Protein AF-0000000083196237 (afdb_homodimer)

Organism: Muntiacus reevesi (NCBI:txid9886)

Secondary structure (DSSP, 8-state):
------------------THHHHHHHHHHHHHHHHHHHHHHHTS---------HHHHHHHHHHT--HHHHHHHHHHHTSS---TTSHHHHHHHHHHHHHHHHHT-SEEEEEEEEEEEE---SSS--EEEEE-TTS-EEEE--SSPPPPTT-TT---PPPS-EETPPPB--EEEEEE-TT--HHHHHIIIIIS----TTPEEEEES-SS-HHHHHHHHHHTT-SEEEEE--HHHHPPTT-PBTTTSSBPPTT----EE----TT--STTSTTS---TT-----GGG-SS--SS-EEEE-HHHHHHHHH-SEEEEEB---EEEEEEEEEEEEE-SSSEEEEE-SS---HHHHHHS----SSEEEEEE---HHHHSHHHHHHHHHTHHHHHHHEEEEEE---SBS-SSEEEEEE-GGGHHHHHHHHHHSBP-STT-TTSBHHHHHHHHSB-SSSTTSB-EEPP-SSSTHHIIIIIT--EEEEEEEE--TTT---SS-TTTTSTT--HHHIIIII-TT-HHHHHHHHHHHHHHHHHHH-SS----HHHHHHHHHHHHHHHHHHHTTSHHHHHHTT---HHHHHHHHHHHHHHHHHHHHHHT--TT-HHHHHHHHHHHHHHTGGGB-TT-BTTBTT--BSSEEEETTEEEEEEESHHHHHHHHGGGT-S-HHHHHHHHHHHHHHHHHHHHHHHHTTS---/-------------------THHHHHHHHHHHHHHHHHHHHHHTS---------HHHHHHHHHHT--HHHHHHHHHHHTSS---TTSHHHHHHHHHHHHHHHHHT-SEEEEEEEEEEEE---SSS--EEEEE-TTS-EEEE--SSPPPPTT-TT---PPPS-EETPPPB--EEEEEE-TT--HHHHHIIIIIS----TTPEEEEES-SS-HHHHHHHHHHTT-SEEEEE--HHHHPPTT-PBTTTSSBPPTT----EE----TT--STTSTTS---TT-----GGG-SS--SS-EEEE-HHHHHHHHH-SEEEEEB---EEEEEEEEEEEEE--SSEEEEE-SS----HHHHHS----SS-EEEEE---HHHHSHHHHHHHHHTHHHHHHHEEEEEE---SBS-SSEEEEEE-GGGHHHHHHHHHHSBP-STT-TTSBHHHHHHHHSB-SSSTTSB-EEPP-SSSTHHIIIIIT--EEEEEEEE--TTT---SS-TTTTSTT--HHHIIIII-TT-HHHHHHHHHHHHHHHHHHH-SS----HHHHHHHHHHHHHHHHHHHTT-HHHHHHTT---HHHHHHHHHHHHHHHHHHHHHHT--TT-HHHHHHHHHHHHHHGGGGB-TT-BTTBTT--BSSEEEETTEEEEEEESHHHHHHHHGGGT-S-HHHHHHHHHHHHHHHHHHHHHHHHTTS---

Nearest PDB structures (foldseek):
  6s1x-assembly1_A  TM=9.749E-01  e=0.000E+00  Homo sapiens
  6ety-assembly1_A  TM=9.714E-01  e=0.000E+00  Homo sapiens
  5f09-assembly1_A  TM=9.725E-01  e=0.000E+00  Homo sapiens
  3fec-assembly1_A  TM=9.711E-01  e=6.026E-100  Homo sapiens
  3fed-assembly1_A-2  TM=9.696E-01  e=6.766E-100  Homo sapiens

Solvent-accessible surface area (backbone atoms only — not comparable to full-atom values): 73184 Å² total; per-residue (Å²): 140,92,90,83,85,87,76,86,91,95,88,80,90,83,84,84,85,77,64,71,64,54,56,57,49,47,51,51,50,47,49,51,47,50,50,48,48,54,52,50,58,67,56,52,63,72,74,64,72,73,77,64,60,68,63,59,54,50,52,53,54,49,66,67,61,49,37,68,58,52,52,51,45,51,48,69,66,53,71,55,76,51,56,68,68,38,71,55,28,51,51,50,50,51,48,50,49,52,50,44,50,71,39,62,48,76,40,71,44,78,42,68,32,54,33,75,44,47,49,70,38,87,87,54,60,41,41,42,30,31,39,52,98,86,64,48,75,79,42,70,44,72,54,63,57,82,66,45,92,95,43,75,81,60,72,84,72,76,56,60,42,32,37,59,21,31,58,42,67,44,63,29,46,60,42,80,41,57,52,32,42,71,68,46,52,46,43,34,43,70,74,65,64,48,79,48,56,57,19,27,35,38,28,36,62,50,100,49,38,61,20,48,26,51,51,42,39,51,74,48,39,30,46,26,40,34,35,27,61,44,62,91,48,35,44,58,86,95,53,41,42,50,88,84,27,66,22,54,40,51,59,44,38,62,49,45,38,38,62,54,46,63,70,31,38,38,40,39,23,61,74,45,33,34,44,93,67,43,49,66,53,55,78,92,66,33,50,32,68,54,89,42,30,46,42,41,38,16,43,55,52,48,53,57,49,74,76,53,63,47,38,36,40,43,32,50,33,57,78,42,80,33,67,38,63,24,40,36,32,36,42,68,22,72,34,41,32,42,31,38,45,77,76,70,80,73,32,70,51,59,74,67,46,84,64,77,47,59,24,11,40,28,39,28,40,68,29,40,53,66,70,58,29,33,36,44,32,31,50,44,48,56,41,38,62,49,39,67,74,40,40,49,35,38,41,44,50,72,67,49,62,61,31,71,61,37,71,40,38,27,36,44,46,38,43,45,64,46,53,52,56,52,29,56,74,32,70,29,76,50,88,93,31,78,92,34,28,30,38,56,54,27,27,70,76,41,52,26,93,87,41,86,98,34,48,47,68,40,67,52,39,33,89,49,67,54,32,51,43,32,25,48,55,17,27,42,39,33,37,50,21,26,24,56,51,71,88,80,46,79,37,81,53,53,40,35,57,62,27,90,63,65,42,58,62,50,38,50,71,68,57,36,63,76,26,50,61,55,39,49,36,49,39,51,53,49,47,52,51,49,46,56,26,54,41,91,61,59,61,58,37,60,53,48,36,34,55,49,49,47,53,46,53,50,51,56,50,54,60,54,55,76,40,54,68,57,34,60,74,68,67,56,73,64,60,60,35,54,49,18,41,51,50,24,35,53,40,34,48,53,37,52,53,49,59,74,68,51,62,81,83,37,64,65,63,46,47,53,53,39,47,38,61,42,46,42,48,32,33,39,41,40,72,73,27,37,90,97,22,61,37,39,11,25,48,53,44,25,36,33,92,79,26,49,58,44,40,28,65,34,21,54,36,50,45,29,60,65,37,41,83,71,44,93,50,55,68,62,28,53,49,46,28,45,39,30,42,26,51,48,17,49,35,44,38,39,31,31,57,50,52,51,82,78,67,138,88,84,74,90,80,80,87,77,87,87,74,87,76,81,84,85,82,60,70,65,54,58,59,48,46,51,51,47,49,48,50,47,51,50,47,48,53,51,50,58,67,56,50,65,71,72,67,68,71,77,63,60,68,64,58,54,50,51,55,56,50,65,66,62,49,38,68,57,52,53,51,44,50,48,68,66,52,72,56,76,51,55,70,68,39,70,56,27,52,50,50,48,51,50,50,48,52,50,43,51,72,39,62,46,74,42,71,46,81,42,68,32,52,35,74,45,47,48,71,38,87,89,54,59,41,40,44,30,31,41,50,97,87,65,46,76,78,43,72,44,72,56,62,57,80,66,45,92,94,42,75,80,59,72,84,72,75,56,61,43,33,37,60,23,30,58,42,68,44,63,28,46,57,43,81,41,58,51,32,42,71,68,46,50,45,43,34,43,71,75,64,65,48,79,47,55,56,20,27,35,38,27,36,60,48,99,49,37,59,19,50,26,52,51,44,39,50,75,48,40,31,47,26,40,34,36,28,60,44,61,93,47,34,42,58,85,95,51,42,40,50,88,85,28,67,22,53,39,51,58,44,38,61,49,46,38,39,60,56,47,61,69,29,40,38,39,39,23,62,76,45,32,33,45,93,69,45,48,67,51,53,78,92,68,31,50,31,67,54,90,41,30,45,43,42,38,15,41,54,50,48,53,57,49,73,74,52,63,47,38,36,38,43,33,50,35,57,76,41,79,35,66,38,63,25,40,39,32,34,41,70,12,72,31,41,32,41,30,36,44,76,77,69,79,76,30,68,50,62,73,67,46,83,64,76,51,61,24,9,42,27,39,27,39,68,30,41,52,64,70,58,30,33,35,45,33,31,52,46,46,57,42,37,62,48,40,67,76,40,39,47,34,38,41,45,49,73,66,49,62,60,31,72,62,37,72,38,39,28,38,45,45,39,43,46,65,46,53,54,56,52,30,54,73,33,69,30,76,49,87,92,31,78,93,34,29,30,38,57,53,27,28,70,76,40,53,26,92,87,42,87,96,33,47,46,67,40,68,52,39,33,89,48,68,56,31,51,44,31,23,48,56,16,27,42,37,33,37,49,21,26,24,56,50,70,87,79,44,79,37,82,55,52,41,33,55,61,26,89,64,64,43,58,61,51,38,48,71,68,59,36,62,77,26,50,61,55,39,50,35,49,42,52,54,49,49,53,51,49,45,57,26,55,42,91,60,60,62,59,37,59,54,48,36,32,54,49,49,48,52,48,54,50,51,55,49,54,60,53,56,76,39,56,68,57,35,60,74,67,67,56,76,63,60,60,36,54,49,19,42,51,51,25,37,54,41,32,49,52,37,53,52,49,58,72,68,53,62,82,82,38,63,65,62,45,48,53,54,39,47,37,62,43,47,41,49,35,33,39,39,38,72,72,27,37,91,96,23,61,38,40,11,25,48,54,43,25,36,34,92,78,25,48,57,44,39,28,66,35,22,54,36,50,44,28,60,64,38,42,82,71,43,91,50,54,68,60,29,52,50,45,30,44,38,31,41,25,52,49,18,49,35,44,39,40,30,32,57,50,52,50,84,80,67

Sequence (1390 aa):
MWNPLHETDSASVAWPRPRRLCAVALVLCAGLFVLGFVFGWFIKSSSEAANIPQDNVKKAFLDELKAENIKTFLYNFTRIPHLAGTEQNLQLAKQIQAQWKEFGLDSVELAHYDVLLSYPNETLPNYISIIDEGGNEIFNTSLFEPPPPGYENVSDVVPPFSAFSPQGMPEGDLVYVNYARTEDFFKLERAMKINCSGKILIARYGKIFRGNKVKNAQLAGARGIILYSDPADYFAPGVEAYPDGWNLPGGGVQRGNILNLNGAGDPLTPGYPANEYAYRREIAEAVGLPNIPVHPIGYYDAQKLLELSFLRCIFLLPLSKIRCPLVHGFISGFSILLHASRGHRFDSWLERSHILPRRTILFASWDAEEFGLFGSTEWAEENSRLLQERGVAYINADSSIEGNYTLRVDCTPLMYSLVYNLTKELRSPDEGFEGKSLFESWNEKSPSPEFSDLPRISKLGSGNDFEVFFQRLGIASGRARYTKDWETSKFSSYPLYHSIYETYELVEKFYDPAFKYHLAVAQVRGGIIFEIANSIVLPFDCRDYAVVLRKYADKIYNISMKHPQEMKTYSVSFDSLFSAVKNFTEIASNFSERLQDLDKNNPILLRIMNDQLMFLERAFTDPLGLPDRPFYRHVIYAPSSHNKYVGESFPGIYDALFDIENRVDPSKAWEEVKRQISIAAFTVQAAAGTLREVAMWNPLHETDSASVAWPRPRRLCAVALVLCAGLFVLGFVFGWFIKSSSEAANIPQDNVKKAFLDELKAENIKTFLYNFTRIPHLAGTEQNLQLAKQIQAQWKEFGLDSVELAHYDVLLSYPNETLPNYISIIDEGGNEIFNTSLFEPPPPGYENVSDVVPPFSAFSPQGMPEGDLVYVNYARTEDFFKLERAMKINCSGKILIARYGKIFRGNKVKNAQLAGARGIILYSDPADYFAPGVEAYPDGWNLPGGGVQRGNILNLNGAGDPLTPGYPANEYAYRREIAEAVGLPNIPVHPIGYYDAQKLLELSFLRCIFLLPLSKIRCPLVHGFISGFSILLHASRGHRFDSWLERSHILPRRTILFASWDAEEFGLFGSTEWAEENSRLLQERGVAYINADSSIEGNYTLRVDCTPLMYSLVYNLTKELRSPDEGFEGKSLFESWNEKSPSPEFSDLPRISKLGSGNDFEVFFQRLGIASGRARYTKDWETSKFSSYPLYHSIYETYELVEKFYDPAFKYHLAVAQVRGGIIFEIANSIVLPFDCRDYAVVLRKYADKIYNISMKHPQEMKTYSVSFDSLFSAVKNFTEIASNFSERLQDLDKNNPILLRIMNDQLMFLERAFTDPLGLPDRPFYRHVIYAPSSHNKYVGESFPGIYDALFDIENRVDPSKAWEEVKRQISIAAFTVQAAAGTLREVA

InterPro domains:
  IPR003137 PA domain [PF02225] (171-259)
  IPR007365 Transferrin receptor-like, dimerisation domain [PF04253] (572-691)
  IPR007484 Peptidase M28 [PF04389] (352-421)
  IPR036757 Transferrin receptor-like, dimerisation domain superfamily [G3DSA:1.20.930.40] (540-695)
  IPR036757 Transferrin receptor-like, dimerisation domain superfamily [SSF47672] (539-693)
  IPR039373 Transferrin receptor protein 1/Glutamate carboxypeptidase 2-like [PTHR10404] (332-693)
  IPR046450 PA domain superfamily [SSF52025] (115-307)

Foldseek 3Di:
DQPDPDDDDDDDDDDDDPPPVVVVVVVVVVVVVVVVVVVVVVPPVPPPPVCPPLVVLLVVLLVPFDLVQVLVLQAVVFVADQAFQDPNVVVVLVVVQVVVVVLPFPDKDKDKFWFKWKAADPVDAWWKFDADPVGHGPDIADRADDFAPPCNPHPDDGTFFAILFDFDKAWAWEDEQEAQFLVSVCCCCPVVVHQQASHEYEYEDDDFAQLLSLVSSVVSNHQEYEYEHDCVFAPDPPADDPPRGQFPDQFWWFYFYNFDLLLQAGQQQGLAARDDPGHGHDPVNGHRRGDHGYTYGGNVVVVVSVVDIIMITGGDMDMDTGMGMKMKTKRAADAEEEEADDRGSSRDSVVPVVDRWNHMYMYIHAHDLRHPLRRLSNVCNVCVVVCLQGPQEYEYEPAQEQAAQAKAKEWALQCQVVLLVLQQVAQPPDPPRHPGTSFVSQCVQANDPQDPSGGDYAYAFFSGSCCLVCQFSLFTYMYMHYHDRVVVRRHRTNRCHNISSPGSCNCCPPGPVSSVSVSVRVSSSSSQVSQCRHPLARSTQQLSVLSVLQVQLVVLVVLVVVCVVVCVVLVADLVLSNVLSVLLNVLSVVLVVCVVVDDSPDSVSSVLSNSLSRCLSVLQFACCAAVVNNRRGRQQWYDASSHRRHIGGRNQLVNLSVCCVVDPDNNVSVVSNNVSSVVSSVSSNRSSVSSDDDD/DDDDPDDDDDDCPDDDDPVVVVVVVVVVVVVVVVVVVVVVVVPPVPPPPVCPPLVVLLVVLLVVFDLVQVLVLQAVVFVADQAFQDPNVVVVLVVVQVVVVVLPFPDKDKDKFWFKWKAADPVDAWWKFDADPVGHGPDIADRADDFAPPCNPHPDDGTFFAILFDFDKAWAWEDEQEAQFLVSLCCCCPVVVHQQASHEYEYEDDDFAQLLSLVSSVVSNHQEYEYEHDCVFFPDPPADDPPRGFFPDQFWWFYFYNFDLLLQAGQQQGLAARDDPGHGHDPVNGHRRGDHGYTYGGNVVVVVSVVDIIMITGGDMDMDTGMGMKMKTKRDADAEAEEADDSGSSRDPVVPVVDRWNGMYMYIHAHDLRHPLRRLSNVCNVCVVVCLQGPQEYEYEPAQEQAAQAKAKEWALQCQVVLLVLQQPAQPPDPPRHPGTSFVSQCVQANDPQDPSGGDHAYAFFSGSCCLVCQFSLFTYMYMHHHHRVVVRRHRTNRCHNISSPGSCNCCPPGPVSSSSVSVRVSSSSSQCSCCRHPLARSTQLLSVLSVLQVQLVVLVVLVVVCVVVCVVLVADLVLSNVLSVLLNVLSVVLVVCVVVDDSPDVVSSVLSNSLSRCLSVLQFACCAAVVNNRRGRQQWYDASSHRRHIGGRNQLVNLSVCCVVDPDNNVSVVSNNVSSVVSSVSSNRSSVSSDDDD

pLDDT: mean 83.36, std 20.32, range [16.16, 98.62]

Structure (mmCIF, N/CA/C/O backbone):
data_AF-0000000083196237-model_v1
#
loop_
_entity.id
_entity.type
_entity.pdbx_description
1 polymer 'Aminopeptidase NAALADL1'
#
loop_
_atom_site.group_PDB
_atom_site.id
_atom_site.type_symbol
_atom_site.label_atom_id
_atom_site.label_alt_id
_atom_site.label_comp_id
_atom_site.label_asym_id
_atom_site.label_entity_id
_atom_site.label_seq_id
_atom_site.pdbx_PDB_ins_code
_atom_site.Cartn_x
_atom_site.Cartn_y
_atom_site.Cartn_z
_atom_site.occupancy
_atom_site.B_iso_or_equiv
_atom_site.auth_seq_id
_atom_site.auth_comp_id
_atom_site.auth_asym_id
_atom_site.auth_atom_id
_atom_site.pdbx_PDB_model_num
ATOM 1 N N . MET A 1 1 ? -30.344 8.68 -91.25 1 17.58 1 MET A N 1
ATOM 2 C CA . MET A 1 1 ? -31.516 7.91 -90.812 1 17.58 1 MET A CA 1
ATOM 3 C C . MET A 1 1 ? -31.75 8.047 -89.312 1 17.58 1 MET A C 1
ATOM 5 O O . MET A 1 1 ? -30.812 8.109 -88.562 1 17.58 1 MET A O 1
ATOM 9 N N . TRP A 1 2 ? -33.219 8.203 -88.438 1 17.55 2 TRP A N 1
ATOM 10 C CA . TRP A 1 2 ? -33.938 9.414 -88.062 1 17.55 2 TRP A CA 1
ATOM 11 C C . TRP A 1 2 ? -34.25 9.383 -86.562 1 17.55 2 TRP A C 1
ATOM 13 O O . TRP A 1 2 ? -35.188 8.727 -86.125 1 17.55 2 TRP A O 1
ATOM 23 N N . ASN A 1 3 ? -33.5 8.719 -85.5 1 20.48 3 ASN A N 1
ATOM 24 C CA . ASN A 1 3 ? -33.75 7.879 -84.312 1 20.48 3 ASN A CA 1
ATOM 25 C C . ASN A 1 3 ? -34.281 8.695 -83.125 1 20.48 3 ASN A C 1
ATOM 27 O O . ASN A 1 3 ? -33.562 9.516 -82.562 1 20.48 3 ASN A O 1
ATOM 31 N N . PRO A 1 4 ? -35.75 8.938 -82.75 1 19.44 4 PRO A N 1
ATOM 32 C CA . PRO A 1 4 ? -36.594 10.07 -82.312 1 19.44 4 PRO A CA 1
ATOM 33 C C . PRO A 1 4 ? -36.781 10.133 -80.812 1 19.44 4 PRO A C 1
ATOM 35 O O . PRO A 1 4 ? -37 9.102 -80.188 1 19.44 4 PRO A O 1
ATOM 38 N N . LEU A 1 5 ? -36.344 11.195 -80.062 1 20.83 5 LEU A N 1
ATOM 39 C CA . LEU A 1 5 ? -36 11.852 -78.75 1 20.83 5 LEU A CA 1
ATOM 40 C C . LEU A 1 5 ? -37.281 12.289 -78.062 1 20.83 5 LEU A C 1
ATOM 42 O O . LEU A 1 5 ? -37.281 13.359 -77.438 1 20.83 5 LEU A O 1
ATOM 46 N N . HIS A 1 6 ? -38.438 11.195 -78.062 1 19.3 6 HIS A N 1
ATOM 47 C CA . HIS A 1 6 ? -39.75 11.82 -77.938 1 19.3 6 HIS A CA 1
ATOM 48 C C . HIS A 1 6 ? -39.938 12.297 -76.5 1 19.3 6 HIS A C 1
ATOM 50 O O . HIS A 1 6 ? -39.531 11.609 -75.5 1 19.3 6 HIS A O 1
ATOM 56 N N . GLU A 1 7 ? -40.594 13.398 -76.188 1 18.81 7 GLU A N 1
ATOM 57 C CA . GLU A 1 7 ? -40.594 14.609 -75.375 1 18.81 7 GLU A CA 1
ATOM 58 C C . GLU A 1 7 ? -41.438 14.422 -74.062 1 18.81 7 GLU A C 1
ATOM 60 O O . GLU A 1 7 ? -40.969 14.727 -73 1 18.81 7 GLU A O 1
ATOM 65 N N . THR A 1 8 ? -42.812 14.148 -74 1 17.94 8 THR A N 1
ATOM 66 C CA . THR A 1 8 ? -43.5 15.328 -73.5 1 17.94 8 THR A CA 1
ATOM 67 C C . THR A 1 8 ? -43.781 15.211 -72.062 1 17.94 8 THR A C 1
ATOM 69 O O . THR A 1 8 ? -43.406 16.094 -71.25 1 17.94 8 THR A O 1
ATOM 72 N N . ASP A 1 9 ? -45.156 15.016 -71.5 1 18.25 9 ASP A N 1
ATOM 73 C CA . ASP A 1 9 ? -46 16.016 -70.875 1 18.25 9 ASP A CA 1
ATOM 74 C C . ASP A 1 9 ? -46.125 15.789 -69.375 1 18.25 9 ASP A C 1
ATOM 76 O O . ASP A 1 9 ? -45.844 14.695 -68.875 1 18.25 9 ASP A O 1
ATOM 80 N N . SER A 1 10 ? -47.344 16.25 -68.5 1 20 10 SER A N 1
ATOM 81 C CA . SER A 1 10 ? -47.781 17.203 -67.5 1 20 10 SER A CA 1
ATOM 82 C C . SER A 1 10 ? -48.094 16.516 -66.188 1 20 10 SER A C 1
ATOM 84 O O . SER A 1 10 ? -48.594 15.383 -66.188 1 20 10 SER A O 1
ATOM 86 N N . ALA A 1 11 ? -47.75 17.078 -64.75 1 19.25 11 ALA A N 1
ATOM 87 C CA . ALA A 1 11 ? -47.219 17.016 -63.375 1 19.25 11 ALA A CA 1
ATOM 88 C C . ALA A 1 11 ? -48.344 16.906 -62.344 1 19.25 11 ALA A C 1
ATOM 90 O O . ALA A 1 11 ? -48.156 16.406 -61.25 1 19.25 11 ALA A O 1
ATOM 91 N N . SER A 1 12 ? -49.688 17.375 -62.281 1 18.52 12 SER A N 1
ATOM 92 C CA . SER A 1 12 ? -50.094 18.219 -61.156 1 18.52 12 SER A CA 1
ATOM 93 C C . SER A 1 12 ? -50.812 17.406 -60.094 1 18.52 12 SER A C 1
ATOM 95 O O . SER A 1 12 ? -50.719 17.719 -58.906 1 18.52 12 SER A O 1
ATOM 97 N N . VAL A 1 13 ? -51.719 16.391 -60.125 1 20.12 13 VAL A N 1
ATOM 98 C CA . VAL A 1 13 ? -52.969 16.531 -59.406 1 20.12 13 VAL A CA 1
ATOM 99 C C . VAL A 1 13 ? -52.781 16.094 -57.969 1 20.12 13 VAL A C 1
ATOM 101 O O . VAL A 1 13 ? -52.125 15.07 -57.688 1 20.12 13 VAL A O 1
ATOM 104 N N . ALA A 1 14 ? -53.375 16.859 -56.875 1 24.36 14 ALA A N 1
ATOM 105 C CA . ALA A 1 14 ? -53.375 17.328 -55.5 1 24.36 14 ALA A CA 1
ATOM 106 C C . ALA A 1 14 ? -54.094 16.328 -54.594 1 24.36 14 ALA A C 1
ATOM 108 O O . ALA A 1 14 ? -55.312 16.109 -54.719 1 24.36 14 ALA A O 1
ATOM 109 N N . TRP A 1 15 ? -53.531 15.078 -54.156 1 21.34 15 TRP A N 1
ATOM 110 C CA . TRP A 1 15 ? -54.219 13.977 -53.5 1 21.34 15 TRP A CA 1
ATOM 111 C C . TRP A 1 15 ? -54.719 14.383 -52.125 1 21.34 15 TRP A C 1
ATOM 113 O O . TRP A 1 15 ? -54.062 15.164 -51.406 1 21.34 15 TRP A O 1
ATOM 123 N N . PRO A 1 16 ? -56 14.125 -51.781 1 24.44 16 PRO A N 1
ATOM 124 C CA . PRO A 1 16 ? -56.969 14.484 -50.75 1 24.44 16 PRO A CA 1
ATOM 125 C C . PRO A 1 16 ? -56.531 14.102 -49.344 1 24.44 16 PRO A C 1
ATOM 127 O O . PRO A 1 16 ? -55.594 13.297 -49.188 1 24.44 16 PRO A O 1
ATOM 130 N N . ARG A 1 17 ? -57.375 14.352 -48.219 1 26.72 17 ARG A N 1
ATOM 131 C CA . ARG A 1 17 ? -57.469 14.797 -46.812 1 26.72 17 ARG A CA 1
ATOM 132 C C . ARG A 1 17 ? -57.281 13.625 -45.875 1 26.72 17 ARG A C 1
ATOM 134 O O . ARG A 1 17 ? -58 12.625 -45.969 1 26.72 17 ARG A O 1
ATOM 141 N N . PRO A 1 18 ? -56.062 13.367 -45.156 1 28.16 18 PRO A N 1
ATOM 142 C CA . PRO A 1 18 ? -55.469 12.281 -44.375 1 28.16 18 PRO A CA 1
ATOM 143 C C . PRO A 1 18 ? -56.156 12.086 -43.031 1 28.16 18 PRO A C 1
ATOM 145 O O . PRO A 1 18 ? -55.594 11.492 -42.125 1 28.16 18 PRO A O 1
ATOM 148 N N . ARG A 1 19 ? -57.5 12.57 -42.906 1 30.42 19 ARG A N 1
ATOM 149 C CA . ARG A 1 19 ? -58 12.711 -41.531 1 30.42 19 ARG A CA 1
ATOM 150 C C . ARG A 1 19 ? -58.156 11.352 -40.875 1 30.42 19 ARG A C 1
ATOM 152 O O . ARG A 1 19 ? -58.062 11.242 -39.625 1 30.42 19 ARG A O 1
ATOM 159 N N . ARG A 1 20 ? -58.75 10.461 -41.688 1 31.75 20 ARG A N 1
ATOM 160 C CA . ARG A 1 20 ? -59.344 9.289 -41.062 1 31.75 20 ARG A CA 1
ATOM 161 C C . ARG A 1 20 ? -58.312 8.414 -40.406 1 31.75 20 ARG A C 1
ATOM 163 O O . ARG A 1 20 ? -58.625 7.496 -39.656 1 31.75 20 ARG A O 1
ATOM 170 N N . LEU A 1 21 ? -57.031 8.5 -40.969 1 34.28 21 LEU A N 1
ATOM 171 C CA . LEU A 1 21 ? -56.094 7.473 -40.531 1 34.28 21 LEU A CA 1
ATOM 172 C C . LEU A 1 21 ? -55.656 7.738 -39.094 1 34.28 21 LEU A C 1
ATOM 174 O O . LEU A 1 21 ? -55 6.906 -38.469 1 34.28 21 LEU A O 1
ATOM 178 N N . CYS A 1 22 ? -56 9.023 -38.625 1 39.16 22 CYS A N 1
ATOM 179 C CA . CYS A 1 22 ? -55.5 9.344 -37.281 1 39.16 22 CYS A CA 1
ATOM 180 C C . CYS A 1 22 ? -56.312 8.602 -36.25 1 39.16 22 CYS A C 1
ATOM 182 O O . CYS A 1 22 ? -55.812 8.297 -35.156 1 39.16 22 CYS A O 1
ATOM 184 N N . ALA A 1 23 ? -57.719 8.422 -36.562 1 47.16 23 ALA A N 1
ATOM 185 C CA . ALA A 1 23 ? -58.594 7.883 -35.5 1 47.16 23 ALA A CA 1
ATOM 186 C C . ALA A 1 23 ? -58.25 6.422 -35.219 1 47.16 23 ALA A C 1
ATOM 188 O O . ALA A 1 23 ? -58.25 5.988 -34.062 1 47.16 23 ALA A O 1
ATOM 189 N N . VAL A 1 24 ? -58.094 5.656 -36.344 1 46.41 24 VAL A N 1
ATOM 190 C CA . VAL A 1 24 ? -57.812 4.234 -36.156 1 46.41 24 VAL A CA 1
ATOM 191 C C . VAL A 1 24 ? -56.5 4.043 -35.438 1 46.41 24 VAL A C 1
ATOM 193 O O . VAL A 1 24 ? -56.344 3.121 -34.625 1 46.41 24 VAL A O 1
ATOM 196 N N . ALA A 1 25 ? -55.469 5.023 -35.688 1 48.47 25 ALA A N 1
ATOM 197 C CA . ALA A 1 25 ? -54.188 4.891 -35 1 48.47 25 ALA A CA 1
ATOM 198 C C . ALA A 1 25 ? -54.375 5.109 -33.5 1 48.47 25 ALA A C 1
ATOM 200 O O . ALA A 1 25 ? -53.688 4.445 -32.719 1 48.47 25 ALA A O 1
ATOM 201 N N . LEU A 1 26 ? -55.344 5.996 -33.219 1 51.22 26 LEU A N 1
ATOM 202 C CA . LEU A 1 26 ? -55.531 6.27 -31.797 1 51.22 26 LEU A CA 1
ATOM 203 C C . LEU A 1 26 ? -56.156 5.066 -31.094 1 51.22 26 LEU A C 1
ATOM 205 O O . LEU A 1 26 ? -55.75 4.723 -29.984 1 51.22 26 LEU A O 1
ATOM 209 N N . VAL A 1 27 ? -57.188 4.426 -31.812 1 52.84 27 VAL A N 1
ATOM 210 C CA . VAL A 1 27 ? -57.844 3.285 -31.172 1 52.84 27 VAL A CA 1
ATOM 211 C C . VAL A 1 27 ? -56.844 2.125 -31.062 1 52.84 27 VAL A C 1
ATOM 213 O O . VAL A 1 27 ? -56.812 1.425 -30.047 1 52.84 27 VAL A O 1
ATOM 216 N N . LEU A 1 28 ? -55.969 1.933 -32.156 1 51.09 28 LEU A N 1
ATOM 217 C CA . LEU A 1 28 ? -54.969 0.866 -32.062 1 51.09 28 LEU A CA 1
ATOM 218 C C . LEU A 1 28 ? -53.938 1.192 -31 1 51.09 28 LEU A C 1
ATOM 220 O O . LEU A 1 28 ? -53.5 0.308 -30.25 1 51.09 28 LEU A O 1
ATOM 224 N N . CYS A 1 29 ? -53.531 2.561 -30.906 1 50.53 29 CYS A N 1
ATOM 225 C CA . CYS A 1 29 ? -52.625 2.922 -29.828 1 50.53 29 CYS A CA 1
ATOM 226 C C . CYS A 1 29 ? -53.25 2.699 -28.469 1 50.53 29 CYS A C 1
ATOM 228 O O . CYS A 1 29 ? -52.594 2.227 -27.531 1 50.53 29 CYS A O 1
ATOM 230 N N . ALA A 1 30 ? -54.625 3.049 -28.406 1 53.81 30 ALA A N 1
ATOM 231 C CA . ALA A 1 30 ? -55.281 2.838 -27.125 1 53.81 30 ALA A CA 1
ATOM 232 C C . ALA A 1 30 ? -55.406 1.351 -26.812 1 53.81 30 ALA A C 1
ATOM 234 O O . ALA A 1 30 ? -55.25 0.942 -25.656 1 53.81 30 ALA A O 1
ATOM 235 N N . GLY A 1 31 ? -55.781 0.526 -27.844 1 48.97 31 GLY A N 1
ATOM 236 C CA . GLY A 1 31 ? -55.812 -0.909 -27.609 1 48.97 31 GLY A CA 1
ATOM 237 C C . GLY A 1 31 ? -54.438 -1.477 -27.234 1 48.97 31 GLY A C 1
ATOM 238 O O . GLY A 1 31 ? -54.344 -2.338 -26.359 1 48.97 31 GLY A O 1
ATOM 239 N N . LEU A 1 32 ? -53.344 -0.989 -27.969 1 49.81 32 LEU A N 1
ATOM 240 C CA . LEU A 1 32 ? -52.031 -1.452 -27.578 1 49.81 32 LEU A CA 1
ATOM 241 C C . LEU A 1 32 ? -51.656 -0.954 -26.188 1 49.81 32 LEU A C 1
ATOM 243 O O . LEU A 1 32 ? -50.969 -1.646 -25.438 1 49.81 32 LEU A O 1
ATOM 247 N N . PHE A 1 33 ? -52.156 0.233 -25.797 1 49.47 33 PHE A N 1
ATOM 248 C CA . PHE A 1 33 ? -51.938 0.708 -24.438 1 49.47 33 PHE A CA 1
ATOM 249 C C . PHE A 1 33 ? -52.656 -0.18 -23.422 1 49.47 33 PHE A C 1
ATOM 251 O O . PHE A 1 33 ? -52.094 -0.513 -22.375 1 49.47 33 PHE A O 1
ATOM 258 N N . VAL A 1 34 ? -53.969 -0.499 -23.719 1 51.22 34 VAL A N 1
ATOM 259 C CA . VAL A 1 34 ? -54.719 -1.353 -22.781 1 51.22 34 VAL A CA 1
ATOM 260 C C . VAL A 1 34 ? -54.094 -2.75 -22.766 1 51.22 34 VAL A C 1
ATOM 262 O O . VAL A 1 34 ? -53.938 -3.361 -21.703 1 51.22 34 VAL A O 1
ATOM 265 N N . LEU A 1 35 ? -53.719 -3.334 -23.969 1 48.38 35 LEU A N 1
ATOM 266 C CA . LEU A 1 35 ? -53.062 -4.625 -23.938 1 48.38 35 LEU A CA 1
ATOM 267 C C . LEU A 1 35 ? -51.719 -4.523 -23.203 1 48.38 35 LEU A C 1
ATOM 269 O O . LEU A 1 35 ? -51.344 -5.43 -22.453 1 48.38 35 LEU A O 1
ATOM 273 N N . GLY A 1 36 ? -50.938 -3.41 -23.344 1 43.5 36 GLY A N 1
ATOM 274 C CA . GLY A 1 36 ? -49.75 -3.182 -22.531 1 43.5 36 GLY A CA 1
ATOM 275 C C . GLY A 1 36 ? -50.031 -3.123 -21.047 1 43.5 36 GLY A C 1
ATOM 276 O O . GLY A 1 36 ? -49.281 -3.629 -20.234 1 43.5 36 GLY A O 1
ATOM 277 N N . PHE A 1 37 ? -51.156 -2.471 -20.641 1 47.66 37 PHE A N 1
ATOM 278 C CA . PHE A 1 37 ? -51.531 -2.424 -19.234 1 47.66 37 PHE A CA 1
ATOM 279 C C . PHE A 1 37 ? -51.906 -3.811 -18.734 1 47.66 37 PHE A C 1
ATOM 281 O O . PHE A 1 37 ? -51.531 -4.191 -17.609 1 47.66 37 PHE A O 1
ATOM 288 N N . VAL A 1 38 ? -52.812 -4.566 -19.438 1 44.97 38 VAL A N 1
ATOM 289 C CA . VAL A 1 38 ? -53.188 -5.91 -19 1 44.97 38 VAL A CA 1
ATOM 290 C C . VAL A 1 38 ? -51.938 -6.809 -19 1 44.97 38 VAL A C 1
ATOM 292 O O . VAL A 1 38 ? -51.719 -7.574 -18.062 1 44.97 38 VAL A O 1
ATOM 295 N N . PHE A 1 39 ? -51.125 -6.793 -20.125 1 41.59 39 PHE A N 1
ATOM 296 C CA . PHE A 1 39 ? -49.906 -7.594 -20.062 1 41.59 39 PHE A CA 1
ATOM 297 C C . PHE A 1 39 ? -48.969 -7.094 -18.938 1 41.59 39 PHE A C 1
ATOM 299 O O . PHE A 1 39 ? -48.312 -7.891 -18.297 1 41.59 39 PHE A O 1
ATOM 306 N N . GLY A 1 40 ? -48.844 -5.781 -18.688 1 38.84 40 GLY A N 1
ATOM 307 C CA . GLY A 1 40 ? -48.125 -5.27 -17.531 1 38.84 40 GLY A CA 1
ATOM 308 C C . GLY A 1 40 ? -48.688 -5.785 -16.219 1 38.84 40 GLY A C 1
ATOM 309 O O . GLY A 1 40 ? -47.938 -6.016 -15.266 1 38.84 40 GLY A O 1
ATOM 310 N N . TRP A 1 41 ? -50.031 -5.812 -16.031 1 40.5 41 TRP A N 1
ATOM 311 C CA . TRP A 1 41 ? -50.625 -6.371 -14.82 1 40.5 41 TRP A CA 1
ATOM 312 C C . TRP A 1 41 ? -50.281 -7.848 -14.672 1 40.5 41 TRP A C 1
ATOM 314 O O . TRP A 1 41 ? -50 -8.328 -13.562 1 40.5 41 TRP A O 1
ATOM 324 N N . PHE A 1 42 ? -50.469 -8.688 -15.703 1 35.66 42 PHE A N 1
ATOM 325 C CA . PHE A 1 42 ? -50.094 -10.086 -15.523 1 35.66 42 PHE A CA 1
ATOM 326 C C . PHE A 1 42 ? -48.594 -10.219 -15.344 1 35.66 42 PHE A C 1
ATOM 328 O O . PHE A 1 42 ? -48.094 -11.281 -14.953 1 35.66 42 PHE A O 1
ATOM 335 N N . ILE A 1 43 ? -47.812 -9.344 -15.984 1 30.31 43 ILE A N 1
ATOM 336 C CA . ILE A 1 43 ? -46.375 -9.469 -15.742 1 30.31 43 ILE A CA 1
ATOM 337 C C . ILE A 1 43 ? -46.062 -9.031 -14.312 1 30.31 43 ILE A C 1
ATOM 339 O O . ILE A 1 43 ? -44.906 -8.68 -14 1 30.31 43 ILE A O 1
ATOM 343 N N . LYS A 1 44 ? -47 -8.531 -13.508 1 32.84 44 LYS A N 1
ATOM 344 C CA . LYS A 1 44 ? -46.594 -8.523 -12.102 1 32.84 44 LYS A CA 1
ATOM 345 C C . LYS A 1 44 ? -45.938 -9.852 -11.719 1 32.84 44 LYS A C 1
ATOM 347 O O . LYS A 1 44 ? -46.594 -10.898 -11.719 1 32.84 44 LYS A O 1
ATOM 352 N N . SER A 1 45 ? -44.75 -9.961 -12.188 1 29.81 45 SER A N 1
ATOM 353 C CA . SER A 1 45 ? -43.938 -11.125 -11.836 1 29.81 45 SER A CA 1
ATOM 354 C C . SER A 1 45 ? -44.156 -11.516 -10.375 1 29.81 45 SER A C 1
ATOM 356 O O . SER A 1 45 ? -44.062 -10.672 -9.477 1 29.81 45 SER A O 1
ATOM 358 N N . SER A 1 46 ? -45.25 -12.242 -10.125 1 31.81 46 SER A N 1
ATOM 359 C CA . SER A 1 46 ? -45.219 -12.969 -8.859 1 31.81 46 SER A CA 1
ATOM 360 C C . SER A 1 46 ? -43.781 -13.258 -8.422 1 31.81 46 SER A C 1
ATOM 362 O O . SER A 1 46 ? -43 -13.891 -9.148 1 31.81 46 SER A O 1
ATOM 364 N N . SER A 1 47 ? -43.188 -12.273 -7.855 1 32.12 47 SER A N 1
ATOM 365 C CA . SER A 1 47 ? -41.906 -12.391 -7.125 1 32.12 47 SER A CA 1
ATOM 366 C C . SER A 1 47 ? -41.875 -13.68 -6.301 1 32.12 47 SER A C 1
ATOM 368 O O . SER A 1 47 ? -41.906 -13.633 -5.07 1 32.12 47 SER A O 1
ATOM 370 N N . GLU A 1 48 ? -42.906 -14.523 -6.457 1 30.78 48 GLU A N 1
ATOM 371 C CA . GLU A 1 48 ? -42.5 -15.75 -5.77 1 30.78 48 GLU A CA 1
ATOM 372 C C . GLU A 1 48 ? -41.125 -16.219 -6.211 1 30.78 48 GLU A C 1
ATOM 374 O O . GLU A 1 48 ? -40.969 -16.703 -7.336 1 30.78 48 GLU A O 1
ATOM 379 N N . ALA A 1 49 ? -40.156 -15.492 -5.898 1 35.66 49 ALA A N 1
ATOM 380 C CA . ALA A 1 49 ? -38.875 -16.203 -5.938 1 35.66 49 ALA A CA 1
ATOM 381 C C . ALA A 1 49 ? -39.062 -17.672 -5.535 1 35.66 49 ALA A C 1
ATOM 383 O O . ALA A 1 49 ? -39.406 -17.969 -4.387 1 35.66 49 ALA A O 1
ATOM 384 N N . ALA A 1 50 ? -39.625 -18.453 -6.266 1 34.69 50 ALA A N 1
ATOM 385 C CA . ALA A 1 50 ? -39.656 -19.891 -6.051 1 34.69 50 ALA A CA 1
ATOM 386 C C . ALA A 1 50 ? -38.344 -20.375 -5.426 1 34.69 50 ALA A C 1
ATOM 388 O O . ALA A 1 50 ? -37.281 -20.172 -5.992 1 34.69 50 ALA A O 1
ATOM 389 N N . ASN A 1 51 ? -38.188 -20.547 -4.176 1 37.78 51 ASN A N 1
ATOM 390 C CA . ASN A 1 51 ? -37.125 -21.172 -3.395 1 37.78 51 ASN A CA 1
ATOM 391 C C . ASN A 1 51 ? -36.688 -22.5 -4.012 1 37.78 51 ASN A C 1
ATOM 393 O O . ASN A 1 51 ? -37.219 -23.562 -3.688 1 37.78 51 ASN A O 1
ATOM 397 N N . ILE A 1 52 ? -36.562 -22.625 -5.168 1 42.91 52 ILE A N 1
ATOM 398 C CA . ILE A 1 52 ? -35.875 -23.859 -5.535 1 42.91 52 ILE A CA 1
ATOM 399 C C . ILE A 1 52 ? -34.688 -24.094 -4.613 1 42.91 52 ILE A C 1
ATOM 401 O O . ILE A 1 52 ? -33.844 -23.203 -4.445 1 42.91 52 ILE A O 1
ATOM 405 N N . PRO A 1 53 ? -34.75 -25.188 -3.885 1 50.19 53 PRO A N 1
ATOM 406 C CA . PRO A 1 53 ? -33.656 -25.438 -2.963 1 50.19 53 PRO A CA 1
ATOM 407 C C . PRO A 1 53 ? -32.281 -25.344 -3.641 1 50.19 53 PRO A C 1
ATOM 409 O O . PRO A 1 53 ? -32.062 -25.938 -4.699 1 50.19 53 PRO A O 1
ATOM 412 N N . GLN A 1 54 ? -31.531 -24.297 -3.285 1 62.41 54 GLN A N 1
ATOM 413 C CA . GLN A 1 54 ? -30.188 -23.984 -3.762 1 62.41 54 GLN A CA 1
ATOM 414 C C . GLN A 1 54 ? -29.375 -25.266 -3.986 1 62.41 54 GLN A C 1
ATOM 416 O O . GLN A 1 54 ? -28.594 -25.359 -4.934 1 62.41 54 GLN A O 1
ATOM 421 N N . ASP A 1 55 ? -29.781 -26.328 -3.311 1 70.44 55 ASP A N 1
ATOM 422 C CA . ASP A 1 55 ? -29 -27.547 -3.393 1 70.44 55 ASP A CA 1
ATOM 423 C C . ASP A 1 55 ? -29.297 -28.312 -4.688 1 70.44 55 ASP A C 1
ATOM 425 O O . ASP A 1 55 ? -28.391 -28.906 -5.285 1 70.44 55 ASP A O 1
ATOM 429 N N . ASN A 1 56 ? -30.469 -28.172 -5.094 1 76.31 56 ASN A N 1
ATOM 430 C CA . ASN A 1 56 ? -30.828 -28.875 -6.324 1 76.31 56 ASN A CA 1
ATOM 431 C C . ASN A 1 56 ? -30.219 -28.203 -7.551 1 76.31 56 ASN A C 1
ATOM 433 O O . ASN A 1 56 ? -29.781 -28.875 -8.484 1 76.31 56 ASN A O 1
ATOM 437 N N . VAL A 1 57 ? -30.078 -27 -7.418 1 82.69 57 VAL A N 1
ATOM 438 C CA . VAL A 1 57 ? -29.5 -26.266 -8.531 1 82.69 57 VAL A CA 1
ATOM 439 C C . VAL A 1 57 ? -28 -26.531 -8.625 1 82.69 57 VAL A C 1
ATOM 441 O O . VAL A 1 57 ? -27.469 -26.688 -9.719 1 82.69 57 VAL A O 1
ATOM 444 N N . LYS A 1 58 ? -27.469 -26.641 -7.531 1 88.94 58 LYS A N 1
ATOM 445 C CA . LYS A 1 58 ? -26.031 -26.938 -7.5 1 88.94 58 LYS A CA 1
ATOM 446 C C . LYS A 1 58 ? -25.75 -28.312 -8.102 1 88.94 58 LYS A C 1
ATOM 448 O O . LYS A 1 58 ? -24.828 -28.469 -8.914 1 88.94 58 LYS A O 1
ATOM 453 N N . LYS A 1 59 ? -26.516 -29.25 -7.707 1 89.31 59 LYS A N 1
ATOM 454 C CA . LYS A 1 59 ? -26.328 -30.594 -8.219 1 89.31 59 LYS A CA 1
ATOM 455 C C . LYS A 1 59 ? -26.531 -30.641 -9.734 1 89.31 59 LYS A C 1
ATOM 457 O O . LYS A 1 59 ? -25.766 -31.312 -10.445 1 89.31 59 LYS A O 1
ATOM 462 N N . ALA A 1 60 ? -27.531 -29.969 -10.141 1 87 60 ALA A N 1
ATOM 463 C CA . ALA A 1 60 ? -27.797 -29.922 -11.578 1 87 60 ALA A CA 1
ATOM 464 C C . ALA A 1 60 ? -26.625 -29.281 -12.32 1 87 60 ALA A C 1
ATOM 466 O O . ALA A 1 60 ? -26.25 -29.734 -13.398 1 87 60 ALA A O 1
ATOM 467 N N . PHE A 1 61 ? -26.109 -28.312 -11.766 1 87.62 61 PHE A N 1
ATOM 468 C CA . PHE A 1 61 ? -24.969 -27.609 -12.336 1 87.62 61 PHE A CA 1
ATOM 469 C C . PHE A 1 61 ? -23.766 -28.531 -12.43 1 87.62 61 PHE A C 1
ATOM 471 O O . PHE A 1 61 ? -23.109 -28.609 -13.477 1 87.62 61 PHE A O 1
ATOM 478 N N . LEU A 1 62 ? -23.516 -29.219 -11.43 1 90.38 62 LEU A N 1
ATOM 479 C CA . LEU A 1 62 ? -22.328 -30.062 -11.375 1 90.38 62 LEU A CA 1
ATOM 480 C C . LEU A 1 62 ? -22.484 -31.281 -12.297 1 90.38 62 LEU A C 1
ATOM 482 O O . LEU A 1 62 ? -21.516 -31.766 -12.867 1 90.38 62 LEU A O 1
ATOM 486 N N . ASP A 1 63 ? -23.688 -31.688 -12.477 1 88.62 63 ASP A N 1
ATOM 487 C CA . ASP A 1 63 ? -23.969 -32.844 -13.328 1 88.62 63 ASP A CA 1
ATOM 488 C C . ASP A 1 63 ? -23.812 -32.5 -14.805 1 88.62 63 ASP A C 1
ATOM 490 O O . ASP A 1 63 ? -23.656 -33.375 -15.648 1 88.62 63 ASP A O 1
ATOM 494 N N . GLU A 1 64 ? -23.828 -31.266 -15.062 1 86.31 64 GLU A N 1
ATOM 495 C CA . GLU A 1 64 ? -23.672 -30.812 -16.438 1 86.31 64 GLU A CA 1
ATOM 496 C C . GLU A 1 64 ? -22.219 -30.906 -16.891 1 86.31 64 GLU A C 1
ATOM 498 O O . GLU A 1 64 ? -21.938 -30.875 -18.094 1 86.31 64 GLU A O 1
ATOM 503 N N . LEU A 1 65 ? -21.328 -30.984 -15.977 1 89.81 65 LEU A N 1
ATOM 504 C CA . LEU A 1 65 ? -19.922 -31.156 -16.312 1 89.81 65 LEU A CA 1
ATOM 505 C C . LEU A 1 65 ? -19.656 -32.594 -16.797 1 89.81 65 LEU A C 1
ATOM 507 O O . LEU A 1 65 ? -20.016 -33.562 -16.125 1 89.81 65 LEU A O 1
ATOM 511 N N . LYS A 1 66 ? -19.031 -32.625 -17.953 1 92.06 66 LYS A N 1
ATOM 512 C CA . LYS A 1 66 ? -18.828 -33.969 -18.562 1 92.06 66 LYS A CA 1
ATOM 513 C C . LYS A 1 66 ? -17.359 -34.188 -18.906 1 92.06 66 LYS A C 1
ATOM 515 O O . LYS A 1 66 ? -16.688 -33.281 -19.422 1 92.06 66 LYS A O 1
ATOM 520 N N . ALA A 1 67 ? -16.922 -35.406 -18.688 1 93.81 67 ALA A N 1
ATOM 521 C CA . ALA A 1 67 ? -15.555 -35.781 -19.016 1 93.81 67 ALA A CA 1
ATOM 522 C C . ALA A 1 67 ? -15.297 -35.688 -20.516 1 93.81 67 ALA A C 1
ATOM 524 O O . ALA A 1 67 ? -14.203 -35.312 -20.938 1 93.81 67 ALA A O 1
ATOM 525 N N . GLU A 1 68 ? -16.281 -36 -21.344 1 93.81 68 GLU A N 1
ATOM 526 C CA . GLU A 1 68 ? -16.141 -35.969 -22.797 1 93.81 68 GLU A CA 1
ATOM 527 C C . GLU A 1 68 ? -15.836 -34.562 -23.297 1 93.81 68 GLU A C 1
ATOM 529 O O . GLU A 1 68 ? -15.039 -34.406 -24.234 1 93.81 68 GLU A O 1
ATOM 534 N N . ASN A 1 69 ? -16.5 -33.625 -22.734 1 90.31 69 ASN A N 1
ATOM 535 C CA . ASN A 1 69 ? -16.25 -32.25 -23.125 1 90.31 69 ASN A CA 1
ATOM 536 C C . ASN A 1 69 ? -14.836 -31.828 -22.734 1 90.31 69 ASN A C 1
ATOM 538 O O . ASN A 1 69 ? -14.164 -31.141 -23.516 1 90.31 69 ASN A O 1
ATOM 542 N N . ILE A 1 70 ? -14.43 -32.188 -21.531 1 91.5 70 ILE A N 1
ATOM 543 C CA . ILE A 1 70 ? -13.094 -31.844 -21.062 1 91.5 70 ILE A CA 1
ATOM 544 C C . ILE A 1 70 ? -12.047 -32.438 -22 1 91.5 70 ILE A C 1
ATOM 546 O O . ILE A 1 70 ? -11.07 -31.781 -22.344 1 91.5 70 ILE A O 1
ATOM 550 N N . LYS A 1 71 ? -12.281 -33.688 -22.344 1 92.75 71 LYS A N 1
ATOM 551 C CA . LYS A 1 71 ? -11.391 -34.375 -23.25 1 92.75 71 LYS A CA 1
ATOM 552 C C . LYS A 1 71 ? -11.266 -33.625 -24.578 1 92.75 71 LYS A C 1
ATOM 554 O O . LYS A 1 71 ? -10.156 -33.438 -25.094 1 92.75 71 LYS A O 1
ATOM 559 N N . THR A 1 72 ? -12.367 -33.188 -25.109 1 91.38 72 THR A N 1
ATOM 560 C CA . THR A 1 72 ? -12.391 -32.469 -26.391 1 91.38 72 THR A CA 1
ATOM 561 C C . THR A 1 72 ? -11.672 -31.141 -26.297 1 91.38 72 THR A C 1
ATOM 563 O O . THR A 1 72 ? -10.906 -30.766 -27.188 1 91.38 72 THR A O 1
ATOM 566 N N . PHE A 1 73 ? -11.922 -30.406 -25.25 1 86.88 73 PHE A N 1
ATOM 567 C CA . PHE A 1 73 ? -11.281 -29.109 -25.062 1 86.88 73 PHE A CA 1
ATOM 568 C C . PHE A 1 73 ? -9.766 -29.281 -24.938 1 86.88 73 PHE A C 1
ATOM 570 O O . PHE A 1 73 ? -9.008 -28.531 -25.547 1 86.88 73 PHE A O 1
ATOM 577 N N . LEU A 1 74 ? -9.383 -30.25 -24.094 1 90.19 74 LEU A N 1
ATOM 578 C CA . LEU A 1 74 ? -7.953 -30.469 -23.906 1 90.19 74 LEU A CA 1
ATOM 579 C C . LEU A 1 74 ? -7.281 -30.812 -25.234 1 90.19 74 LEU A C 1
ATOM 581 O O . LEU A 1 74 ? -6.203 -30.297 -25.531 1 90.19 74 LEU A O 1
ATOM 585 N N . TYR A 1 75 ? -7.895 -31.672 -26 1 91.12 75 TYR A N 1
ATOM 586 C CA . TYR A 1 75 ? -7.355 -32.062 -27.297 1 91.12 75 TYR A CA 1
ATOM 587 C C . TYR A 1 75 ? -7.199 -30.844 -28.219 1 91.12 75 TYR A C 1
ATOM 589 O O . TYR A 1 75 ? -6.148 -30.656 -28.828 1 91.12 75 TYR A O 1
ATOM 597 N N . ASN A 1 76 ? -8.18 -30.031 -28.266 1 86.06 76 ASN A N 1
ATOM 598 C CA . ASN A 1 76 ? -8.18 -28.875 -29.156 1 86.06 76 ASN A CA 1
ATOM 599 C C . ASN A 1 76 ? -7.113 -27.859 -28.75 1 86.06 76 ASN A C 1
ATOM 601 O O . ASN A 1 76 ? -6.508 -27.219 -29.625 1 86.06 76 ASN A O 1
ATOM 605 N N . PHE A 1 77 ? -6.848 -27.719 -27.5 1 85.5 77 PHE A N 1
ATOM 606 C CA . PHE A 1 77 ? -5.941 -26.672 -27.016 1 85.5 77 PHE A CA 1
ATOM 607 C C . PHE A 1 77 ? -4.496 -27.141 -27.078 1 85.5 77 PHE A C 1
ATOM 609 O O . PHE A 1 77 ? -3.568 -26.344 -26.984 1 85.5 77 PHE A O 1
ATOM 616 N N . THR A 1 78 ? -4.25 -28.438 -27.234 1 87.81 78 THR A N 1
ATOM 617 C CA . THR A 1 78 ? -2.895 -28.969 -27.141 1 87.81 78 THR A CA 1
ATOM 618 C C . THR A 1 78 ? -2.365 -29.375 -28.5 1 87.81 78 THR A C 1
ATOM 620 O O . THR A 1 78 ? -1.312 -30.016 -28.609 1 87.81 78 THR A O 1
ATOM 623 N N . ARG A 1 79 ? -2.975 -29 -29.516 1 85.81 79 ARG A N 1
ATOM 624 C CA . ARG A 1 79 ? -2.625 -29.484 -30.844 1 85.81 79 ARG A CA 1
ATOM 625 C C . ARG A 1 79 ? -1.363 -28.797 -31.359 1 85.81 79 ARG A C 1
ATOM 627 O O . ARG A 1 79 ? -0.571 -29.406 -32.094 1 85.81 79 ARG A O 1
ATOM 634 N N . ILE A 1 80 ? -1.236 -27.562 -31 1 85.38 80 ILE A N 1
ATOM 635 C CA . ILE A 1 80 ? -0.101 -26.797 -31.5 1 85.38 80 ILE A CA 1
ATOM 636 C C . ILE A 1 80 ? 0.529 -26 -30.375 1 85.38 80 ILE A C 1
ATOM 638 O O . ILE A 1 80 ? -0.163 -25.578 -29.438 1 85.38 80 ILE A O 1
ATOM 642 N N . PRO A 1 81 ? 1.852 -25.875 -30.516 1 85.88 81 PRO A N 1
ATOM 643 C CA . PRO A 1 81 ? 2.471 -25 -29.516 1 85.88 81 PRO A CA 1
ATOM 644 C C . PRO A 1 81 ? 1.934 -23.562 -29.578 1 85.88 81 PRO A C 1
ATOM 646 O O . PRO A 1 81 ? 1.667 -23.047 -30.672 1 85.88 81 PRO A O 1
ATOM 649 N N . HIS A 1 82 ? 1.731 -22.922 -28.5 1 85.69 82 HIS A N 1
ATOM 650 C CA . HIS A 1 82 ? 1.169 -21.578 -28.438 1 85.69 82 HIS A CA 1
ATOM 651 C C . HIS A 1 82 ? 1.868 -20.719 -27.375 1 85.69 82 HIS A C 1
ATOM 653 O O . HIS A 1 82 ? 1.222 -20.203 -26.469 1 85.69 82 HIS A O 1
ATOM 659 N N . LEU A 1 83 ? 3.123 -20.516 -27.609 1 83.5 83 LEU A N 1
ATOM 660 C CA . LEU A 1 83 ? 3.908 -19.672 -26.703 1 83.5 83 LEU A CA 1
ATOM 661 C C . LEU A 1 83 ? 3.385 -18.234 -26.703 1 83.5 83 LEU A C 1
ATOM 663 O O . LEU A 1 83 ? 2.941 -17.734 -27.734 1 83.5 83 LEU A O 1
ATOM 667 N N . ALA A 1 84 ? 3.436 -17.641 -25.547 1 85.81 84 ALA A N 1
ATOM 668 C CA . ALA A 1 84 ? 2.967 -16.266 -25.438 1 85.81 84 ALA A CA 1
ATOM 669 C C . ALA A 1 84 ? 3.654 -15.352 -26.453 1 85.81 84 ALA A C 1
ATOM 671 O O . ALA A 1 84 ? 4.863 -15.461 -26.672 1 85.81 84 ALA A O 1
ATOM 672 N N . GLY A 1 85 ? 2.875 -14.477 -27.062 1 80.88 85 GLY A N 1
ATOM 673 C CA . GLY A 1 85 ? 3.42 -13.516 -28.016 1 80.88 85 GLY A CA 1
ATOM 674 C C . GLY A 1 85 ? 3.438 -14.016 -29.438 1 80.88 85 GLY A C 1
ATOM 675 O O . GLY A 1 85 ? 3.754 -13.266 -30.359 1 80.88 85 GLY A O 1
ATOM 676 N N . THR A 1 86 ? 3.148 -15.258 -29.641 1 84.69 86 THR A N 1
ATOM 677 C CA . THR A 1 86 ? 3.148 -15.82 -30.984 1 84.69 86 THR A CA 1
ATOM 678 C C . THR A 1 86 ? 1.779 -15.656 -31.641 1 84.69 86 THR A C 1
ATOM 680 O O . THR A 1 86 ? 0.789 -15.383 -30.969 1 84.69 86 THR A O 1
ATOM 683 N N . GLU A 1 87 ? 1.77 -15.82 -32.938 1 84.88 87 GLU A N 1
ATOM 684 C CA . GLU A 1 87 ? 0.518 -15.727 -33.688 1 84.88 87 GLU A CA 1
ATOM 685 C C . GLU A 1 87 ? -0.44 -16.844 -33.281 1 84.88 87 GLU A C 1
ATOM 687 O O . GLU A 1 87 ? -1.654 -16.641 -33.219 1 84.88 87 GLU A O 1
ATOM 692 N N . GLN A 1 88 ? 0.114 -18.031 -33.031 1 84.38 88 GLN A N 1
ATOM 693 C CA . GLN A 1 88 ? -0.701 -19.172 -32.625 1 84.38 88 GLN A CA 1
ATOM 694 C C . GLN A 1 88 ? -1.403 -18.891 -31.297 1 84.38 88 GLN A C 1
ATOM 696 O O . GLN A 1 88 ? -2.561 -19.281 -31.109 1 84.38 88 GLN A O 1
ATOM 701 N N . ASN A 1 89 ? -0.703 -18.281 -30.469 1 86 89 ASN A N 1
ATOM 702 C CA . ASN A 1 89 ? -1.281 -17.922 -29.188 1 86 89 ASN A CA 1
ATOM 703 C C . ASN A 1 89 ? -2.428 -16.922 -29.344 1 86 89 ASN A C 1
ATOM 705 O O . ASN A 1 89 ? -3.443 -17.031 -28.656 1 86 89 ASN A O 1
ATOM 709 N N . LEU A 1 90 ? -2.273 -15.977 -30.203 1 86.31 90 LEU A N 1
ATOM 710 C CA . LEU A 1 90 ? -3.318 -14.992 -30.469 1 86.31 90 LEU A CA 1
ATOM 711 C C . LEU A 1 90 ? -4.551 -15.656 -31.062 1 86.31 90 LEU A C 1
ATOM 713 O O . LEU A 1 90 ? -5.684 -15.312 -30.719 1 86.31 90 LEU A O 1
ATOM 717 N N . GLN A 1 91 ? -4.301 -16.578 -31.922 1 85.88 91 GLN A N 1
ATOM 718 C CA . GLN A 1 91 ? -5.41 -17.297 -32.531 1 85.88 91 GLN A CA 1
ATOM 719 C C . GLN A 1 91 ? -6.195 -18.094 -31.5 1 85.88 91 GLN A C 1
ATOM 721 O O . GLN A 1 91 ? -7.426 -18.172 -31.562 1 85.88 91 GLN A O 1
ATOM 726 N N . LEU A 1 92 ? -5.488 -18.688 -30.641 1 84.69 92 LEU A N 1
ATOM 727 C CA . LEU A 1 92 ? -6.152 -19.422 -29.578 1 84.69 92 LEU A CA 1
ATOM 728 C C . LEU A 1 92 ? -6.977 -18.484 -28.703 1 84.69 92 LEU A C 1
ATOM 730 O O . LEU A 1 92 ? -8.086 -18.844 -28.281 1 84.69 92 LEU A O 1
ATOM 734 N N . ALA A 1 93 ? -6.449 -17.328 -28.359 1 85.38 93 ALA A N 1
ATOM 735 C CA . ALA A 1 93 ? -7.176 -16.328 -27.562 1 85.38 93 ALA A CA 1
ATOM 736 C C . ALA A 1 93 ? -8.469 -15.922 -28.266 1 85.38 93 ALA A C 1
ATOM 738 O O . ALA A 1 93 ? -9.516 -15.789 -27.609 1 85.38 93 ALA A O 1
ATOM 739 N N . LYS A 1 94 ? -8.398 -15.727 -29.531 1 86.75 94 LYS A N 1
ATOM 740 C CA . LYS A 1 94 ? -9.57 -15.352 -30.312 1 86.75 94 LYS A CA 1
ATOM 741 C C . LYS A 1 94 ? -10.602 -16.484 -30.359 1 86.75 94 LYS A C 1
ATOM 743 O O . LYS A 1 94 ? -11.805 -16.234 -30.328 1 86.75 94 LYS A O 1
ATOM 748 N N . GLN A 1 95 ? -10.078 -17.625 -30.422 1 85 95 GLN A N 1
ATOM 749 C CA . GLN A 1 95 ? -10.969 -18.797 -30.375 1 85 95 GLN A CA 1
ATOM 750 C C . GLN A 1 95 ? -11.711 -18.875 -29.047 1 85 95 GLN A C 1
ATOM 752 O O . GLN A 1 95 ? -12.906 -19.156 -29.016 1 85 95 GLN A O 1
ATOM 757 N N . ILE A 1 96 ? -11.008 -18.656 -28 1 83.56 96 ILE A N 1
ATOM 758 C CA . ILE A 1 96 ? -11.609 -18.688 -26.672 1 83.56 96 ILE A CA 1
ATOM 759 C C . ILE A 1 96 ? -12.641 -17.562 -26.547 1 83.56 96 ILE A C 1
ATOM 761 O O . ILE A 1 96 ? -13.734 -17.781 -26.031 1 83.56 96 ILE A O 1
ATOM 765 N N . GLN A 1 97 ? -12.273 -16.375 -26.984 1 84.94 97 GLN A N 1
ATOM 766 C CA . GLN A 1 97 ? -13.195 -15.25 -26.984 1 84.94 97 GLN A CA 1
ATOM 767 C C . GLN A 1 97 ? -14.5 -15.602 -27.703 1 84.94 97 GLN A C 1
ATOM 769 O O . GLN A 1 97 ? -15.586 -15.336 -27.188 1 84.94 97 GLN A O 1
ATOM 774 N N . ALA A 1 98 ? -14.375 -16.203 -28.891 1 86.19 98 ALA A N 1
ATOM 775 C CA . ALA A 1 98 ? -15.539 -16.578 -29.688 1 86.19 98 ALA A CA 1
ATOM 776 C C . ALA A 1 98 ? -16.375 -17.641 -28.984 1 86.19 98 ALA A C 1
ATOM 778 O O . ALA A 1 98 ? -17.594 -17.578 -28.984 1 86.19 98 ALA A O 1
ATOM 779 N N . GLN A 1 99 ? -15.672 -18.578 -28.422 1 82.94 99 GLN A N 1
ATOM 780 C CA . GLN A 1 99 ? -16.359 -19.656 -27.719 1 82.94 99 GLN A CA 1
ATOM 781 C C . GLN A 1 99 ? -17.141 -19.109 -26.516 1 82.94 99 GLN A C 1
ATOM 783 O O . GLN A 1 99 ? -18.266 -19.531 -26.266 1 82.94 99 GLN A O 1
ATOM 788 N N . TRP A 1 100 ? -16.547 -18.219 -25.766 1 82.5 100 TRP A N 1
ATOM 789 C CA . TRP A 1 100 ? -17.188 -17.656 -24.594 1 82.5 100 TRP A CA 1
ATOM 790 C C . TRP A 1 100 ? -18.406 -16.828 -24.984 1 82.5 100 TRP A C 1
ATOM 792 O O . TRP A 1 100 ? -19.422 -16.812 -24.266 1 82.5 100 TRP A O 1
ATOM 802 N N . LYS A 1 101 ? -18.312 -16.141 -26.094 1 83.19 101 LYS A N 1
ATOM 803 C CA . LYS A 1 101 ? -19.469 -15.43 -26.609 1 83.19 101 LYS A CA 1
ATOM 804 C C . LYS A 1 101 ? -20.594 -16.391 -26.984 1 83.19 101 LYS A C 1
ATOM 806 O O . LYS A 1 101 ? -21.75 -16.141 -26.688 1 83.19 101 LYS A O 1
ATOM 811 N N . GLU A 1 102 ? -20.203 -17.453 -27.562 1 83.38 102 GLU A N 1
ATOM 812 C CA . GLU A 1 102 ? -21.172 -18.484 -27.953 1 83.38 102 GLU A CA 1
ATOM 813 C C . GLU A 1 102 ? -21.828 -19.125 -26.734 1 83.38 102 GLU A C 1
ATOM 815 O O . GLU A 1 102 ? -23 -19.5 -26.781 1 83.38 102 GLU A O 1
ATOM 820 N N . PHE A 1 103 ? -21 -19.234 -25.688 1 78.62 103 PHE A N 1
ATOM 821 C CA . PHE A 1 103 ? -21.5 -19.828 -24.453 1 78.62 103 PHE A CA 1
ATOM 822 C C . PHE A 1 103 ? -22.5 -18.906 -23.781 1 78.62 103 PHE A C 1
ATOM 824 O O . PHE A 1 103 ? -23.219 -19.328 -22.875 1 78.62 103 PHE A O 1
ATOM 831 N N . GLY A 1 104 ? -22.609 -17.609 -24.141 1 74.88 104 GLY A N 1
ATOM 832 C CA . GLY A 1 104 ? -23.641 -16.719 -23.641 1 74.88 104 GLY A CA 1
ATOM 833 C C . GLY A 1 104 ? -23.172 -15.82 -22.516 1 74.88 104 GLY A C 1
ATOM 834 O O . GLY A 1 104 ? -23.969 -15.367 -21.688 1 74.88 104 GLY A O 1
ATOM 835 N N . LEU A 1 105 ? -21.859 -15.633 -22.359 1 77.19 105 LEU A N 1
ATOM 836 C CA . LEU A 1 105 ? -21.359 -14.672 -21.391 1 77.19 105 LEU A CA 1
ATOM 837 C C . LEU A 1 105 ? -21.844 -13.258 -21.734 1 77.19 105 LEU A C 1
ATOM 839 O O . LEU A 1 105 ? -22 -12.922 -22.906 1 77.19 105 LEU A O 1
ATOM 843 N N . ASP A 1 106 ? -22.141 -12.484 -20.734 1 75.5 106 ASP A N 1
ATOM 844 C CA . ASP A 1 106 ? -22.703 -11.156 -20.922 1 75.5 106 ASP A CA 1
ATOM 845 C C . ASP A 1 106 ? -21.75 -10.25 -21.688 1 75.5 106 ASP A C 1
ATOM 847 O O . ASP A 1 106 ? -22.172 -9.469 -22.547 1 75.5 106 ASP A O 1
ATOM 851 N N . SER A 1 107 ? -20.516 -10.297 -21.281 1 79.06 107 SER A N 1
ATOM 852 C CA . SER A 1 107 ? -19.484 -9.508 -21.938 1 79.06 107 SER A CA 1
ATOM 853 C C . SER A 1 107 ? -18.156 -10.266 -22 1 79.06 107 SER A C 1
ATOM 855 O O . SER A 1 107 ? -17.781 -10.961 -21.047 1 79.06 107 SER A O 1
ATOM 857 N N . VAL A 1 108 ? -17.578 -10.258 -23.219 1 83.44 108 VAL A N 1
ATOM 858 C CA . VAL A 1 108 ? -16.281 -10.883 -23.422 1 83.44 108 VAL A CA 1
ATOM 859 C C . VAL A 1 108 ? -15.32 -9.875 -24.062 1 83.44 108 VAL A C 1
ATOM 861 O O . VAL A 1 108 ? -15.648 -9.258 -25.078 1 83.44 108 VAL A O 1
ATOM 864 N N . GLU A 1 109 ? -14.219 -9.641 -23.406 1 82.88 109 GLU A N 1
ATOM 865 C CA . GLU A 1 109 ? -13.258 -8.656 -23.906 1 82.88 109 GLU A CA 1
ATOM 866 C C . GLU A 1 109 ? -11.859 -9.242 -23.984 1 82.88 109 GLU A C 1
ATOM 868 O O . GLU A 1 109 ? -11.484 -10.109 -23.188 1 82.88 109 GLU A O 1
ATOM 873 N N . LEU A 1 110 ? -11.227 -8.797 -25.031 1 85.94 110 LEU A N 1
ATOM 874 C CA . LEU A 1 110 ? -9.805 -9.102 -25.203 1 85.94 110 LEU A CA 1
ATOM 875 C C . LEU A 1 110 ? -8.945 -7.914 -24.781 1 85.94 110 LEU A C 1
ATOM 877 O O . LEU A 1 110 ? -9.047 -6.836 -25.359 1 85.94 110 LEU A O 1
ATOM 881 N N . ALA A 1 111 ? -8.156 -8.086 -23.688 1 83.94 111 ALA A N 1
ATOM 882 C CA . ALA A 1 111 ? -7.254 -7.043 -23.219 1 83.94 111 ALA A CA 1
ATOM 883 C C . ALA A 1 111 ? -5.816 -7.324 -23.641 1 83.94 111 ALA A C 1
ATOM 885 O O . ALA A 1 111 ? -5.406 -8.484 -23.75 1 83.94 111 ALA A O 1
ATOM 886 N N . HIS A 1 112 ? -5.074 -6.273 -23.906 1 87 112 HIS A N 1
ATOM 887 C CA . HIS A 1 112 ? -3.686 -6.395 -24.328 1 87 112 HIS A CA 1
ATOM 888 C C . HIS A 1 112 ? -2.752 -5.617 -23.406 1 87 112 HIS A C 1
ATOM 890 O O . HIS A 1 112 ? -3.096 -4.531 -22.938 1 87 112 HIS A O 1
ATOM 896 N N . TYR A 1 113 ? -1.628 -6.191 -23.094 1 89.62 113 TYR A N 1
ATOM 897 C CA . TYR A 1 113 ? -0.551 -5.539 -22.359 1 89.62 113 TYR A CA 1
ATOM 898 C C . TYR A 1 113 ? 0.785 -5.727 -23.062 1 89.62 113 TYR A C 1
ATOM 900 O O . TYR A 1 113 ? 1.063 -6.801 -23.609 1 89.62 113 TYR A O 1
ATOM 908 N N . ASP A 1 114 ? 1.572 -4.727 -23.125 1 90.12 114 ASP A N 1
ATOM 909 C CA . ASP A 1 114 ? 2.904 -4.789 -23.719 1 90.12 114 ASP A CA 1
ATOM 910 C C . ASP A 1 114 ? 3.953 -5.18 -22.688 1 90.12 114 ASP A C 1
ATOM 912 O O . ASP A 1 114 ? 4.43 -4.328 -21.922 1 90.12 114 ASP A O 1
ATOM 916 N N . VAL A 1 115 ? 4.34 -6.445 -22.703 1 91.81 115 VAL A N 1
ATOM 917 C CA . VAL A 1 115 ? 5.242 -6.957 -21.688 1 91.81 115 VAL A CA 1
ATOM 918 C C . VAL A 1 115 ? 6.547 -7.422 -22.328 1 91.81 115 VAL A C 1
ATOM 920 O O . VAL A 1 115 ? 6.598 -7.664 -23.531 1 91.81 115 VAL A O 1
ATOM 923 N N . LEU A 1 116 ? 7.57 -7.488 -21.531 1 91.19 116 LEU A N 1
ATOM 924 C CA . LEU A 1 116 ? 8.867 -7.996 -21.953 1 91.19 116 LEU A CA 1
ATOM 925 C C . LEU A 1 116 ? 8.859 -9.516 -22.031 1 91.19 116 LEU A C 1
ATOM 927 O O . LEU A 1 116 ? 8.5 -10.188 -21.062 1 91.19 116 LEU A O 1
ATOM 931 N N . LEU A 1 117 ? 9.148 -10.125 -23.188 1 90 117 LEU A N 1
ATOM 932 C CA . LEU A 1 117 ? 9.305 -11.562 -23.375 1 90 117 LEU A CA 1
ATOM 933 C C . LEU A 1 117 ? 10.672 -11.898 -23.953 1 90 117 LEU A C 1
ATOM 935 O O . LEU A 1 117 ? 11.391 -11.008 -24.422 1 90 117 LEU A O 1
ATOM 939 N N . SER A 1 118 ? 11.078 -13.078 -23.797 1 87.69 118 SER A N 1
ATOM 940 C CA . SER A 1 118 ? 12.359 -13.531 -24.328 1 87.69 118 SER A CA 1
ATOM 941 C C . SER A 1 118 ? 12.211 -14.875 -25.031 1 87.69 118 SER A C 1
ATOM 943 O O . SER A 1 118 ? 11.477 -15.75 -24.578 1 87.69 118 SER A O 1
ATOM 945 N N . TYR A 1 119 ? 12.867 -14.984 -26.234 1 85.06 119 TYR A N 1
ATOM 946 C CA . TYR A 1 119 ? 12.844 -16.203 -27.031 1 85.06 119 TYR A CA 1
ATOM 947 C C . TYR A 1 119 ? 14.258 -16.609 -27.438 1 85.06 119 TYR A C 1
ATOM 949 O O . TYR A 1 119 ? 15.164 -15.773 -27.5 1 85.06 119 TYR A O 1
ATOM 957 N N . PRO A 1 120 ? 14.391 -17.906 -27.594 1 83.69 120 PRO A N 1
ATOM 958 C CA . PRO A 1 120 ? 15.688 -18.297 -28.141 1 83.69 120 PRO A CA 1
ATOM 959 C C . PRO A 1 120 ? 15.844 -17.875 -29.609 1 83.69 120 PRO A C 1
ATOM 961 O O . PRO A 1 120 ? 14.852 -17.703 -30.312 1 83.69 120 PRO A O 1
ATOM 964 N N . ASN A 1 121 ? 17.125 -17.688 -29.969 1 80.31 121 ASN A N 1
ATOM 965 C CA . ASN A 1 121 ? 17.406 -17.422 -31.375 1 80.31 121 ASN A CA 1
ATOM 966 C C . ASN A 1 121 ? 17.031 -18.594 -32.281 1 80.31 121 ASN A C 1
ATOM 968 O O . ASN A 1 121 ? 17.469 -19.719 -32.031 1 80.31 121 ASN A O 1
ATOM 972 N N . GLU A 1 122 ? 16.312 -18.406 -33.312 1 74.38 122 GLU A N 1
ATOM 973 C CA . GLU A 1 122 ? 15.812 -19.469 -34.156 1 74.38 122 GLU A CA 1
ATOM 974 C C . GLU A 1 122 ? 16.938 -20.078 -35 1 74.38 122 GLU A C 1
ATOM 976 O O . GLU A 1 122 ? 16.953 -21.281 -35.281 1 74.38 122 GLU A O 1
ATOM 981 N N . THR A 1 123 ? 17.859 -19.266 -35.438 1 79.5 123 THR A N 1
ATOM 982 C CA . THR A 1 123 ? 18.891 -19.703 -36.344 1 79.5 123 THR A CA 1
ATOM 983 C C . THR A 1 123 ? 20.141 -20.188 -35.625 1 79.5 123 THR A C 1
ATOM 985 O O . THR A 1 123 ? 20.828 -21.094 -36.062 1 79.5 123 THR A O 1
ATOM 988 N N . LEU A 1 124 ? 20.344 -19.656 -34.438 1 82 124 LEU A N 1
ATOM 989 C CA . LEU A 1 124 ? 21.5 -20.031 -33.656 1 82 124 LEU A CA 1
ATOM 990 C C . LEU A 1 124 ? 21.078 -20.422 -32.219 1 82 124 LEU A C 1
ATOM 992 O O . LEU A 1 124 ? 21.234 -19.641 -31.297 1 82 124 LEU A O 1
ATOM 996 N N . PRO A 1 125 ? 20.656 -21.688 -32.094 1 85.75 125 PRO A N 1
ATOM 997 C CA . PRO A 1 125 ? 20.219 -22.141 -30.766 1 85.75 125 PRO A CA 1
ATOM 998 C C . PRO A 1 125 ? 21.359 -22.125 -29.75 1 85.75 125 PRO A C 1
ATOM 1000 O O . PRO A 1 125 ? 22.531 -22.172 -30.125 1 85.75 125 PRO A O 1
ATOM 1003 N N . ASN A 1 126 ? 21 -22.031 -28.5 1 87.38 126 ASN A N 1
ATOM 1004 C CA . ASN A 1 126 ? 21.953 -22.062 -27.391 1 87.38 126 ASN A CA 1
ATOM 1005 C C . ASN A 1 126 ? 22.562 -23.453 -27.219 1 87.38 126 ASN A C 1
ATOM 1007 O O . ASN A 1 126 ? 21.906 -24.469 -27.484 1 87.38 126 ASN A O 1
ATOM 1011 N N . TYR A 1 127 ? 23.844 -23.5 -26.922 1 89.12 127 TYR A N 1
ATOM 1012 C CA . TYR A 1 127 ? 24.469 -24.781 -26.594 1 89.12 127 TYR A CA 1
ATOM 1013 C C . TYR A 1 127 ? 25.688 -24.562 -25.703 1 89.12 127 TYR A C 1
ATOM 1015 O O . TYR A 1 127 ? 26.125 -23.438 -25.484 1 89.12 127 TYR A O 1
ATOM 1023 N N . ILE A 1 128 ? 26.094 -25.641 -25.094 1 90.38 128 ILE A N 1
ATOM 1024 C CA . ILE A 1 128 ? 27.297 -25.688 -24.266 1 90.38 128 ILE A CA 1
ATOM 1025 C C . ILE A 1 128 ? 28.344 -26.562 -24.922 1 90.38 128 ILE A C 1
ATOM 1027 O O . ILE A 1 128 ? 28.031 -27.641 -25.422 1 90.38 128 ILE A O 1
ATOM 1031 N N . SER A 1 129 ? 29.594 -26.062 -24.906 1 88.81 129 SER A N 1
ATOM 1032 C CA . SER A 1 129 ? 30.688 -26.797 -25.531 1 88.81 129 SER A CA 1
ATOM 1033 C C . SER A 1 129 ? 31.812 -27.062 -24.531 1 88.81 129 SER A C 1
ATOM 1035 O O . SER A 1 129 ? 32.125 -26.219 -23.703 1 88.81 129 SER A O 1
ATOM 1037 N N . ILE A 1 130 ? 32.281 -28.328 -24.641 1 85.94 130 ILE A N 1
ATOM 1038 C CA . ILE A 1 130 ? 33.562 -28.625 -23.984 1 85.94 130 ILE A CA 1
ATOM 1039 C C . ILE A 1 130 ? 34.719 -28.297 -24.922 1 85.94 130 ILE A C 1
ATOM 1041 O O . ILE A 1 130 ? 34.75 -28.75 -26.078 1 85.94 130 ILE A O 1
ATOM 1045 N N . ILE A 1 131 ? 35.594 -27.531 -24.391 1 85.12 131 ILE A N 1
ATOM 1046 C CA . ILE A 1 131 ? 36.719 -27.141 -25.234 1 85.12 131 ILE A CA 1
ATOM 1047 C C . ILE A 1 131 ? 38.031 -27.656 -24.641 1 85.12 131 ILE A C 1
ATOM 1049 O O . ILE A 1 131 ? 38.156 -27.797 -23.422 1 85.12 131 ILE A O 1
ATOM 1053 N N . ASP A 1 132 ? 38.969 -27.922 -25.453 1 79.94 132 ASP A N 1
ATOM 1054 C CA . ASP A 1 132 ? 40.281 -28.359 -25 1 79.94 132 ASP A CA 1
ATOM 1055 C C . ASP A 1 132 ? 41.188 -27.172 -24.781 1 79.94 132 ASP A C 1
ATOM 1057 O O . ASP A 1 132 ? 40.75 -26.016 -24.844 1 79.94 132 ASP A O 1
ATOM 1061 N N . GLU A 1 133 ? 42.469 -27.453 -24.422 1 77.62 133 GLU A N 1
ATOM 1062 C CA . GLU A 1 133 ? 43.469 -26.406 -24.125 1 77.62 133 GLU A CA 1
ATOM 1063 C C . GLU A 1 133 ? 43.688 -25.5 -25.328 1 77.62 133 GLU A C 1
ATOM 1065 O O . GLU A 1 133 ? 44 -24.312 -25.156 1 77.62 133 GLU A O 1
ATOM 1070 N N . GLY A 1 134 ? 43.469 -26.016 -26.5 1 79.62 134 GLY A N 1
ATOM 1071 C CA . GLY A 1 134 ? 43.688 -25.234 -27.703 1 79.62 134 GLY A CA 1
ATOM 1072 C C . GLY A 1 134 ? 42.469 -24.453 -28.141 1 79.62 134 GLY A C 1
ATOM 1073 O O . GLY A 1 134 ? 42.5 -23.734 -29.141 1 79.62 134 GLY A O 1
ATOM 1074 N N . GLY A 1 135 ? 41.344 -24.672 -27.438 1 79.75 135 GLY A N 1
ATOM 1075 C CA . GLY A 1 135 ? 40.125 -23.953 -27.75 1 79.75 135 GLY A CA 1
ATOM 1076 C C . GLY A 1 135 ? 39.219 -24.688 -28.719 1 79.75 135 GLY A C 1
ATOM 1077 O O . GLY A 1 135 ? 38.219 -24.156 -29.156 1 79.75 135 GLY A O 1
ATOM 1078 N N . ASN A 1 136 ? 39.625 -25.859 -29 1 83.19 136 ASN A N 1
ATOM 1079 C CA . ASN A 1 136 ? 38.781 -26.641 -29.906 1 83.19 136 ASN A CA 1
ATOM 1080 C C . ASN A 1 136 ? 37.625 -27.297 -29.172 1 83.19 136 ASN A C 1
ATOM 1082 O O . ASN A 1 136 ? 37.75 -27.75 -28.031 1 83.19 136 ASN A O 1
ATOM 1086 N N . GLU A 1 137 ? 36.438 -27.359 -29.906 1 86.44 137 GLU A N 1
ATOM 1087 C CA . GLU A 1 137 ? 35.25 -27.969 -29.312 1 86.44 137 GLU A CA 1
ATOM 1088 C C . GLU A 1 137 ? 35.312 -29.5 -29.422 1 86.44 137 GLU A C 1
ATOM 1090 O O . GLU A 1 137 ? 35.438 -30.047 -30.516 1 86.44 137 GLU A O 1
ATOM 1095 N N . ILE A 1 138 ? 35.281 -30.141 -28.344 1 84.38 138 ILE A N 1
ATOM 1096 C CA . ILE A 1 138 ? 35.375 -31.594 -28.281 1 84.38 138 ILE A CA 1
ATOM 1097 C C . ILE A 1 138 ? 33.969 -32.188 -28.172 1 84.38 138 ILE A C 1
ATOM 1099 O O . ILE A 1 138 ? 33.75 -33.344 -28.531 1 84.38 138 ILE A O 1
ATOM 1103 N N . PHE A 1 139 ? 33.062 -31.406 -27.562 1 88.31 139 PHE A N 1
ATOM 1104 C CA . PHE A 1 139 ? 31.688 -31.859 -27.344 1 88.31 139 PHE A CA 1
ATOM 1105 C C . PHE A 1 139 ? 30.719 -30.688 -27.328 1 88.31 139 PHE A C 1
ATOM 1107 O O . PHE A 1 139 ? 31.047 -29.609 -26.812 1 88.31 139 PHE A O 1
ATOM 1114 N N . ASN A 1 140 ? 29.625 -30.922 -28.031 1 90 140 ASN A N 1
ATOM 1115 C CA . ASN A 1 140 ? 28.531 -29.953 -27.984 1 90 140 ASN A CA 1
ATOM 1116 C C . ASN A 1 140 ? 27.234 -30.594 -27.531 1 90 140 ASN A C 1
ATOM 1118 O O . ASN A 1 140 ? 26.922 -31.719 -27.922 1 90 140 ASN A O 1
ATOM 1122 N N . THR A 1 141 ? 26.531 -29.859 -26.656 1 91.94 141 THR A N 1
ATOM 1123 C CA . THR A 1 141 ? 25.234 -30.359 -26.219 1 91.94 141 THR A CA 1
ATOM 1124 C C . THR A 1 141 ? 24.219 -30.297 -27.344 1 91.94 141 THR A C 1
ATOM 1126 O O . THR A 1 141 ? 24.422 -29.594 -28.344 1 91.94 141 THR A O 1
ATOM 1129 N N . SER A 1 142 ? 23.156 -31.031 -27.188 1 91.19 142 SER A N 1
ATOM 1130 C CA . SER A 1 142 ? 22.094 -31.109 -28.188 1 91.19 142 SER A CA 1
ATOM 1131 C C . SER A 1 142 ? 21.422 -29.75 -28.391 1 91.19 142 SER A C 1
ATOM 1133 O O . SER A 1 142 ? 21.188 -29.016 -27.422 1 91.19 142 SER A O 1
ATOM 1135 N N . LEU A 1 143 ? 21.188 -29.469 -29.609 1 90.25 143 LEU A N 1
ATOM 1136 C CA . LEU A 1 143 ? 20.562 -28.188 -29.938 1 90.25 143 LEU A CA 1
ATOM 1137 C C . LEU A 1 143 ? 19.047 -28.297 -29.828 1 90.25 143 LEU A C 1
ATOM 1139 O O . LEU A 1 143 ? 18.375 -27.312 -29.531 1 90.25 143 LEU A O 1
ATOM 1143 N N . PHE A 1 144 ? 18.516 -29.547 -30.141 1 91.56 144 PHE A N 1
ATOM 1144 C CA . PHE A 1 144 ? 17.078 -29.797 -30.109 1 91.56 144 PHE A CA 1
ATOM 1145 C C . PHE A 1 144 ? 16.781 -31.125 -29.422 1 91.56 144 PHE A C 1
ATOM 1147 O O . PHE A 1 144 ? 17.625 -32 -29.359 1 91.56 144 PHE A O 1
ATOM 1154 N N . GLU A 1 145 ? 15.523 -31.188 -28.906 1 93.5 145 GLU A N 1
ATOM 1155 C CA . GLU A 1 145 ? 15.016 -32.469 -28.406 1 93.5 145 GLU A CA 1
ATOM 1156 C C . GLU A 1 145 ? 14.367 -33.281 -29.531 1 93.5 145 GLU A C 1
ATOM 1158 O O . GLU A 1 145 ? 13.758 -32.719 -30.438 1 93.5 145 GLU A O 1
ATOM 1163 N N . PRO A 1 146 ? 14.523 -34.594 -29.438 1 92.25 146 PRO A N 1
ATOM 1164 C CA . PRO A 1 146 ? 13.734 -35.375 -30.391 1 92.25 146 PRO A CA 1
ATOM 1165 C C . PRO A 1 146 ? 12.227 -35.156 -30.219 1 92.25 146 PRO A C 1
ATOM 1167 O O . PRO A 1 146 ? 11.719 -35.125 -29.094 1 92.25 146 PRO A O 1
ATOM 1170 N N . PRO A 1 147 ? 11.539 -34.969 -31.344 1 92.88 147 PRO A N 1
ATOM 1171 C CA . PRO A 1 147 ? 10.102 -34.75 -31.219 1 92.88 147 PRO A CA 1
ATOM 1172 C C . PRO A 1 147 ? 9.352 -35.969 -30.688 1 92.88 147 PRO A C 1
ATOM 1174 O O . PRO A 1 147 ? 9.727 -37.094 -31 1 92.88 147 PRO A O 1
ATOM 1177 N N . PRO A 1 148 ? 8.383 -35.781 -29.922 1 93.12 148 PRO A N 1
ATOM 1178 C CA . PRO A 1 148 ? 7.555 -36.938 -29.516 1 93.12 148 PRO A CA 1
ATOM 1179 C C . PRO A 1 148 ? 6.773 -37.531 -30.688 1 93.12 148 PRO A C 1
ATOM 1181 O O . PRO A 1 148 ? 6.527 -36.844 -31.688 1 93.12 148 PRO A O 1
ATOM 1184 N N . PRO A 1 149 ? 6.402 -38.781 -30.531 1 91.75 149 PRO A N 1
ATOM 1185 C CA . PRO A 1 149 ? 5.641 -39.438 -31.594 1 91.75 149 PRO A CA 1
ATOM 1186 C C . PRO A 1 149 ? 4.352 -38.688 -31.938 1 91.75 149 PRO A C 1
ATOM 1188 O O . PRO A 1 149 ? 3.604 -38.281 -31.031 1 91.75 149 PRO A O 1
ATOM 1191 N N . GLY A 1 150 ? 4.102 -38.469 -33.25 1 91 150 GLY A N 1
ATOM 1192 C CA . GLY A 1 150 ? 2.887 -37.812 -33.688 1 91 150 GLY A CA 1
ATOM 1193 C C . GLY A 1 150 ? 3.057 -36.312 -33.906 1 91 150 GLY A C 1
ATOM 1194 O O . GLY A 1 150 ? 2.182 -35.656 -34.469 1 91 150 GLY A O 1
ATOM 1195 N N . TYR A 1 151 ? 4.195 -35.812 -33.406 1 92.25 151 TYR A N 1
ATOM 1196 C CA . TYR A 1 151 ? 4.406 -34.375 -33.469 1 92.25 151 TYR A CA 1
ATOM 1197 C C . TYR A 1 151 ? 5.625 -34.031 -34.312 1 92.25 151 TYR A C 1
ATOM 1199 O O . TYR A 1 151 ? 6.203 -32.969 -34.188 1 92.25 151 TYR A O 1
ATOM 1207 N N . GLU A 1 152 ? 6.016 -34.875 -35.156 1 91.19 152 GLU A N 1
ATOM 1208 C CA . GLU A 1 152 ? 7.215 -34.719 -35.969 1 91.19 152 GLU A CA 1
ATOM 1209 C C . GLU A 1 152 ? 7.062 -33.562 -36.938 1 91.19 152 GLU A C 1
ATOM 1211 O O . GLU A 1 152 ? 8.055 -32.938 -37.344 1 91.19 152 GLU A O 1
ATOM 1216 N N . ASN A 1 153 ? 5.859 -33.25 -37.281 1 89.19 153 ASN A N 1
ATOM 1217 C CA . ASN A 1 153 ? 5.637 -32.219 -38.281 1 89.19 153 ASN A CA 1
ATOM 1218 C C . ASN A 1 153 ? 5.168 -30.906 -37.688 1 89.19 153 ASN A C 1
ATOM 1220 O O . ASN A 1 153 ? 4.727 -30 -38.406 1 89.19 153 ASN A O 1
ATOM 1224 N N . VAL A 1 154 ? 5.141 -30.906 -36.406 1 88 154 VAL A N 1
ATOM 1225 C CA . VAL A 1 154 ? 4.75 -29.672 -35.75 1 88 154 VAL A CA 1
ATOM 1226 C C . VAL A 1 154 ? 5.902 -28.672 -35.781 1 88 154 VAL A C 1
ATOM 1228 O O . VAL A 1 154 ? 7.023 -28.984 -35.375 1 88 154 VAL A O 1
ATOM 1231 N N . SER A 1 155 ? 5.527 -27.516 -36.375 1 80.38 155 SER A N 1
ATOM 1232 C CA . SER A 1 155 ? 6.527 -26.453 -36.5 1 80.38 155 SER A CA 1
ATOM 1233 C C . SER A 1 155 ? 6.523 -25.531 -35.281 1 80.38 155 SER A C 1
ATOM 1235 O O . SER A 1 155 ? 5.637 -25.625 -34.438 1 80.38 155 SER A O 1
ATOM 1237 N N . ASP A 1 156 ? 7.551 -24.781 -35.031 1 80.31 156 ASP A N 1
ATOM 1238 C CA . ASP A 1 156 ? 7.633 -23.688 -34.062 1 80.31 156 ASP A CA 1
ATOM 1239 C C . ASP A 1 156 ? 7.867 -24.203 -32.656 1 80.31 156 ASP A C 1
ATOM 1241 O O . ASP A 1 156 ? 7.418 -23.609 -31.672 1 80.31 156 ASP A O 1
ATOM 1245 N N . VAL A 1 157 ? 8.273 -25.484 -32.562 1 86.38 157 VAL A N 1
ATOM 1246 C CA . VAL A 1 157 ? 8.75 -25.953 -31.266 1 86.38 157 VAL A CA 1
ATOM 1247 C C . VAL A 1 157 ? 10.078 -25.281 -30.922 1 86.38 157 VAL A C 1
ATOM 1249 O O . VAL A 1 157 ? 11.047 -25.375 -31.688 1 86.38 157 VAL A O 1
ATOM 1252 N N . VAL A 1 158 ? 10.109 -24.609 -29.844 1 86.44 158 VAL A N 1
ATOM 1253 C CA . VAL A 1 158 ? 11.297 -23.828 -29.5 1 86.44 158 VAL A CA 1
ATOM 1254 C C . VAL A 1 158 ? 12.375 -24.75 -28.938 1 86.44 158 VAL A C 1
ATOM 1256 O O . VAL A 1 158 ? 12.078 -25.703 -28.219 1 86.44 158 VAL A O 1
ATOM 1259 N N . PRO A 1 159 ? 13.609 -24.469 -29.297 1 90.69 159 PRO A N 1
ATOM 1260 C CA . PRO A 1 159 ? 14.711 -25.219 -28.688 1 90.69 159 PRO A CA 1
ATOM 1261 C C . PRO A 1 159 ? 14.852 -24.922 -27.188 1 90.69 159 PRO A C 1
ATOM 1263 O O . PRO A 1 159 ? 14.227 -24 -26.672 1 90.69 159 PRO A O 1
ATOM 1266 N N . PRO A 1 160 ? 15.672 -25.75 -26.516 1 90.69 160 PRO A N 1
ATOM 1267 C CA . PRO A 1 160 ? 15.867 -25.547 -25.078 1 90.69 160 PRO A CA 1
ATOM 1268 C C . PRO A 1 160 ? 16.344 -24.125 -24.75 1 90.69 160 PRO A C 1
ATOM 1270 O O . PRO A 1 160 ? 17.219 -23.594 -25.438 1 90.69 160 PRO A O 1
ATOM 1273 N N . PHE A 1 161 ? 15.703 -23.5 -23.766 1 90.62 161 PHE A N 1
ATOM 1274 C CA . PHE A 1 161 ? 16.141 -22.203 -23.281 1 90.62 161 PHE A CA 1
ATOM 1275 C C . PHE A 1 161 ? 15.539 -21.891 -21.922 1 90.62 161 PHE A C 1
ATOM 1277 O O . PHE A 1 161 ? 14.602 -22.562 -21.484 1 90.62 161 PHE A O 1
ATOM 1284 N N . SER A 1 162 ? 16.109 -21.094 -21.203 1 92.44 162 SER A N 1
ATOM 1285 C CA . SER A 1 162 ? 15.547 -20.438 -20.031 1 92.44 162 SER A CA 1
ATOM 1286 C C . SER A 1 162 ? 15.156 -19 -20.328 1 92.44 162 SER A C 1
ATOM 1288 O O . SER A 1 162 ? 16.016 -18.188 -20.672 1 92.44 162 SER A O 1
ATOM 1290 N N . ALA A 1 163 ? 13.891 -18.781 -20.141 1 92.44 163 ALA A N 1
ATOM 1291 C CA . ALA A 1 163 ? 13.422 -17.438 -20.484 1 92.44 163 ALA A CA 1
ATOM 1292 C C . ALA A 1 163 ? 14.148 -16.391 -19.656 1 92.44 163 ALA A C 1
ATOM 1294 O O . ALA A 1 163 ? 14.344 -16.547 -18.453 1 92.44 163 ALA A O 1
ATOM 1295 N N . PHE A 1 164 ? 14.664 -15.273 -20.344 1 92.69 164 PHE A N 1
ATOM 1296 C CA . PHE A 1 164 ? 15.273 -14.07 -19.797 1 92.69 164 PHE A CA 1
ATOM 1297 C C . PHE A 1 164 ? 16.734 -14.312 -19.438 1 92.69 164 PHE A C 1
ATOM 1299 O O . PHE A 1 164 ? 17.344 -13.516 -18.719 1 92.69 164 PHE A O 1
ATOM 1306 N N . SER A 1 165 ? 17.203 -15.484 -19.812 1 92.62 165 SER A N 1
ATOM 1307 C CA . SER A 1 165 ? 18.656 -15.641 -19.75 1 92.62 165 SER A CA 1
ATOM 1308 C C . SER A 1 165 ? 19.375 -14.586 -20.578 1 92.62 165 SER A C 1
ATOM 1310 O O . SER A 1 165 ? 19.016 -14.344 -21.734 1 92.62 165 SER A O 1
ATOM 1312 N N . PRO A 1 166 ? 20.359 -13.93 -20 1 89.5 166 PRO A N 1
ATOM 1313 C CA . PRO A 1 166 ? 21.109 -12.977 -20.812 1 89.5 166 PRO A CA 1
ATOM 1314 C C . PRO A 1 166 ? 21.969 -13.664 -21.875 1 89.5 166 PRO A C 1
ATOM 1316 O O . PRO A 1 166 ? 22.344 -14.828 -21.703 1 89.5 166 PRO A O 1
ATOM 1319 N N . GLN A 1 167 ? 22.266 -12.906 -22.875 1 84.19 167 GLN A N 1
ATOM 1320 C CA . GLN A 1 167 ? 23.172 -13.398 -23.906 1 84.19 167 GLN A CA 1
ATOM 1321 C C . GLN A 1 167 ? 24.625 -13.359 -23.422 1 84.19 167 GLN A C 1
ATOM 1323 O O . GLN A 1 167 ? 24.984 -12.516 -22.609 1 84.19 167 GLN A O 1
ATOM 1328 N N . GLY A 1 168 ? 25.406 -14.406 -23.859 1 85.81 168 GLY A N 1
ATOM 1329 C CA . GLY A 1 168 ? 26.828 -14.414 -23.5 1 85.81 168 GLY A CA 1
ATOM 1330 C C . GLY A 1 168 ? 27.516 -15.719 -23.844 1 85.81 168 GLY A C 1
ATOM 1331 O O . GLY A 1 168 ? 26.859 -16.688 -24.219 1 85.81 168 GLY A O 1
ATOM 1332 N N . MET A 1 169 ? 28.844 -15.602 -23.812 1 86.81 169 MET A N 1
ATOM 1333 C CA . MET A 1 169 ? 29.688 -16.766 -24.062 1 86.81 169 MET A CA 1
ATOM 1334 C C . MET A 1 169 ? 30.719 -16.922 -22.953 1 86.81 169 MET A C 1
ATOM 1336 O O . MET A 1 169 ? 31.922 -16.875 -23.219 1 86.81 169 MET A O 1
ATOM 1340 N N . PRO A 1 170 ? 30.172 -17.297 -21.828 1 88.75 170 PRO A N 1
ATOM 1341 C CA . PRO A 1 170 ? 31.141 -17.453 -20.734 1 88.75 170 PRO A CA 1
ATOM 1342 C C . PRO A 1 170 ? 31.969 -18.734 -20.859 1 88.75 170 PRO A C 1
ATOM 1344 O O . PRO A 1 170 ? 31.484 -19.734 -21.391 1 88.75 170 PRO A O 1
ATOM 1347 N N . GLU A 1 171 ? 33.188 -18.641 -20.453 1 88.06 171 GLU A N 1
ATOM 1348 C CA . GLU A 1 171 ? 34.125 -19.781 -20.375 1 88.06 171 GLU A CA 1
ATOM 1349 C C . GLU A 1 171 ? 34.625 -19.984 -18.953 1 88.06 171 GLU A C 1
ATOM 1351 O O . GLU A 1 171 ? 34.812 -19.016 -18.203 1 88.06 171 GLU A O 1
ATOM 1356 N N . GLY A 1 172 ? 34.688 -21.281 -18.594 1 87.62 172 GLY A N 1
ATOM 1357 C CA . GLY A 1 172 ? 35.188 -21.562 -17.25 1 87.62 172 GLY A CA 1
ATOM 1358 C C . GLY A 1 172 ? 35.125 -23.031 -16.875 1 87.62 172 GLY A C 1
ATOM 1359 O O . GLY A 1 172 ? 34.625 -23.844 -17.641 1 87.62 172 GLY A O 1
ATOM 1360 N N . ASP A 1 173 ? 35.719 -23.312 -15.68 1 87.44 173 ASP A N 1
ATOM 1361 C CA . ASP A 1 173 ? 35.656 -24.672 -15.148 1 87.44 173 ASP A CA 1
ATOM 1362 C C . ASP A 1 173 ? 34.25 -25 -14.672 1 87.44 173 ASP A C 1
ATOM 1364 O O . ASP A 1 173 ? 33.5 -24.109 -14.258 1 87.44 173 ASP A O 1
ATOM 1368 N N . LEU A 1 174 ? 33.969 -26.266 -14.797 1 91.5 174 LEU A N 1
ATOM 1369 C CA . LEU A 1 174 ? 32.656 -26.719 -14.383 1 91.5 174 LEU A CA 1
ATOM 1370 C C . LEU A 1 174 ? 32.656 -27.141 -12.914 1 91.5 174 LEU A C 1
ATOM 1372 O O . LEU A 1 174 ? 33.562 -27.844 -12.461 1 91.5 174 LEU A O 1
ATOM 1376 N N . VAL A 1 175 ? 31.688 -26.641 -12.172 1 91.56 175 VAL A N 1
ATOM 1377 C CA . VAL A 1 175 ? 31.547 -27.031 -10.773 1 91.56 175 VAL A CA 1
ATOM 1378 C C . VAL A 1 175 ? 30.109 -27.5 -10.516 1 91.56 175 VAL A C 1
ATOM 1380 O O . VAL A 1 175 ? 29.156 -26.828 -10.875 1 91.56 175 VAL A O 1
ATOM 1383 N N . TYR A 1 176 ? 29.938 -28.703 -9.977 1 93.56 176 TYR A N 1
ATOM 1384 C CA . TYR A 1 176 ? 28.641 -29.219 -9.57 1 93.56 176 TYR A CA 1
ATOM 1385 C C . TYR A 1 176 ? 28.188 -28.594 -8.25 1 93.56 176 TYR A C 1
ATOM 1387 O O . TYR A 1 176 ? 28.922 -28.625 -7.262 1 93.56 176 TYR A O 1
ATOM 1395 N N . VAL A 1 177 ? 26.969 -28.125 -8.242 1 95.69 177 VAL A N 1
ATOM 1396 C CA . VAL A 1 177 ? 26.562 -27.375 -7.055 1 95.69 177 VAL A CA 1
ATOM 1397 C C . VAL A 1 177 ? 25.234 -27.938 -6.527 1 95.69 177 VAL A C 1
ATOM 1399 O O . VAL A 1 177 ? 24.422 -27.203 -5.961 1 95.69 177 VAL A O 1
ATOM 1402 N N . ASN A 1 178 ? 24.875 -29.141 -6.777 1 93.94 178 ASN A N 1
ATOM 1403 C CA . ASN A 1 178 ? 23.672 -29.812 -6.305 1 93.94 178 ASN A CA 1
ATOM 1404 C C . ASN A 1 178 ? 22.406 -29.109 -6.773 1 93.94 178 ASN A C 1
ATOM 1406 O O . ASN A 1 178 ? 22.156 -29.016 -7.977 1 93.94 178 ASN A O 1
ATOM 1410 N N . TYR A 1 179 ? 21.688 -28.422 -5.879 1 93.38 179 TYR A N 1
ATOM 1411 C CA . TYR A 1 179 ? 20.453 -27.75 -6.277 1 93.38 179 TYR A CA 1
ATOM 1412 C C . TYR A 1 179 ? 20.625 -26.234 -6.293 1 93.38 179 TYR A C 1
ATOM 1414 O O . TYR A 1 179 ? 19.656 -25.5 -6.449 1 93.38 179 TYR A O 1
ATOM 1422 N N . ALA A 1 180 ? 21.844 -25.75 -6.094 1 96.38 180 ALA A N 1
ATOM 1423 C CA . ALA A 1 180 ? 22.188 -24.344 -6.098 1 96.38 180 ALA A CA 1
ATOM 1424 C C . ALA A 1 180 ? 21.375 -23.578 -5.055 1 96.38 180 ALA A C 1
ATOM 1426 O O . ALA A 1 180 ? 20.938 -22.453 -5.309 1 96.38 180 ALA A O 1
ATOM 1427 N N . ARG A 1 181 ? 21.078 -24.141 -3.941 1 93.12 181 ARG A N 1
ATOM 1428 C CA . ARG A 1 181 ? 20.453 -23.469 -2.807 1 93.12 181 ARG A CA 1
ATOM 1429 C C . ARG A 1 181 ? 21.484 -22.656 -2.021 1 93.12 181 ARG A C 1
ATOM 1431 O O . ARG A 1 181 ? 22.688 -22.859 -2.17 1 93.12 181 ARG A O 1
ATOM 1438 N N . THR A 1 182 ? 20.969 -21.781 -1.21 1 88.69 182 THR A N 1
ATOM 1439 C CA . THR A 1 182 ? 21.875 -21.016 -0.363 1 88.69 182 THR A CA 1
ATOM 1440 C C . THR A 1 182 ? 22.734 -21.938 0.482 1 88.69 182 THR A C 1
ATOM 1442 O O . THR A 1 182 ? 23.953 -21.75 0.58 1 88.69 182 THR A O 1
ATOM 1445 N N . GLU A 1 183 ? 22.078 -22.984 1.059 1 88.38 183 GLU A N 1
ATOM 1446 C CA . GLU A 1 183 ? 22.797 -23.938 1.908 1 88.38 183 GLU A CA 1
ATOM 1447 C C . GLU A 1 183 ? 23.844 -24.719 1.114 1 88.38 183 GLU A C 1
ATOM 1449 O O . GLU A 1 183 ? 24.891 -25.078 1.649 1 88.38 183 GLU A O 1
ATOM 1454 N N . ASP A 1 184 ? 23.547 -25 -0.163 1 93 184 ASP A N 1
ATOM 1455 C CA . ASP A 1 184 ? 24.5 -25.703 -1.013 1 93 184 ASP A CA 1
ATOM 1456 C C . ASP A 1 184 ? 25.781 -24.875 -1.199 1 93 184 ASP A C 1
ATOM 1458 O O . ASP A 1 184 ? 26.891 -25.406 -1.137 1 93 184 ASP A O 1
ATOM 1462 N N . PHE A 1 185 ? 25.688 -23.641 -1.385 1 92.75 185 PHE A N 1
ATOM 1463 C CA . PHE A 1 185 ? 26.844 -22.781 -1.596 1 92.75 185 PHE A CA 1
ATOM 1464 C C . PHE A 1 185 ? 27.625 -22.594 -0.3 1 92.75 185 PHE A C 1
ATOM 1466 O O . PHE A 1 185 ? 28.844 -22.5 -0.319 1 92.75 185 PHE A O 1
ATOM 1473 N N . PHE A 1 186 ? 26.859 -22.562 0.81 1 87 186 PHE A N 1
ATOM 1474 C CA . PHE A 1 186 ? 27.547 -22.484 2.098 1 87 186 PHE A CA 1
ATOM 1475 C C . PHE A 1 186 ? 28.375 -23.734 2.346 1 87 186 PHE A C 1
ATOM 1477 O O . PHE A 1 186 ? 2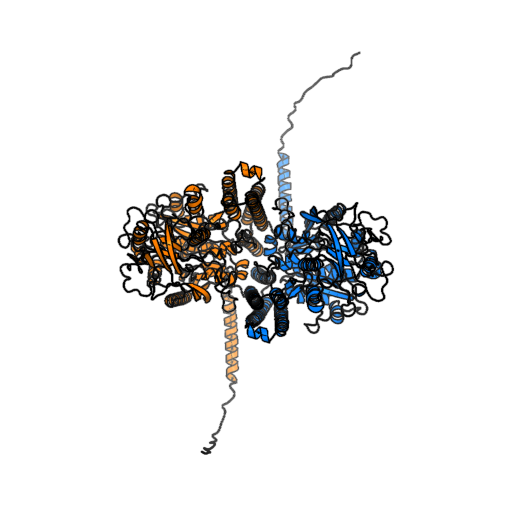9.516 -23.641 2.83 1 87 186 PHE A O 1
ATOM 1484 N N . LYS A 1 187 ? 27.781 -24.812 2.068 1 89.88 187 LYS A N 1
ATOM 1485 C CA . LYS A 1 187 ? 28.516 -26.062 2.23 1 89.88 187 LYS A CA 1
ATOM 1486 C C . LYS A 1 187 ? 29.766 -26.094 1.358 1 89.88 187 LYS A C 1
ATOM 1488 O O . LYS A 1 187 ? 30.828 -26.516 1.807 1 89.88 187 LYS A O 1
ATOM 1493 N N . LEU A 1 188 ? 29.641 -25.703 0.12 1 91.81 188 LEU A N 1
ATOM 1494 C CA . LEU A 1 188 ? 30.766 -25.656 -0.807 1 91.81 188 LEU A CA 1
ATOM 1495 C C . LEU A 1 188 ? 31.859 -24.719 -0.304 1 91.81 188 LEU A C 1
ATOM 1497 O O . LEU A 1 188 ? 33.031 -25.078 -0.301 1 91.81 188 LEU A O 1
ATOM 1501 N N . GLU A 1 189 ? 31.469 -23.531 0.132 1 88.88 189 GLU A N 1
ATOM 1502 C CA . GLU A 1 189 ? 32.406 -22.516 0.532 1 88.88 189 GLU A CA 1
ATOM 1503 C C . GLU A 1 189 ? 33.031 -22.812 1.901 1 88.88 189 GLU A C 1
ATOM 1505 O O . GLU A 1 189 ? 34.25 -22.766 2.076 1 88.88 189 GLU A O 1
ATOM 1510 N N . ARG A 1 190 ? 32.188 -23.172 2.848 1 86.5 190 ARG A N 1
ATOM 1511 C CA . ARG A 1 190 ? 32.656 -23.266 4.234 1 86.5 190 ARG A CA 1
ATOM 1512 C C . ARG A 1 190 ? 33.188 -24.672 4.547 1 86.5 190 ARG A C 1
ATOM 1514 O O . ARG A 1 190 ? 34.188 -24.812 5.223 1 86.5 190 ARG A O 1
ATOM 1521 N N . ALA A 1 191 ? 32.531 -25.656 4.121 1 86.56 191 ALA A N 1
ATOM 1522 C CA . ALA A 1 191 ? 32.906 -27.016 4.48 1 86.56 191 ALA A CA 1
ATOM 1523 C C . ALA A 1 191 ? 33.875 -27.594 3.475 1 86.56 191 ALA A C 1
ATOM 1525 O O . ALA A 1 191 ? 34.844 -28.281 3.857 1 86.56 191 ALA A O 1
ATOM 1526 N N . MET A 1 192 ? 33.688 -27.344 2.184 1 91.69 192 MET A N 1
ATOM 1527 C CA . MET A 1 192 ? 34.469 -27.984 1.144 1 91.69 192 MET A CA 1
ATOM 1528 C C . MET A 1 192 ? 35.562 -27.047 0.608 1 91.69 192 MET A C 1
ATOM 1530 O O . MET A 1 192 ? 36.469 -27.469 -0.106 1 91.69 192 MET A O 1
ATOM 1534 N N . LYS A 1 193 ? 35.469 -25.75 0.91 1 91.94 193 LYS A N 1
ATOM 1535 C CA . LYS A 1 193 ? 36.438 -24.719 0.521 1 91.94 193 LYS A CA 1
ATOM 1536 C C . LYS A 1 193 ? 36.531 -24.625 -0.998 1 91.94 193 LYS A C 1
ATOM 1538 O O . LYS A 1 193 ? 37.625 -24.547 -1.545 1 91.94 193 LYS A O 1
ATOM 1543 N N . ILE A 1 194 ? 35.406 -24.781 -1.642 1 92.12 194 ILE A N 1
ATOM 1544 C CA . ILE A 1 194 ? 35.312 -24.625 -3.09 1 92.12 194 ILE A CA 1
ATOM 1545 C C . ILE A 1 194 ? 34.812 -23.234 -3.432 1 92.12 194 ILE A C 1
ATOM 1547 O O . ILE A 1 194 ? 33.75 -22.812 -2.928 1 92.12 194 ILE A O 1
ATOM 1551 N N . ASN A 1 195 ? 35.531 -22.531 -4.242 1 92.06 195 ASN A N 1
ATOM 1552 C CA . ASN A 1 195 ? 35.156 -21.188 -4.695 1 92.06 195 ASN A CA 1
ATOM 1553 C C . ASN A 1 195 ? 34.469 -21.234 -6.066 1 92.06 195 ASN A C 1
ATOM 1555 O O . ASN A 1 195 ? 35.062 -21.719 -7.035 1 92.06 195 ASN A O 1
ATOM 1559 N N . CYS A 1 196 ? 33.312 -20.688 -6.199 1 94.31 196 CYS A N 1
ATOM 1560 C CA . CYS A 1 196 ? 32.531 -20.766 -7.422 1 94.31 196 CYS A CA 1
ATOM 1561 C C . CYS A 1 196 ? 32.75 -19.516 -8.281 1 94.31 196 CYS A C 1
ATOM 1563 O O . CYS A 1 196 ? 32.219 -19.438 -9.398 1 94.31 196 CYS A O 1
ATOM 1565 N N . SER A 1 197 ? 33.5 -18.594 -7.77 1 94.62 197 SER A N 1
ATOM 1566 C CA . SER A 1 197 ? 33.719 -17.344 -8.508 1 94.62 197 SER A CA 1
ATOM 1567 C C . SER A 1 197 ? 34.406 -17.609 -9.844 1 94.62 197 SER A C 1
ATOM 1569 O O . SER A 1 197 ? 35.406 -18.297 -9.898 1 94.62 197 SER A O 1
ATOM 1571 N N . GLY A 1 198 ? 33.812 -17.062 -10.875 1 93.56 198 GLY A N 1
ATOM 1572 C CA . GLY A 1 198 ? 34.375 -17.172 -12.203 1 93.56 198 GLY A CA 1
ATOM 1573 C C . GLY A 1 198 ? 34.156 -18.516 -12.844 1 93.56 198 GLY A C 1
ATOM 1574 O O . GLY A 1 198 ? 34.688 -18.797 -13.922 1 93.56 198 GLY A O 1
ATOM 1575 N N . LYS A 1 199 ? 33.406 -19.375 -12.266 1 93.38 199 LYS A N 1
ATOM 1576 C CA . LYS A 1 199 ? 33.188 -20.734 -12.758 1 93.38 199 LYS A CA 1
ATOM 1577 C C . LYS A 1 199 ? 31.844 -20.859 -13.445 1 93.38 199 LYS A C 1
ATOM 1579 O O . LYS A 1 199 ? 31 -19.953 -13.359 1 93.38 199 LYS A O 1
ATOM 1584 N N . ILE A 1 200 ? 31.703 -21.922 -14.195 1 93.88 200 ILE A N 1
ATOM 1585 C CA . ILE A 1 200 ? 30.406 -22.344 -14.719 1 93.88 200 ILE A CA 1
ATOM 1586 C C . ILE A 1 200 ? 29.812 -23.438 -13.836 1 93.88 200 ILE A C 1
ATOM 1588 O O . ILE A 1 200 ? 30.469 -24.453 -13.578 1 93.88 200 ILE A O 1
ATOM 1592 N N . LEU A 1 201 ? 28.641 -23.219 -13.43 1 96 201 LEU A N 1
ATOM 1593 C CA . LEU A 1 201 ? 28.031 -24.141 -12.477 1 96 201 LEU A CA 1
ATOM 1594 C C . LEU A 1 201 ? 27.031 -25.062 -13.172 1 96 201 LEU A C 1
ATOM 1596 O O . LEU A 1 201 ? 26.469 -24.703 -14.219 1 96 201 LEU A O 1
ATOM 1600 N N . ILE A 1 202 ? 26.844 -26.234 -12.695 1 95 202 ILE A N 1
ATOM 1601 C CA . ILE A 1 202 ? 25.781 -27.141 -13.117 1 95 202 ILE A CA 1
ATOM 1602 C C . ILE A 1 202 ? 24.969 -27.594 -11.906 1 95 202 ILE A C 1
ATOM 1604 O O . ILE A 1 202 ? 25.531 -27.984 -10.883 1 95 202 ILE A O 1
ATOM 1608 N N . ALA A 1 203 ? 23.703 -27.438 -12.016 1 95.88 203 ALA A N 1
ATOM 1609 C CA . ALA A 1 203 ? 22.797 -27.703 -10.891 1 95.88 203 ALA A CA 1
ATOM 1610 C C . ALA A 1 203 ? 21.609 -28.547 -11.336 1 95.88 203 ALA A C 1
ATOM 1612 O O . ALA A 1 203 ? 21.188 -28.469 -12.492 1 95.88 203 ALA A O 1
ATOM 1613 N N . ARG A 1 204 ? 21.047 -29.234 -10.406 1 92.94 204 ARG A N 1
ATOM 1614 C CA . ARG A 1 204 ? 19.828 -30.016 -10.617 1 92.94 204 ARG A CA 1
ATOM 1615 C C . ARG A 1 204 ? 18.594 -29.125 -10.523 1 92.94 204 ARG A C 1
ATOM 1617 O O . ARG A 1 204 ? 18.562 -28.188 -9.719 1 92.94 204 ARG A O 1
ATOM 1624 N N . TYR A 1 205 ? 17.641 -29.438 -11.375 1 92.38 205 TYR A N 1
ATOM 1625 C CA . TYR A 1 205 ? 16.312 -28.906 -11.094 1 92.38 205 TYR A CA 1
ATOM 1626 C C . TYR A 1 205 ? 15.75 -29.469 -9.797 1 92.38 205 TYR A C 1
ATOM 1628 O O . TYR A 1 205 ? 16.234 -30.484 -9.297 1 92.38 205 TYR A O 1
ATOM 1636 N N . GLY A 1 206 ? 14.766 -28.656 -9.18 1 88.06 206 GLY A N 1
ATOM 1637 C CA . GLY A 1 206 ? 14.094 -29.172 -8 1 88.06 206 GLY A CA 1
ATOM 1638 C C . GLY A 1 206 ? 14.398 -28.391 -6.746 1 88.06 206 GLY A C 1
ATOM 1639 O O . GLY A 1 206 ? 15.312 -27.562 -6.734 1 88.06 206 GLY A O 1
ATOM 1640 N N . LYS A 1 207 ? 13.617 -28.547 -5.758 1 87.5 207 LYS A N 1
ATOM 1641 C CA . LYS A 1 207 ? 13.719 -28.016 -4.402 1 87.5 207 LYS A CA 1
ATOM 1642 C C . LYS A 1 207 ? 13.344 -26.547 -4.355 1 87.5 207 LYS A C 1
ATOM 1644 O O . LYS A 1 207 ? 12.523 -26.125 -3.533 1 87.5 207 LYS A O 1
ATOM 1649 N N . ILE A 1 208 ? 14.07 -25.719 -5.176 1 89.81 208 ILE A N 1
ATOM 1650 C CA . ILE A 1 208 ? 13.742 -24.297 -5.152 1 89.81 208 ILE A CA 1
ATOM 1651 C C . ILE A 1 208 ? 13.453 -23.812 -6.574 1 89.81 208 ILE A C 1
ATOM 1653 O O . ILE A 1 208 ? 13.68 -24.547 -7.543 1 89.81 208 ILE A O 1
ATOM 1657 N N . PHE A 1 209 ? 12.984 -22.609 -6.695 1 91 209 PHE A N 1
ATOM 1658 C CA . PHE A 1 209 ? 12.672 -21.969 -7.969 1 91 209 PHE A CA 1
ATOM 1659 C C . PHE A 1 209 ? 13.945 -21.719 -8.773 1 91 209 PHE A C 1
ATOM 1661 O O . PHE A 1 209 ? 14.984 -21.375 -8.211 1 91 209 PHE A O 1
ATOM 1668 N N . ARG A 1 210 ? 13.906 -21.859 -10.047 1 93.19 210 ARG A N 1
ATOM 1669 C CA . ARG A 1 210 ? 15.047 -21.688 -10.938 1 93.19 210 ARG A CA 1
ATOM 1670 C C . ARG A 1 210 ? 15.656 -20.312 -10.781 1 93.19 210 ARG A C 1
ATOM 1672 O O . ARG A 1 210 ? 16.875 -20.141 -10.891 1 93.19 210 ARG A O 1
ATOM 1679 N N . GLY A 1 211 ? 14.75 -19.297 -10.703 1 93.38 211 GLY A N 1
ATOM 1680 C CA . GLY A 1 211 ? 15.266 -17.953 -10.523 1 93.38 211 GLY A CA 1
ATOM 1681 C C . GLY A 1 211 ? 16.094 -17.781 -9.266 1 93.38 211 GLY A C 1
ATOM 1682 O O . GLY A 1 211 ? 17.062 -17.031 -9.242 1 93.38 211 GLY A O 1
ATOM 1683 N N . ASN A 1 212 ? 15.727 -18.422 -8.211 1 93.88 212 ASN A N 1
ATOM 1684 C CA . ASN A 1 212 ? 16.484 -18.391 -6.965 1 93.88 212 ASN A CA 1
ATOM 1685 C C . ASN A 1 212 ? 17.844 -19.062 -7.125 1 93.88 212 ASN A C 1
ATOM 1687 O O . ASN A 1 212 ? 18.844 -18.625 -6.539 1 93.88 212 ASN A O 1
ATOM 1691 N N . LYS A 1 213 ? 17.859 -20.156 -7.895 1 95.94 213 LYS A N 1
ATOM 1692 C CA . LYS A 1 213 ? 19.125 -20.812 -8.18 1 95.94 213 LYS A CA 1
ATOM 1693 C C . LYS A 1 213 ? 20.094 -19.859 -8.867 1 95.94 213 LYS A C 1
ATOM 1695 O O . LYS A 1 213 ? 21.266 -19.797 -8.5 1 95.94 213 LYS A O 1
ATOM 1700 N N . VAL A 1 214 ? 19.562 -19.219 -9.867 1 96.75 214 VAL A N 1
ATOM 1701 C CA . VAL A 1 214 ? 20.375 -18.297 -10.648 1 96.75 214 VAL A CA 1
ATOM 1702 C C . VAL A 1 214 ? 20.875 -17.156 -9.766 1 96.75 214 VAL A C 1
ATOM 1704 O O . VAL A 1 214 ? 22.031 -16.75 -9.844 1 96.75 214 VAL A O 1
ATOM 1707 N N . LYS A 1 215 ? 19.984 -16.609 -8.938 1 95.56 215 LYS A N 1
ATOM 1708 C CA . LYS A 1 215 ? 20.344 -15.547 -8.016 1 95.56 215 LYS A CA 1
ATOM 1709 C C . LYS A 1 215 ? 21.484 -16 -7.086 1 95.56 215 LYS A C 1
ATOM 1711 O O . LYS A 1 215 ? 22.438 -15.258 -6.867 1 95.56 215 LYS A O 1
ATOM 1716 N N . ASN A 1 216 ? 21.344 -17.172 -6.523 1 95.62 216 ASN A N 1
ATOM 1717 C CA . ASN A 1 216 ? 22.375 -17.719 -5.645 1 95.62 216 ASN A CA 1
ATOM 1718 C C . ASN A 1 216 ? 23.703 -17.891 -6.379 1 95.62 216 ASN A C 1
ATOM 1720 O O . ASN A 1 216 ? 24.766 -17.625 -5.816 1 95.62 216 ASN A O 1
ATOM 1724 N N . ALA A 1 217 ? 23.656 -18.375 -7.59 1 97.25 217 ALA A N 1
ATOM 1725 C CA . ALA A 1 217 ? 24.859 -18.531 -8.406 1 97.25 217 ALA A CA 1
ATOM 1726 C C . ALA A 1 217 ? 25.547 -17.203 -8.648 1 97.25 217 ALA A C 1
ATOM 1728 O O . ALA A 1 217 ? 26.781 -17.094 -8.586 1 97.25 217 ALA A O 1
ATOM 1729 N N . GLN A 1 218 ? 24.734 -16.188 -8.945 1 96.31 218 GLN A N 1
ATOM 1730 C CA . GLN A 1 218 ? 25.266 -14.844 -9.133 1 96.31 218 GLN A CA 1
ATOM 1731 C C . GLN A 1 218 ? 25.969 -14.344 -7.879 1 96.31 218 GLN A C 1
ATOM 1733 O O . GLN A 1 218 ? 27.047 -13.75 -7.957 1 96.31 218 GLN A O 1
ATOM 1738 N N . LEU A 1 219 ? 25.312 -14.531 -6.781 1 93.5 219 LEU A N 1
ATOM 1739 C CA . LEU A 1 219 ? 25.875 -14.094 -5.504 1 93.5 219 LEU A CA 1
ATOM 1740 C C . LEU A 1 219 ? 27.188 -14.797 -5.207 1 93.5 219 LEU A C 1
ATOM 1742 O O . LEU A 1 219 ? 28.078 -14.219 -4.566 1 93.5 219 LEU A O 1
ATOM 1746 N N . ALA A 1 220 ? 27.312 -15.992 -5.73 1 94.69 220 ALA A N 1
ATOM 1747 C CA . ALA A 1 220 ? 28.531 -16.781 -5.523 1 94.69 220 ALA A CA 1
ATOM 1748 C C . ALA A 1 220 ? 29.609 -16.375 -6.523 1 94.69 220 ALA A C 1
ATOM 1750 O O . ALA A 1 220 ? 30.75 -16.875 -6.453 1 94.69 220 ALA A O 1
ATOM 1751 N N . GLY A 1 221 ? 29.281 -15.508 -7.469 1 95.81 221 GLY A N 1
ATOM 1752 C CA . GLY A 1 221 ? 30.25 -14.984 -8.406 1 95.81 221 GLY A CA 1
ATOM 1753 C C . GLY A 1 221 ? 30.391 -15.828 -9.656 1 95.81 221 GLY A C 1
ATOM 1754 O O . GLY A 1 221 ? 31.359 -15.68 -10.406 1 95.81 221 GLY A O 1
ATOM 1755 N N . ALA A 1 222 ? 29.484 -16.719 -9.961 1 96.25 222 ALA A N 1
ATOM 1756 C CA . ALA A 1 222 ? 29.547 -17.609 -11.117 1 96.25 222 ALA A CA 1
ATOM 1757 C C . ALA A 1 222 ? 29.422 -16.828 -12.422 1 96.25 222 ALA A C 1
ATOM 1759 O O . ALA A 1 222 ? 28.844 -15.734 -12.438 1 96.25 222 ALA A O 1
ATOM 1760 N N . ARG A 1 223 ? 29.922 -17.391 -13.477 1 94.12 223 ARG A N 1
ATOM 1761 C CA . ARG A 1 223 ? 29.828 -16.766 -14.789 1 94.12 223 ARG A CA 1
ATOM 1762 C C . ARG A 1 223 ? 28.656 -17.312 -15.594 1 94.12 223 ARG A C 1
ATOM 1764 O O . ARG A 1 223 ? 28.25 -16.719 -16.594 1 94.12 223 ARG A O 1
ATOM 1771 N N . GLY A 1 224 ? 28.094 -18.406 -15.18 1 94.94 224 GLY A N 1
ATOM 1772 C CA . GLY A 1 224 ? 26.938 -19.047 -15.781 1 94.94 224 GLY A CA 1
ATOM 1773 C C . GLY A 1 224 ? 26.469 -20.281 -15.023 1 94.94 224 GLY A C 1
ATOM 1774 O O . GLY A 1 224 ? 27.188 -20.766 -14.141 1 94.94 224 GLY A O 1
ATOM 1775 N N . ILE A 1 225 ? 25.312 -20.719 -15.398 1 96.38 225 ILE A N 1
ATOM 1776 C CA . ILE A 1 225 ? 24.812 -21.906 -14.703 1 96.38 225 ILE A CA 1
ATOM 1777 C C . ILE A 1 225 ? 24.016 -22.766 -15.672 1 96.38 225 ILE A C 1
ATOM 1779 O O . ILE A 1 225 ? 23.281 -22.25 -16.516 1 96.38 225 ILE A O 1
ATOM 1783 N N . ILE A 1 226 ? 24.234 -24.047 -15.602 1 95.56 226 ILE A N 1
ATOM 1784 C CA . ILE A 1 226 ? 23.547 -25.062 -16.391 1 95.56 226 ILE A CA 1
ATOM 1785 C C . ILE A 1 226 ? 22.578 -25.828 -15.508 1 95.56 226 ILE A C 1
ATOM 1787 O O . ILE A 1 226 ? 22.906 -26.219 -14.383 1 95.56 226 ILE A O 1
ATOM 1791 N N . LEU A 1 227 ? 21.375 -26.078 -16.016 1 96.25 227 LEU A N 1
ATOM 1792 C CA . LEU A 1 227 ? 20.375 -26.812 -15.258 1 96.25 227 LEU A CA 1
ATOM 1793 C C . LEU A 1 227 ? 19.969 -28.094 -15.977 1 96.25 227 LEU A C 1
ATOM 1795 O O . LEU A 1 227 ? 19.938 -28.125 -17.219 1 96.25 227 LEU A O 1
ATOM 1799 N N . TYR A 1 228 ? 19.703 -29.078 -15.195 1 93.94 228 TYR A N 1
ATOM 1800 C CA . TYR A 1 228 ? 19.219 -30.328 -15.789 1 93.94 228 TYR A CA 1
ATOM 1801 C C . TYR A 1 228 ? 18.312 -31.078 -14.828 1 93.94 228 TYR A C 1
ATOM 1803 O O . TYR A 1 228 ? 18.391 -30.891 -13.617 1 93.94 228 TYR A O 1
ATOM 1811 N N . SER A 1 229 ? 17.422 -31.906 -15.406 1 93.69 229 SER A N 1
ATOM 1812 C CA . SER A 1 229 ? 16.547 -32.75 -14.617 1 93.69 229 SER A CA 1
ATOM 1813 C C . SER A 1 229 ? 17.219 -34.094 -14.312 1 93.69 229 SER A C 1
ATOM 1815 O O . SER A 1 229 ? 17.328 -34.938 -15.195 1 93.69 229 SER A O 1
ATOM 1817 N N . ASP A 1 230 ? 17.578 -34.281 -13.07 1 90.75 230 ASP A N 1
ATOM 1818 C CA . ASP A 1 230 ? 18.25 -35.5 -12.648 1 90.75 230 ASP A CA 1
ATOM 1819 C C . ASP A 1 230 ? 17.266 -36.656 -12.508 1 90.75 230 ASP A C 1
ATOM 1821 O O . ASP A 1 230 ? 16.312 -36.562 -11.742 1 90.75 230 ASP A O 1
ATOM 1825 N N . PRO A 1 231 ? 17.531 -37.75 -13.164 1 88.06 231 PRO A N 1
ATOM 1826 C CA . PRO A 1 231 ? 16.641 -38.875 -13.031 1 88.06 231 PRO A CA 1
ATOM 1827 C C . PRO A 1 231 ? 16.5 -39.375 -11.594 1 88.06 231 PRO A C 1
ATOM 1829 O O . PRO A 1 231 ? 15.445 -39.875 -11.203 1 88.06 231 PRO A O 1
ATOM 1832 N N . ALA A 1 232 ? 17.469 -39.25 -10.828 1 84 232 ALA A N 1
ATOM 1833 C CA . ALA A 1 232 ? 17.422 -39.688 -9.43 1 84 232 ALA A CA 1
ATOM 1834 C C . ALA A 1 232 ? 16.359 -38.906 -8.648 1 84 232 ALA A C 1
ATOM 1836 O O . ALA A 1 232 ? 15.82 -39.406 -7.66 1 84 232 ALA A O 1
ATOM 1837 N N . ASP A 1 233 ? 16.062 -37.75 -9.156 1 84.25 233 ASP A N 1
ATOM 1838 C CA . ASP A 1 233 ? 15.141 -36.875 -8.445 1 84.25 233 ASP A CA 1
ATOM 1839 C C . ASP A 1 233 ? 13.812 -36.781 -9.188 1 84.25 233 ASP A C 1
ATOM 1841 O O . ASP A 1 233 ? 12.781 -36.438 -8.586 1 84.25 233 ASP A O 1
ATOM 1845 N N . TYR A 1 234 ? 13.75 -36.969 -10.469 1 84.12 234 TYR A N 1
ATOM 1846 C CA . TYR A 1 234 ? 12.586 -36.594 -11.266 1 84.12 234 TYR A CA 1
ATOM 1847 C C . TYR A 1 234 ? 11.891 -37.812 -11.844 1 84.12 234 TYR A C 1
ATOM 1849 O O . TYR A 1 234 ? 10.82 -37.688 -12.445 1 84.12 234 TYR A O 1
ATOM 1857 N N . PHE A 1 235 ? 12.469 -38.906 -11.578 1 85.25 235 PHE A N 1
ATOM 1858 C CA . PHE A 1 235 ? 11.906 -40.094 -12.242 1 85.25 235 PHE A CA 1
ATOM 1859 C C . PHE A 1 235 ? 11.031 -40.875 -11.273 1 85.25 235 PHE A C 1
ATOM 1861 O O . PHE A 1 235 ? 11.375 -41.031 -10.102 1 85.25 235 PHE A O 1
ATOM 1868 N N . ALA A 1 236 ? 9.914 -41.312 -11.859 1 87.12 236 ALA A N 1
ATOM 1869 C CA . ALA A 1 236 ? 9.125 -42.344 -11.172 1 87.12 236 ALA A CA 1
ATOM 1870 C C . ALA A 1 236 ? 9.773 -43.719 -11.328 1 87.12 236 ALA A C 1
ATOM 1872 O O . ALA A 1 236 ? 10.023 -44.188 -12.453 1 87.12 236 ALA A O 1
ATOM 1873 N N . PRO A 1 237 ? 9.969 -44.344 -10.18 1 84.25 237 PRO A N 1
ATOM 1874 C CA . PRO A 1 237 ? 10.617 -45.656 -10.266 1 84.25 237 PRO A CA 1
ATOM 1875 C C . PRO A 1 237 ? 9.781 -46.656 -11.031 1 84.25 237 PRO A C 1
ATOM 1877 O O . PRO A 1 237 ? 8.562 -46.719 -10.867 1 84.25 237 PRO A O 1
ATOM 1880 N N . GLY A 1 238 ? 10.438 -47.406 -11.891 1 85.81 238 GLY A N 1
ATOM 1881 C CA . GLY A 1 238 ? 9.789 -48.5 -12.609 1 85.81 238 GLY A CA 1
ATOM 1882 C C . GLY A 1 238 ? 9.047 -48.031 -13.844 1 85.81 238 GLY A C 1
ATOM 1883 O O . GLY A 1 238 ? 8.438 -48.844 -14.547 1 85.81 238 GLY A O 1
ATOM 1884 N N . VAL A 1 239 ? 9.086 -46.812 -14.125 1 91.94 239 VAL A N 1
ATOM 1885 C CA . VAL A 1 239 ? 8.391 -46.25 -15.281 1 91.94 239 VAL A CA 1
ATOM 1886 C C . VAL A 1 239 ? 9.391 -45.938 -16.391 1 91.94 239 VAL A C 1
ATOM 1888 O O . VAL A 1 239 ? 10.477 -45.438 -16.125 1 91.94 239 VAL A O 1
ATOM 1891 N N . GLU A 1 240 ? 9.023 -46.25 -17.578 1 94.06 240 GLU A N 1
ATOM 1892 C CA . GLU A 1 240 ? 9.891 -46.031 -18.719 1 94.06 240 GLU A CA 1
ATOM 1893 C C . GLU A 1 240 ? 9.836 -44.562 -19.172 1 94.06 240 GLU A C 1
ATOM 1895 O O . GLU A 1 240 ? 8.953 -43.812 -18.75 1 94.06 240 GLU A O 1
ATOM 1900 N N . ALA A 1 241 ? 10.781 -44.219 -20.016 1 94.88 241 ALA A N 1
ATOM 1901 C CA . ALA A 1 241 ? 10.766 -42.875 -20.609 1 94.88 241 ALA A CA 1
ATOM 1902 C C . ALA A 1 241 ? 9.633 -42.719 -21.625 1 94.88 241 ALA A C 1
ATOM 1904 O O . ALA A 1 241 ? 9.164 -43.719 -22.188 1 94.88 241 ALA A O 1
ATOM 1905 N N . TYR A 1 242 ? 9.133 -41.625 -21.781 1 95.25 242 TYR A N 1
ATOM 1906 C CA . TYR A 1 242 ? 8.125 -41.312 -22.781 1 95.25 242 TYR A CA 1
ATOM 1907 C C . TYR A 1 242 ? 8.633 -41.625 -24.188 1 95.25 242 TYR A C 1
ATOM 1909 O O . TYR A 1 242 ? 9.789 -41.344 -24.516 1 95.25 242 TYR A O 1
ATOM 1917 N N . PRO A 1 243 ? 7.879 -42.344 -25.047 1 95.19 243 PRO A N 1
ATOM 1918 C CA . PRO A 1 243 ? 6.422 -42.469 -24.984 1 95.19 243 PRO A CA 1
ATOM 1919 C C . PRO A 1 243 ? 5.984 -43.812 -24.375 1 95.19 243 PRO A C 1
ATOM 1921 O O . PRO A 1 243 ? 4.785 -44.062 -24.234 1 95.19 243 PRO A O 1
ATOM 1924 N N . ASP A 1 244 ? 6.941 -44.625 -24.016 1 95.12 244 ASP A N 1
ATOM 1925 C CA . ASP A 1 244 ? 6.57 -45.938 -23.453 1 95.12 244 ASP A CA 1
ATOM 1926 C C . ASP A 1 244 ? 6.129 -45.781 -22 1 95.12 244 ASP A C 1
ATOM 1928 O O . ASP A 1 244 ? 5.445 -46.656 -21.469 1 95.12 244 ASP A O 1
ATOM 1932 N N . GLY A 1 245 ? 6.555 -44.875 -21.406 1 94.56 245 GLY A N 1
ATOM 1933 C CA . GLY A 1 245 ? 6.176 -44.438 -20.078 1 94.56 245 GLY A CA 1
ATOM 1934 C C . GLY A 1 245 ? 6.074 -42.906 -19.953 1 94.56 245 GLY A C 1
ATOM 1935 O O . GLY A 1 245 ? 5.922 -42.219 -20.969 1 94.56 245 GLY A O 1
ATOM 1936 N N . TRP A 1 246 ? 6.074 -42.469 -18.766 1 93.31 246 TRP A N 1
ATOM 1937 C CA . TRP A 1 246 ? 5.824 -41.031 -18.625 1 93.31 246 TRP A CA 1
ATOM 1938 C C . TRP A 1 246 ? 7.004 -40.344 -17.953 1 93.31 246 TRP A C 1
ATOM 1940 O O . TRP A 1 246 ? 6.863 -39.219 -17.422 1 93.31 246 TRP A O 1
ATOM 1950 N N . ASN A 1 247 ? 8.164 -40.938 -17.875 1 93.94 247 ASN A N 1
ATOM 1951 C CA . ASN A 1 247 ? 9.383 -40.281 -17.438 1 93.94 247 ASN A CA 1
ATOM 1952 C C . ASN A 1 247 ? 10 -39.469 -18.562 1 93.94 247 ASN A C 1
ATOM 1954 O O . ASN A 1 247 ? 9.773 -39.719 -19.75 1 93.94 247 ASN A O 1
ATOM 1958 N N . LEU A 1 248 ? 10.781 -38.469 -18.203 1 95.38 248 LEU A N 1
ATOM 1959 C CA . LEU A 1 248 ? 11.414 -37.562 -19.172 1 95.38 248 LEU A CA 1
ATOM 1960 C C . LEU A 1 248 ? 12.492 -38.312 -19.953 1 95.38 248 LEU A C 1
ATOM 1962 O O . LEU A 1 248 ? 13.344 -39 -19.375 1 95.38 248 LEU A O 1
ATOM 1966 N N . PRO A 1 249 ? 12.469 -38.281 -21.297 1 95.69 249 PRO A N 1
ATOM 1967 C CA . PRO A 1 249 ? 13.562 -38.875 -22.078 1 95.69 249 PRO A CA 1
ATOM 1968 C C . PRO A 1 249 ? 14.906 -38.188 -21.812 1 95.69 249 PRO A C 1
ATOM 1970 O O . PRO A 1 249 ? 14.938 -37.031 -21.375 1 95.69 249 PRO A O 1
ATOM 1973 N N . GLY A 1 250 ? 15.93 -38.812 -22.141 1 94.81 250 GLY A N 1
ATOM 1974 C CA . GLY A 1 250 ? 17.266 -38.344 -21.828 1 94.81 250 GLY A CA 1
ATOM 1975 C C . GLY A 1 250 ? 17.578 -37 -22.484 1 94.81 250 GLY A C 1
ATOM 1976 O O . GLY A 1 250 ? 18.344 -36.219 -21.938 1 94.81 250 GLY A O 1
ATOM 1977 N N . GLY A 1 251 ? 17.031 -36.781 -23.609 1 95.06 251 GLY A N 1
ATOM 1978 C CA . GLY A 1 251 ? 17.25 -35.531 -24.297 1 95.06 251 GLY A CA 1
ATOM 1979 C C . GLY A 1 251 ? 16.25 -34.438 -23.922 1 95.06 251 GLY A C 1
ATOM 1980 O O . GLY A 1 251 ? 16.359 -33.312 -24.359 1 95.06 251 GLY A O 1
ATOM 1981 N N . GLY A 1 252 ? 15.305 -34.812 -23.047 1 95.19 252 GLY A N 1
ATOM 1982 C CA . GLY A 1 252 ? 14.242 -33.906 -22.688 1 95.19 252 GLY A CA 1
ATOM 1983 C C . GLY A 1 252 ? 14.719 -32.781 -21.766 1 95.19 252 GLY A C 1
ATOM 1984 O O . GLY A 1 252 ? 15.578 -33 -20.906 1 95.19 252 GLY A O 1
ATOM 1985 N N . VAL A 1 253 ? 14.141 -31.531 -21.969 1 94.5 253 VAL A N 1
ATOM 1986 C CA . VAL A 1 253 ? 14.555 -30.359 -21.219 1 94.5 253 VAL A CA 1
ATOM 1987 C C . VAL A 1 253 ? 13.328 -29.656 -20.625 1 94.5 253 VAL A C 1
ATOM 1989 O O . VAL A 1 253 ? 12.297 -29.547 -21.297 1 94.5 253 VAL A O 1
ATOM 1992 N N . GLN A 1 254 ? 13.461 -29.266 -19.375 1 92.81 254 GLN A N 1
ATOM 1993 C CA . GLN A 1 254 ? 12.453 -28.438 -18.719 1 92.81 254 GLN A CA 1
ATOM 1994 C C . GLN A 1 254 ? 12.695 -26.953 -18.984 1 92.81 254 GLN A C 1
ATOM 1996 O O . GLN A 1 254 ? 13.828 -26.469 -18.922 1 92.81 254 GLN A O 1
ATOM 2001 N N . ARG A 1 255 ? 11.578 -26.281 -19.359 1 90.44 255 ARG A N 1
ATOM 2002 C CA . ARG A 1 255 ? 11.68 -24.844 -19.656 1 90.44 255 ARG A CA 1
ATOM 2003 C C . ARG A 1 255 ? 10.945 -24.016 -18.609 1 90.44 255 ARG A C 1
ATOM 2005 O O . ARG A 1 255 ? 10.102 -24.531 -17.875 1 90.44 255 ARG A O 1
ATOM 2012 N N . GLY A 1 256 ? 11.297 -22.719 -18.531 1 90.81 256 GLY A N 1
ATOM 2013 C CA . GLY A 1 256 ? 10.656 -21.766 -17.641 1 90.81 256 GLY A CA 1
ATOM 2014 C C . GLY A 1 256 ? 11.43 -20.469 -17.484 1 90.81 256 GLY A C 1
ATOM 2015 O O . GLY A 1 256 ? 12.492 -20.297 -18.094 1 90.81 256 GLY A O 1
ATOM 2016 N N . ASN A 1 257 ? 10.844 -19.594 -16.781 1 91.69 257 ASN A N 1
ATOM 2017 C CA . ASN A 1 257 ? 11.508 -18.312 -16.594 1 91.69 257 ASN A CA 1
ATOM 2018 C C . ASN A 1 257 ? 12.469 -18.344 -15.414 1 91.69 257 ASN A C 1
ATOM 2020 O O . ASN A 1 257 ? 12.383 -19.234 -14.562 1 91.69 257 ASN A O 1
ATOM 2024 N N . ILE A 1 258 ? 13.383 -17.422 -15.375 1 94.25 258 ILE A N 1
ATOM 2025 C CA . ILE A 1 258 ? 14.367 -17.375 -14.305 1 94.25 258 ILE A CA 1
ATOM 2026 C C . ILE A 1 258 ? 14.344 -15.992 -13.648 1 94.25 258 ILE A C 1
ATOM 2028 O O . ILE A 1 258 ? 15.352 -15.555 -13.086 1 94.25 258 ILE A O 1
ATOM 2032 N N . LEU A 1 259 ? 13.219 -15.312 -13.664 1 92.56 259 LEU A N 1
ATOM 2033 C CA . LEU A 1 259 ? 13.07 -13.953 -13.156 1 92.56 259 LEU A CA 1
ATOM 2034 C C . LEU A 1 259 ? 12.977 -13.953 -11.633 1 92.56 259 LEU A C 1
ATOM 2036 O O . LEU A 1 259 ? 12.352 -14.844 -11.047 1 92.56 259 LEU A O 1
ATOM 2040 N N . ASN A 1 260 ? 13.57 -12.992 -11.008 1 91.56 260 ASN A N 1
ATOM 2041 C CA . ASN A 1 260 ? 13.359 -12.695 -9.594 1 91.56 260 ASN A CA 1
ATOM 2042 C C . ASN A 1 260 ? 12.539 -11.422 -9.406 1 91.56 260 ASN A C 1
ATOM 2044 O O . ASN A 1 260 ? 13.062 -10.398 -8.969 1 91.56 260 ASN A O 1
ATOM 2048 N N . LEU A 1 261 ? 11.297 -11.477 -9.57 1 89.88 261 LEU A N 1
ATOM 2049 C CA . LEU A 1 261 ? 10.422 -10.312 -9.656 1 89.88 261 LEU A CA 1
ATOM 2050 C C . LEU A 1 261 ? 9.844 -9.969 -8.289 1 89.88 261 LEU A C 1
ATOM 2052 O O . LEU A 1 261 ? 9.422 -8.836 -8.047 1 89.88 261 LEU A O 1
ATOM 2056 N N . ASN A 1 262 ? 9.688 -10.875 -7.355 1 88.38 262 ASN A N 1
ATOM 2057 C CA . ASN A 1 262 ? 9.031 -10.672 -6.066 1 88.38 262 ASN A CA 1
ATOM 2058 C C . ASN A 1 262 ? 7.672 -9.992 -6.23 1 88.38 262 ASN A C 1
ATOM 2060 O O . ASN A 1 262 ? 7.367 -9.023 -5.535 1 88.38 262 ASN A O 1
ATOM 2064 N N . GLY A 1 263 ? 6.973 -10.383 -7.27 1 90.94 263 GLY A N 1
ATOM 2065 C CA . GLY A 1 263 ? 5.609 -9.914 -7.457 1 90.94 263 GLY A CA 1
ATOM 2066 C C . GLY A 1 263 ? 5.523 -8.617 -8.234 1 90.94 263 GLY A C 1
ATOM 2067 O O . GLY A 1 263 ? 4.449 -8.016 -8.336 1 90.94 263 GLY A O 1
ATOM 2068 N N . ALA A 1 264 ? 6.488 -8.117 -8.891 1 93.06 264 ALA A N 1
ATOM 2069 C CA . ALA A 1 264 ? 6.547 -6.777 -9.477 1 93.06 264 ALA A CA 1
ATOM 2070 C C . ALA A 1 264 ? 5.773 -6.727 -10.797 1 93.06 264 ALA A C 1
ATOM 2072 O O . ALA A 1 264 ? 5.418 -5.645 -11.266 1 93.06 264 ALA A O 1
ATOM 2073 N N . GLY A 1 265 ? 5.492 -7.902 -11.445 1 93.12 265 GLY A N 1
ATOM 2074 C CA . GLY A 1 265 ? 4.938 -7.895 -12.789 1 93.12 265 GLY A CA 1
ATOM 2075 C C . GLY A 1 265 ? 5.98 -7.672 -13.859 1 93.12 265 GLY A C 1
ATOM 2076 O O . GLY A 1 265 ? 7.105 -8.164 -13.758 1 93.12 265 GLY A O 1
ATOM 2077 N N . ASP A 1 266 ? 5.578 -7.027 -14.977 1 94.06 266 ASP A N 1
ATOM 2078 C CA . ASP A 1 266 ? 6.512 -6.746 -16.062 1 94.06 266 ASP A CA 1
ATOM 2079 C C . ASP A 1 266 ? 7.754 -6.027 -15.547 1 94.06 266 ASP A C 1
ATOM 2081 O O . ASP A 1 266 ? 7.648 -5.02 -14.844 1 94.06 266 ASP A O 1
ATOM 2085 N N . PRO A 1 267 ? 8.969 -6.52 -15.945 1 94.69 267 PRO A N 1
ATOM 2086 C CA . PRO A 1 267 ? 10.219 -5.93 -15.477 1 94.69 267 PRO A CA 1
ATOM 2087 C C . PRO A 1 267 ? 10.344 -4.445 -15.828 1 94.69 267 PRO A C 1
ATOM 2089 O O . PRO A 1 267 ? 11.07 -3.711 -15.156 1 94.69 267 PRO A O 1
ATOM 2092 N N . LEU A 1 268 ? 9.625 -4.016 -16.844 1 95.25 268 LEU A N 1
ATOM 2093 C CA . LEU A 1 268 ? 9.797 -2.654 -17.344 1 95.25 268 LEU A CA 1
ATOM 2094 C C . LEU A 1 268 ? 8.773 -1.715 -16.719 1 95.25 268 LEU A C 1
ATOM 2096 O O . LEU A 1 268 ? 8.922 -0.493 -16.781 1 95.25 268 LEU A O 1
ATOM 2100 N N . THR A 1 269 ? 7.77 -2.186 -16.188 1 96.12 269 THR A N 1
ATOM 2101 C CA . THR A 1 269 ? 6.742 -1.368 -15.562 1 96.12 269 THR A CA 1
ATOM 2102 C C . THR A 1 269 ? 6.398 -1.908 -14.172 1 96.12 269 THR A C 1
ATOM 2104 O O . THR A 1 269 ? 5.23 -2.141 -13.867 1 96.12 269 THR A O 1
ATOM 2107 N N . PRO A 1 270 ? 7.363 -2.111 -13.328 1 95.31 270 PRO A N 1
ATOM 2108 C CA . PRO A 1 270 ? 7.125 -2.74 -12.031 1 95.31 270 PRO A CA 1
ATOM 2109 C C . PRO A 1 270 ? 6.086 -1.994 -11.195 1 95.31 270 PRO A C 1
ATOM 2111 O O . PRO A 1 270 ? 6.258 -0.808 -10.906 1 95.31 270 PRO A O 1
ATOM 2114 N N . GLY A 1 271 ? 5.039 -2.67 -10.883 1 94.5 271 GLY A N 1
ATOM 2115 C CA . GLY A 1 271 ? 4.031 -2.113 -10 1 94.5 271 GLY A CA 1
ATOM 2116 C C . GLY A 1 271 ? 2.9 -1.42 -10.734 1 94.5 271 GLY A C 1
ATOM 2117 O O . GLY A 1 271 ? 1.931 -0.974 -10.117 1 94.5 271 GLY A O 1
ATOM 2118 N N . TYR A 1 272 ? 3.004 -1.246 -12.016 1 96.5 272 TYR A N 1
ATOM 2119 C CA . TYR A 1 272 ? 1.989 -0.604 -12.844 1 96.5 272 TYR A CA 1
ATOM 2120 C C . TYR A 1 272 ? 1.688 -1.438 -14.086 1 96.5 272 TYR A C 1
ATOM 2122 O O . TYR A 1 272 ? 2.545 -2.189 -14.555 1 96.5 272 TYR A O 1
ATOM 2130 N N . PRO A 1 273 ? 0.428 -1.361 -14.57 1 95.75 273 PRO A N 1
ATOM 2131 C CA . PRO A 1 273 ? 0.092 -2.16 -15.75 1 95.75 273 PRO A CA 1
ATOM 2132 C C . PRO A 1 273 ? 0.884 -1.746 -16.984 1 95.75 273 PRO A C 1
ATOM 2134 O O . PRO A 1 273 ? 1.089 -0.553 -17.219 1 95.75 273 PRO A O 1
ATOM 2137 N N . ALA A 1 274 ? 1.284 -2.711 -17.734 1 95.06 274 ALA A N 1
ATOM 2138 C CA . ALA A 1 274 ? 2.051 -2.469 -18.953 1 95.06 274 ALA A CA 1
ATOM 2139 C C . ALA A 1 274 ? 1.137 -2.074 -20.109 1 95.06 274 ALA A C 1
ATOM 2141 O O . ALA A 1 274 ? 1.196 -2.668 -21.188 1 95.06 274 ALA A O 1
ATOM 2142 N N . ASN A 1 275 ? 0.338 -1.078 -19.922 1 91.56 275 ASN A N 1
ATOM 2143 C CA . ASN A 1 275 ? -0.543 -0.584 -20.969 1 91.56 275 ASN A CA 1
ATOM 2144 C C . ASN A 1 275 ? 0.182 0.386 -21.906 1 91.56 275 ASN A C 1
ATOM 2146 O O . ASN A 1 275 ? 1.397 0.562 -21.797 1 91.56 275 ASN A O 1
ATOM 2150 N N . GLU A 1 276 ? -0.537 0.966 -22.828 1 87.31 276 GLU A N 1
ATOM 2151 C CA . GLU A 1 276 ? 0.054 1.759 -23.906 1 87.31 276 GLU A CA 1
ATOM 2152 C C . GLU A 1 276 ? 0.712 3.023 -23.359 1 87.31 276 GLU A C 1
ATOM 2154 O O . GLU A 1 276 ? 1.74 3.467 -23.875 1 87.31 276 GLU A O 1
ATOM 2159 N N . TYR A 1 277 ? 0.216 3.562 -22.344 1 90 277 TYR A N 1
ATOM 2160 C CA . TYR A 1 277 ? 0.707 4.852 -21.875 1 90 277 TYR A CA 1
ATOM 2161 C C . TYR A 1 277 ? 1.557 4.688 -20.625 1 90 277 TYR A C 1
ATOM 2163 O O . TYR A 1 277 ? 1.89 5.672 -19.953 1 90 277 TYR A O 1
ATOM 2171 N N . ALA A 1 278 ? 1.878 3.502 -20.281 1 94.25 278 ALA A N 1
ATOM 2172 C CA . ALA A 1 278 ? 2.709 3.25 -19.109 1 94.25 278 ALA A CA 1
ATOM 2173 C C . ALA A 1 278 ? 4.129 3.764 -19.328 1 94.25 278 ALA A C 1
ATOM 2175 O O . ALA A 1 278 ? 4.652 3.715 -20.438 1 94.25 278 ALA A O 1
ATOM 2176 N N . TYR A 1 279 ? 4.719 4.312 -18.297 1 95.88 279 TYR A N 1
ATOM 2177 C CA . TYR A 1 279 ? 6.152 4.578 -18.312 1 95.88 279 TYR A CA 1
ATOM 2178 C C . TYR A 1 279 ? 6.949 3.281 -18.281 1 95.88 279 TYR A C 1
ATOM 2180 O O . TYR A 1 279 ? 6.668 2.395 -17.469 1 95.88 279 TYR A O 1
ATOM 2188 N N . ARG A 1 280 ? 7.898 3.145 -19.125 1 94.69 280 ARG A N 1
ATOM 2189 C CA . ARG A 1 280 ? 8.727 1.943 -19.219 1 94.69 280 ARG A CA 1
ATOM 2190 C C . ARG A 1 280 ? 10.188 2.262 -18.938 1 94.69 280 ARG A C 1
ATOM 2192 O O . ARG A 1 280 ? 10.75 3.189 -19.516 1 94.69 280 ARG A O 1
ATOM 2199 N N . ARG A 1 281 ? 10.719 1.537 -18.047 1 93.69 281 ARG A N 1
ATOM 2200 C CA . ARG A 1 281 ? 12.148 1.643 -17.75 1 93.69 281 ARG A CA 1
ATOM 2201 C C . ARG A 1 281 ? 12.984 1.109 -18.906 1 93.69 281 ARG A C 1
ATOM 2203 O O . ARG A 1 281 ? 12.508 0.307 -19.719 1 93.69 281 ARG A O 1
ATOM 2210 N N . GLU A 1 282 ? 14.219 1.612 -18.891 1 90.94 282 GLU A N 1
ATOM 2211 C CA . GLU A 1 282 ? 15.18 0.993 -19.797 1 90.94 282 GLU A CA 1
ATOM 2212 C C . GLU A 1 282 ? 15.539 -0.418 -19.344 1 90.94 282 GLU A C 1
ATOM 2214 O O . GLU A 1 282 ? 15.445 -0.736 -18.156 1 90.94 282 GLU A O 1
ATOM 2219 N N . ILE A 1 283 ? 15.938 -1.257 -20.25 1 88.81 283 ILE A N 1
ATOM 2220 C CA . ILE A 1 283 ? 16.25 -2.656 -19.984 1 88.81 283 ILE A CA 1
ATOM 2221 C C . ILE A 1 283 ? 17.328 -2.742 -18.906 1 88.81 283 ILE A C 1
ATOM 2223 O O . ILE A 1 283 ? 17.281 -3.629 -18.047 1 88.81 283 ILE A O 1
ATOM 2227 N N . ALA A 1 284 ? 18.266 -1.757 -18.938 1 89.06 284 ALA A N 1
ATOM 2228 C CA . ALA A 1 284 ? 19.359 -1.751 -17.969 1 89.06 284 ALA A CA 1
ATOM 2229 C C . ALA A 1 284 ? 18.828 -1.548 -16.547 1 89.06 284 ALA A C 1
ATOM 2231 O O . ALA A 1 284 ? 19.453 -1.972 -15.578 1 89.06 284 ALA A O 1
ATOM 2232 N N . GLU A 1 285 ? 17.625 -0.959 -16.469 1 91.38 285 GLU A N 1
ATOM 2233 C CA . GLU A 1 285 ? 17.031 -0.671 -15.172 1 91.38 285 GLU A CA 1
ATOM 2234 C C . GLU A 1 285 ? 15.852 -1.593 -14.883 1 91.38 285 GLU A C 1
ATOM 2236 O O . GLU A 1 285 ? 15.117 -1.385 -13.922 1 91.38 285 GLU A O 1
ATOM 2241 N N . ALA A 1 286 ? 15.656 -2.615 -15.711 1 92.94 286 ALA A N 1
ATOM 2242 C CA . ALA A 1 286 ? 14.555 -3.562 -15.523 1 92.94 286 ALA A CA 1
ATOM 2243 C C . ALA A 1 286 ? 14.695 -4.32 -14.211 1 92.94 286 ALA A C 1
ATOM 2245 O O . ALA A 1 286 ? 15.812 -4.598 -13.766 1 92.94 286 ALA A O 1
ATOM 2246 N N . VAL A 1 287 ? 13.633 -4.625 -13.664 1 93.56 287 VAL A N 1
ATOM 2247 C CA . VAL A 1 287 ? 13.648 -5.305 -12.375 1 93.56 287 VAL A CA 1
ATOM 2248 C C . VAL A 1 287 ? 13.648 -6.816 -12.586 1 93.56 287 VAL A C 1
ATOM 2250 O O . VAL A 1 287 ? 12.969 -7.32 -13.484 1 93.56 287 VAL A O 1
ATOM 2253 N N . GLY A 1 288 ? 14.469 -7.559 -11.812 1 93 288 GLY A N 1
ATOM 2254 C CA . GLY A 1 288 ? 14.359 -9 -11.68 1 93 288 GLY A CA 1
ATOM 2255 C C . GLY A 1 288 ? 15.172 -9.758 -12.719 1 93 288 GLY A C 1
ATOM 2256 O O . GLY A 1 288 ? 15.234 -10.992 -12.68 1 93 288 GLY A O 1
ATOM 2257 N N . LEU A 1 289 ? 15.82 -9.094 -13.68 1 93.25 289 LEU A N 1
ATOM 2258 C CA . LEU A 1 289 ? 16.594 -9.773 -14.719 1 93.25 289 LEU A CA 1
ATOM 2259 C C . LEU A 1 289 ? 17.922 -10.273 -14.172 1 93.25 289 LEU A C 1
ATOM 2261 O O . LEU A 1 289 ? 18.594 -9.57 -13.422 1 93.25 289 LEU A O 1
ATOM 2265 N N . PRO A 1 290 ? 18.25 -11.5 -14.469 1 93.19 290 PRO A N 1
ATOM 2266 C CA . PRO A 1 290 ? 19.562 -12.008 -14.078 1 93.19 290 PRO A CA 1
ATOM 2267 C C . PRO A 1 290 ? 20.688 -11.422 -14.93 1 93.19 290 PRO A C 1
ATOM 2269 O O . PRO A 1 290 ? 20.438 -10.867 -16 1 93.19 290 PRO A O 1
ATOM 2272 N N . ASN A 1 291 ? 21.969 -11.664 -14.422 1 92.31 291 ASN A N 1
ATOM 2273 C CA . ASN A 1 291 ? 23.109 -11.094 -15.148 1 92.31 291 ASN A CA 1
ATOM 2274 C C . ASN A 1 291 ? 24.062 -12.18 -15.633 1 92.31 291 ASN A C 1
ATOM 2276 O O . ASN A 1 291 ? 25.125 -11.875 -16.188 1 92.31 291 ASN A O 1
ATOM 2280 N N . ILE A 1 292 ? 23.75 -13.469 -15.438 1 94 292 ILE A N 1
ATOM 2281 C CA . ILE A 1 292 ? 24.594 -14.555 -15.945 1 94 292 ILE A CA 1
ATOM 2282 C C . ILE A 1 292 ? 23.766 -15.461 -16.844 1 94 292 ILE A C 1
ATOM 2284 O O . ILE A 1 292 ? 22.578 -15.68 -16.609 1 94 292 ILE A O 1
ATOM 2288 N N . PRO A 1 293 ? 24.375 -15.992 -17.859 1 92.81 293 PRO A N 1
ATOM 2289 C CA . PRO A 1 293 ? 23.641 -16.875 -18.766 1 92.81 293 PRO A CA 1
ATOM 2290 C C . PRO A 1 293 ? 23.203 -18.188 -18.094 1 92.81 293 PRO A C 1
ATOM 2292 O O . PRO A 1 293 ? 23.922 -18.703 -17.234 1 92.81 293 PRO A O 1
ATOM 2295 N N . VAL A 1 294 ? 22.078 -18.656 -18.5 1 95.12 294 VAL A N 1
ATOM 2296 C CA . VAL A 1 294 ? 21.5 -19.875 -17.969 1 95.12 294 VAL A CA 1
ATOM 2297 C C . VAL A 1 294 ? 21.016 -20.75 -19.125 1 95.12 294 VAL A C 1
ATOM 2299 O O . VAL A 1 294 ? 20.406 -20.266 -20.078 1 95.12 294 VAL A O 1
ATOM 2302 N N . HIS A 1 295 ? 21.328 -22 -19.078 1 94.38 295 HIS A N 1
ATOM 2303 C CA . HIS A 1 295 ? 20.859 -22.891 -20.125 1 94.38 295 HIS A CA 1
ATOM 2304 C C . HIS A 1 295 ? 20.484 -24.25 -19.562 1 94.38 295 HIS A C 1
ATOM 2306 O O . HIS A 1 295 ? 21.25 -24.844 -18.812 1 94.38 295 HIS A O 1
ATOM 2312 N N . PRO A 1 296 ? 19.344 -24.75 -19.891 1 95.88 296 PRO A N 1
ATOM 2313 C CA . PRO A 1 296 ? 18.938 -26.094 -19.484 1 95.88 296 PRO A CA 1
ATOM 2314 C C . PRO A 1 296 ? 19.328 -27.156 -20.516 1 95.88 296 PRO A C 1
ATOM 2316 O O . PRO A 1 296 ? 19.281 -26.906 -21.719 1 95.88 296 PRO A O 1
ATOM 2319 N N . ILE A 1 297 ? 19.719 -28.312 -20.047 1 95.5 297 ILE A N 1
ATOM 2320 C CA . ILE A 1 297 ? 20.109 -29.406 -20.938 1 95.5 297 ILE A CA 1
ATOM 2321 C C . ILE A 1 297 ? 19.469 -30.703 -20.484 1 95.5 297 ILE A C 1
ATOM 2323 O O . ILE A 1 297 ? 18.906 -30.766 -19.391 1 95.5 297 ILE A O 1
ATOM 2327 N N . GLY A 1 298 ? 19.453 -31.672 -21.344 1 95.06 298 GLY A N 1
ATOM 2328 C CA . GLY A 1 298 ? 19.016 -33 -20.969 1 95.06 298 GLY A CA 1
ATOM 2329 C C . GLY A 1 298 ? 20 -33.75 -20.078 1 95.06 298 GLY A C 1
ATOM 2330 O O . GLY A 1 298 ? 21.172 -33.375 -20.016 1 95.06 298 GLY A O 1
ATOM 2331 N N . TYR A 1 299 ? 19.453 -34.781 -19.438 1 94 299 TYR A N 1
ATOM 2332 C CA . TYR A 1 299 ? 20.328 -35.469 -18.484 1 94 299 TYR A CA 1
ATOM 2333 C C . TYR A 1 299 ? 21.375 -36.312 -19.203 1 94 299 TYR A C 1
ATOM 2335 O O . TYR A 1 299 ? 22.406 -36.656 -18.625 1 94 299 TYR A O 1
ATOM 2343 N N . TYR A 1 300 ? 21.281 -36.656 -20.5 1 94.12 300 TYR A N 1
ATOM 2344 C CA . TYR A 1 300 ? 22.344 -37.312 -21.281 1 94.12 300 TYR A CA 1
ATOM 2345 C C . TYR A 1 300 ? 23.531 -36.375 -21.469 1 94.12 300 TYR A C 1
ATOM 2347 O O . TYR A 1 300 ? 24.688 -36.781 -21.297 1 94.12 300 TYR A O 1
ATOM 2355 N N . ASP A 1 301 ? 23.203 -35.188 -21.828 1 94.25 301 ASP A N 1
ATOM 2356 C CA . ASP A 1 301 ? 24.266 -34.188 -21.984 1 94.25 301 ASP A CA 1
ATOM 2357 C C . ASP A 1 301 ? 24.938 -33.875 -20.656 1 94.25 301 ASP A C 1
ATOM 2359 O O . ASP A 1 301 ? 26.156 -33.719 -20.594 1 94.25 301 ASP A O 1
ATOM 2363 N N . ALA A 1 302 ? 24.109 -33.781 -19.656 1 94.06 302 ALA A N 1
ATOM 2364 C CA . ALA A 1 302 ? 24.641 -33.5 -18.328 1 94.06 302 ALA A CA 1
ATOM 2365 C C . ALA A 1 302 ? 25.641 -34.594 -17.906 1 94.06 302 ALA A C 1
ATOM 2367 O O . ALA A 1 302 ? 26.672 -34.281 -17.297 1 94.06 302 ALA A O 1
ATOM 2368 N N . GLN A 1 303 ? 25.328 -35.844 -18.172 1 91.31 303 GLN A N 1
ATOM 2369 C CA . GLN A 1 303 ? 26.219 -36.938 -17.844 1 91.31 303 GLN A CA 1
ATOM 2370 C C . GLN A 1 303 ? 27.562 -36.781 -18.531 1 91.31 303 GLN A C 1
ATOM 2372 O O . GLN A 1 303 ? 28.609 -37 -17.906 1 91.31 303 GLN A O 1
ATOM 2377 N N . LYS A 1 304 ? 27.562 -36.406 -19.719 1 89.56 304 LYS A N 1
ATOM 2378 C CA . LYS A 1 304 ? 28.797 -36.219 -20.469 1 89.56 304 LYS A CA 1
ATOM 2379 C C . LYS A 1 304 ? 29.609 -35.062 -19.906 1 89.56 304 LYS A C 1
ATOM 2381 O O . LYS A 1 304 ? 30.828 -35.125 -19.828 1 89.56 304 LYS A O 1
ATOM 2386 N N . LEU A 1 305 ? 28.906 -33.969 -19.516 1 89.94 305 LEU A N 1
ATOM 2387 C CA . LEU A 1 305 ? 29.594 -32.812 -18.969 1 89.94 305 LEU A CA 1
ATOM 2388 C C . LEU A 1 305 ? 30.25 -33.125 -17.641 1 89.94 305 LEU A C 1
ATOM 2390 O O . LEU A 1 305 ? 31.344 -32.656 -17.344 1 89.94 305 LEU A O 1
ATOM 2394 N N . LEU A 1 306 ? 29.562 -33.906 -16.844 1 88.19 306 LEU A N 1
ATOM 2395 C CA . LEU A 1 306 ? 30.031 -34.188 -15.492 1 88.19 306 LEU A CA 1
ATOM 2396 C C . LEU A 1 306 ? 31.203 -35.156 -15.516 1 88.19 306 LEU A C 1
ATOM 2398 O O . LEU A 1 306 ? 31.953 -35.281 -14.539 1 88.19 306 LEU A O 1
ATOM 2402 N N . GLU A 1 307 ? 31.438 -35.75 -16.609 1 79.5 307 GLU A N 1
ATOM 2403 C CA . GLU A 1 307 ? 32.594 -36.656 -16.766 1 79.5 307 GLU A CA 1
ATOM 2404 C C . GLU A 1 307 ? 33.844 -35.844 -17.125 1 79.5 307 GLU A C 1
ATOM 2406 O O . GLU A 1 307 ? 34.969 -36.344 -16.922 1 79.5 307 GLU A O 1
ATOM 2411 N N . LEU A 1 308 ? 33.625 -34.5 -17.625 1 66.81 308 LEU A N 1
ATOM 2412 C CA . LEU A 1 308 ? 34.75 -33.75 -18.156 1 66.81 308 LEU A CA 1
ATOM 2413 C C . LEU A 1 308 ? 34.906 -32.406 -17.438 1 66.81 308 LEU A C 1
ATOM 2415 O O . LEU A 1 308 ? 33.938 -31.875 -16.875 1 66.81 308 LEU A O 1
ATOM 2419 N N . SER A 1 309 ? 36.062 -31.641 -17.406 1 57.25 309 SER A N 1
ATOM 2420 C CA . SER A 1 309 ? 36.406 -30.594 -16.453 1 57.25 309 SER A CA 1
ATOM 2421 C C . SER A 1 309 ? 36.188 -29.203 -17.062 1 57.25 309 SER A C 1
ATOM 2423 O O . SER A 1 309 ? 35.969 -28.219 -16.344 1 57.25 309 SER A O 1
ATOM 2425 N N . PHE A 1 310 ? 36.375 -28.797 -18.438 1 46.62 310 PHE A N 1
ATOM 2426 C CA . PHE A 1 310 ? 36.438 -27.391 -18.859 1 46.62 310 PHE A CA 1
ATOM 2427 C C . PHE A 1 310 ? 35.375 -27.094 -19.891 1 46.62 310 PHE A C 1
ATOM 2429 O O . PHE A 1 310 ? 35.25 -27.797 -20.891 1 46.62 310 PHE A O 1
ATOM 2436 N N . LEU A 1 311 ? 34.438 -26 -19.578 1 51.38 311 LEU A N 1
ATOM 2437 C CA . LEU A 1 311 ? 33.25 -25.797 -20.375 1 51.38 311 LEU A CA 1
ATOM 2438 C C . LEU A 1 311 ? 33.156 -24.375 -20.922 1 51.38 311 LEU A C 1
ATOM 2440 O O . LEU A 1 311 ? 33.781 -23.453 -20.359 1 51.38 311 LEU A O 1
ATOM 2444 N N . ARG A 1 312 ? 32.812 -24.031 -22.219 1 39.28 312 ARG A N 1
ATOM 2445 C CA . ARG A 1 312 ? 32.312 -22.766 -22.75 1 39.28 312 ARG A CA 1
ATOM 2446 C C . ARG A 1 312 ? 30.812 -22.797 -23 1 39.28 312 ARG A C 1
ATOM 2448 O O . ARG A 1 312 ? 30.297 -23.766 -23.547 1 39.28 312 ARG A O 1
ATOM 2455 N N . CYS A 1 313 ? 30.047 -21.734 -22.484 1 43.75 313 CYS A N 1
ATOM 2456 C CA . CYS A 1 313 ? 28.609 -21.625 -22.656 1 43.75 313 CYS A CA 1
ATOM 2457 C C . CYS A 1 313 ? 28.25 -20.484 -23.625 1 43.75 313 CYS A C 1
ATOM 2459 O O . CYS A 1 313 ? 28.844 -19.406 -23.547 1 43.75 313 CYS A O 1
ATOM 2461 N N . ILE A 1 314 ? 27.531 -20.625 -24.797 1 36.53 314 ILE A N 1
ATOM 2462 C CA . ILE A 1 314 ? 27.062 -19.609 -25.719 1 36.53 314 ILE A CA 1
ATOM 2463 C C . ILE A 1 314 ? 25.562 -19.406 -25.531 1 36.53 314 ILE A C 1
ATOM 2465 O O . ILE A 1 314 ? 24.766 -20.344 -25.734 1 36.53 314 ILE A O 1
ATOM 2469 N N . PHE A 1 315 ? 25.156 -18.203 -25.109 1 44.22 315 PHE A N 1
ATOM 2470 C CA . PHE A 1 315 ? 23.766 -17.891 -24.828 1 44.22 315 PHE A CA 1
ATOM 2471 C C . PHE A 1 315 ? 23.297 -16.688 -25.656 1 44.22 315 PHE A C 1
ATOM 2473 O O . PHE A 1 315 ? 23.922 -15.625 -25.609 1 44.22 315 PHE A O 1
ATOM 2480 N N . LEU A 1 316 ? 22.391 -16.828 -26.641 1 35.81 316 LEU A N 1
ATOM 2481 C CA . LEU A 1 316 ? 21.828 -15.734 -27.422 1 35.81 316 LEU A CA 1
ATOM 2482 C C . LEU A 1 316 ? 20.312 -15.641 -27.188 1 35.81 316 LEU A C 1
ATOM 2484 O O . LEU A 1 316 ? 19.547 -16.453 -27.719 1 35.81 316 LEU A O 1
ATOM 2488 N N . LEU A 1 317 ? 19.859 -14.883 -26.203 1 36.78 317 LEU A N 1
ATOM 2489 C CA . LEU A 1 317 ? 18.438 -14.727 -25.906 1 36.78 317 LEU A CA 1
ATOM 2490 C C . LEU A 1 317 ? 18 -13.273 -26.031 1 36.78 317 LEU A C 1
ATOM 2492 O O . LEU A 1 317 ? 18.188 -12.484 -25.109 1 36.78 317 LEU A O 1
ATOM 2496 N N . PRO A 1 318 ? 17.453 -12.859 -27.281 1 35.66 318 PRO A N 1
ATOM 2497 C CA . PRO A 1 318 ? 17.016 -11.461 -27.406 1 35.66 318 PRO A CA 1
ATOM 2498 C C . PRO A 1 318 ? 15.797 -11.148 -26.547 1 35.66 318 PRO A C 1
ATOM 2500 O O . PRO A 1 318 ? 14.945 -12.016 -26.328 1 35.66 318 PRO A O 1
ATOM 2503 N N . LEU A 1 319 ? 15.812 -10.086 -25.859 1 41.78 319 LEU A N 1
ATOM 2504 C CA . LEU A 1 319 ? 14.672 -9.539 -25.141 1 41.78 319 LEU A CA 1
ATOM 2505 C C . LEU A 1 319 ? 13.766 -8.742 -26.078 1 41.78 319 LEU A C 1
ATOM 2507 O O . LEU A 1 319 ? 14.25 -8.031 -26.953 1 41.78 319 LEU A O 1
ATOM 2511 N N . SER A 1 320 ? 12.438 -9.062 -26.188 1 44.28 320 SER A N 1
ATOM 2512 C CA . SER A 1 320 ? 11.523 -8.297 -27.031 1 44.28 320 SER A CA 1
ATOM 2513 C C . SER A 1 320 ? 10.289 -7.863 -26.234 1 44.28 320 SER A C 1
ATOM 2515 O O . SER A 1 320 ? 9.773 -8.617 -25.422 1 44.28 320 SER A O 1
ATOM 2517 N N . LYS A 1 321 ? 9.984 -6.66 -26.469 1 47.5 321 LYS A N 1
ATOM 2518 C CA . LYS A 1 321 ? 8.703 -6.168 -25.953 1 47.5 321 LYS A CA 1
ATOM 2519 C C . LYS A 1 321 ? 7.547 -6.633 -26.844 1 47.5 321 LYS A C 1
ATOM 2521 O O . LYS A 1 321 ? 7.551 -6.406 -28.047 1 47.5 321 LYS A O 1
ATOM 2526 N N . ILE A 1 322 ? 6.652 -7.477 -26.25 1 44.62 322 ILE A N 1
ATOM 2527 C CA . ILE A 1 322 ? 5.566 -8.047 -27.031 1 44.62 322 ILE A CA 1
ATOM 2528 C C . ILE A 1 322 ? 4.227 -7.738 -26.375 1 44.62 322 ILE A C 1
ATOM 2530 O O . ILE A 1 322 ? 4.129 -7.707 -25.141 1 44.62 322 ILE A O 1
ATOM 2534 N N . ARG A 1 323 ? 3.258 -7.391 -27.203 1 48.34 323 ARG A N 1
ATOM 2535 C CA . ARG A 1 323 ? 1.88 -7.195 -26.766 1 48.34 323 ARG A CA 1
ATOM 2536 C C . ARG A 1 323 ? 1.188 -8.539 -26.516 1 48.34 323 ARG A C 1
ATOM 2538 O O . ARG A 1 323 ? 1.145 -9.383 -27.406 1 48.34 323 ARG A O 1
ATOM 2545 N N . CYS A 1 324 ? 0.821 -8.852 -25.219 1 42.09 324 CYS A N 1
ATOM 2546 C CA . CYS A 1 324 ? 0.188 -10.117 -24.859 1 42.09 324 CYS A CA 1
ATOM 2547 C C . CYS A 1 324 ? -1.311 -9.938 -24.656 1 42.09 324 CYS A C 1
ATOM 2549 O O . CYS A 1 324 ? -1.734 -9.047 -23.922 1 42.09 324 CYS A O 1
ATOM 2551 N N . PRO A 1 325 ? -2.168 -10.719 -25.328 1 41.94 325 PRO A N 1
ATOM 2552 C CA . PRO A 1 325 ? -3.621 -10.625 -25.172 1 41.94 325 PRO A CA 1
ATOM 2553 C C . PRO A 1 325 ? -4.133 -11.383 -23.953 1 41.94 325 PRO A C 1
ATOM 2555 O O . PRO A 1 325 ? -3.51 -12.352 -23.516 1 41.94 325 PRO A O 1
ATOM 2558 N N . LEU A 1 326 ? -4.988 -10.852 -23.266 1 44.62 326 LEU A N 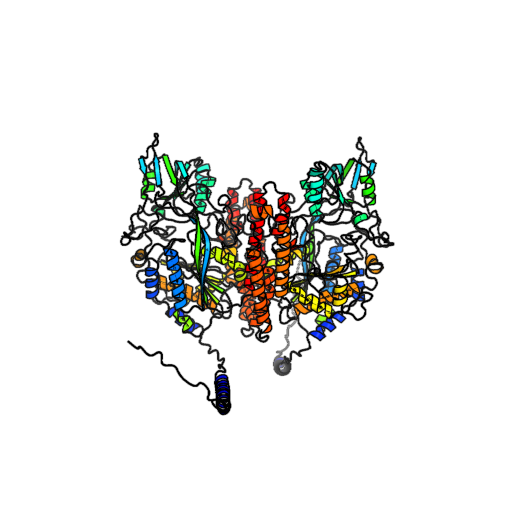1
ATOM 2559 C CA . LEU A 1 326 ? -5.727 -11.484 -22.172 1 44.62 326 LEU A CA 1
ATOM 2560 C C . LEU A 1 326 ? -7.227 -11.445 -22.438 1 44.62 326 LEU A C 1
ATOM 2562 O O . LEU A 1 326 ? -7.758 -10.422 -22.875 1 44.62 326 LEU A O 1
ATOM 2566 N N . VAL A 1 327 ? -7.93 -12.602 -22.438 1 42.28 327 VAL A N 1
ATOM 2567 C CA . VAL A 1 327 ? -9.375 -12.648 -22.625 1 42.28 327 VAL A CA 1
ATOM 2568 C C . VAL A 1 327 ? -10.07 -12.734 -21.266 1 42.28 327 VAL A C 1
ATOM 2570 O O . VAL A 1 327 ? -9.656 -13.5 -20.406 1 42.28 327 VAL A O 1
ATOM 2573 N N . HIS A 1 328 ? -10.789 -11.766 -20.984 1 42.75 328 HIS A N 1
ATOM 2574 C CA . HIS A 1 328 ? -11.609 -11.906 -19.781 1 42.75 328 HIS A CA 1
ATOM 2575 C C . HIS A 1 328 ? -13.086 -11.664 -20.094 1 42.75 328 HIS A C 1
ATOM 2577 O O . HIS A 1 328 ? -13.414 -10.961 -21.047 1 42.75 328 HIS A O 1
ATOM 2583 N N . GLY A 1 329 ? -14.047 -12.5 -19.609 1 40.75 329 GLY A N 1
ATOM 2584 C CA . GLY A 1 329 ? -15.484 -12.375 -19.75 1 40.75 329 GLY A CA 1
ATOM 2585 C C . GLY A 1 329 ? -16.219 -12.398 -18.422 1 40.75 329 GLY A C 1
ATOM 2586 O O . GLY A 1 329 ? -15.68 -12.844 -17.406 1 40.75 329 GLY A O 1
ATOM 2587 N N . PHE A 1 330 ? -17.219 -11.531 -18.297 1 43.28 330 PHE A N 1
ATOM 2588 C CA . PHE A 1 330 ? -17.906 -11.5 -17.016 1 43.28 330 PHE A CA 1
ATOM 2589 C C . PHE A 1 330 ? -19.359 -11.914 -17.188 1 43.28 330 PHE A C 1
ATOM 2591 O O . PHE A 1 330 ? -19.922 -11.828 -18.281 1 43.28 330 PHE A O 1
ATOM 2598 N N . ILE A 1 331 ? -19.969 -12.688 -16.266 1 34.03 331 ILE A N 1
ATOM 2599 C CA . ILE A 1 331 ? -21.391 -12.836 -16.016 1 34.03 331 ILE A CA 1
ATOM 2600 C C . ILE A 1 331 ? -21.812 -11.914 -14.867 1 34.03 331 ILE A C 1
ATOM 2602 O O . ILE A 1 331 ? -21.25 -11.984 -13.781 1 34.03 331 ILE A O 1
ATOM 2606 N N . SER A 1 332 ? -22.719 -10.883 -15.172 1 37.28 332 SER A N 1
ATOM 2607 C CA . SER A 1 332 ? -23.047 -9.719 -14.344 1 37.28 332 SER A CA 1
ATOM 2608 C C . SER A 1 332 ? -23.719 -10.141 -13.039 1 37.28 332 SER A C 1
ATOM 2610 O O . SER A 1 332 ? -24.594 -11 -13.047 1 37.28 332 SER A O 1
ATOM 2612 N N . GLY A 1 333 ? -23.672 -9.75 -11.539 1 33.75 333 GLY A N 1
ATOM 2613 C CA . GLY A 1 333 ? -24.203 -9.773 -10.188 1 33.75 333 GLY A CA 1
ATOM 2614 C C . GLY A 1 333 ? -23.719 -8.617 -9.336 1 33.75 333 GLY A C 1
ATOM 2615 O O . GLY A 1 333 ? -23.219 -7.617 -9.859 1 33.75 333 GLY A O 1
ATOM 2616 N N . PHE A 1 334 ? -23.281 -8.781 -8.375 1 32.19 334 PHE A N 1
ATOM 2617 C CA . PHE A 1 334 ? -23 -7.633 -7.52 1 32.19 334 PHE A CA 1
ATOM 2618 C C . PHE A 1 334 ? -21.531 -7.617 -7.105 1 32.19 334 PHE A C 1
ATOM 2620 O O . PHE A 1 334 ? -20.984 -6.562 -6.797 1 32.19 334 PHE A O 1
ATOM 2627 N N . SER A 1 335 ? -20.844 -8.82 -7.008 1 32.59 335 SER A N 1
ATOM 2628 C CA . SER A 1 335 ? -19.453 -8.953 -6.566 1 32.59 335 SER A CA 1
ATOM 2629 C C . SER A 1 335 ? -18.641 -9.805 -7.543 1 32.59 335 SER A C 1
ATOM 2631 O O . SER A 1 335 ? -19.219 -10.539 -8.359 1 32.59 335 SER A O 1
ATOM 2633 N N . ILE A 1 336 ? -17.266 -9.477 -7.68 1 32.88 336 ILE A N 1
ATOM 2634 C CA . ILE A 1 336 ? -16.438 -10.07 -8.719 1 32.88 336 ILE A CA 1
ATOM 2635 C C . ILE A 1 336 ? -15.773 -11.344 -8.188 1 32.88 336 ILE A C 1
ATOM 2637 O O . ILE A 1 336 ? -15.07 -11.305 -7.168 1 32.88 336 ILE A O 1
ATOM 2641 N N . LEU A 1 337 ? -16.25 -12.461 -8.461 1 31.58 337 LEU A N 1
ATOM 2642 C CA . LEU A 1 337 ? -15.562 -13.742 -8.367 1 31.58 337 LEU A CA 1
ATOM 2643 C C . LEU A 1 337 ? -14.727 -14.016 -9.609 1 31.58 337 LEU A C 1
ATOM 2645 O O . LEU A 1 337 ? -15.25 -13.992 -10.727 1 31.58 337 LEU A O 1
ATOM 2649 N N . LEU A 1 338 ? -13.406 -13.852 -9.414 1 33.25 338 LEU A N 1
ATOM 2650 C CA . LEU A 1 338 ? -12.523 -14.062 -10.562 1 33.25 338 LEU A CA 1
ATOM 2651 C C . LEU A 1 338 ? -12.188 -15.539 -10.727 1 33.25 338 LEU A C 1
ATOM 2653 O O . LEU A 1 338 ? -11.875 -16.219 -9.75 1 33.25 338 LEU A O 1
ATOM 2657 N N . HIS A 1 339 ? -12.703 -16.125 -11.672 1 35.78 339 HIS A N 1
ATOM 2658 C CA . HIS A 1 339 ? -12.328 -17.484 -12.047 1 35.78 339 HIS A CA 1
ATOM 2659 C C . HIS A 1 339 ? -11.43 -17.5 -13.273 1 35.78 339 HIS A C 1
ATOM 2661 O O . HIS A 1 339 ? -11.766 -16.906 -14.305 1 35.78 339 HIS A O 1
ATOM 2667 N N . ALA A 1 340 ? -10.195 -17.781 -13.055 1 33.5 340 ALA A N 1
ATOM 2668 C CA . ALA A 1 340 ? -9.32 -17.969 -14.211 1 33.5 340 ALA A CA 1
ATOM 2669 C C . ALA A 1 340 ? -9.57 -19.312 -14.883 1 33.5 340 ALA A C 1
ATOM 2671 O O . ALA A 1 340 ? -9.5 -20.359 -14.227 1 33.5 340 ALA A O 1
ATOM 2672 N N . SER A 1 341 ? -10.469 -19.453 -15.875 1 35.38 341 SER A N 1
ATOM 2673 C CA . SER A 1 341 ? -10.797 -20.75 -16.484 1 35.38 341 SER A CA 1
ATOM 2674 C C . SER A 1 341 ? -10 -20.969 -17.766 1 35.38 341 SER A C 1
ATOM 2676 O O . SER A 1 341 ? -9.859 -20.062 -18.578 1 35.38 341 SER A O 1
ATOM 2678 N N . ARG A 1 342 ? -9.008 -21.75 -17.703 1 30.83 342 ARG A N 1
ATOM 2679 C CA . ARG A 1 342 ? -8.664 -22.312 -19 1 30.83 342 ARG A CA 1
ATOM 2680 C C . ARG A 1 342 ? -9.617 -23.453 -19.375 1 30.83 342 ARG A C 1
ATOM 2682 O O . ARG A 1 342 ? -9.531 -24.547 -18.828 1 30.83 342 ARG A O 1
ATOM 2689 N N . GLY A 1 343 ? -10.641 -23.312 -20.359 1 31.48 343 GLY A N 1
ATOM 2690 C CA . GLY A 1 343 ? -11.312 -24.312 -21.156 1 31.48 343 GLY A CA 1
ATOM 2691 C C . GLY A 1 343 ? -12.609 -24.812 -20.547 1 31.48 343 GLY A C 1
ATOM 2692 O O . GLY A 1 343 ? -13.164 -25.812 -20.984 1 31.48 343 GLY A O 1
ATOM 2693 N N . HIS A 1 344 ? -12.875 -24.609 -19.266 1 32.44 344 HIS A N 1
ATOM 2694 C CA . HIS A 1 344 ? -14.047 -25.359 -18.859 1 32.44 344 HIS A CA 1
ATOM 2695 C C . HIS A 1 344 ? -15.336 -24.609 -19.203 1 32.44 344 HIS A C 1
ATOM 2697 O O . HIS A 1 344 ? -15.375 -23.375 -19.141 1 32.44 344 HIS A O 1
ATOM 2703 N N . ARG A 1 345 ? -16.156 -25.219 -19.969 1 33.06 345 ARG A N 1
ATOM 2704 C CA . ARG A 1 345 ? -17.484 -24.781 -20.406 1 33.06 345 ARG A CA 1
ATOM 2705 C C . ARG A 1 345 ? -18.391 -24.562 -19.203 1 33.06 345 ARG A C 1
ATOM 2707 O O . ARG A 1 345 ? -18.734 -25.5 -18.484 1 33.06 345 ARG A O 1
ATOM 2714 N N . PHE A 1 346 ? -18.453 -23.516 -18.656 1 35.38 346 PHE A N 1
ATOM 2715 C CA . PHE A 1 346 ? -19.594 -23.25 -17.812 1 35.38 346 PHE A CA 1
ATOM 2716 C C . PHE A 1 346 ? -20.828 -22.875 -18.641 1 35.38 346 PHE A C 1
ATOM 2718 O O . PHE A 1 346 ? -21.547 -21.938 -18.297 1 35.38 346 PHE A O 1
ATOM 2725 N N . ASP A 1 347 ? -20.859 -23.062 -19.891 1 33.97 347 ASP A N 1
ATOM 2726 C CA . ASP A 1 347 ? -21.766 -22.516 -20.891 1 33.97 347 ASP A CA 1
ATOM 2727 C C . ASP A 1 347 ? -23.219 -22.594 -20.422 1 33.97 347 ASP A C 1
ATOM 2729 O O . ASP A 1 347 ? -23.969 -21.625 -20.562 1 33.97 347 ASP A O 1
ATOM 2733 N N . SER A 1 348 ? -23.719 -23.828 -20.5 1 33.69 348 SER A N 1
ATOM 2734 C CA . SER A 1 348 ? -25.141 -24.062 -20.766 1 33.69 348 SER A CA 1
ATOM 2735 C C . SER A 1 348 ? -26 -23.594 -19.578 1 33.69 348 SER A C 1
ATOM 2737 O O . SER A 1 348 ? -27.219 -23.547 -19.688 1 33.69 348 SER A O 1
ATOM 2739 N N . TRP A 1 349 ? -25.438 -23.641 -18.609 1 33.53 349 TRP A N 1
ATOM 2740 C CA . TRP A 1 349 ? -26.375 -23.609 -17.484 1 33.53 349 TRP A CA 1
ATOM 2741 C C . TRP A 1 349 ? -26.875 -22.188 -17.234 1 33.53 349 TRP A C 1
ATOM 2743 O O . TRP A 1 349 ? -28.047 -21.984 -16.906 1 33.53 349 TRP A O 1
ATOM 2753 N N . LEU A 1 350 ? -25.969 -21.281 -17.422 1 39.31 350 LEU A N 1
ATOM 2754 C CA . LEU A 1 350 ? -26.438 -19.969 -17.016 1 39.31 350 LEU A CA 1
ATOM 2755 C C . LEU A 1 350 ? -27.594 -19.516 -17.906 1 39.31 350 LEU A C 1
ATOM 2757 O O . LEU A 1 350 ? -28.453 -18.75 -17.469 1 39.31 350 LEU A O 1
ATOM 2761 N N . GLU A 1 351 ? -27.516 -19.859 -19.062 1 38.03 351 GLU A N 1
ATOM 2762 C CA . GLU A 1 351 ? -28.625 -19.484 -19.922 1 38.03 351 GLU A CA 1
ATOM 2763 C C . GLU A 1 351 ? -29.906 -20.203 -19.5 1 38.03 351 GLU A C 1
ATOM 2765 O O . GLU A 1 351 ? -31 -19.656 -19.609 1 38.03 351 GLU A O 1
ATOM 2770 N N . ARG A 1 352 ? -29.734 -21.469 -19.172 1 37.75 352 ARG A N 1
ATOM 2771 C CA . ARG A 1 352 ? -30.969 -22.219 -19 1 37.75 352 ARG A CA 1
ATOM 2772 C C . ARG A 1 352 ? -31.531 -22.031 -17.594 1 37.75 352 ARG A C 1
ATOM 2774 O O . ARG A 1 352 ? -32.719 -22.188 -17.375 1 37.75 352 ARG A O 1
ATOM 2781 N N . SER A 1 353 ? -30.703 -21.953 -16.672 1 42.69 353 SER A N 1
ATOM 2782 C CA . SER A 1 353 ? -31.281 -21.922 -15.328 1 42.69 353 SER A CA 1
ATOM 2783 C C . SER A 1 353 ? -31.484 -20.484 -14.844 1 42.69 353 SER A C 1
ATOM 2785 O O . SER A 1 353 ? -30.562 -19.672 -14.891 1 42.69 353 SER A O 1
ATOM 2787 N N . HIS A 1 354 ? -32.375 -19.688 -15.523 1 47 354 HIS A N 1
ATOM 2788 C CA . HIS A 1 354 ? -32.906 -18.375 -15.141 1 47 354 HIS A CA 1
ATOM 2789 C C . HIS A 1 354 ? -32.375 -17.953 -13.766 1 47 354 HIS A C 1
ATOM 2791 O O . HIS A 1 354 ? -33.031 -17.156 -13.078 1 47 354 HIS A O 1
ATOM 2797 N N . ILE A 1 355 ? -31.422 -18.688 -13.172 1 52 355 ILE A N 1
ATOM 2798 C CA . ILE A 1 355 ? -31.031 -18.234 -11.836 1 52 355 ILE A CA 1
ATOM 2799 C C . ILE A 1 355 ? -29.875 -17.25 -11.93 1 52 355 ILE A C 1
ATOM 2801 O O . ILE A 1 355 ? -28.812 -17.578 -12.461 1 52 355 ILE A O 1
ATOM 2805 N N . LEU A 1 356 ? -30.062 -16.031 -11.688 1 63.66 356 LEU A N 1
ATOM 2806 C CA . LEU A 1 356 ? -29.047 -14.984 -11.625 1 63.66 356 LEU A CA 1
ATOM 2807 C C . LEU A 1 356 ? -28.219 -15.094 -10.344 1 63.66 356 LEU A C 1
ATOM 2809 O O . LEU A 1 356 ? -28.781 -15.219 -9.25 1 63.66 356 LEU A O 1
ATOM 2813 N N . PRO A 1 357 ? -26.844 -15.273 -10.523 1 77.75 357 PRO A N 1
ATOM 2814 C CA . PRO A 1 357 ? -26 -15.305 -9.328 1 77.75 357 PRO A CA 1
ATOM 2815 C C . PRO A 1 357 ? -26.078 -14.016 -8.516 1 77.75 357 PRO A C 1
ATOM 2817 O O . PRO A 1 357 ? -26.422 -12.961 -9.062 1 77.75 357 PRO A O 1
ATOM 2820 N N . ARG A 1 358 ? -25.859 -14.219 -7.273 1 79.25 358 ARG A N 1
ATOM 2821 C CA . ARG A 1 358 ? -25.859 -13.062 -6.383 1 79.25 358 ARG A CA 1
ATOM 2822 C C . ARG A 1 358 ? -24.625 -12.203 -6.617 1 79.25 358 ARG A C 1
ATOM 2824 O O . ARG A 1 358 ? -24.672 -10.984 -6.438 1 79.25 358 ARG A O 1
ATOM 2831 N N . ARG A 1 359 ? -23.562 -12.82 -7.02 1 83.62 359 ARG A N 1
ATOM 2832 C CA . ARG A 1 359 ? -22.312 -12.125 -7.273 1 83.62 359 ARG A CA 1
ATOM 2833 C C . ARG A 1 359 ? -21.828 -12.375 -8.703 1 83.62 359 ARG A C 1
ATOM 2835 O O . ARG A 1 359 ? -21.984 -13.477 -9.234 1 83.62 359 ARG A O 1
ATOM 2842 N N . THR A 1 360 ? -21.125 -11.336 -9.219 1 81.94 360 THR A N 1
ATOM 2843 C CA . THR A 1 360 ? -20.625 -11.422 -10.586 1 81.94 360 THR A CA 1
ATOM 2844 C C . THR A 1 360 ? -19.453 -12.398 -10.672 1 81.94 360 THR A C 1
ATOM 2846 O O . THR A 1 360 ? -18.578 -12.406 -9.812 1 81.94 360 THR A O 1
ATOM 2849 N N . ILE A 1 361 ? -19.516 -13.266 -11.656 1 85 361 ILE A N 1
ATOM 2850 C CA . ILE A 1 361 ? -18.422 -14.195 -11.922 1 85 361 ILE A CA 1
ATOM 2851 C C . ILE A 1 361 ? -17.609 -13.719 -13.133 1 85 361 ILE A C 1
ATOM 2853 O O . ILE A 1 361 ? -18.188 -13.469 -14.195 1 85 361 ILE A O 1
ATOM 2857 N N . LEU A 1 362 ? -16.359 -13.547 -12.93 1 84.38 362 LEU A N 1
ATOM 2858 C CA . LEU A 1 362 ? -15.461 -13.18 -14.016 1 84.38 362 LEU A CA 1
ATOM 2859 C C . LEU A 1 362 ? -14.562 -14.352 -14.398 1 84.38 362 LEU A C 1
ATOM 2861 O O . LEU A 1 362 ? -13.906 -14.938 -13.539 1 84.38 362 LEU A O 1
ATOM 2865 N N . PHE A 1 363 ? -14.648 -14.734 -15.641 1 85.25 363 PHE A N 1
ATOM 2866 C CA . PHE A 1 363 ? -13.742 -15.734 -16.188 1 85.25 363 PHE A CA 1
ATOM 2867 C C . PHE A 1 363 ? -12.57 -15.078 -16.906 1 85.25 363 PHE A C 1
ATOM 2869 O O . PHE A 1 363 ? -12.758 -14.094 -17.625 1 85.25 363 PHE A O 1
ATOM 2876 N N . ALA A 1 364 ? -11.391 -15.57 -16.594 1 85.94 364 ALA A N 1
ATOM 2877 C CA . ALA A 1 364 ? -10.211 -14.992 -17.234 1 85.94 364 ALA A CA 1
ATOM 2878 C C . ALA A 1 364 ? -9.273 -16.078 -17.75 1 85.94 364 ALA A C 1
ATOM 2880 O O . ALA A 1 364 ? -9.078 -17.109 -17.078 1 85.94 364 ALA A O 1
ATOM 2881 N N . SER A 1 365 ? -8.828 -15.922 -18.969 1 86.12 365 SER A N 1
ATOM 2882 C CA . SER A 1 365 ? -7.734 -16.719 -19.531 1 86.12 365 SER A CA 1
ATOM 2883 C C . SER A 1 365 ? -6.449 -15.891 -19.609 1 86.12 365 SER A C 1
ATOM 2885 O O . SER A 1 365 ? -6.328 -15.008 -20.469 1 86.12 365 SER A O 1
ATOM 2887 N N . TRP A 1 366 ? -5.527 -16.234 -18.766 1 87.12 366 TRP A N 1
ATOM 2888 C CA . TRP A 1 366 ? -4.32 -15.43 -18.641 1 87.12 366 TRP A CA 1
ATOM 2889 C C . TRP A 1 366 ? -3.252 -15.891 -19.625 1 87.12 366 TRP A C 1
ATOM 2891 O O . TRP A 1 366 ? -3.092 -17.094 -19.859 1 87.12 366 TRP A O 1
ATOM 2901 N N . ASP A 1 367 ? -2.533 -14.93 -20.125 1 85.44 367 ASP A N 1
ATOM 2902 C CA . ASP A 1 367 ? -1.404 -15.203 -21 1 85.44 367 ASP A CA 1
ATOM 2903 C C . ASP A 1 367 ? -0.077 -14.984 -20.281 1 85.44 367 ASP A C 1
ATOM 2905 O O . ASP A 1 367 ? -0.043 -14.391 -19.203 1 85.44 367 ASP A O 1
ATOM 2909 N N . ALA A 1 368 ? 0.967 -15.625 -20.797 1 88 368 ALA A N 1
ATOM 2910 C CA . ALA A 1 368 ? 2.35 -15.391 -20.391 1 88 368 ALA A CA 1
ATOM 2911 C C . ALA A 1 368 ? 2.557 -15.75 -18.922 1 88 368 ALA A C 1
ATOM 2913 O O . ALA A 1 368 ? 3.283 -15.062 -18.203 1 88 368 ALA A O 1
ATOM 2914 N N . GLU A 1 369 ? 1.878 -16.719 -18.359 1 87.44 369 GLU A N 1
ATOM 2915 C CA . GLU A 1 369 ? 2.096 -17.219 -17 1 87.44 369 GLU A CA 1
ATOM 2916 C C . GLU A 1 369 ? 3.529 -17.703 -16.812 1 87.44 369 GLU A C 1
ATOM 2918 O O . GLU A 1 369 ? 4.18 -17.359 -15.828 1 87.44 369 GLU A O 1
ATOM 2923 N N . GLU A 1 370 ? 4.02 -18.438 -17.781 1 85.94 370 GLU A N 1
ATOM 2924 C CA . GLU A 1 370 ? 5.316 -19.094 -17.656 1 85.94 370 GLU A CA 1
ATOM 2925 C C . GLU A 1 370 ? 6.457 -18.094 -17.797 1 85.94 370 GLU A C 1
ATOM 2927 O O . GLU A 1 370 ? 7.605 -18.391 -17.469 1 85.94 370 GLU A O 1
ATOM 2932 N N . PHE A 1 371 ? 6.141 -16.938 -18.344 1 87.94 371 PHE A N 1
ATOM 2933 C CA . PHE A 1 371 ? 7.172 -15.922 -18.5 1 87.94 371 PHE A CA 1
ATOM 2934 C C . PHE A 1 371 ? 7.301 -15.086 -17.234 1 87.94 371 PHE A C 1
ATOM 2936 O O . PHE A 1 371 ? 8.297 -14.398 -17.031 1 87.94 371 PHE A O 1
ATOM 2943 N N . GLY A 1 372 ? 6.328 -15.141 -16.422 1 89.12 372 GLY A N 1
ATOM 2944 C CA . GLY A 1 372 ? 6.43 -14.359 -15.195 1 89.12 372 GLY A CA 1
ATOM 2945 C C . GLY A 1 372 ? 5.082 -13.938 -14.648 1 89.12 372 GLY A C 1
ATOM 2946 O O . GLY A 1 372 ? 4.973 -12.898 -13.992 1 89.12 372 GLY A O 1
ATOM 2947 N N . LEU A 1 373 ? 4.055 -14.656 -14.984 1 91.62 373 LEU A N 1
ATOM 2948 C CA . LEU A 1 373 ? 2.697 -14.367 -14.539 1 91.62 373 LEU A CA 1
ATOM 2949 C C . LEU A 1 373 ? 2.248 -12.992 -15.016 1 91.62 373 LEU A C 1
ATOM 2951 O O . LEU A 1 373 ? 1.65 -12.227 -14.258 1 91.62 373 LEU A O 1
ATOM 2955 N N . PHE A 1 374 ? 2.52 -12.602 -16.219 1 91.56 374 PHE A N 1
ATOM 2956 C CA . PHE A 1 374 ? 2.34 -11.234 -16.688 1 91.56 374 PHE A CA 1
ATOM 2957 C C . PHE A 1 374 ? 0.865 -10.93 -16.922 1 91.56 374 PHE A C 1
ATOM 2959 O O . PHE A 1 374 ? 0.356 -9.906 -16.453 1 91.56 374 PHE A O 1
ATOM 2966 N N . GLY A 1 375 ? 0.169 -11.836 -17.594 1 89.69 375 GLY A N 1
ATOM 2967 C CA . GLY A 1 375 ? -1.221 -11.555 -17.906 1 89.69 375 GLY A CA 1
ATOM 2968 C C . GLY A 1 375 ? -2.059 -11.227 -16.688 1 89.69 375 GLY A C 1
ATOM 2969 O O . GLY A 1 375 ? -2.73 -10.195 -16.641 1 89.69 375 GLY A O 1
ATOM 2970 N N . SER A 1 376 ? -2.031 -12.125 -15.688 1 90.62 376 SER A N 1
ATOM 2971 C CA . SER A 1 376 ? -2.824 -11.945 -14.477 1 90.62 376 SER A CA 1
ATOM 2972 C C . SER A 1 376 ? -2.367 -10.727 -13.688 1 90.62 376 SER A C 1
ATOM 2974 O O . SER A 1 376 ? -3.191 -9.922 -13.234 1 90.62 376 SER A O 1
ATOM 2976 N N . THR A 1 377 ? -1.051 -10.516 -13.539 1 94.19 377 THR A N 1
ATOM 2977 C CA . THR A 1 377 ? -0.507 -9.422 -12.742 1 94.19 377 THR A CA 1
ATOM 2978 C C . THR A 1 377 ? -0.838 -8.07 -13.367 1 94.19 377 THR A C 1
ATOM 2980 O O . THR A 1 377 ? -1.296 -7.156 -12.68 1 94.19 377 THR A O 1
ATOM 2983 N N . GLU A 1 378 ? -0.621 -7.957 -14.711 1 94.38 378 GLU A N 1
ATOM 2984 C CA . GLU A 1 378 ? -0.875 -6.691 -15.391 1 94.38 378 GLU A CA 1
ATOM 2985 C C . GLU A 1 378 ? -2.354 -6.316 -15.32 1 94.38 378 GLU A C 1
ATOM 2987 O O . GLU A 1 378 ? -2.695 -5.152 -15.109 1 94.38 378 GLU A O 1
ATOM 2992 N N . TRP A 1 379 ? -3.178 -7.289 -15.516 1 92.12 379 TRP A N 1
ATOM 2993 C CA . TRP A 1 379 ? -4.613 -7.027 -15.469 1 92.12 379 TRP A CA 1
ATOM 2994 C C . TRP A 1 379 ? -5.039 -6.629 -14.055 1 92.12 379 TRP A C 1
ATOM 2996 O O . TRP A 1 379 ? -5.852 -5.715 -13.883 1 92.12 379 TRP A O 1
ATOM 3006 N N . ALA A 1 380 ? -4.566 -7.355 -13.094 1 94.38 380 ALA A N 1
ATOM 3007 C CA . ALA A 1 380 ? -4.898 -7.047 -11.711 1 94.38 380 ALA A CA 1
ATOM 3008 C C . ALA A 1 380 ? -4.406 -5.656 -11.32 1 94.38 380 ALA A C 1
ATOM 3010 O O . ALA A 1 380 ? -5.059 -4.949 -10.555 1 94.38 380 ALA A O 1
ATOM 3011 N N . GLU A 1 381 ? -3.195 -5.277 -11.789 1 95.44 381 GLU A N 1
ATOM 3012 C CA . GLU A 1 381 ? -2.688 -3.928 -11.555 1 95.44 381 GLU A CA 1
ATOM 3013 C C . GLU A 1 381 ? -3.621 -2.875 -12.148 1 95.44 381 GLU A C 1
ATOM 3015 O O . GLU A 1 381 ? -3.941 -1.882 -11.492 1 95.44 381 GLU A O 1
ATOM 3020 N N . GLU A 1 382 ? -4.031 -3.145 -13.312 1 92.94 382 GLU A N 1
ATOM 3021 C CA . GLU A 1 382 ? -4.906 -2.191 -13.992 1 92.94 382 GLU A CA 1
ATOM 3022 C C . GLU A 1 382 ? -6.234 -2.039 -13.25 1 92.94 382 GLU A C 1
ATOM 3024 O O . GLU A 1 382 ? -6.793 -0.942 -13.188 1 92.94 382 GLU A O 1
ATOM 3029 N N . ASN A 1 383 ? -6.707 -3.131 -12.711 1 91.56 383 ASN A N 1
ATOM 3030 C CA . ASN A 1 383 ? -8.016 -3.143 -12.062 1 91.56 383 ASN A CA 1
ATOM 3031 C C . ASN A 1 383 ? -7.891 -3.23 -10.547 1 91.56 383 ASN A C 1
ATOM 3033 O O . ASN A 1 383 ? -8.812 -3.695 -9.867 1 91.56 383 ASN A O 1
ATOM 3037 N N . SER A 1 384 ? -6.773 -2.842 -10.016 1 94 384 SER A N 1
ATOM 3038 C CA . SER A 1 384 ? -6.469 -3.02 -8.602 1 94 384 SER A CA 1
ATOM 3039 C C . SER A 1 384 ? -7.488 -2.303 -7.723 1 94 384 SER A C 1
ATOM 3041 O O . SER A 1 384 ? -7.93 -2.846 -6.707 1 94 384 SER A O 1
ATOM 3043 N N . ARG A 1 385 ? -7.941 -1.099 -8.109 1 93.06 385 ARG A N 1
ATOM 3044 C CA . ARG A 1 385 ? -8.867 -0.331 -7.289 1 93.06 385 ARG A CA 1
ATOM 3045 C C . ARG A 1 385 ? -10.227 -1.019 -7.211 1 93.06 385 ARG A C 1
ATOM 3047 O O . ARG A 1 385 ? -10.844 -1.069 -6.145 1 93.06 385 ARG A O 1
ATOM 3054 N N . LEU A 1 386 ? -10.633 -1.505 -8.289 1 89.06 386 LEU A N 1
ATOM 3055 C CA . LEU A 1 386 ? -11.898 -2.227 -8.336 1 89.06 386 LEU A CA 1
ATOM 3056 C C . LEU A 1 386 ? -11.828 -3.512 -7.52 1 89.06 386 LEU A C 1
ATOM 3058 O O . LEU A 1 386 ? -12.75 -3.832 -6.773 1 89.06 386 LEU A O 1
ATOM 3062 N N . LEU A 1 387 ? -10.742 -4.223 -7.684 1 92 387 LEU A N 1
ATOM 3063 C CA . LEU A 1 387 ? -10.562 -5.508 -7.016 1 92 387 LEU A CA 1
ATOM 3064 C C . LEU A 1 387 ? -10.453 -5.324 -5.504 1 92 387 LEU A C 1
ATOM 3066 O O . LEU A 1 387 ? -10.953 -6.152 -4.738 1 92 387 LEU A O 1
ATOM 3070 N N . GLN A 1 388 ? -9.852 -4.277 -5.074 1 89.94 388 GLN A N 1
ATOM 3071 C CA . GLN A 1 388 ? -9.711 -4.008 -3.646 1 89.94 388 GLN A CA 1
ATOM 3072 C C . GLN A 1 388 ? -11.062 -3.744 -2.998 1 89.94 388 GLN A C 1
ATOM 3074 O O . GLN A 1 388 ? -11.273 -4.09 -1.834 1 89.94 388 GLN A O 1
ATOM 3079 N N . GLU A 1 389 ? -11.875 -3.221 -3.779 1 86.88 389 GLU A N 1
ATOM 3080 C CA . GLU A 1 389 ? -13.18 -2.848 -3.232 1 86.88 389 GLU A CA 1
ATOM 3081 C C . GLU A 1 389 ? -14.18 -3.988 -3.367 1 86.88 389 GLU A C 1
ATOM 3083 O O . GLU A 1 389 ? -15.062 -4.148 -2.52 1 86.88 389 GLU A O 1
ATOM 3088 N N . ARG A 1 390 ? -13.961 -4.789 -4.422 1 86.81 390 ARG A N 1
ATOM 3089 C CA . ARG A 1 390 ? -15.094 -5.648 -4.762 1 86.81 390 ARG A CA 1
ATOM 3090 C C . ARG A 1 390 ? -14.641 -7.09 -4.961 1 86.81 390 ARG A C 1
ATOM 3092 O O . ARG A 1 390 ? -15.461 -7.996 -5.086 1 86.81 390 ARG A O 1
ATOM 3099 N N . GLY A 1 391 ? -13.391 -7.34 -5.066 1 90.5 391 GLY A N 1
ATOM 3100 C CA . GLY A 1 391 ? -12.922 -8.703 -5.289 1 90.5 391 GLY A CA 1
ATOM 3101 C C . GLY A 1 391 ? -13.234 -9.633 -4.129 1 90.5 391 GLY A C 1
ATOM 3102 O O . GLY A 1 391 ? -12.766 -9.414 -3.012 1 90.5 391 GLY A O 1
ATOM 3103 N N . VAL A 1 392 ? -14.008 -10.695 -4.402 1 93.25 392 VAL A N 1
ATOM 3104 C CA . VAL A 1 392 ? -14.461 -11.578 -3.332 1 93.25 392 VAL A CA 1
ATOM 3105 C C . VAL A 1 392 ? -13.5 -12.75 -3.186 1 93.25 392 VAL A C 1
ATOM 3107 O O . VAL A 1 392 ? -13.062 -13.07 -2.076 1 93.25 392 VAL A O 1
ATOM 3110 N N . ALA A 1 393 ? -13.188 -13.438 -4.301 1 95.69 393 ALA A N 1
ATOM 3111 C CA . ALA A 1 393 ? -12.32 -14.609 -4.289 1 95.69 393 ALA A CA 1
ATOM 3112 C C . ALA A 1 393 ? -11.734 -14.875 -5.672 1 95.69 393 ALA A C 1
ATOM 3114 O O . ALA A 1 393 ? -12.289 -14.43 -6.684 1 95.69 393 ALA A O 1
ATOM 3115 N N . TYR A 1 394 ? -10.625 -15.484 -5.707 1 94.44 394 TYR A N 1
ATOM 3116 C CA . TYR A 1 394 ? -9.961 -15.922 -6.93 1 94.44 394 TYR A CA 1
ATOM 3117 C C . TYR A 1 394 ? -9.711 -17.422 -6.91 1 94.44 394 TYR A C 1
ATOM 3119 O O . TYR A 1 394 ? -9.023 -17.938 -6.023 1 94.44 394 TYR A O 1
ATOM 3127 N N . ILE A 1 395 ? -10.234 -18.141 -7.836 1 93.81 395 ILE A N 1
ATOM 3128 C CA . ILE A 1 395 ? -10.047 -19.578 -7.945 1 93.81 395 ILE A CA 1
ATOM 3129 C C . ILE A 1 395 ? -9.219 -19.906 -9.188 1 93.81 395 ILE A C 1
ATOM 3131 O O . ILE A 1 395 ? -9.648 -19.656 -10.312 1 93.81 395 ILE A O 1
ATOM 3135 N N . ASN A 1 396 ? -8.055 -20.438 -8.977 1 92.25 396 ASN A N 1
ATOM 3136 C CA . ASN A 1 396 ? -7.121 -20.75 -10.047 1 92.25 396 ASN A CA 1
ATOM 3137 C C . ASN A 1 396 ? -7.414 -22.125 -10.672 1 92.25 396 ASN A C 1
ATOM 3139 O O . ASN A 1 396 ? -7.734 -23.078 -9.961 1 92.25 396 ASN A O 1
ATOM 3143 N N . ALA A 1 397 ? -7.293 -22.203 -11.953 1 87.62 397 ALA A N 1
ATOM 3144 C CA . ALA A 1 397 ? -7.59 -23.453 -12.648 1 87.62 397 ALA A CA 1
ATOM 3145 C C . ALA A 1 397 ? -6.352 -24 -13.359 1 87.62 397 ALA A C 1
ATOM 3147 O O . ALA A 1 397 ? -6.453 -24.891 -14.188 1 87.62 397 ALA A O 1
ATOM 3148 N N . ASP A 1 398 ? -5.281 -23.484 -12.93 1 83.25 398 ASP A N 1
ATOM 3149 C CA . ASP A 1 398 ? -4.051 -23.953 -13.562 1 83.25 398 ASP A CA 1
ATOM 3150 C C . ASP A 1 398 ? -3.703 -25.375 -13.117 1 83.25 398 ASP A C 1
ATOM 3152 O O . ASP A 1 398 ? -3.842 -25.703 -11.945 1 83.25 398 ASP A O 1
ATOM 3156 N N . SER A 1 399 ? -3.289 -26.234 -14.039 1 81.69 399 SER A N 1
ATOM 3157 C CA . SER A 1 399 ? -2.803 -27.594 -13.82 1 81.69 399 SER A CA 1
ATOM 3158 C C . SER A 1 399 ? -3.838 -28.438 -13.078 1 81.69 399 SER A C 1
ATOM 3160 O O . SER A 1 399 ? -3.713 -28.656 -11.875 1 81.69 399 SER A O 1
ATOM 3162 N N . SER A 1 400 ? -4.699 -29.047 -13.734 1 87.38 400 SER A N 1
ATOM 3163 C CA . SER A 1 400 ? -5.758 -29.859 -13.141 1 87.38 400 SER A CA 1
ATOM 3164 C C . SER A 1 400 ? -5.215 -31.188 -12.633 1 87.38 400 SER A C 1
ATOM 3166 O O . SER A 1 400 ? -5.766 -31.781 -11.703 1 87.38 400 SER A O 1
ATOM 3168 N N . ILE A 1 401 ? -4.117 -31.625 -13.32 1 89.38 401 ILE A N 1
ATOM 3169 C CA . ILE A 1 401 ? -3.621 -32.938 -12.945 1 89.38 401 ILE A CA 1
ATOM 3170 C C . ILE A 1 401 ? -2.096 -32.938 -12.898 1 89.38 401 ILE A C 1
ATOM 3172 O O . ILE A 1 401 ? -1.442 -32.562 -13.883 1 89.38 401 ILE A O 1
ATOM 3176 N N . GLU A 1 402 ? -1.555 -33.25 -11.812 1 87.38 402 GLU A N 1
ATOM 3177 C CA . GLU A 1 402 ? -0.122 -33.469 -11.641 1 87.38 402 GLU A CA 1
ATOM 3178 C C . GLU A 1 402 ? 0.171 -34.906 -11.219 1 87.38 402 GLU A C 1
ATOM 3180 O O . GLU A 1 402 ? 1.333 -35.312 -11.094 1 87.38 402 GLU A O 1
ATOM 3185 N N . GLY A 1 403 ? -0.774 -35.625 -11.023 1 89.62 403 GLY A N 1
ATOM 3186 C CA . GLY A 1 403 ? -0.846 -37.031 -10.617 1 89.62 403 GLY A CA 1
ATOM 3187 C C . GLY A 1 403 ? -2.268 -37.531 -10.516 1 89.62 403 GLY A C 1
ATOM 3188 O O . GLY A 1 403 ? -3.225 -36.781 -10.711 1 89.62 403 GLY A O 1
ATOM 3189 N N . ASN A 1 404 ? -2.396 -38.812 -10.273 1 92.88 404 ASN A N 1
ATOM 3190 C CA . ASN A 1 404 ? -3.74 -39.375 -10.266 1 92.88 404 ASN A CA 1
ATOM 3191 C C . ASN A 1 404 ? -4.023 -40.125 -8.969 1 92.88 404 ASN A C 1
ATOM 3193 O O . ASN A 1 404 ? -4.828 -41.062 -8.953 1 92.88 404 ASN A O 1
ATOM 3197 N N . TYR A 1 405 ? -3.361 -39.688 -7.934 1 94.62 405 TYR A N 1
ATOM 3198 C CA . TYR A 1 405 ? -3.492 -40.438 -6.688 1 94.62 405 TYR A CA 1
ATOM 3199 C C . TYR A 1 405 ? -4.637 -39.875 -5.844 1 94.62 405 TYR A C 1
ATOM 3201 O O . TYR A 1 405 ? -5.52 -40.625 -5.418 1 94.62 405 TYR A O 1
ATOM 3209 N N . THR A 1 406 ? -4.59 -38.562 -5.613 1 97.12 406 THR A N 1
ATOM 3210 C CA . THR A 1 406 ? -5.621 -38 -4.754 1 97.12 406 THR A CA 1
ATOM 3211 C C . THR A 1 406 ? -5.82 -36.5 -5.066 1 97.12 406 THR A C 1
ATOM 3213 O O . THR A 1 406 ? -5.047 -35.938 -5.828 1 97.12 406 THR A O 1
ATOM 3216 N N . LEU A 1 407 ? -6.91 -36.031 -4.508 1 97.75 407 LEU A N 1
ATOM 3217 C CA . LEU A 1 407 ? -7.203 -34.594 -4.609 1 97.75 407 LEU A CA 1
ATOM 3218 C C . LEU A 1 407 ? -6.223 -33.781 -3.768 1 97.75 407 LEU A C 1
ATOM 3220 O O . LEU A 1 407 ? -5.832 -34.219 -2.678 1 97.75 407 LEU A O 1
ATOM 3224 N N . ARG A 1 408 ? -5.824 -32.688 -4.293 1 96.19 408 ARG A N 1
ATOM 3225 C CA . ARG A 1 408 ? -5.059 -31.672 -3.564 1 96.19 408 ARG A CA 1
ATOM 3226 C C . ARG A 1 408 ? -5.711 -30.312 -3.674 1 96.19 408 ARG A C 1
ATOM 3228 O O . ARG A 1 408 ? -6.043 -29.859 -4.773 1 96.19 408 ARG A O 1
ATOM 3235 N N . VAL A 1 409 ? -5.883 -29.719 -2.535 1 96.88 409 VAL A N 1
ATOM 3236 C CA . VAL A 1 409 ? -6.438 -28.375 -2.496 1 96.88 409 VAL A CA 1
ATOM 3237 C C . VAL A 1 409 ? -5.477 -27.438 -1.766 1 96.88 409 VAL A C 1
ATOM 3239 O O . VAL A 1 409 ? -4.914 -27.797 -0.728 1 96.88 409 VAL A O 1
ATOM 3242 N N . ASP A 1 410 ? -5.203 -26.312 -2.355 1 94.81 410 ASP A N 1
ATOM 3243 C CA . ASP A 1 410 ? -4.496 -25.203 -1.733 1 94.81 410 ASP A CA 1
ATOM 3244 C C . ASP A 1 410 ? -5.383 -23.969 -1.657 1 94.81 410 ASP A C 1
ATOM 3246 O O . ASP A 1 410 ? -5.828 -23.453 -2.686 1 94.81 410 ASP A O 1
ATOM 3250 N N . CYS A 1 411 ? -5.629 -23.516 -0.488 1 96.12 411 CYS A N 1
ATOM 3251 C CA . CYS A 1 411 ? -6.469 -22.328 -0.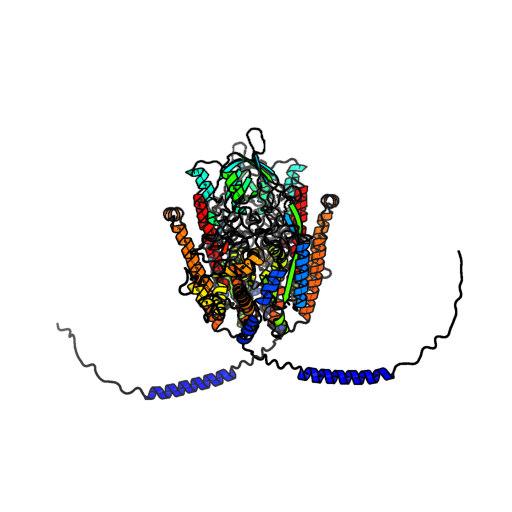402 1 96.12 411 CYS A CA 1
ATOM 3252 C C . CYS A 1 411 ? -6.289 -21.641 0.942 1 96.12 411 CYS A C 1
ATOM 3254 O O . CYS A 1 411 ? -5.621 -22.156 1.833 1 96.12 411 CYS A O 1
ATOM 3256 N N . THR A 1 412 ? -6.77 -20.453 1.065 1 96.31 412 THR A N 1
ATOM 3257 C CA . THR A 1 412 ? -6.77 -19.719 2.322 1 96.31 412 THR A CA 1
ATOM 3258 C C . THR A 1 412 ? -7.688 -20.391 3.344 1 96.31 412 THR A C 1
ATOM 3260 O O . THR A 1 412 ? -8.68 -21.016 2.973 1 96.31 412 THR A O 1
ATOM 3263 N N . PRO A 1 413 ? -7.402 -20.203 4.633 1 96.94 413 PRO A N 1
ATOM 3264 C CA . PRO A 1 413 ? -8.188 -20.875 5.672 1 96.94 413 PRO A CA 1
ATOM 3265 C C . PRO A 1 413 ? -9.656 -20.438 5.668 1 96.94 413 PRO A C 1
ATOM 3267 O O . PRO A 1 413 ? -10.523 -21.219 6.078 1 96.94 413 PRO A O 1
ATOM 3270 N N . LEU A 1 414 ? -9.945 -19.297 5.199 1 97.56 414 LEU A N 1
ATOM 3271 C CA . LEU A 1 414 ? -11.32 -18.828 5.121 1 97.56 414 LEU A CA 1
ATOM 3272 C C . LEU A 1 414 ? -12.195 -19.812 4.34 1 97.56 414 LEU A C 1
ATOM 3274 O O . LEU A 1 414 ? -13.398 -19.891 4.566 1 97.56 414 LEU A O 1
ATOM 3278 N N . MET A 1 415 ? -11.594 -20.578 3.453 1 97.75 415 MET A N 1
ATOM 3279 C CA . MET A 1 415 ? -12.367 -21.438 2.553 1 97.75 415 MET A CA 1
ATOM 3280 C C . MET A 1 415 ? -12.273 -22.906 2.969 1 97.75 415 MET A C 1
ATOM 3282 O O . MET A 1 415 ? -12.75 -23.781 2.256 1 97.75 415 MET A O 1
ATOM 3286 N N . TYR A 1 416 ? -11.641 -23.234 4.082 1 97.81 416 TYR A N 1
ATOM 3287 C CA . TYR A 1 416 ? -11.461 -24.609 4.504 1 97.81 416 TYR A CA 1
ATOM 3288 C C . TYR A 1 416 ? -12.797 -25.328 4.617 1 97.81 416 TYR A C 1
ATOM 3290 O O . TYR A 1 416 ? -13.031 -26.328 3.938 1 97.81 416 TYR A O 1
ATOM 3298 N N . SER A 1 417 ? -13.703 -24.766 5.387 1 97.56 417 SER A N 1
ATOM 3299 C CA . SER A 1 417 ? -15 -25.391 5.617 1 97.56 417 SER A CA 1
ATOM 3300 C C . SER A 1 417 ? -15.789 -25.531 4.316 1 97.56 417 SER A C 1
ATOM 3302 O O . SER A 1 417 ? -16.484 -26.516 4.113 1 97.56 417 SER A O 1
ATOM 3304 N N . LEU A 1 418 ? -15.695 -24.5 3.533 1 97.88 418 LEU A N 1
ATOM 3305 C CA . LEU A 1 418 ? -16.375 -24.547 2.238 1 97.88 418 LEU A CA 1
ATOM 3306 C C . LEU A 1 418 ? -15.906 -25.75 1.426 1 97.88 418 LEU A C 1
ATOM 3308 O O . LEU A 1 418 ? -16.719 -26.516 0.909 1 97.88 418 LEU A O 1
ATOM 3312 N N . VAL A 1 419 ? -14.609 -26 1.346 1 98.38 419 VAL A N 1
ATOM 3313 C CA . VAL A 1 419 ? -14.023 -27.078 0.539 1 98.38 419 VAL A CA 1
ATOM 3314 C C . VAL A 1 419 ? -14.359 -28.422 1.154 1 98.38 419 VAL A C 1
ATOM 3316 O O . VAL A 1 419 ? -14.734 -29.359 0.443 1 98.38 419 VAL A O 1
ATOM 3319 N N . TYR A 1 420 ? -14.242 -28.516 2.455 1 98.25 420 TYR A N 1
ATOM 3320 C CA . TYR A 1 420 ? -14.555 -29.766 3.133 1 98.25 420 TYR A CA 1
ATOM 3321 C C . TYR A 1 420 ? -16.016 -30.156 2.914 1 98.25 420 TYR A C 1
ATOM 3323 O O . TYR A 1 420 ? -16.312 -31.297 2.541 1 98.25 420 TYR A O 1
ATOM 3331 N N . ASN A 1 421 ? -16.891 -29.266 3.109 1 97.75 421 ASN A N 1
ATOM 3332 C CA . ASN A 1 421 ? -18.312 -29.547 2.961 1 97.75 421 ASN A CA 1
ATOM 3333 C C . ASN A 1 421 ? -18.672 -29.906 1.521 1 97.75 421 ASN A C 1
ATOM 3335 O O . ASN A 1 421 ? -19.453 -30.828 1.277 1 97.75 421 ASN A O 1
ATOM 3339 N N . LEU A 1 422 ? -18.094 -29.188 0.661 1 97.38 422 LEU A N 1
ATOM 3340 C CA . LEU A 1 422 ? -18.359 -29.422 -0.754 1 97.38 422 LEU A CA 1
ATOM 3341 C C . LEU A 1 422 ? -17.906 -30.828 -1.16 1 97.38 422 LEU A C 1
ATOM 3343 O O . LEU A 1 422 ? -18.625 -31.531 -1.872 1 97.38 422 LEU A O 1
ATOM 3347 N N . THR A 1 423 ? -16.75 -31.281 -0.77 1 98.38 423 THR A N 1
ATOM 3348 C CA . THR A 1 423 ? -16.188 -32.562 -1.191 1 98.38 423 THR A CA 1
ATOM 3349 C C . THR A 1 423 ? -16.938 -33.719 -0.537 1 98.38 423 THR A C 1
ATOM 3351 O O . THR A 1 423 ? -16.844 -34.875 -0.994 1 98.38 423 THR A O 1
ATOM 3354 N N . LYS A 1 424 ? -17.641 -33.469 0.542 1 97.88 424 LYS A N 1
ATOM 3355 C CA . LYS A 1 424 ? -18.5 -34.5 1.14 1 97.88 424 LYS A CA 1
ATOM 3356 C C . LYS A 1 424 ? -19.688 -34.812 0.239 1 97.88 424 LYS A C 1
ATOM 3358 O O . LYS A 1 424 ? -20.234 -35.906 0.284 1 97.88 424 LYS A O 1
ATOM 3363 N N . GLU A 1 425 ? -20.016 -33.875 -0.585 1 96 425 GLU A N 1
ATOM 3364 C CA . GLU A 1 425 ? -21.188 -34 -1.448 1 96 425 GLU A CA 1
ATOM 3365 C C . GLU A 1 425 ? -20.812 -34.625 -2.795 1 96 425 GLU A C 1
ATOM 3367 O O . GLU A 1 425 ? -21.688 -35.062 -3.545 1 96 425 GLU A O 1
ATOM 3372 N N . LEU A 1 426 ? -19.594 -34.688 -3.068 1 96.94 426 LEU A N 1
ATOM 3373 C CA . LEU A 1 426 ? -19.125 -35.188 -4.367 1 96.94 426 LEU A CA 1
ATOM 3374 C C . LEU A 1 426 ? -18.688 -36.625 -4.273 1 96.94 426 LEU A C 1
ATOM 3376 O O . LEU A 1 426 ? -18.094 -37.031 -3.273 1 96.94 426 LEU A O 1
ATOM 3380 N N . ARG A 1 427 ? -18.875 -37.375 -5.348 1 96.25 427 ARG A N 1
ATOM 3381 C CA . ARG A 1 427 ? -18.469 -38.75 -5.398 1 96.25 427 ARG A CA 1
ATOM 3382 C C . ARG A 1 427 ? -16.984 -38.875 -5.723 1 96.25 427 ARG A C 1
ATOM 3384 O O . ARG A 1 427 ? -16.453 -38.125 -6.547 1 96.25 427 ARG A O 1
ATOM 3391 N N . SER A 1 428 ? -16.359 -39.875 -5.129 1 98 428 SER A N 1
ATOM 3392 C CA . SER A 1 428 ? -14.938 -40.094 -5.371 1 98 428 SER A CA 1
ATOM 3393 C C . SER A 1 428 ? -14.711 -40.812 -6.695 1 98 428 SER A C 1
ATOM 3395 O O . SER A 1 428 ? -15.406 -41.781 -7.012 1 98 428 SER A O 1
ATOM 3397 N N . PRO A 1 429 ? -13.789 -40.344 -7.453 1 97.12 429 PRO A N 1
ATOM 3398 C CA . PRO A 1 429 ? -13.406 -41.094 -8.664 1 97.12 429 PRO A CA 1
ATOM 3399 C C . PRO A 1 429 ? -12.328 -42.125 -8.398 1 97.12 429 PRO A C 1
ATOM 3401 O O . PRO A 1 429 ? -11.938 -42.875 -9.312 1 97.12 429 PRO A O 1
ATOM 3404 N N . ASP A 1 430 ? -11.859 -42.219 -7.211 1 96.88 430 ASP A N 1
ATOM 3405 C CA . ASP A 1 430 ? -10.703 -43.031 -6.887 1 96.88 430 ASP A CA 1
ATOM 3406 C C . ASP A 1 430 ? -11.062 -44.531 -6.887 1 96.88 430 ASP A C 1
ATOM 3408 O O . ASP A 1 430 ? -12.156 -44.906 -6.445 1 96.88 430 ASP A O 1
ATOM 3412 N N . GLU A 1 431 ? -10.141 -45.312 -7.379 1 93.25 431 GLU A N 1
ATOM 3413 C CA . GLU A 1 431 ? -10.336 -46.75 -7.348 1 93.25 431 GLU A CA 1
ATOM 3414 C C . GLU A 1 431 ? -10.414 -47.281 -5.914 1 93.25 431 GLU A C 1
ATOM 3416 O O . GLU A 1 431 ? -9.594 -46.906 -5.07 1 93.25 431 GLU A O 1
ATOM 3421 N N . GLY A 1 432 ? -11.328 -48.062 -5.629 1 94.69 432 GLY A N 1
ATOM 3422 C CA . GLY A 1 432 ? -11.484 -48.656 -4.297 1 94.69 432 GLY A CA 1
ATOM 3423 C C . GLY A 1 432 ? -12.422 -47.844 -3.416 1 94.69 432 GLY A C 1
ATOM 3424 O O . GLY A 1 432 ? -12.703 -48.219 -2.279 1 94.69 432 GLY A O 1
ATOM 3425 N N . PHE A 1 433 ? -12.867 -46.781 -3.977 1 97.19 433 PHE A N 1
ATOM 3426 C CA . PHE A 1 433 ? -13.734 -45.906 -3.186 1 97.19 433 PHE A CA 1
ATOM 3427 C C . PHE A 1 433 ? -15.086 -45.719 -3.865 1 97.19 433 PHE A C 1
ATOM 3429 O O . PHE A 1 433 ? -15.688 -44.656 -3.781 1 97.19 433 PHE A O 1
ATOM 3436 N N . GLU A 1 434 ? -15.531 -46.75 -4.492 1 93.44 434 GLU A N 1
ATOM 3437 C CA . GLU A 1 434 ? -16.828 -46.688 -5.164 1 93.44 434 GLU A CA 1
ATOM 3438 C C . GLU A 1 434 ? -17.953 -46.438 -4.168 1 93.44 434 GLU A C 1
ATOM 3440 O O . GLU A 1 434 ? -18.062 -47.125 -3.15 1 93.44 434 GLU A O 1
ATOM 3445 N N . GLY A 1 435 ? -18.734 -45.406 -4.406 1 93.12 435 GLY A N 1
ATOM 3446 C CA . GLY A 1 435 ? -19.875 -45.094 -3.553 1 93.12 435 GLY A CA 1
ATOM 3447 C C . GLY A 1 435 ? -19.5 -44.156 -2.404 1 93.12 435 GLY A C 1
ATOM 3448 O O . GLY A 1 435 ? -20.375 -43.719 -1.659 1 93.12 435 GLY A O 1
ATOM 3449 N N . LYS A 1 436 ? -18.281 -43.875 -2.303 1 97.44 436 LYS A N 1
ATOM 3450 C CA . LYS A 1 436 ? -17.828 -43 -1.236 1 97.44 436 LYS A CA 1
ATOM 3451 C C . LYS A 1 436 ? -17.672 -41.562 -1.741 1 97.44 436 LYS A C 1
ATOM 3453 O O . LYS A 1 436 ? -17.672 -41.312 -2.951 1 97.44 436 LYS A O 1
ATOM 3458 N N . SER A 1 437 ? -17.594 -40.719 -0.762 1 98.12 437 SER A N 1
ATOM 3459 C CA . SER A 1 437 ? -17.422 -39.312 -1.136 1 98.12 437 SER A CA 1
ATOM 3460 C C . SER A 1 437 ? -15.969 -38.969 -1.448 1 98.12 437 SER A C 1
ATOM 3462 O O . SER A 1 437 ? -15.07 -39.719 -1.041 1 98.12 437 SER A O 1
ATOM 3464 N N . LEU A 1 438 ? -15.797 -37.969 -2.229 1 98.56 438 LEU A N 1
ATOM 3465 C CA . LEU A 1 438 ? -14.453 -37.469 -2.52 1 98.56 438 LEU A CA 1
ATOM 3466 C C . LEU A 1 438 ? -13.719 -37.094 -1.233 1 98.56 438 LEU A C 1
ATOM 3468 O O . LEU A 1 438 ? -12.5 -37.281 -1.134 1 98.56 438 LEU A O 1
ATOM 3472 N N . PHE A 1 439 ? -14.453 -36.562 -0.212 1 98.56 439 PHE A N 1
ATOM 3473 C CA . PHE A 1 439 ? -13.891 -36.25 1.091 1 98.56 439 PHE A CA 1
ATOM 3474 C C . PHE A 1 439 ? -13.289 -37.469 1.756 1 98.56 439 PHE A C 1
ATOM 3476 O O . PHE A 1 439 ? -12.188 -37.406 2.307 1 98.56 439 PHE A O 1
ATOM 3483 N N . GLU A 1 440 ? -13.953 -38.531 1.669 1 98.19 440 GLU A N 1
ATOM 3484 C CA . GLU A 1 440 ? -13.508 -39.75 2.32 1 98.19 440 GLU A CA 1
ATOM 3485 C C . GLU A 1 440 ? -12.234 -40.312 1.686 1 98.19 440 GLU A C 1
ATOM 3487 O O . GLU A 1 440 ? -11.297 -40.688 2.391 1 98.19 440 GLU A O 1
ATOM 3492 N N . SER A 1 441 ? -12.188 -40.406 0.376 1 98.25 441 SER A N 1
ATOM 3493 C CA . SER A 1 441 ? -10.977 -40.875 -0.288 1 98.25 441 SER A CA 1
ATOM 3494 C C . SER A 1 441 ? -9.812 -39.938 -0.063 1 98.25 441 SER A C 1
ATOM 3496 O O . SER A 1 441 ? -8.688 -40.344 0.177 1 98.25 441 SER A O 1
ATOM 3498 N N . TRP A 1 442 ? -10.117 -38.594 -0.165 1 98.44 442 TRP A N 1
ATOM 3499 C CA . TRP A 1 442 ? -9.109 -37.562 0.065 1 98.44 442 TRP A CA 1
ATOM 3500 C C . TRP A 1 442 ? -8.539 -37.688 1.476 1 98.44 442 TRP A C 1
ATOM 3502 O O . TRP A 1 442 ? -7.32 -37.625 1.664 1 98.44 442 TRP A O 1
ATOM 3512 N N . ASN A 1 443 ? -9.359 -37.812 2.465 1 97.81 443 ASN A N 1
ATOM 3513 C CA . ASN A 1 443 ? -8.945 -37.906 3.863 1 97.81 443 ASN A CA 1
ATOM 3514 C C . ASN A 1 443 ? -8.102 -39.125 4.129 1 97.81 443 ASN A C 1
ATOM 3516 O O . ASN A 1 443 ? -7.164 -39.094 4.93 1 97.81 443 ASN A O 1
ATOM 3520 N N . GLU A 1 444 ? -8.43 -40.188 3.551 1 96.81 444 GLU A N 1
ATOM 3521 C CA . GLU A 1 444 ? -7.672 -41.438 3.736 1 96.81 444 GLU A CA 1
ATOM 3522 C C . GLU A 1 444 ? -6.309 -41.344 3.057 1 96.81 444 GLU A C 1
ATOM 3524 O O . GLU A 1 444 ? -5.301 -41.781 3.617 1 96.81 444 GLU A O 1
ATOM 3529 N N . LYS A 1 445 ? -6.289 -40.875 1.911 1 96.94 445 LYS A N 1
ATOM 3530 C CA . LYS A 1 445 ? -5.094 -40.906 1.075 1 96.94 445 LYS A CA 1
ATOM 3531 C C . LYS A 1 445 ? -4.145 -39.75 1.422 1 96.94 445 LYS A C 1
ATOM 3533 O O . LYS A 1 445 ? -2.934 -39.875 1.222 1 96.94 445 LYS A O 1
ATOM 3538 N N . SER A 1 446 ? -4.703 -38.656 1.872 1 96.44 446 SER A N 1
ATOM 3539 C CA . SER A 1 446 ? -3.898 -37.469 2.229 1 96.44 446 SER A CA 1
ATOM 3540 C C . SER A 1 446 ? -4.426 -36.812 3.492 1 96.44 446 SER A C 1
ATOM 3542 O O . SER A 1 446 ? -4.879 -35.656 3.451 1 96.44 446 SER A O 1
ATOM 3544 N N . PRO A 1 447 ? -4.316 -37.438 4.598 1 96.31 447 PRO A N 1
ATOM 3545 C CA . PRO A 1 447 ? -4.789 -36.875 5.855 1 96.31 447 PRO A CA 1
ATOM 3546 C C . PRO A 1 447 ? -3.961 -35.656 6.297 1 96.31 447 PRO A C 1
ATOM 3548 O O . PRO A 1 447 ? -2.754 -35.625 6.055 1 96.31 447 PRO A O 1
ATOM 3551 N N . SER A 1 448 ? -4.617 -34.719 6.961 1 94.88 448 SER A N 1
ATOM 3552 C CA . SER A 1 448 ? -3.932 -33.531 7.473 1 94.88 448 SER A CA 1
ATOM 3553 C C . SER A 1 448 ? -3.041 -33.875 8.664 1 94.88 448 SER A C 1
ATOM 3555 O O . SER A 1 448 ? -3.459 -34.594 9.562 1 94.88 448 SER A O 1
ATOM 3557 N N . PRO A 1 449 ? -1.837 -33.406 8.664 1 89.81 449 PRO A N 1
ATOM 3558 C CA . PRO A 1 449 ? -1.008 -33.594 9.852 1 89.81 449 PRO A CA 1
ATOM 3559 C C . PRO A 1 449 ? -1.409 -32.688 11 1 89.81 449 PRO A C 1
ATOM 3561 O O . PRO A 1 449 ? -1.055 -32.938 12.156 1 89.81 449 PRO A O 1
ATOM 3564 N N . GLU A 1 450 ? -2.156 -31.641 10.742 1 87.62 450 GLU A N 1
ATOM 3565 C CA . GLU A 1 450 ? -2.471 -30.594 11.719 1 87.62 450 GLU A CA 1
ATOM 3566 C C . GLU A 1 450 ? -3.85 -30.812 12.328 1 87.62 450 GLU A C 1
ATOM 3568 O O . GLU A 1 450 ? -4.086 -30.453 13.484 1 87.62 450 GLU A O 1
ATOM 3573 N N . PHE A 1 451 ? -4.703 -31.344 11.492 1 91.81 451 PHE A N 1
ATOM 3574 C CA . PHE A 1 451 ? -6.09 -31.5 11.93 1 91.81 451 PHE A CA 1
ATOM 3575 C C . PHE A 1 451 ? -6.508 -32.969 11.914 1 91.81 451 PHE A C 1
ATOM 3577 O O . PHE A 1 451 ? -6.324 -33.656 10.906 1 91.81 451 PHE A O 1
ATOM 3584 N N . SER A 1 452 ? -7.125 -33.344 12.969 1 91.69 452 SER A N 1
ATOM 3585 C CA . SER A 1 452 ? -7.578 -34.719 13.062 1 91.69 452 SER A CA 1
ATOM 3586 C C . SER A 1 452 ? -8.812 -34.969 12.203 1 91.69 452 SER A C 1
ATOM 3588 O O . SER A 1 452 ? -9.734 -34.125 12.203 1 91.69 452 SER A O 1
ATOM 3590 N N . ASP A 1 453 ? -8.828 -36.031 11.43 1 93.31 453 ASP A N 1
ATOM 3591 C CA . ASP A 1 453 ? -9.961 -36.531 10.672 1 93.31 453 ASP A CA 1
ATOM 3592 C C . ASP A 1 453 ? -10.32 -35.594 9.531 1 93.31 453 ASP A C 1
ATOM 3594 O O . ASP A 1 453 ? -11.484 -35.5 9.133 1 93.31 453 ASP A O 1
ATOM 3598 N N . LEU A 1 454 ? -9.383 -34.812 9.141 1 96.88 454 LEU A N 1
ATOM 3599 C CA . LEU A 1 454 ? -9.562 -33.938 7.988 1 96.88 454 LEU A CA 1
ATOM 3600 C C . LEU A 1 454 ? -8.438 -34.125 6.973 1 96.88 454 LEU A C 1
ATOM 3602 O O . LEU A 1 454 ? -7.305 -34.438 7.348 1 96.88 454 LEU A O 1
ATOM 3606 N N . PRO A 1 455 ? -8.789 -34 5.715 1 97.75 455 PRO A N 1
ATOM 3607 C CA . PRO A 1 455 ? -7.727 -34.062 4.707 1 97.75 455 PRO A CA 1
ATOM 3608 C C . PRO A 1 455 ? -6.84 -32.844 4.699 1 97.75 455 PRO A C 1
ATOM 3610 O O . PRO A 1 455 ? -7.23 -31.781 5.219 1 97.75 455 PRO A O 1
ATOM 3613 N N . ARG A 1 456 ? -5.734 -32.938 4.051 1 96.44 456 ARG A N 1
ATOM 3614 C CA . ARG A 1 456 ? -4.73 -31.891 4.031 1 96.44 456 ARG A CA 1
ATOM 3615 C C . ARG A 1 456 ? -5.113 -30.797 3.043 1 96.44 456 ARG A C 1
ATOM 3617 O O . ARG A 1 456 ? -5.457 -31.078 1.896 1 96.44 456 ARG A O 1
ATOM 3624 N N . ILE A 1 457 ? -5.176 -29.594 3.51 1 95.88 457 ILE A N 1
ATOM 3625 C CA . ILE A 1 457 ? -5.199 -28.422 2.643 1 95.88 457 ILE A CA 1
ATOM 3626 C C . ILE A 1 457 ? -3.873 -27.672 2.748 1 95.88 457 ILE A C 1
ATOM 3628 O O . ILE A 1 457 ? -3.42 -27.344 3.85 1 95.88 457 ILE A O 1
ATOM 3632 N N . SER A 1 458 ? -3.273 -27.438 1.642 1 91.94 458 SER A N 1
ATOM 3633 C CA . SER A 1 458 ? -1.949 -26.812 1.616 1 91.94 458 SER A CA 1
ATOM 3634 C C . SER A 1 458 ? -2.043 -25.297 1.517 1 91.94 458 SER A C 1
ATOM 3636 O O . SER A 1 458 ? -3.09 -24.766 1.153 1 91.94 458 SER A O 1
ATOM 3638 N N . LYS A 1 459 ? -0.919 -24.641 1.869 1 90.31 459 LYS A N 1
ATOM 3639 C CA . LYS A 1 459 ? -0.817 -23.188 1.751 1 90.31 459 LYS A CA 1
ATOM 3640 C C . LYS A 1 459 ? -0.606 -22.781 0.299 1 90.31 459 LYS A C 1
ATOM 3642 O O . LYS A 1 459 ? -0.011 -23.516 -0.487 1 90.31 459 LYS A O 1
ATOM 3647 N N . LEU A 1 460 ? -1.079 -21.594 0.098 1 88.75 460 LEU A N 1
ATOM 3648 C CA . LEU A 1 460 ? -0.841 -21.047 -1.229 1 88.75 460 LEU A CA 1
ATOM 3649 C C . LEU A 1 460 ? 0.563 -20.453 -1.33 1 88.75 460 LEU A C 1
ATOM 3651 O O . LEU A 1 460 ? 1 -19.719 -0.438 1 88.75 460 LEU A O 1
ATOM 3655 N N . GLY A 1 461 ? 1.34 -20.812 -2.244 1 79.69 461 GLY A N 1
ATOM 3656 C CA . GLY A 1 461 ? 2.635 -20.219 -2.533 1 79.69 461 GLY A CA 1
ATOM 3657 C C . GLY A 1 461 ? 2.564 -19.109 -3.559 1 79.69 461 GLY A C 1
ATOM 3658 O O . GLY A 1 461 ? 1.646 -18.281 -3.525 1 79.69 461 GLY A O 1
ATOM 3659 N N . SER A 1 462 ? 3.682 -19.031 -4.199 1 79.19 462 SER A N 1
ATOM 3660 C CA . SER A 1 462 ? 3.732 -18.109 -5.332 1 79.19 462 SER A CA 1
ATOM 3661 C C . SER A 1 462 ? 4.074 -18.844 -6.625 1 79.19 462 SER A C 1
ATOM 3663 O O . SER A 1 462 ? 4.148 -20.078 -6.641 1 79.19 462 SER A O 1
ATOM 3665 N N . GLY A 1 463 ? 3.943 -18.375 -7.703 1 79.81 463 GLY A N 1
ATOM 3666 C CA . GLY A 1 463 ? 4.32 -18.953 -8.984 1 79.81 463 GLY A CA 1
ATOM 3667 C C . GLY A 1 463 ? 3.127 -19.266 -9.875 1 79.81 463 GLY A C 1
ATOM 3668 O O . GLY A 1 463 ? 3.256 -19.984 -10.867 1 79.81 463 GLY A O 1
ATOM 3669 N N . ASN A 1 464 ? 2.109 -18.953 -9.273 1 88.38 464 ASN A N 1
ATOM 3670 C CA . ASN A 1 464 ? 0.89 -19.078 -10.062 1 88.38 464 ASN A CA 1
ATOM 3671 C C . ASN A 1 464 ? 0.096 -17.781 -10.094 1 88.38 464 ASN A C 1
ATOM 3673 O O . ASN A 1 464 ? 0.425 -16.828 -9.375 1 88.38 464 ASN A O 1
ATOM 3677 N N . ASP A 1 465 ? -0.936 -17.797 -10.883 1 89.69 465 ASP A N 1
ATOM 3678 C CA . ASP A 1 465 ? -1.624 -16.547 -11.195 1 89.69 465 ASP A CA 1
ATOM 3679 C C . ASP A 1 465 ? -2.385 -16.031 -9.984 1 89.69 465 ASP A C 1
ATOM 3681 O O . ASP A 1 465 ? -2.822 -14.875 -9.969 1 89.69 465 ASP A O 1
ATOM 3685 N N . PHE A 1 466 ? -2.547 -16.766 -8.945 1 92 466 PHE A N 1
ATOM 3686 C CA . PHE A 1 466 ? -3.229 -16.234 -7.77 1 92 466 PHE A CA 1
ATOM 3687 C C . PHE A 1 466 ? -2.316 -15.297 -6.996 1 92 466 PHE A C 1
ATOM 3689 O O . PHE A 1 466 ? -2.77 -14.586 -6.094 1 92 466 PHE A O 1
ATOM 3696 N N . GLU A 1 467 ? -1.049 -15.219 -7.328 1 93.44 467 GLU A N 1
ATOM 3697 C CA . GLU A 1 467 ? -0.038 -14.461 -6.594 1 93.44 467 GLU A CA 1
ATOM 3698 C C . GLU A 1 467 ? -0.475 -13.016 -6.391 1 93.44 467 GLU A C 1
ATOM 3700 O O . GLU A 1 467 ? -0.494 -12.516 -5.258 1 93.44 467 GLU A O 1
ATOM 3705 N N . VAL A 1 468 ? -0.817 -12.328 -7.465 1 95.44 468 VAL A N 1
ATOM 3706 C CA . VAL A 1 468 ? -1.15 -10.914 -7.379 1 95.44 468 VAL A CA 1
ATOM 3707 C C . VAL A 1 468 ? -2.451 -10.734 -6.598 1 95.44 468 VAL A C 1
ATOM 3709 O O . VAL A 1 468 ? -2.596 -9.773 -5.832 1 95.44 468 VAL A O 1
ATOM 3712 N N . PHE A 1 469 ? -3.424 -11.617 -6.668 1 95.19 469 PHE A N 1
ATOM 3713 C CA . PHE A 1 469 ? -4.723 -11.516 -6.016 1 95.19 469 PHE A CA 1
ATOM 3714 C C . PHE A 1 469 ? -4.602 -11.797 -4.523 1 95.19 469 PHE A C 1
ATOM 3716 O O . PHE A 1 469 ? -5.133 -11.047 -3.699 1 95.19 469 PHE A O 1
ATOM 3723 N N . PHE A 1 470 ? -3.818 -12.812 -4.211 1 95.75 470 PHE A N 1
ATOM 3724 C CA . PHE A 1 470 ? -3.713 -13.25 -2.822 1 95.75 470 PHE A CA 1
ATOM 3725 C C . PHE A 1 470 ? -2.631 -12.469 -2.09 1 95.75 470 PHE A C 1
ATOM 3727 O O . PHE A 1 470 ? -2.902 -11.828 -1.07 1 95.75 470 PHE A O 1
ATOM 3734 N N . GLN A 1 471 ? -1.441 -12.406 -2.615 1 94.81 471 GLN A N 1
ATOM 3735 C CA . GLN A 1 471 ? -0.275 -11.891 -1.906 1 94.81 471 GLN A CA 1
ATOM 3736 C C . GLN A 1 471 ? -0.24 -10.367 -1.938 1 94.81 471 GLN A C 1
ATOM 3738 O O . GLN A 1 471 ? 0.255 -9.734 -1.003 1 94.81 471 GLN A O 1
ATOM 3743 N N . ARG A 1 472 ? -0.73 -9.781 -2.959 1 95.62 472 ARG A N 1
ATOM 3744 C CA . ARG A 1 472 ? -0.64 -8.328 -3.1 1 95.62 472 ARG A CA 1
ATOM 3745 C C . ARG A 1 472 ? -1.951 -7.66 -2.707 1 95.62 472 ARG A C 1
ATOM 3747 O O . ARG A 1 472 ? -1.953 -6.68 -1.959 1 95.62 472 ARG A O 1
ATOM 3754 N N . LEU A 1 473 ? -3.066 -8.18 -3.193 1 95.94 473 LEU A N 1
ATOM 3755 C CA . LEU A 1 473 ? -4.344 -7.5 -3.025 1 95.94 473 LEU A CA 1
ATOM 3756 C C . LEU A 1 473 ? -5.117 -8.078 -1.845 1 95.94 473 LEU A C 1
ATOM 3758 O O . LEU A 1 473 ? -6.125 -7.504 -1.418 1 95.94 473 LEU A O 1
ATOM 3762 N N . GLY A 1 474 ? -4.707 -9.227 -1.323 1 96.12 474 GLY A N 1
ATOM 3763 C CA . GLY A 1 474 ? -5.367 -9.812 -0.167 1 96.12 474 GLY A CA 1
ATOM 3764 C C . GLY A 1 474 ? -6.746 -10.359 -0.482 1 96.12 474 GLY A C 1
ATOM 3765 O O . GLY A 1 474 ? -7.664 -10.25 0.331 1 96.12 474 GLY A O 1
ATOM 3766 N N . ILE A 1 475 ? -6.938 -10.93 -1.641 1 96.31 475 ILE A N 1
ATOM 3767 C CA . ILE A 1 475 ? -8.195 -11.547 -2.035 1 96.31 475 ILE A CA 1
ATOM 3768 C C . ILE A 1 475 ? -8.148 -13.047 -1.745 1 96.31 475 ILE A C 1
ATOM 3770 O O . ILE A 1 475 ? -7.18 -13.719 -2.098 1 96.31 475 ILE A O 1
ATOM 3774 N N . ALA A 1 476 ? -9.195 -13.539 -1.079 1 97 476 ALA A N 1
ATOM 3775 C CA . ALA A 1 476 ? -9.25 -14.977 -0.81 1 97 476 ALA A CA 1
ATOM 3776 C C . ALA A 1 476 ? -9.047 -15.781 -2.088 1 97 476 ALA A C 1
ATOM 3778 O O . ALA A 1 476 ? -9.672 -15.5 -3.113 1 97 476 ALA A O 1
ATOM 3779 N N . SER A 1 477 ? -8.156 -16.781 -2 1 96.12 477 SER A N 1
ATOM 3780 C CA . SER A 1 477 ? -7.805 -17.516 -3.211 1 96.12 477 SER A CA 1
ATOM 3781 C C . SER A 1 477 ? -7.684 -19.016 -2.936 1 96.12 477 SER A C 1
ATOM 3783 O O . SER A 1 477 ? -7.527 -19.422 -1.786 1 96.12 477 SER A O 1
ATOM 3785 N N . GLY A 1 478 ? -7.812 -19.797 -3.977 1 95.38 478 GLY A N 1
ATOM 3786 C CA . GLY A 1 478 ? -7.68 -21.25 -3.887 1 95.38 478 GLY A CA 1
ATOM 3787 C C . GLY A 1 478 ? -7.457 -21.906 -5.234 1 95.38 478 GLY A C 1
ATOM 3788 O O . GLY A 1 478 ? -7.609 -21.266 -6.277 1 95.38 478 GLY A O 1
ATOM 3789 N N . ARG A 1 479 ? -7.059 -23.094 -5.16 1 94.31 479 ARG A N 1
ATOM 3790 C CA . ARG A 1 479 ? -6.887 -23.938 -6.332 1 94.31 479 ARG A CA 1
ATOM 3791 C C . ARG A 1 479 ? -7.082 -25.422 -5.973 1 94.31 479 ARG A C 1
ATOM 3793 O O . ARG A 1 479 ? -6.918 -25.797 -4.816 1 94.31 479 ARG A O 1
ATOM 3800 N N . ALA A 1 480 ? -7.512 -26.203 -6.914 1 95.62 480 ALA A N 1
ATOM 3801 C CA . ALA A 1 480 ? -7.719 -27.641 -6.746 1 95.62 480 ALA A CA 1
ATOM 3802 C C . ALA A 1 480 ? -7.117 -28.422 -7.914 1 95.62 480 ALA A C 1
ATOM 3804 O O . ALA A 1 480 ? -7.199 -27.984 -9.062 1 95.62 480 ALA A O 1
ATOM 3805 N N . ARG A 1 481 ? -6.5 -29.562 -7.574 1 94.62 481 ARG A N 1
ATOM 3806 C CA . ARG A 1 481 ? -5.902 -30.453 -8.57 1 94.62 481 ARG A CA 1
ATOM 3807 C C . ARG A 1 481 ? -5.766 -31.875 -8.031 1 94.62 481 ARG A C 1
ATOM 3809 O O . ARG A 1 481 ? -5.973 -32.125 -6.84 1 94.62 481 ARG A O 1
ATOM 3816 N N . TYR A 1 482 ? -5.57 -32.75 -8.922 1 95.19 482 TYR A N 1
ATOM 3817 C CA . TYR A 1 482 ? -5.16 -34.094 -8.492 1 95.19 482 TYR A CA 1
ATOM 3818 C C . TYR A 1 482 ? -3.639 -34.219 -8.477 1 95.19 482 TYR A C 1
ATOM 3820 O O . TYR A 1 482 ? -2.953 -33.656 -9.328 1 95.19 482 TYR A O 1
ATOM 3828 N N . THR A 1 483 ? -3.158 -34.969 -7.492 1 93.69 483 THR A N 1
ATOM 3829 C CA . THR A 1 483 ? -1.714 -35 -7.293 1 93.69 483 THR A CA 1
ATOM 3830 C C . THR A 1 483 ? -1.235 -36.438 -7.066 1 93.69 483 THR A C 1
ATOM 3832 O O . THR A 1 483 ? -2.037 -37.375 -7.078 1 93.69 483 THR A O 1
ATOM 3835 N N . LYS A 1 484 ? 0.036 -36.562 -6.977 1 91.19 484 LYS A N 1
ATOM 3836 C CA . LYS A 1 484 ? 0.697 -37.844 -6.758 1 91.19 484 LYS A CA 1
ATOM 3837 C C . LYS A 1 484 ? 0.702 -38.219 -5.277 1 91.19 484 LYS A C 1
ATOM 3839 O O . LYS A 1 484 ? 0.245 -37.438 -4.438 1 91.19 484 LYS A O 1
ATOM 3844 N N . ASP A 1 485 ? 1.112 -39.375 -5.039 1 90.25 485 ASP A N 1
ATOM 3845 C CA . ASP A 1 485 ? 1.341 -39.812 -3.664 1 90.25 485 ASP A CA 1
ATOM 3846 C C . ASP A 1 485 ? 2.658 -39.25 -3.127 1 90.25 485 ASP A C 1
ATOM 3848 O O . ASP A 1 485 ? 3.725 -39.812 -3.381 1 90.25 485 ASP A O 1
ATOM 3852 N N . TRP A 1 486 ? 2.578 -38.312 -2.344 1 85.62 486 TRP A N 1
ATOM 3853 C CA . TRP A 1 486 ? 3.766 -37.594 -1.876 1 85.62 486 TRP A CA 1
ATOM 3854 C C . TRP A 1 486 ? 4.547 -38.438 -0.878 1 85.62 486 TRP A C 1
ATOM 3856 O O . TRP A 1 486 ? 5.715 -38.156 -0.597 1 85.62 486 TRP A O 1
ATOM 3866 N N . GLU A 1 487 ? 3.959 -39.406 -0.333 1 82.88 487 GLU A N 1
ATOM 3867 C CA . GLU A 1 487 ? 4.648 -40.281 0.601 1 82.88 487 GLU A CA 1
ATOM 3868 C C . GLU A 1 487 ? 5.582 -41.25 -0.133 1 82.88 487 GLU A C 1
ATOM 3870 O O . GLU A 1 487 ? 6.68 -41.531 0.346 1 82.88 487 GLU A O 1
ATOM 3875 N N . THR A 1 488 ? 5.156 -41.625 -1.245 1 81.38 488 THR A N 1
ATOM 3876 C CA . THR A 1 488 ? 5.914 -42.656 -1.94 1 81.38 488 THR A CA 1
ATOM 3877 C C . THR A 1 488 ? 6.695 -42.062 -3.109 1 81.38 488 THR A C 1
ATOM 3879 O O . THR A 1 488 ? 7.77 -42.562 -3.457 1 81.38 488 THR A O 1
ATOM 3882 N N . SER A 1 489 ? 6.102 -41.094 -3.656 1 80.06 489 SER A N 1
ATOM 3883 C CA . SER A 1 489 ? 6.75 -40.469 -4.805 1 80.06 489 SER A CA 1
ATOM 3884 C C . SER A 1 489 ? 7.555 -39.25 -4.379 1 80.06 489 SER A C 1
ATOM 3886 O O . SER A 1 489 ? 6.988 -38.219 -3.951 1 80.06 489 SER A O 1
ATOM 3888 N N . LYS A 1 490 ? 8.82 -39.219 -4.656 1 74 490 LYS A N 1
ATOM 3889 C CA . LYS A 1 490 ? 9.688 -38.188 -4.09 1 74 490 LYS A CA 1
ATOM 3890 C C . LYS A 1 490 ? 10.102 -37.188 -5.152 1 74 490 LYS A C 1
ATOM 3892 O O . LYS A 1 490 ? 10.852 -36.25 -4.867 1 74 490 LYS A O 1
ATOM 3897 N N . PHE A 1 491 ? 9.531 -37.375 -6.316 1 73.5 491 PHE A N 1
ATOM 3898 C CA . PHE A 1 491 ? 9.906 -36.406 -7.328 1 73.5 491 PHE A CA 1
ATOM 3899 C C . PHE A 1 491 ? 9.141 -35.094 -7.137 1 73.5 491 PHE A C 1
ATOM 3901 O O . PHE A 1 491 ? 7.988 -35.125 -6.688 1 73.5 491 PHE A O 1
ATOM 3908 N N . SER A 1 492 ? 9.75 -33.938 -7.328 1 66.31 492 SER A N 1
ATOM 3909 C CA . SER A 1 492 ? 9.25 -32.594 -7.004 1 66.31 492 SER A CA 1
ATOM 3910 C C . SER A 1 492 ? 8.062 -32.219 -7.883 1 66.31 492 SER A C 1
ATOM 3912 O O . SER A 1 492 ? 7.164 -31.484 -7.449 1 66.31 492 SER A O 1
ATOM 3914 N N . SER A 1 493 ? 8.086 -32.531 -9.117 1 74.88 493 SER A N 1
ATOM 3915 C CA . SER A 1 493 ? 7.02 -32.344 -10.094 1 74.88 493 SER A CA 1
ATOM 3916 C C . SER A 1 493 ? 6.875 -33.531 -11.023 1 74.88 493 SER A C 1
ATOM 3918 O O . SER A 1 493 ? 7.719 -34.438 -11.023 1 74.88 493 SER A O 1
ATOM 3920 N N . TYR A 1 494 ? 5.828 -33.562 -11.766 1 80.31 494 TYR A N 1
ATOM 3921 C CA . TYR A 1 494 ? 5.742 -34.688 -12.688 1 80.31 494 TYR A CA 1
ATOM 3922 C C . TYR A 1 494 ? 6.82 -34.594 -13.758 1 80.31 494 TYR A C 1
ATOM 3924 O O . TYR A 1 494 ? 7.23 -33.5 -14.148 1 80.31 494 TYR A O 1
ATOM 3932 N N . PRO A 1 495 ? 7.305 -35.594 -14.211 1 87.19 495 PRO A N 1
ATOM 3933 C CA . PRO A 1 495 ? 8.578 -35.656 -14.93 1 87.19 495 PRO A CA 1
ATOM 3934 C C . PRO A 1 495 ? 8.555 -34.906 -16.25 1 87.19 495 PRO A C 1
ATOM 3936 O O . PRO A 1 495 ? 9.57 -34.312 -16.656 1 87.19 495 PRO A O 1
ATOM 3939 N N . LEU A 1 496 ? 7.449 -34.875 -16.922 1 90.5 496 LEU A N 1
ATOM 3940 C CA . LEU A 1 496 ? 7.418 -34.281 -18.25 1 90.5 496 LEU A CA 1
ATOM 3941 C C . LEU A 1 496 ? 7.027 -32.812 -18.172 1 90.5 496 LEU A C 1
ATOM 3943 O O . LEU A 1 496 ? 6.793 -32.156 -19.188 1 90.5 496 LEU A O 1
ATOM 3947 N N . TYR A 1 497 ? 7.023 -32.25 -16.969 1 87.5 497 TYR A N 1
ATOM 3948 C CA . TYR A 1 497 ? 6.586 -30.891 -16.703 1 87.5 497 TYR A CA 1
ATOM 3949 C C . TYR A 1 497 ? 7.367 -29.891 -17.562 1 87.5 497 TYR A C 1
ATOM 3951 O O . TYR A 1 497 ? 8.602 -29.891 -17.562 1 87.5 497 TYR A O 1
ATOM 3959 N N . HIS A 1 498 ? 6.676 -29.062 -18.406 1 88.62 498 HIS A N 1
ATOM 3960 C CA . HIS A 1 498 ? 7.195 -27.953 -19.188 1 88.62 498 HIS A CA 1
ATOM 3961 C C . HIS A 1 498 ? 8.203 -28.438 -20.219 1 88.62 498 HIS A C 1
ATOM 3963 O O . HIS A 1 498 ? 9.164 -27.734 -20.531 1 88.62 498 HIS A O 1
ATOM 3969 N N . SER A 1 499 ? 8.133 -29.672 -20.672 1 92.25 499 SER A N 1
ATOM 3970 C CA . SER A 1 499 ? 8.922 -30.203 -21.781 1 92.25 499 SER A CA 1
ATOM 3971 C C . SER A 1 499 ? 8.086 -30.312 -23.047 1 92.25 499 SER A C 1
ATOM 3973 O O . SER A 1 499 ? 6.871 -30.109 -23.031 1 92.25 499 SER A O 1
ATOM 3975 N N . ILE A 1 500 ? 8.75 -30.625 -24.172 1 92.75 500 ILE A N 1
ATOM 3976 C CA . ILE A 1 500 ? 8.031 -30.75 -25.438 1 92.75 500 ILE A CA 1
ATOM 3977 C C . ILE A 1 500 ? 7.238 -32.062 -25.438 1 92.75 500 ILE A C 1
ATOM 3979 O O . ILE A 1 500 ? 6.41 -32.281 -26.328 1 92.75 500 ILE A O 1
ATOM 3983 N N . TYR A 1 501 ? 7.387 -32.844 -24.391 1 93.38 501 TYR A N 1
ATOM 3984 C CA . TYR A 1 501 ? 6.758 -34.156 -24.328 1 93.38 501 TYR A CA 1
ATOM 3985 C C . TYR A 1 501 ? 5.445 -34.094 -23.562 1 93.38 501 TYR A C 1
ATOM 3987 O O . TYR A 1 501 ? 4.766 -35.125 -23.406 1 93.38 501 TYR A O 1
ATOM 3995 N N . GLU A 1 502 ? 5.098 -32.938 -23.078 1 90.5 502 GLU A N 1
ATOM 3996 C CA . GLU A 1 502 ? 3.793 -32.75 -22.453 1 90.5 502 GLU A CA 1
ATOM 3997 C C . GLU A 1 502 ? 2.686 -32.656 -23.5 1 90.5 502 GLU A C 1
ATOM 3999 O O . GLU A 1 502 ? 2.158 -31.562 -23.766 1 90.5 502 GLU A O 1
ATOM 4004 N N . THR A 1 503 ? 2.273 -33.781 -23.984 1 91.81 503 THR A N 1
ATOM 4005 C CA . THR A 1 503 ? 1.31 -33.875 -25.078 1 91.81 503 THR A CA 1
ATOM 4006 C C . THR A 1 503 ? -0.04 -34.375 -24.562 1 91.81 503 THR A C 1
ATOM 4008 O O . THR A 1 503 ? -0.161 -34.75 -23.406 1 91.81 503 THR A O 1
ATOM 4011 N N . TYR A 1 504 ? -1.013 -34.25 -25.438 1 92.5 504 TYR A N 1
ATOM 4012 C CA . TYR A 1 504 ? -2.346 -34.75 -25.125 1 92.5 504 TYR A CA 1
ATOM 4013 C C . TYR A 1 504 ? -2.299 -36.219 -24.75 1 92.5 504 TYR A C 1
ATOM 4015 O O . TYR A 1 504 ? -2.98 -36.656 -23.828 1 92.5 504 TYR A O 1
ATOM 4023 N N . GLU A 1 505 ? -1.471 -37.031 -25.406 1 94.31 505 GLU A N 1
ATOM 4024 C CA . GLU A 1 505 ? -1.377 -38.5 -25.234 1 94.31 505 GLU A CA 1
ATOM 4025 C C . GLU A 1 505 ? -0.868 -38.844 -23.844 1 94.31 505 GLU A C 1
ATOM 4027 O O . GLU A 1 505 ? -1.218 -39.906 -23.312 1 94.31 505 GLU A O 1
ATOM 4032 N N . LEU A 1 506 ? -0.032 -37.969 -23.297 1 92.88 506 LEU A N 1
ATOM 4033 C CA . LEU A 1 506 ? 0.438 -38.188 -21.938 1 92.88 506 LEU A CA 1
ATOM 4034 C C . LEU A 1 506 ? -0.736 -38.344 -20.984 1 92.88 506 LEU A C 1
ATOM 4036 O O . LEU A 1 506 ? -0.727 -39.25 -20.125 1 92.88 506 LEU A O 1
ATOM 4040 N N . VAL A 1 507 ? -1.778 -37.531 -21.125 1 93.69 507 VAL A N 1
ATOM 4041 C CA . VAL A 1 507 ? -2.949 -37.562 -20.25 1 93.69 507 VAL A CA 1
ATOM 4042 C C . VAL A 1 507 ? -3.83 -38.75 -20.609 1 93.69 507 VAL A C 1
ATOM 4044 O O . VAL A 1 507 ? -4.215 -39.531 -19.734 1 93.69 507 VAL A O 1
ATOM 4047 N N . GLU A 1 508 ? -4.098 -38.906 -21.875 1 94.25 508 GLU A N 1
ATOM 4048 C CA . GLU A 1 508 ? -5.035 -39.938 -22.344 1 94.25 508 GLU A CA 1
ATOM 4049 C C . GLU A 1 508 ? -4.523 -41.344 -22.031 1 94.25 508 GLU A C 1
ATOM 4051 O O . GLU A 1 508 ? -5.309 -42.25 -21.719 1 94.25 508 GLU A O 1
ATOM 4056 N N . LYS A 1 509 ? -3.223 -41.469 -22.016 1 94.62 509 LYS A N 1
ATOM 4057 C CA . LYS A 1 509 ? -2.672 -42.812 -21.875 1 94.62 509 LYS A CA 1
ATOM 4058 C C . LYS A 1 509 ? -2.271 -43.094 -20.422 1 94.62 509 LYS A C 1
ATOM 4060 O O . LYS A 1 509 ? -2.395 -44.25 -19.953 1 94.62 509 LYS A O 1
ATOM 4065 N N . PHE A 1 510 ? -1.753 -42.062 -19.781 1 92.88 510 PHE A N 1
ATOM 4066 C CA . PHE A 1 510 ? -1.075 -42.406 -18.531 1 92.88 510 PHE A CA 1
ATOM 4067 C C . PHE A 1 510 ? -1.763 -41.719 -17.344 1 92.88 510 PHE A C 1
ATOM 4069 O O . PHE A 1 510 ? -1.964 -42.344 -16.297 1 92.88 510 PHE A O 1
ATOM 4076 N N . TYR A 1 511 ? -2.166 -40.531 -17.359 1 92.25 511 TYR A N 1
ATOM 4077 C CA . TYR A 1 511 ? -2.572 -39.781 -16.188 1 92.25 511 TYR A CA 1
ATOM 4078 C C . TYR A 1 511 ? -4.062 -39.969 -15.914 1 92.25 511 TYR A C 1
ATOM 4080 O O . TYR A 1 511 ? -4.473 -40.156 -14.766 1 92.25 511 TYR A O 1
ATOM 4088 N N . ASP A 1 512 ? -4.867 -39.844 -16.984 1 95.44 512 ASP A N 1
ATOM 4089 C CA . ASP A 1 512 ? -6.312 -39.844 -16.781 1 95.44 512 ASP A CA 1
ATOM 4090 C C . ASP A 1 512 ? -7.031 -40.344 -18.047 1 95.44 512 ASP A C 1
ATOM 4092 O O . ASP A 1 512 ? -7.789 -39.594 -18.656 1 95.44 512 ASP A O 1
ATOM 4096 N N . PRO A 1 513 ? -6.93 -41.594 -18.328 1 95.31 513 PRO A N 1
ATOM 4097 C CA . PRO A 1 513 ? -7.484 -42.125 -19.578 1 95.31 513 PRO A CA 1
ATOM 4098 C C . PRO A 1 513 ? -8.992 -41.906 -19.688 1 95.31 513 PRO A C 1
ATOM 4100 O O . PRO A 1 513 ? -9.508 -41.625 -20.781 1 95.31 513 PRO A O 1
ATOM 4103 N N . ALA A 1 514 ? -9.656 -42 -18.516 1 95.69 514 ALA A N 1
ATOM 4104 C CA . ALA A 1 514 ? -11.109 -41.844 -18.531 1 95.69 514 ALA A CA 1
ATOM 4105 C C . ALA A 1 514 ? -11.523 -40.406 -18.234 1 95.69 514 ALA A C 1
ATOM 4107 O O . ALA A 1 514 ? -12.711 -40.094 -18.25 1 95.69 514 ALA A O 1
ATOM 4108 N N . PHE A 1 515 ? -10.57 -39.562 -17.922 1 96.25 515 PHE A N 1
ATOM 4109 C CA . PHE A 1 515 ? -10.766 -38.156 -17.594 1 96.25 515 PHE A CA 1
ATOM 4110 C C . PHE A 1 515 ? -11.664 -38 -16.375 1 96.25 515 PHE A C 1
ATOM 4112 O O . PHE A 1 515 ? -12.406 -37 -16.266 1 96.25 515 PHE A O 1
ATOM 4119 N N . LYS A 1 516 ? -11.695 -39 -15.523 1 95.88 516 LYS A N 1
ATOM 4120 C CA . LYS A 1 516 ? -12.539 -38.969 -14.328 1 95.88 516 LYS A CA 1
ATOM 4121 C C . LYS A 1 516 ? -11.945 -38.031 -13.266 1 95.88 516 LYS A C 1
ATOM 4123 O O . LYS A 1 516 ? -12.688 -37.406 -12.516 1 95.88 516 LYS A O 1
ATOM 4128 N N . TYR A 1 517 ? -10.625 -37.969 -13.219 1 96.31 517 TYR A N 1
ATOM 4129 C CA . TYR A 1 517 ? -9.992 -37.062 -12.258 1 96.31 517 TYR A CA 1
ATOM 4130 C C . TYR A 1 517 ? -10.156 -35.625 -12.672 1 96.31 517 TYR A C 1
ATOM 4132 O O . TYR A 1 517 ? -10.398 -34.75 -11.836 1 96.31 517 TYR A O 1
ATOM 4140 N N . HIS A 1 518 ? -10.039 -35.375 -14.016 1 94.81 518 HIS A N 1
ATOM 4141 C CA . HIS A 1 518 ? -10.305 -34.031 -14.531 1 94.81 518 HIS A CA 1
ATOM 4142 C C . HIS A 1 518 ? -11.727 -33.594 -14.188 1 94.81 518 HIS A C 1
ATOM 4144 O O . HIS A 1 518 ? -11.953 -32.438 -13.82 1 94.81 518 HIS A O 1
ATOM 4150 N N . LEU A 1 519 ? -12.609 -34.5 -14.336 1 94.62 519 LEU A N 1
ATOM 4151 C CA . LEU A 1 519 ? -14 -34.188 -14.047 1 94.62 519 LEU A CA 1
ATOM 4152 C C . LEU A 1 519 ? -14.195 -33.875 -12.562 1 94.62 519 LEU A C 1
ATOM 4154 O O . LEU A 1 519 ? -14.898 -32.906 -12.219 1 94.62 519 LEU A O 1
ATOM 4158 N N . ALA A 1 520 ? -13.617 -34.656 -11.727 1 96 520 ALA A N 1
ATOM 4159 C CA . ALA A 1 520 ? -13.719 -34.406 -10.281 1 96 520 ALA A CA 1
ATOM 4160 C C . ALA A 1 520 ? -13.18 -33.031 -9.914 1 96 520 ALA A C 1
ATOM 4162 O O . ALA A 1 520 ? -13.781 -32.312 -9.109 1 96 520 ALA A O 1
ATOM 4163 N N . VAL A 1 521 ? -12.031 -32.656 -10.461 1 95.44 521 VAL A N 1
ATOM 4164 C CA . VAL A 1 521 ? -11.422 -31.375 -10.195 1 95.44 521 VAL A CA 1
ATOM 4165 C C . VAL A 1 521 ? -12.336 -30.25 -10.688 1 95.44 521 VAL A C 1
ATOM 4167 O O . VAL A 1 521 ? -12.523 -29.25 -10 1 95.44 521 VAL A O 1
ATOM 4170 N N . ALA A 1 522 ? -12.867 -30.422 -11.859 1 93.38 522 ALA A N 1
ATOM 4171 C CA . ALA A 1 522 ? -13.805 -29.453 -12.406 1 93.38 522 ALA A CA 1
ATOM 4172 C C . ALA A 1 522 ? -15.016 -29.281 -11.484 1 93.38 522 ALA A C 1
ATOM 4174 O O . ALA A 1 522 ? -15.508 -28.156 -11.305 1 93.38 522 ALA A O 1
ATOM 4175 N N . GLN A 1 523 ? -15.484 -30.375 -10.953 1 94.19 523 GLN A N 1
ATOM 4176 C CA . GLN A 1 523 ? -16.625 -30.344 -10.047 1 94.19 523 GLN A CA 1
ATOM 4177 C C . GLN A 1 523 ? -16.281 -29.609 -8.75 1 94.19 523 GLN A C 1
ATOM 4179 O O . GLN A 1 523 ? -17.094 -28.859 -8.219 1 94.19 523 GLN A O 1
ATOM 4184 N N . VAL A 1 524 ? -15.133 -29.844 -8.25 1 96.44 524 VAL A N 1
ATOM 4185 C CA . VAL A 1 524 ? -14.703 -29.156 -7.039 1 96.44 524 VAL A CA 1
ATOM 4186 C C . VAL A 1 524 ? -14.602 -27.656 -7.305 1 96.44 524 VAL A C 1
ATOM 4188 O O . VAL A 1 524 ? -15.164 -26.844 -6.562 1 96.44 524 VAL A O 1
ATOM 4191 N N . ARG A 1 525 ? -13.898 -27.25 -8.367 1 94.06 525 ARG A N 1
ATOM 4192 C CA . ARG A 1 525 ? -13.75 -25.844 -8.719 1 94.06 525 ARG A CA 1
ATOM 4193 C C . ARG A 1 525 ? -15.102 -25.188 -8.992 1 94.06 525 ARG A C 1
ATOM 4195 O O . ARG A 1 525 ? -15.398 -24.109 -8.477 1 94.06 525 ARG A O 1
ATOM 4202 N N . GLY A 1 526 ? -15.875 -25.891 -9.758 1 91.38 526 GLY A N 1
ATOM 4203 C CA . GLY A 1 526 ? -17.219 -25.391 -10.055 1 91.38 526 GLY A CA 1
ATOM 4204 C C . GLY A 1 526 ? -18.078 -25.25 -8.82 1 91.38 526 GLY A C 1
ATOM 4205 O O . GLY A 1 526 ? -18.844 -24.297 -8.703 1 91.38 526 GLY A O 1
ATOM 4206 N N . GLY A 1 527 ? -17.984 -26.281 -7.93 1 93.94 527 GLY A N 1
ATOM 4207 C CA . GLY A 1 527 ? -18.734 -26.203 -6.684 1 93.94 527 GLY A CA 1
ATOM 4208 C C . GLY A 1 527 ? -18.328 -25.031 -5.809 1 93.94 527 GLY A C 1
ATOM 4209 O O . GLY A 1 527 ? -19.188 -24.391 -5.195 1 93.94 527 GLY A O 1
ATOM 4210 N N . ILE A 1 528 ? -17.047 -24.734 -5.727 1 95.44 528 ILE A N 1
ATOM 4211 C CA . ILE A 1 528 ? -16.562 -23.594 -4.953 1 95.44 528 ILE A CA 1
ATOM 4212 C C . ILE A 1 528 ? -17.125 -22.297 -5.523 1 95.44 528 ILE A C 1
ATOM 4214 O O . ILE A 1 528 ? -17.656 -21.469 -4.785 1 95.44 528 ILE A O 1
ATOM 4218 N N . ILE A 1 529 ? -17.047 -22.156 -6.82 1 90.19 529 ILE A N 1
ATOM 4219 C CA . ILE A 1 529 ? -17.516 -20.953 -7.5 1 90.19 529 ILE A CA 1
ATOM 4220 C C . ILE A 1 529 ? -19.031 -20.797 -7.281 1 90.19 529 ILE A C 1
ATOM 4222 O O . ILE A 1 529 ? -19.5 -19.703 -6.973 1 90.19 529 ILE A O 1
ATOM 4226 N N . PHE A 1 530 ? -19.75 -21.875 -7.406 1 90.62 530 PHE A N 1
ATOM 4227 C CA . PHE A 1 530 ? -21.203 -21.859 -7.25 1 90.62 530 PHE A CA 1
ATOM 4228 C C . PHE A 1 530 ? -21.594 -21.391 -5.852 1 90.62 530 PHE A C 1
ATOM 4230 O O . PHE A 1 530 ? -22.469 -20.547 -5.699 1 90.62 530 PHE A O 1
ATOM 4237 N N . GLU A 1 531 ? -20.953 -21.969 -4.879 1 94.19 531 GLU A N 1
ATOM 4238 C CA . GLU A 1 531 ? -21.266 -21.625 -3.496 1 94.19 531 GLU A CA 1
ATOM 4239 C C . GLU A 1 531 ? -20.969 -20.156 -3.201 1 94.19 531 GLU A C 1
ATOM 4241 O O . GLU A 1 531 ? -21.766 -19.469 -2.574 1 94.19 531 GLU A O 1
ATOM 4246 N N . ILE A 1 532 ? -19.844 -19.672 -3.609 1 93.19 532 ILE A N 1
ATOM 4247 C CA . ILE A 1 532 ? -19.453 -18.297 -3.346 1 93.19 532 ILE A CA 1
ATOM 4248 C C . ILE A 1 532 ? -20.391 -17.344 -4.082 1 93.19 532 ILE A C 1
ATOM 4250 O O . ILE A 1 532 ? -20.797 -16.312 -3.537 1 93.19 532 ILE A O 1
ATOM 4254 N N . ALA A 1 533 ? -20.734 -17.656 -5.289 1 87.56 533 ALA A N 1
ATOM 4255 C CA . ALA A 1 533 ? -21.531 -16.781 -6.145 1 87.56 533 ALA A CA 1
ATOM 4256 C C . ALA A 1 533 ? -22.969 -16.703 -5.676 1 87.56 533 ALA A C 1
ATOM 4258 O O . ALA A 1 533 ? -23.641 -15.688 -5.844 1 87.56 533 ALA A O 1
ATOM 4259 N N . ASN A 1 534 ? -23.5 -17.781 -4.969 1 87.06 534 ASN A N 1
ATOM 4260 C CA . ASN A 1 534 ? -24.953 -17.875 -4.789 1 87.06 534 ASN A CA 1
ATOM 4261 C C . ASN A 1 534 ? -25.344 -17.828 -3.314 1 87.06 534 ASN A C 1
ATOM 4263 O O . ASN A 1 534 ? -26.5 -17.594 -2.979 1 87.06 534 ASN A O 1
ATOM 4267 N N . SER A 1 535 ? -24.438 -18.031 -2.463 1 90.94 535 SER A N 1
ATOM 4268 C CA . SER A 1 535 ? -24.766 -18.078 -1.044 1 90.94 535 SER A CA 1
ATOM 4269 C C . SER A 1 535 ? -25.188 -16.688 -0.541 1 90.94 535 SER A C 1
ATOM 4271 O O . SER A 1 535 ? -24.625 -15.68 -0.953 1 90.94 535 SER A O 1
ATOM 4273 N N . ILE A 1 536 ? -26.203 -16.688 0.369 1 91.31 536 ILE A N 1
ATOM 4274 C CA . ILE A 1 536 ? -26.656 -15.43 0.957 1 91.31 536 ILE A CA 1
ATOM 4275 C C . ILE A 1 536 ? -25.547 -14.828 1.813 1 91.31 536 ILE A C 1
ATOM 4277 O O . ILE A 1 536 ? -25.234 -13.641 1.689 1 91.31 536 ILE A O 1
ATOM 4281 N N . VAL A 1 537 ? -25.031 -15.703 2.674 1 94.44 537 VAL A N 1
ATOM 4282 C CA . VAL A 1 537 ? -23.844 -15.328 3.434 1 94.44 537 VAL A CA 1
ATOM 4283 C C . VAL A 1 537 ? -22.609 -15.984 2.814 1 94.44 537 VAL A C 1
ATOM 4285 O O . VAL A 1 537 ? -22.625 -17.188 2.512 1 94.44 537 VAL A O 1
ATOM 4288 N N . LEU A 1 538 ? -21.562 -15.188 2.568 1 95.12 538 LEU A N 1
ATOM 4289 C CA . LEU A 1 538 ? -20.344 -15.758 2.023 1 95.12 538 LEU A CA 1
ATOM 4290 C C . LEU A 1 538 ? -19.906 -16.984 2.822 1 95.12 538 LEU A C 1
ATOM 4292 O O . LEU A 1 538 ? -19.875 -16.953 4.055 1 95.12 538 LEU A O 1
ATOM 4296 N N . PRO A 1 539 ? -19.656 -18.031 2.133 1 96.56 539 PRO A N 1
ATOM 4297 C CA . PRO A 1 539 ? -19.281 -19.266 2.85 1 96.56 539 PRO A CA 1
ATOM 4298 C C . PRO A 1 539 ? -17.828 -19.25 3.318 1 96.56 539 PRO A C 1
ATOM 4300 O O . PRO A 1 539 ? -17.094 -20.203 3.053 1 96.56 539 PRO A O 1
ATOM 4303 N N . PHE A 1 540 ? -17.391 -18.234 3.988 1 97.38 540 PHE A N 1
ATOM 4304 C CA . PHE A 1 540 ? -16.094 -18.062 4.621 1 97.38 540 PHE A CA 1
ATOM 4305 C C . PHE A 1 540 ? -16.188 -18.266 6.129 1 97.38 540 PHE A C 1
ATOM 4307 O O . PHE A 1 540 ? -17.188 -17.859 6.746 1 97.38 540 PHE A O 1
ATOM 4314 N N . ASP A 1 541 ? -15.266 -18.922 6.633 1 97.25 541 ASP A N 1
ATOM 4315 C CA . ASP A 1 541 ? -15.281 -19.156 8.07 1 97.25 541 ASP A CA 1
ATOM 4316 C C . ASP A 1 541 ? -14.047 -18.562 8.742 1 97.25 541 ASP A C 1
ATOM 4318 O O . ASP A 1 541 ? -12.953 -19.109 8.641 1 97.25 541 ASP A O 1
ATOM 4322 N N . CYS A 1 542 ? -14.234 -17.547 9.562 1 97.38 542 CYS A N 1
ATOM 4323 C CA . CYS A 1 542 ? -13.117 -16.859 10.211 1 97.38 542 CYS A CA 1
ATOM 4324 C C . CYS A 1 542 ? -12.555 -17.703 11.352 1 97.38 542 CYS A C 1
ATOM 4326 O O . CYS A 1 542 ? -11.43 -17.484 11.789 1 97.38 542 CYS A O 1
ATOM 4328 N N . ARG A 1 543 ? -13.305 -18.672 11.883 1 97.38 543 ARG A N 1
ATOM 4329 C CA . ARG A 1 543 ? -12.812 -19.547 12.945 1 97.38 543 ARG A CA 1
ATOM 4330 C C . ARG A 1 543 ? -11.719 -20.484 12.43 1 97.38 543 ARG A C 1
ATOM 4332 O O . ARG A 1 543 ? -10.797 -20.812 13.164 1 97.38 543 ARG A O 1
ATOM 4339 N N . ASP A 1 544 ? -11.898 -20.906 11.172 1 96.62 544 ASP A N 1
ATOM 4340 C CA . ASP A 1 544 ? -10.828 -21.688 10.57 1 96.62 544 ASP A CA 1
ATOM 4341 C C . ASP A 1 544 ? -9.516 -20.922 10.555 1 96.62 544 ASP A C 1
ATOM 4343 O O . ASP A 1 544 ? -8.445 -21.484 10.797 1 96.62 544 ASP A O 1
ATOM 4347 N N . TYR A 1 545 ? -9.648 -19.641 10.258 1 97.06 545 TYR A N 1
ATOM 4348 C CA . TYR A 1 545 ? -8.461 -18.797 10.25 1 97.06 545 TYR A CA 1
ATOM 4349 C C . TYR A 1 545 ? -7.844 -18.719 11.641 1 97.06 545 TYR A C 1
ATOM 4351 O O . TYR A 1 545 ? -6.617 -18.719 11.781 1 97.06 545 TYR A O 1
ATOM 4359 N N . ALA A 1 546 ? -8.68 -18.594 12.648 1 98.12 546 ALA A N 1
ATOM 4360 C CA . ALA A 1 546 ? -8.211 -18.516 14.031 1 98.12 546 ALA A CA 1
ATOM 4361 C C . ALA A 1 546 ? -7.406 -19.75 14.422 1 98.12 546 ALA A C 1
ATOM 4363 O O . ALA A 1 546 ? -6.332 -19.641 15.008 1 98.12 546 ALA A O 1
ATOM 4364 N N . VAL A 1 547 ? -7.867 -20.891 14.062 1 97 547 VAL A N 1
ATOM 4365 C CA . VAL A 1 547 ? -7.203 -22.156 14.398 1 97 547 VAL A CA 1
ATOM 4366 C C . VAL A 1 547 ? -5.855 -22.234 13.688 1 97 547 VAL A C 1
ATOM 4368 O O . VAL A 1 547 ? -4.848 -22.609 14.297 1 97 547 VAL A O 1
ATOM 4371 N N . VAL A 1 548 ? -5.844 -21.906 12.469 1 96.31 548 VAL A N 1
ATOM 4372 C CA . VAL A 1 548 ? -4.633 -21.984 11.664 1 96.31 548 VAL A CA 1
ATOM 4373 C C . VAL A 1 548 ? -3.6 -20.984 12.18 1 96.31 548 VAL A C 1
ATOM 4375 O O . VAL A 1 548 ? -2.404 -21.281 12.227 1 96.31 548 VAL A O 1
ATOM 4378 N N . LEU A 1 549 ? -4.059 -19.75 12.539 1 97.88 549 LEU A N 1
ATOM 4379 C CA . LEU A 1 549 ? -3.15 -18.734 13.086 1 97.88 549 LEU A CA 1
ATOM 4380 C C . LEU A 1 549 ? -2.459 -19.266 14.344 1 97.88 549 LEU A C 1
ATOM 4382 O O . LEU A 1 549 ? -1.263 -19.031 14.531 1 97.88 549 LEU A O 1
ATOM 4386 N N . ARG A 1 550 ? -3.221 -19.922 15.18 1 97.62 550 ARG A N 1
ATOM 4387 C CA . ARG A 1 550 ? -2.652 -20.484 16.391 1 97.62 550 ARG A CA 1
ATOM 4388 C C . ARG A 1 550 ? -1.589 -21.516 16.078 1 97.62 550 ARG A C 1
ATOM 4390 O O . ARG A 1 550 ? -0.492 -21.5 16.641 1 97.62 550 ARG A O 1
ATOM 4397 N N . LYS A 1 551 ? -1.887 -22.391 15.18 1 96.06 551 LYS A N 1
ATOM 4398 C CA . LYS A 1 551 ? -0.956 -23.453 14.805 1 96.06 551 LYS A CA 1
ATOM 4399 C C . LYS A 1 551 ? 0.304 -22.875 14.164 1 96.06 551 LYS A C 1
ATOM 4401 O O . LYS A 1 551 ? 1.412 -23.344 14.43 1 96.06 551 LYS A O 1
ATOM 4406 N N . TYR A 1 552 ? 0.124 -21.938 13.289 1 95.88 552 TYR A N 1
ATOM 4407 C CA . TYR A 1 552 ? 1.258 -21.328 12.609 1 95.88 552 TYR A CA 1
ATOM 4408 C C . TYR A 1 552 ? 2.145 -20.562 13.586 1 95.88 552 TYR A C 1
ATOM 4410 O O . TYR A 1 552 ? 3.371 -20.594 13.469 1 95.88 552 TYR A O 1
ATOM 4418 N N . ALA A 1 553 ? 1.498 -19.828 14.516 1 97.75 553 ALA A N 1
ATOM 4419 C CA . ALA A 1 553 ? 2.27 -19.125 15.539 1 97.75 553 ALA A CA 1
ATOM 4420 C C . ALA A 1 553 ? 3.094 -20.094 16.375 1 97.75 553 ALA A C 1
ATOM 4422 O O . ALA A 1 553 ? 4.262 -19.828 16.672 1 97.75 553 ALA A O 1
ATOM 4423 N N . ASP A 1 554 ? 2.527 -21.25 16.703 1 96.94 554 ASP A N 1
ATOM 4424 C CA . ASP A 1 554 ? 3.244 -22.281 17.453 1 96.94 554 ASP A CA 1
ATOM 4425 C C . ASP A 1 554 ? 4.414 -22.828 16.625 1 96.94 554 ASP A C 1
ATOM 4427 O O . ASP A 1 554 ? 5.508 -23.016 17.156 1 96.94 554 ASP A O 1
ATOM 4431 N N . LYS A 1 555 ? 4.137 -23.078 15.445 1 95.06 555 LYS A N 1
ATOM 4432 C CA . LYS A 1 555 ? 5.164 -23.656 14.578 1 95.06 555 LYS A CA 1
ATOM 4433 C C . LYS A 1 555 ? 6.359 -22.719 14.445 1 95.06 555 LYS A C 1
ATOM 4435 O O . LYS A 1 555 ? 7.508 -23.141 14.523 1 95.06 555 LYS A O 1
ATOM 4440 N N . ILE A 1 556 ? 6.121 -21.453 14.188 1 96.44 556 ILE A N 1
ATOM 4441 C CA . ILE A 1 556 ? 7.207 -20.484 14 1 96.44 556 ILE A CA 1
ATOM 4442 C C . ILE A 1 556 ? 7.957 -20.281 15.312 1 96.44 556 ILE A C 1
ATOM 4444 O O . ILE A 1 556 ? 9.172 -20.078 15.312 1 96.44 556 ILE A O 1
ATOM 4448 N N . TYR A 1 557 ? 7.203 -20.281 16.438 1 97.25 557 TYR A N 1
ATOM 4449 C CA . TYR A 1 557 ? 7.848 -20.234 17.734 1 97.25 557 TYR A CA 1
ATOM 4450 C C . TYR A 1 557 ? 8.789 -21.406 17.938 1 97.25 557 TYR A C 1
ATOM 4452 O O . TYR A 1 557 ? 9.922 -21.234 18.406 1 97.25 557 TYR A O 1
ATOM 4460 N N . ASN A 1 558 ? 8.367 -22.609 17.562 1 96 558 ASN A N 1
ATOM 4461 C CA . ASN A 1 558 ? 9.188 -23.797 17.688 1 96 558 ASN A CA 1
ATOM 4462 C C . ASN A 1 558 ? 10.453 -23.719 16.844 1 96 558 ASN A C 1
ATOM 4464 O O . ASN A 1 558 ? 11.508 -24.203 17.25 1 96 558 ASN A O 1
ATOM 4468 N N . ILE A 1 559 ? 10.289 -23.172 15.727 1 94.5 559 ILE A N 1
ATOM 4469 C CA . ILE A 1 559 ? 11.461 -22.953 14.883 1 94.5 559 ILE A CA 1
ATOM 4470 C C . ILE A 1 559 ? 12.453 -22.031 15.594 1 94.5 559 ILE A C 1
ATOM 4472 O O . ILE A 1 559 ? 13.656 -22.297 15.594 1 94.5 559 ILE A O 1
ATOM 4476 N N . SER A 1 560 ? 11.969 -21 16.188 1 95.12 560 SER A N 1
ATOM 4477 C CA . SER A 1 560 ? 12.828 -20.062 16.891 1 95.12 560 SER A CA 1
ATOM 4478 C C . SER A 1 560 ? 13.5 -20.719 18.094 1 95.12 560 SER A C 1
ATOM 4480 O O . SER A 1 560 ? 14.617 -20.359 18.453 1 95.12 560 SER A O 1
ATOM 4482 N N . MET A 1 561 ? 12.891 -21.719 18.688 1 95.12 561 MET A N 1
ATOM 4483 C CA . MET A 1 561 ? 13.375 -22.391 19.891 1 95.12 561 MET A CA 1
ATOM 4484 C C . MET A 1 561 ? 14.516 -23.344 19.562 1 95.12 561 MET A C 1
ATOM 4486 O O . MET A 1 561 ? 15.125 -23.922 20.469 1 95.12 561 MET A O 1
ATOM 4490 N N . LYS A 1 562 ? 14.781 -23.438 18.391 1 93.94 562 LYS A N 1
ATOM 4491 C CA . LYS A 1 562 ? 16.031 -24.109 18.031 1 93.94 562 LYS A CA 1
ATOM 4492 C C . LYS A 1 562 ? 17.234 -23.281 18.453 1 93.94 562 LYS A C 1
ATOM 4494 O O . LYS A 1 562 ? 18.359 -23.781 18.5 1 93.94 562 LYS A O 1
ATOM 4499 N N . HIS A 1 563 ? 17.016 -22.016 18.75 1 93.75 563 HIS A N 1
ATOM 4500 C CA . HIS A 1 563 ? 18.047 -21.109 19.219 1 93.75 563 HIS A CA 1
ATOM 4501 C C . HIS A 1 563 ? 17.656 -20.5 20.578 1 93.75 563 HIS A C 1
ATOM 4503 O O . HIS A 1 563 ? 17.641 -19.281 20.734 1 93.75 563 HIS A O 1
ATOM 4509 N N . PRO A 1 564 ? 17.516 -21.281 21.594 1 94.06 564 PRO A N 1
ATOM 4510 C CA . PRO A 1 564 ? 17 -20.781 22.875 1 94.06 564 PRO A CA 1
ATOM 4511 C C . PRO A 1 564 ? 17.938 -19.781 23.547 1 94.06 564 PRO A C 1
ATOM 4513 O O . PRO A 1 564 ? 17.484 -18.828 24.172 1 94.06 564 PRO A O 1
ATOM 4516 N N . GLN A 1 565 ? 19.25 -19.969 23.469 1 94.19 565 GLN A N 1
ATOM 4517 C CA . GLN A 1 565 ? 20.203 -19.062 24.094 1 94.19 565 GLN A CA 1
ATOM 4518 C C . GLN A 1 565 ? 20.156 -17.688 23.453 1 94.19 565 GLN A C 1
ATOM 4520 O O . GLN A 1 565 ? 20.188 -16.672 24.141 1 94.19 565 GLN A O 1
ATOM 4525 N N . GLU A 1 566 ? 20.094 -17.672 22.125 1 94.19 566 GLU A N 1
ATOM 4526 C CA . GLU A 1 566 ? 20.016 -16.406 21.406 1 94.19 566 GLU A CA 1
ATOM 4527 C C . GLU A 1 566 ? 18.719 -15.672 21.688 1 94.19 566 GLU A C 1
ATOM 4529 O O . GLU A 1 566 ? 18.688 -14.445 21.797 1 94.19 566 GLU A O 1
ATOM 4534 N N . MET A 1 567 ? 17.672 -16.422 21.781 1 95.31 567 MET A N 1
ATOM 4535 C CA . MET A 1 567 ? 16.375 -15.828 22.094 1 95.31 567 MET A CA 1
ATOM 4536 C C . MET A 1 567 ? 16.422 -15.062 23.422 1 95.31 567 MET A C 1
ATOM 4538 O O . MET A 1 567 ? 15.875 -13.969 23.531 1 95.31 567 MET A O 1
ATOM 4542 N N . LYS A 1 568 ? 17.109 -15.609 24.344 1 95.12 568 LYS A N 1
ATOM 4543 C CA . LYS A 1 568 ? 17.266 -14.969 25.656 1 95.12 568 LYS A CA 1
ATOM 4544 C C . LYS A 1 568 ? 18.203 -13.773 25.578 1 95.12 568 LYS A C 1
ATOM 4546 O O . LYS A 1 568 ? 17.906 -12.703 26.109 1 95.12 568 LYS A O 1
ATOM 4551 N N . THR A 1 569 ? 19.297 -14.008 24.891 1 95.06 569 THR A N 1
ATOM 4552 C CA . THR A 1 569 ? 20.328 -12.984 24.797 1 95.06 569 THR A CA 1
ATOM 4553 C C . THR A 1 569 ? 19.766 -11.719 24.141 1 95.06 569 THR A C 1
ATOM 4555 O O . THR A 1 569 ? 20.062 -10.609 24.594 1 95.06 569 THR A O 1
ATOM 4558 N N . TYR A 1 570 ? 18.953 -11.883 23.172 1 94.38 570 TYR A N 1
ATOM 4559 C CA . TYR A 1 570 ? 18.453 -10.742 22.422 1 94.38 570 TYR A CA 1
ATOM 4560 C C . TYR A 1 570 ? 17.047 -10.375 22.844 1 94.38 570 TYR A C 1
ATOM 4562 O O . TYR A 1 570 ? 16.391 -9.547 22.219 1 94.38 570 TYR A O 1
ATOM 4570 N N . SER A 1 571 ? 16.469 -10.984 23.844 1 94.38 571 SER A N 1
ATOM 4571 C CA . SER A 1 571 ? 15.172 -10.688 24.438 1 94.38 571 SER A CA 1
ATOM 4572 C C . SER A 1 571 ? 14.055 -10.789 23.406 1 94.38 571 SER A C 1
ATOM 4574 O O . SER A 1 571 ? 13.242 -9.867 23.266 1 94.38 571 SER A O 1
ATOM 4576 N N . VAL A 1 572 ? 14.094 -11.828 22.641 1 96.38 572 VAL A N 1
ATOM 4577 C CA . VAL A 1 572 ? 13.055 -12.086 21.656 1 96.38 572 VAL A CA 1
ATOM 4578 C C . VAL A 1 572 ? 11.875 -12.789 22.328 1 96.38 572 VAL A C 1
ATOM 4580 O O . VAL A 1 572 ? 12.055 -13.766 23.047 1 96.38 572 VAL A O 1
ATOM 4583 N N . SER A 1 573 ? 10.68 -12.195 22.141 1 96.44 573 SER A N 1
ATOM 4584 C CA . SER A 1 573 ? 9.484 -12.789 22.734 1 96.44 573 SER A CA 1
ATOM 4585 C C . SER A 1 573 ? 8.352 -12.891 21.719 1 96.44 573 SER A C 1
ATOM 4587 O O . SER A 1 573 ? 8.164 -11.984 20.891 1 96.44 573 SER A O 1
ATOM 4589 N N . PHE A 1 574 ? 7.609 -14.031 21.766 1 97.88 574 PHE A N 1
ATOM 4590 C CA . PHE A 1 574 ? 6.453 -14.242 20.891 1 97.88 574 PHE A CA 1
ATOM 4591 C C . PHE A 1 574 ? 5.156 -13.938 21.641 1 97.88 574 PHE A C 1
ATOM 4593 O O . PHE A 1 574 ? 4.066 -14.164 21.109 1 97.88 574 PHE A O 1
ATOM 4600 N N . ASP A 1 575 ? 5.234 -13.344 22.812 1 97.38 575 ASP A N 1
ATOM 4601 C CA . ASP A 1 575 ? 4.078 -13.125 23.688 1 97.38 575 ASP A CA 1
ATOM 4602 C C . ASP A 1 575 ? 3.039 -12.242 23 1 97.38 575 ASP A C 1
ATOM 4604 O O . ASP A 1 575 ? 1.838 -12.508 23.062 1 97.38 575 ASP A O 1
ATOM 4608 N N . SER A 1 576 ? 3.504 -11.203 22.422 1 97.56 576 SER A N 1
ATOM 4609 C CA . SER A 1 576 ? 2.58 -10.297 21.75 1 97.56 576 SER A CA 1
ATOM 4610 C C . SER A 1 576 ? 1.834 -10.992 20.625 1 97.56 576 SER A C 1
ATOM 4612 O O . SER A 1 576 ? 0.641 -10.758 20.422 1 97.56 576 SER A O 1
ATOM 4614 N N . LEU A 1 577 ? 2.518 -11.797 19.844 1 98.25 577 LEU A N 1
ATOM 4615 C CA . LEU A 1 577 ? 1.884 -12.523 18.75 1 98.25 577 LEU A CA 1
ATOM 4616 C C . LEU A 1 577 ? 0.861 -13.523 19.281 1 98.25 577 LEU A C 1
ATOM 4618 O O . LEU A 1 577 ? -0.249 -13.625 18.75 1 98.25 577 LEU A O 1
ATOM 4622 N N . PHE A 1 578 ? 1.236 -14.273 20.359 1 98.56 578 PHE A N 1
ATOM 4623 C CA . PHE A 1 578 ? 0.317 -15.234 20.953 1 98.56 578 PHE A CA 1
ATOM 4624 C C . PHE A 1 578 ? -0.917 -14.523 21.5 1 98.56 578 PHE A C 1
ATOM 4626 O O . PHE A 1 578 ? -2.035 -15.023 21.375 1 98.56 578 PHE A O 1
ATOM 4633 N N . SER A 1 579 ? -0.718 -13.375 22.125 1 98.25 579 SER A N 1
ATOM 4634 C CA . SER A 1 579 ? -1.84 -12.594 22.625 1 98.25 579 SER A CA 1
ATOM 4635 C C . SER A 1 579 ? -2.752 -12.141 21.5 1 98.25 579 SER A C 1
ATOM 4637 O O . SER A 1 579 ? -3.979 -12.195 21.625 1 98.25 579 SER A O 1
ATOM 4639 N N . ALA A 1 580 ? -2.145 -11.633 20.438 1 98.19 580 ALA A N 1
ATOM 4640 C CA . ALA A 1 580 ? -2.92 -11.203 19.281 1 98.19 580 ALA A CA 1
ATOM 4641 C C . ALA A 1 580 ? -3.744 -12.352 18.719 1 98.19 580 ALA A C 1
ATOM 4643 O O . ALA A 1 580 ? -4.906 -12.164 18.344 1 98.19 580 ALA A O 1
ATOM 4644 N N . VAL A 1 581 ? -3.156 -13.531 18.594 1 98.56 581 VAL A N 1
ATOM 4645 C CA . VAL A 1 581 ? -3.836 -14.711 18.078 1 98.56 581 VAL A CA 1
ATOM 4646 C C . VAL A 1 581 ? -4.996 -15.086 18.984 1 98.56 581 VAL A C 1
ATOM 4648 O O . VAL A 1 581 ? -6.074 -15.453 18.516 1 98.56 581 VAL A O 1
ATOM 4651 N N . LYS A 1 582 ? -4.758 -15.055 20.25 1 98.5 582 LYS A N 1
ATOM 4652 C CA . LYS A 1 582 ? -5.82 -15.32 21.219 1 98.5 582 LYS A CA 1
ATOM 4653 C C . LYS A 1 582 ? -6.98 -14.352 21.047 1 98.5 582 LYS A C 1
ATOM 4655 O O . LYS A 1 582 ? -8.141 -14.758 21.031 1 98.5 582 LYS A O 1
ATOM 4660 N N . ASN A 1 583 ? -6.641 -13.047 21 1 98.06 583 ASN A N 1
ATOM 4661 C CA . ASN A 1 583 ? -7.672 -12.039 20.781 1 98.06 583 ASN A CA 1
ATOM 4662 C C . ASN A 1 583 ? -8.438 -12.289 19.484 1 98.06 583 ASN A C 1
ATOM 4664 O O . ASN A 1 583 ? -9.664 -12.164 19.453 1 98.06 583 ASN A O 1
ATOM 4668 N N . PHE A 1 584 ? -7.758 -12.617 18.422 1 98.5 584 PHE A N 1
ATOM 4669 C CA . PHE A 1 584 ? -8.398 -12.93 17.156 1 98.5 584 PHE A CA 1
ATOM 4670 C C . PHE A 1 584 ? -9.375 -14.086 17.297 1 98.5 584 PHE A C 1
ATOM 4672 O O . PHE A 1 584 ? -10.477 -14.047 16.75 1 98.5 584 PHE A O 1
ATOM 4679 N N . THR A 1 585 ? -8.938 -15.109 17.984 1 98.62 585 THR A N 1
ATOM 4680 C CA . THR A 1 585 ? -9.766 -16.281 18.203 1 98.62 585 THR A CA 1
ATOM 4681 C C . THR A 1 585 ? -11.062 -15.922 18.906 1 98.62 585 THR A C 1
ATOM 4683 O O . THR A 1 585 ? -12.141 -16.359 18.516 1 98.62 585 THR A O 1
ATOM 4686 N N . GLU A 1 586 ? -10.953 -15.094 19.906 1 98.25 586 GLU A N 1
ATOM 4687 C CA . GLU A 1 586 ? -12.125 -14.664 20.656 1 98.25 586 GLU A CA 1
ATOM 4688 C C . GLU A 1 586 ? -13.055 -13.82 19.797 1 98.25 586 GLU A C 1
ATOM 4690 O O . GLU A 1 586 ? -14.266 -14.039 19.781 1 98.25 586 GLU A O 1
ATOM 4695 N N . ILE A 1 587 ? -12.523 -12.922 19.109 1 97.81 587 ILE A N 1
ATOM 4696 C CA . ILE A 1 587 ? -13.32 -12.008 18.297 1 97.81 587 ILE A CA 1
ATOM 4697 C C . ILE A 1 587 ? -13.961 -12.773 17.141 1 97.81 587 ILE A C 1
ATOM 4699 O O . ILE A 1 587 ? -15.117 -12.523 16.781 1 97.81 587 ILE A O 1
ATOM 4703 N N . ALA A 1 588 ? -13.18 -13.656 16.516 1 98.06 588 ALA A N 1
ATOM 4704 C CA . ALA A 1 588 ? -13.711 -14.484 15.43 1 98.06 588 ALA A CA 1
ATOM 4705 C C . ALA A 1 588 ? -14.883 -15.328 15.914 1 98.06 588 ALA A C 1
ATOM 4707 O O . ALA A 1 588 ? -15.875 -15.492 15.203 1 98.06 588 ALA A O 1
ATOM 4708 N N . SER A 1 589 ? -14.781 -15.875 17.125 1 97.75 589 SER A N 1
ATOM 4709 C CA . SER A 1 589 ? -15.867 -16.656 17.703 1 97.75 589 SER A CA 1
ATOM 4710 C C . SER A 1 589 ? -17.109 -15.812 17.938 1 97.75 589 SER A C 1
ATOM 4712 O O . SER A 1 589 ? -18.219 -16.234 17.656 1 97.75 589 SER A O 1
ATOM 4714 N N . ASN A 1 590 ? -16.922 -14.641 18.484 1 96.88 590 ASN A N 1
ATOM 4715 C CA . ASN A 1 590 ? -18.031 -13.711 18.688 1 96.88 590 ASN A CA 1
ATOM 4716 C C . ASN A 1 590 ? -18.703 -13.344 17.359 1 96.88 590 ASN A C 1
ATOM 4718 O O . ASN A 1 590 ? -19.938 -13.258 17.297 1 96.88 590 ASN A O 1
ATOM 4722 N N . PHE A 1 591 ? -17.984 -13.109 16.406 1 97.56 591 PHE A N 1
ATOM 4723 C CA . PHE A 1 591 ? -18.516 -12.789 15.086 1 97.56 591 PHE A CA 1
ATOM 4724 C C . PHE A 1 591 ? -19.359 -13.938 14.555 1 97.56 591 PHE A C 1
ATOM 4726 O O . PHE A 1 591 ? -20.438 -13.719 14 1 97.56 591 PHE A O 1
ATOM 4733 N N . SER A 1 592 ? -18.75 -15.133 14.664 1 96.25 592 SER A N 1
ATOM 4734 C CA . SER A 1 592 ? -19.469 -16.312 14.195 1 96.25 592 SER A CA 1
ATOM 4735 C C . SER A 1 592 ? -20.797 -16.469 14.914 1 96.25 592 SER A C 1
ATOM 4737 O O . SER A 1 592 ? -21.781 -16.906 14.312 1 96.25 592 SER A O 1
ATOM 4739 N N . GLU A 1 593 ? -20.859 -16.125 16.172 1 95.69 593 GLU A N 1
ATOM 4740 C CA . GLU A 1 593 ? -22.109 -16.172 16.922 1 95.69 593 GLU A CA 1
ATOM 4741 C C . GLU A 1 593 ? -23.109 -15.141 16.406 1 95.69 593 GLU A C 1
ATOM 4743 O O . GLU A 1 593 ? -24.297 -15.43 16.25 1 95.69 593 GLU A O 1
ATOM 4748 N N . ARG A 1 594 ? -22.609 -14.016 16.109 1 94.75 594 ARG A N 1
ATOM 4749 C CA . ARG A 1 594 ? -23.469 -12.984 15.539 1 94.75 594 ARG A CA 1
ATOM 4750 C C . ARG A 1 594 ? -24 -13.414 14.172 1 94.75 594 ARG A C 1
ATOM 4752 O O . ARG A 1 594 ? -25.141 -13.102 13.812 1 94.75 594 ARG A O 1
ATOM 4759 N N . LEU A 1 595 ? -23.172 -14.023 13.461 1 94.56 595 LEU A N 1
ATOM 4760 C CA . LEU A 1 595 ? -23.547 -14.5 12.133 1 94.56 595 LEU A CA 1
ATOM 4761 C C . LEU A 1 595 ? -24.688 -15.516 12.227 1 94.56 595 LEU A C 1
ATOM 4763 O O . LEU A 1 595 ? -25.578 -15.539 11.375 1 94.56 595 LEU A O 1
ATOM 4767 N N . GLN A 1 596 ? -24.672 -16.359 13.188 1 92.5 596 GLN A N 1
ATOM 4768 C CA . GLN A 1 596 ? -25.703 -17.375 13.391 1 92.5 596 GLN A CA 1
ATOM 4769 C C . GLN A 1 596 ? -27.031 -16.734 13.758 1 92.5 596 GLN A C 1
ATOM 4771 O O . GLN A 1 596 ? -28.094 -17.234 13.383 1 92.5 596 GLN A O 1
ATOM 4776 N N . ASP A 1 597 ? -26.953 -15.586 14.398 1 92 597 ASP A N 1
ATOM 4777 C CA . ASP A 1 597 ? -28.156 -14.898 14.867 1 92 597 ASP A CA 1
ATOM 4778 C C . ASP A 1 597 ? -28.594 -13.82 13.875 1 92 597 ASP A C 1
ATOM 4780 O O . ASP A 1 597 ? -29.547 -13.078 14.141 1 92 597 ASP A O 1
ATOM 4784 N N . LEU A 1 598 ? -27.953 -13.836 12.82 1 91.25 598 LEU A N 1
ATOM 4785 C CA . LEU A 1 598 ? -28.172 -12.773 11.852 1 91.25 598 LEU A CA 1
ATOM 4786 C C . LEU A 1 598 ? -29.578 -12.875 11.25 1 91.25 598 LEU A C 1
ATOM 4788 O O . LEU A 1 598 ? -30 -13.969 10.867 1 91.25 598 LEU A O 1
ATOM 4792 N N . ASP A 1 599 ? -30.328 -11.742 11.25 1 90 599 ASP A N 1
ATOM 4793 C CA . ASP A 1 599 ? -31.578 -11.656 10.5 1 90 599 ASP A CA 1
ATOM 4794 C C . ASP A 1 599 ? -31.312 -11.57 9 1 90 599 ASP A C 1
ATOM 4796 O O . ASP A 1 599 ? -31.016 -10.492 8.477 1 90 599 ASP A O 1
ATOM 4800 N N . LYS A 1 600 ? -31.5 -12.539 8.289 1 88.12 600 LYS A N 1
ATOM 4801 C CA . LYS A 1 600 ? -31.141 -12.641 6.871 1 88.12 600 LYS A CA 1
ATOM 4802 C C . LYS A 1 600 ? -32.125 -11.836 6.012 1 88.12 600 LYS A C 1
ATOM 4804 O O . LYS A 1 600 ? -31.875 -11.633 4.82 1 88.12 600 LYS A O 1
ATOM 4809 N N . ASN A 1 601 ? -33.125 -11.258 6.664 1 88.69 601 ASN A N 1
ATOM 4810 C CA . ASN A 1 601 ? -34.094 -10.438 5.922 1 88.69 601 ASN A CA 1
ATOM 4811 C C . ASN A 1 601 ? -33.688 -8.969 5.922 1 88.69 601 ASN A C 1
ATOM 4813 O O . ASN A 1 601 ? -34.281 -8.148 5.223 1 88.69 601 ASN A O 1
ATOM 4817 N N . ASN A 1 602 ? -32.75 -8.742 6.668 1 88.75 602 ASN A N 1
ATOM 4818 C CA . ASN A 1 602 ? -32.219 -7.383 6.688 1 88.75 602 ASN A CA 1
ATOM 4819 C C . ASN A 1 602 ? -31.031 -7.234 5.719 1 88.75 602 ASN A C 1
ATOM 4821 O O . ASN A 1 602 ? -29.906 -7.633 6.035 1 88.75 602 ASN A O 1
ATOM 4825 N N . PRO A 1 603 ? -31.281 -6.609 4.602 1 86.56 603 PRO A N 1
ATOM 4826 C CA . PRO A 1 603 ? -30.234 -6.566 3.574 1 86.56 603 PRO A CA 1
ATOM 4827 C C . PRO A 1 603 ? -29.016 -5.758 4.008 1 86.56 603 PRO A C 1
ATOM 4829 O O . PRO A 1 603 ? -27.891 -6.059 3.596 1 86.56 603 PRO A O 1
ATOM 4832 N N . ILE A 1 604 ? -29.203 -4.793 4.816 1 84.62 604 ILE A N 1
ATOM 4833 C CA . ILE A 1 604 ? -28.094 -3.949 5.246 1 84.62 604 ILE A CA 1
ATOM 4834 C C . ILE A 1 604 ? -27.188 -4.734 6.18 1 84.62 604 ILE A C 1
ATOM 4836 O O . ILE A 1 604 ? -25.969 -4.707 6.031 1 84.62 604 ILE A O 1
ATOM 4840 N N . LEU A 1 605 ? -27.828 -5.422 7.113 1 87.31 605 LEU A N 1
ATOM 4841 C CA . LEU A 1 605 ? -27.031 -6.227 8.039 1 87.31 605 LEU A CA 1
ATOM 4842 C C . LEU A 1 605 ? -26.312 -7.348 7.305 1 87.31 605 LEU A C 1
ATOM 4844 O O . LEU A 1 605 ? -25.172 -7.68 7.637 1 87.31 605 LEU A O 1
ATOM 4848 N N . LEU A 1 606 ? -27 -7.918 6.352 1 89.25 606 LEU A N 1
ATOM 4849 C CA . LEU A 1 606 ? -26.391 -8.961 5.531 1 89.25 606 LEU A CA 1
ATOM 4850 C C . LEU A 1 606 ? -25.172 -8.422 4.785 1 89.25 606 LEU A C 1
ATOM 4852 O O . LEU A 1 606 ? -24.125 -9.086 4.738 1 89.25 606 LEU A O 1
ATOM 4856 N N . ARG A 1 607 ? -25.297 -7.273 4.285 1 88.81 607 ARG A N 1
ATOM 4857 C CA . ARG A 1 607 ? -24.203 -6.668 3.529 1 88.81 607 ARG A CA 1
ATOM 4858 C C . ARG A 1 607 ? -23.016 -6.34 4.441 1 88.81 607 ARG A C 1
ATOM 4860 O O . ARG A 1 607 ? -21.859 -6.535 4.066 1 88.81 607 ARG A O 1
ATOM 4867 N N . ILE A 1 608 ? -23.328 -5.863 5.613 1 87.62 608 ILE A N 1
ATOM 4868 C CA . ILE A 1 608 ? -22.281 -5.504 6.566 1 87.62 608 ILE A CA 1
ATOM 4869 C C . ILE A 1 608 ? -21.453 -6.738 6.93 1 87.62 608 ILE A C 1
ATOM 4871 O O . ILE A 1 608 ? -20.234 -6.707 6.887 1 87.62 608 ILE A O 1
ATOM 4875 N N . MET A 1 609 ? -22.078 -7.805 7.207 1 92.75 609 MET A N 1
ATOM 4876 C CA . MET A 1 609 ? -21.375 -9.008 7.648 1 92.75 609 MET A CA 1
ATOM 4877 C C . MET A 1 609 ? -20.656 -9.664 6.484 1 92.75 609 MET A C 1
ATOM 4879 O O . MET A 1 609 ? -19.547 -10.195 6.656 1 92.75 609 MET A O 1
ATOM 4883 N N . ASN A 1 610 ? -21.203 -9.617 5.289 1 92.81 610 ASN A N 1
ATOM 4884 C CA . ASN A 1 610 ? -20.5 -10.125 4.109 1 92.81 610 ASN A CA 1
ATOM 4885 C C . ASN A 1 610 ? -19.25 -9.312 3.801 1 92.81 610 ASN A C 1
ATOM 4887 O O . ASN A 1 610 ? -18.219 -9.875 3.404 1 92.81 610 ASN A O 1
ATOM 4891 N N . ASP A 1 611 ? -19.375 -8.008 4.012 1 91.31 611 ASP A N 1
ATOM 4892 C CA . ASP A 1 611 ? -18.203 -7.152 3.801 1 91.31 611 ASP A CA 1
ATOM 4893 C C . ASP A 1 611 ? -17.094 -7.5 4.781 1 91.31 611 ASP A C 1
ATOM 4895 O O . ASP A 1 611 ? -15.914 -7.559 4.402 1 91.31 611 ASP A O 1
ATOM 4899 N N . GLN A 1 612 ? -17.469 -7.723 6.023 1 94.19 612 GLN A N 1
ATOM 4900 C CA . GLN A 1 612 ? -16.469 -8.07 7.023 1 94.19 612 GLN A CA 1
ATOM 4901 C C . GLN A 1 612 ? -15.766 -9.375 6.66 1 94.19 612 GLN A C 1
ATOM 4903 O O . GLN A 1 612 ? -14.539 -9.484 6.789 1 94.19 612 GLN A O 1
ATOM 4908 N N . LEU A 1 613 ? -16.516 -10.328 6.164 1 96.25 613 LEU A N 1
ATOM 4909 C CA . LEU A 1 613 ? -15.93 -11.602 5.742 1 96.25 613 LEU A CA 1
ATOM 4910 C C . LEU A 1 613 ? -15.023 -11.414 4.531 1 96.25 613 LEU A C 1
ATOM 4912 O O . LEU A 1 613 ? -13.914 -11.945 4.492 1 96.25 613 LEU A O 1
ATOM 4916 N N . MET A 1 614 ? -15.469 -10.633 3.588 1 94.31 614 MET A N 1
ATOM 4917 C CA . MET A 1 614 ? -14.727 -10.414 2.352 1 94.31 614 MET A CA 1
ATOM 4918 C C . MET A 1 614 ? -13.422 -9.672 2.629 1 94.31 614 MET A C 1
ATOM 4920 O O . MET A 1 614 ? -12.367 -10.031 2.096 1 94.31 614 MET A O 1
ATOM 4924 N N . PHE A 1 615 ? -13.453 -8.664 3.529 1 94.31 615 PHE A N 1
ATOM 4925 C CA . PHE A 1 615 ? -12.312 -7.781 3.734 1 94.31 615 PHE A CA 1
ATOM 4926 C C . PHE A 1 615 ? -11.328 -8.391 4.727 1 94.31 615 PHE A C 1
ATOM 4928 O O . PHE A 1 615 ? -10.219 -7.879 4.895 1 94.31 615 PHE A O 1
ATOM 4935 N N . LEU A 1 616 ? -11.656 -9.477 5.363 1 97.12 616 LEU A N 1
ATOM 4936 C CA . LEU A 1 616 ? -10.781 -10.047 6.379 1 97.12 616 LEU A CA 1
ATOM 4937 C C . LEU A 1 616 ? -9.43 -10.438 5.777 1 97.12 616 LEU A C 1
ATOM 4939 O O . LEU A 1 616 ? -8.383 -10.133 6.344 1 97.12 616 LEU A O 1
ATOM 4943 N N . GLU A 1 617 ? -9.469 -11.078 4.617 1 96.81 617 GLU A N 1
ATOM 4944 C CA . GLU A 1 617 ? -8.219 -11.484 3.98 1 96.81 617 GLU A CA 1
ATOM 4945 C C . GLU A 1 617 ? -7.332 -10.281 3.684 1 96.81 617 GLU A C 1
ATOM 4947 O O . GLU A 1 617 ? -6.113 -10.336 3.869 1 96.81 617 GLU A O 1
ATOM 4952 N N . ARG A 1 618 ? -7.906 -9.156 3.281 1 95.5 618 ARG A N 1
ATOM 4953 C CA . ARG A 1 618 ? -7.18 -7.93 2.971 1 95.5 618 ARG A CA 1
ATOM 4954 C C . ARG A 1 618 ? -6.539 -7.34 4.223 1 95.5 618 ARG A C 1
ATOM 4956 O O . ARG A 1 618 ? -5.496 -6.691 4.145 1 95.5 618 ARG A O 1
ATOM 4963 N N . ALA A 1 619 ? -7.156 -7.617 5.301 1 97.06 619 ALA A N 1
ATOM 4964 C CA . ALA A 1 619 ? -6.699 -7.035 6.562 1 97.06 619 ALA A CA 1
ATOM 4965 C C . ALA A 1 619 ? -5.355 -7.625 6.98 1 97.06 619 ALA A C 1
ATOM 4967 O O . ALA A 1 619 ? -4.664 -7.062 7.832 1 97.06 619 ALA A O 1
ATOM 4968 N N . PHE A 1 620 ? -4.957 -8.672 6.363 1 97.94 620 PHE A N 1
ATOM 4969 C CA . PHE A 1 620 ? -3.684 -9.305 6.703 1 97.94 620 PHE A CA 1
ATOM 4970 C C . PHE A 1 620 ? -2.566 -8.781 5.812 1 97.94 620 PHE A C 1
ATOM 4972 O O . PHE A 1 620 ? -1.421 -9.227 5.918 1 97.94 620 PHE A O 1
ATOM 4979 N N . THR A 1 621 ? -2.852 -7.816 4.945 1 96.69 621 THR A N 1
ATOM 4980 C CA . THR A 1 621 ? -1.824 -7.262 4.07 1 96.69 621 THR A CA 1
ATOM 4981 C C . THR A 1 621 ? -1.206 -6.012 4.684 1 96.69 621 THR A C 1
ATOM 4983 O O . THR A 1 621 ? -1.884 -5.258 5.383 1 96.69 621 THR A O 1
ATOM 4986 N N . ASP A 1 622 ? 0.028 -5.844 4.484 1 95.81 622 ASP A N 1
ATOM 4987 C CA . ASP A 1 622 ? 0.783 -4.652 4.863 1 95.81 622 ASP A CA 1
ATOM 4988 C C . ASP A 1 622 ? 1.203 -3.857 3.631 1 95.81 622 ASP A C 1
ATOM 4990 O O . ASP A 1 622 ? 1.955 -4.355 2.789 1 95.81 622 ASP A O 1
ATOM 4994 N N . PRO A 1 623 ? 0.793 -2.607 3.527 1 92.31 623 PRO A N 1
ATOM 4995 C CA . PRO A 1 623 ? 1.132 -1.806 2.348 1 92.31 623 PRO A CA 1
ATOM 4996 C C . PRO A 1 623 ? 2.639 -1.628 2.168 1 92.31 623 PRO A C 1
ATOM 4998 O O . PRO A 1 623 ? 3.104 -1.364 1.057 1 92.31 623 PRO A O 1
ATOM 5001 N N . LEU A 1 624 ? 3.389 -1.76 3.209 1 94 624 LEU A N 1
ATOM 5002 C CA . LEU A 1 624 ? 4.836 -1.597 3.111 1 94 624 LEU A CA 1
ATOM 5003 C C . LEU A 1 624 ? 5.492 -2.869 2.582 1 94 624 LEU A C 1
ATOM 5005 O O . LEU A 1 624 ? 6.66 -2.852 2.188 1 94 624 LEU A O 1
ATOM 5009 N N . GLY A 1 625 ? 4.77 -3.971 2.543 1 95.25 625 GLY A N 1
ATOM 5010 C CA . GLY A 1 625 ? 5.281 -5.23 2.029 1 95.25 625 GLY A CA 1
ATOM 5011 C C . GLY A 1 625 ? 6.227 -5.926 2.992 1 95.25 625 GLY A C 1
ATOM 5012 O O . GLY A 1 625 ? 6.48 -5.43 4.09 1 95.25 625 GLY A O 1
ATOM 5013 N N . LEU A 1 626 ? 6.617 -7.102 2.639 1 95.81 626 LEU A N 1
ATOM 5014 C CA . LEU A 1 626 ? 7.641 -7.844 3.365 1 95.81 626 LEU A CA 1
ATOM 5015 C C . LEU A 1 626 ? 9.023 -7.234 3.141 1 95.81 626 LEU A C 1
ATOM 5017 O O . LEU A 1 626 ? 9.203 -6.418 2.232 1 95.81 626 LEU A O 1
ATOM 5021 N N . PRO A 1 627 ? 9.984 -7.523 3.973 1 93.56 627 PRO A N 1
ATOM 5022 C CA . PRO A 1 627 ? 11.305 -6.914 3.828 1 93.56 627 PRO A CA 1
ATOM 5023 C C . PRO A 1 627 ? 11.875 -7.062 2.418 1 93.56 627 PRO A C 1
ATOM 5025 O O . PRO A 1 627 ? 11.984 -8.18 1.908 1 93.56 627 PRO A O 1
ATOM 5028 N N . ASP A 1 628 ? 12.141 -5.965 1.753 1 90.31 628 ASP A N 1
ATOM 5029 C CA . ASP A 1 628 ? 12.75 -5.836 0.436 1 90.31 628 ASP A CA 1
ATOM 5030 C C . ASP A 1 628 ? 11.836 -6.398 -0.653 1 90.31 628 ASP A C 1
ATOM 5032 O O . ASP A 1 628 ? 12.305 -6.766 -1.733 1 90.31 628 ASP A O 1
ATOM 5036 N N . ARG A 1 629 ? 10.562 -6.594 -0.357 1 93.88 629 ARG A N 1
ATOM 5037 C CA . ARG A 1 629 ? 9.562 -7.117 -1.278 1 93.88 629 ARG A CA 1
ATOM 5038 C C . ARG A 1 629 ? 8.258 -6.332 -1.177 1 93.88 629 ARG A C 1
ATOM 5040 O O . ARG A 1 629 ? 7.266 -6.832 -0.642 1 93.88 629 ARG A O 1
ATOM 5047 N N . PRO A 1 630 ? 8.242 -5.238 -1.8 1 93.75 630 PRO A N 1
ATOM 5048 C CA . PRO A 1 630 ? 7.113 -4.328 -1.607 1 93.75 630 PRO A CA 1
ATOM 5049 C C . PRO A 1 630 ? 5.816 -4.867 -2.199 1 93.75 630 PRO A C 1
ATOM 5051 O O . PRO A 1 630 ? 4.734 -4.371 -1.877 1 93.75 630 PRO A O 1
ATOM 5054 N N . PHE A 1 631 ? 5.887 -5.906 -3.004 1 95.06 631 PHE A N 1
ATOM 5055 C CA . PHE A 1 631 ? 4.668 -6.363 -3.662 1 95.06 631 PHE A CA 1
ATOM 5056 C C . PHE A 1 631 ? 4.137 -7.629 -2.998 1 95.06 631 PHE A C 1
ATOM 5058 O O . PHE A 1 631 ? 3.039 -8.094 -3.316 1 95.06 631 PHE A O 1
ATOM 5065 N N . TYR A 1 632 ? 4.918 -8.266 -2.191 1 95 632 TYR A N 1
ATOM 5066 C CA . TYR A 1 632 ? 4.426 -9.312 -1.305 1 95 632 TYR A CA 1
ATOM 5067 C C . TYR A 1 632 ? 3.947 -8.727 0.019 1 95 632 TYR A C 1
ATOM 5069 O O . TYR A 1 632 ? 4.738 -8.562 0.952 1 95 632 TYR A O 1
ATOM 5077 N N . ARG A 1 633 ? 2.67 -8.547 0.056 1 96.31 633 ARG A N 1
ATOM 5078 C CA . ARG A 1 633 ? 2.145 -7.711 1.132 1 96.31 633 ARG A CA 1
ATOM 5079 C C . ARG A 1 633 ? 1.443 -8.555 2.189 1 96.31 633 ARG A C 1
ATOM 5081 O O . ARG A 1 633 ? 1.128 -8.062 3.275 1 96.31 633 ARG A O 1
ATOM 5088 N N . HIS A 1 634 ? 1.164 -9.82 1.918 1 96.69 634 HIS A N 1
ATOM 5089 C CA . HIS A 1 634 ? 0.455 -10.68 2.857 1 96.69 634 HIS A CA 1
ATOM 5090 C C . HIS A 1 634 ? 1.364 -11.117 4 1 96.69 634 HIS A C 1
ATOM 5092 O O . HIS A 1 634 ? 2.365 -11.805 3.777 1 96.69 634 HIS A O 1
ATOM 5098 N N . VAL A 1 635 ? 1.047 -10.844 5.195 1 97.5 635 VAL A N 1
ATOM 5099 C CA . VAL A 1 635 ? 1.928 -11.008 6.348 1 97.5 635 VAL A CA 1
ATOM 5100 C C . VAL A 1 635 ? 1.856 -12.445 6.855 1 97.5 635 VAL A C 1
ATOM 5102 O O . VAL A 1 635 ? 2.812 -12.953 7.449 1 97.5 635 VAL A O 1
ATOM 5105 N N . ILE A 1 636 ? 0.74 -13.133 6.562 1 96.81 636 ILE A N 1
ATOM 5106 C CA . ILE A 1 636 ? 0.529 -14.477 7.09 1 96.81 636 ILE A CA 1
ATOM 5107 C C . ILE A 1 636 ? 1.044 -15.508 6.09 1 96.81 636 ILE A C 1
ATOM 5109 O O . ILE A 1 636 ? 1.586 -16.547 6.484 1 96.81 636 ILE A O 1
ATOM 5113 N N . TYR A 1 637 ? 0.796 -15.133 4.789 1 92.06 637 TYR A N 1
ATOM 5114 C CA . TYR A 1 637 ? 1.142 -16.094 3.748 1 92.06 637 TYR A CA 1
ATOM 5115 C C . TYR A 1 637 ? 1.92 -15.43 2.621 1 92.06 637 TYR A C 1
ATOM 5117 O O . TYR A 1 637 ? 1.42 -14.5 1.978 1 92.06 637 TYR A O 1
ATOM 5125 N N . ALA A 1 638 ? 3.109 -15.906 2.404 1 90.62 638 ALA A N 1
ATOM 5126 C CA . ALA A 1 638 ? 3.91 -15.5 1.254 1 90.62 638 ALA A CA 1
ATOM 5127 C C . ALA A 1 638 ? 5.094 -16.438 1.048 1 90.62 638 ALA A C 1
ATOM 5129 O O . ALA A 1 638 ? 5.457 -17.188 1.953 1 90.62 638 ALA A O 1
ATOM 5130 N N . PRO A 1 639 ? 5.527 -16.391 -0.128 1 89.19 639 PRO A N 1
ATOM 5131 C CA . PRO A 1 639 ? 6.73 -17.203 -0.316 1 89.19 639 PRO A CA 1
ATOM 5132 C C . PRO A 1 639 ? 7.93 -16.672 0.462 1 89.19 639 PRO A C 1
ATOM 5134 O O . PRO A 1 639 ? 7.992 -15.484 0.771 1 89.19 639 PRO A O 1
ATOM 5137 N N . SER A 1 640 ? 8.734 -17.578 0.73 1 88.06 640 SER A N 1
ATOM 5138 C CA . SER A 1 640 ? 10.008 -17.188 1.313 1 88.06 640 SER A CA 1
ATOM 5139 C C . SER A 1 640 ? 10.859 -16.406 0.308 1 88.06 640 SER A C 1
ATOM 5141 O O . SER A 1 640 ? 10.758 -16.641 -0.9 1 88.06 640 SER A O 1
ATOM 5143 N N . SER A 1 641 ? 11.633 -15.547 0.817 1 86.06 641 SER A N 1
ATOM 5144 C CA . SER A 1 641 ? 12.57 -14.82 -0.036 1 86.06 641 SER A CA 1
ATOM 5145 C C . SER A 1 641 ? 13.641 -15.75 -0.607 1 86.06 641 SER A C 1
ATOM 5147 O O . SER A 1 641 ? 14.328 -15.391 -1.566 1 86.06 641 SER A O 1
ATOM 5149 N N . HIS A 1 642 ? 13.688 -16.922 -0.147 1 81.19 642 HIS A N 1
ATOM 5150 C CA . HIS A 1 642 ? 14.719 -17.859 -0.55 1 81.19 642 HIS A CA 1
ATOM 5151 C C . HIS A 1 642 ? 14.141 -18.969 -1.424 1 81.19 642 HIS A C 1
ATOM 5153 O O . HIS A 1 642 ? 14.883 -19.797 -1.956 1 81.19 642 HIS A O 1
ATOM 5159 N N . ASN A 1 643 ? 12.867 -18.969 -1.512 1 78.25 643 ASN A N 1
ATOM 5160 C CA . ASN A 1 643 ? 12.164 -19.922 -2.363 1 78.25 643 ASN A CA 1
ATOM 5161 C C . ASN A 1 643 ? 10.797 -19.391 -2.787 1 78.25 643 ASN A C 1
ATOM 5163 O O . ASN A 1 643 ? 9.828 -19.5 -2.033 1 78.25 643 ASN A O 1
ATOM 5167 N N . LYS A 1 644 ? 10.617 -19.109 -3.936 1 76.69 644 LYS A N 1
ATOM 5168 C CA . LYS A 1 644 ? 9.414 -18.469 -4.469 1 76.69 644 LYS A CA 1
ATOM 5169 C C . LYS A 1 644 ? 8.242 -19.453 -4.48 1 76.69 644 LYS A C 1
ATOM 5171 O O . LYS A 1 644 ? 7.086 -19.031 -4.383 1 76.69 644 LYS A O 1
ATOM 5176 N N . TYR A 1 645 ? 8.484 -20.703 -4.551 1 73.06 645 TYR A N 1
ATOM 5177 C CA . TYR A 1 645 ? 7.406 -21.656 -4.82 1 73.06 645 TYR A CA 1
ATOM 5178 C C . TYR A 1 645 ? 6.734 -22.094 -3.525 1 73.06 645 TYR A C 1
ATOM 5180 O O . TYR A 1 645 ? 5.625 -22.641 -3.547 1 73.06 645 TYR A O 1
ATOM 5188 N N . VAL A 1 646 ? 7.348 -21.844 -2.424 1 75.62 646 VAL A N 1
ATOM 5189 C CA . VAL A 1 646 ? 6.789 -22.391 -1.193 1 75.62 646 VAL A CA 1
ATOM 5190 C C . VAL A 1 646 ? 6.141 -21.266 -0.377 1 75.62 646 VAL A C 1
ATOM 5192 O O . VAL A 1 646 ? 6.766 -20.234 -0.126 1 75.62 646 VAL A O 1
ATOM 5195 N N . GLY A 1 647 ? 4.914 -21.547 -0.104 1 79.19 647 GLY A N 1
ATOM 5196 C CA . GLY A 1 647 ? 4.234 -20.641 0.797 1 79.19 647 GLY A CA 1
ATOM 5197 C C . GLY A 1 647 ? 4.59 -20.859 2.254 1 79.19 647 GLY A C 1
ATOM 5198 O O . GLY A 1 647 ? 4.562 -21.984 2.74 1 79.19 647 GLY A O 1
ATOM 5199 N N . GLU A 1 648 ? 5.008 -19.812 2.861 1 87.31 648 GLU A N 1
ATOM 5200 C CA . GLU A 1 648 ? 5.383 -19.891 4.273 1 87.31 648 GLU A CA 1
ATOM 5201 C C . GLU A 1 648 ? 4.414 -19.078 5.137 1 87.31 648 GLU A C 1
ATOM 5203 O O . GLU A 1 648 ? 3.812 -18.109 4.672 1 87.31 648 GLU A O 1
ATOM 5208 N N . SER A 1 649 ? 4.238 -19.656 6.344 1 92.5 649 SER A N 1
ATOM 5209 C CA . SER A 1 649 ? 3.473 -18.906 7.328 1 92.5 649 SER A CA 1
ATOM 5210 C C . SER A 1 649 ? 4.348 -17.875 8.039 1 92.5 649 SER A C 1
ATOM 5212 O O . SER A 1 649 ? 5.484 -18.172 8.406 1 92.5 649 SER A O 1
ATOM 5214 N N . PHE A 1 650 ? 3.824 -16.734 8.195 1 96.81 650 PHE A N 1
ATOM 5215 C CA . PHE A 1 650 ? 4.582 -15.625 8.75 1 96.81 650 PHE A CA 1
ATOM 5216 C C . PHE A 1 650 ? 5.941 -15.5 8.078 1 96.81 650 PHE A C 1
ATOM 5218 O O . PHE A 1 650 ? 6.977 -15.578 8.742 1 96.81 650 PHE A O 1
ATOM 5225 N N . PRO A 1 651 ? 5.918 -15.234 6.801 1 95.38 651 PRO A N 1
ATOM 5226 C CA . PRO A 1 651 ? 7.145 -15.266 6 1 95.38 651 PRO A CA 1
ATOM 5227 C C . PRO A 1 651 ? 8.203 -14.273 6.488 1 95.38 651 PRO A C 1
ATOM 5229 O O . PRO A 1 651 ? 9.398 -14.555 6.41 1 95.38 651 PRO A O 1
ATOM 5232 N N . GLY A 1 652 ? 7.777 -13.141 6.984 1 96.44 652 GLY A N 1
ATOM 5233 C CA . GLY A 1 652 ? 8.734 -12.195 7.531 1 96.44 652 GLY A CA 1
ATOM 5234 C C . GLY A 1 652 ? 9.57 -12.773 8.664 1 96.44 652 GLY A C 1
ATOM 5235 O O . GLY A 1 652 ? 10.789 -12.633 8.672 1 96.44 652 GLY A O 1
ATOM 5236 N N . ILE A 1 653 ? 8.898 -13.406 9.609 1 97.56 653 ILE A N 1
ATOM 5237 C CA . ILE A 1 653 ? 9.578 -14.023 10.742 1 97.56 653 ILE A CA 1
ATOM 5238 C C . ILE A 1 653 ? 10.422 -15.203 10.258 1 97.56 653 ILE A C 1
ATOM 5240 O O . ILE A 1 653 ? 11.578 -15.352 10.656 1 97.56 653 ILE A O 1
ATOM 5244 N N . TYR A 1 654 ? 9.82 -16 9.422 1 95.5 654 TYR A N 1
ATOM 5245 C CA . TYR A 1 654 ? 10.492 -17.188 8.891 1 95.5 654 TYR A CA 1
ATOM 5246 C C . TYR A 1 654 ? 11.805 -16.812 8.211 1 95.5 654 TYR A C 1
ATOM 5248 O O . TYR A 1 654 ? 12.844 -17.406 8.477 1 95.5 654 TYR A O 1
ATOM 5256 N N . ASP A 1 655 ? 11.75 -15.867 7.297 1 94.06 655 ASP A N 1
ATOM 5257 C CA . ASP A 1 655 ? 12.938 -15.438 6.57 1 94.06 655 ASP A CA 1
ATOM 5258 C C . ASP A 1 655 ? 13.977 -14.836 7.52 1 94.06 655 ASP A C 1
ATOM 5260 O O . ASP A 1 655 ? 15.18 -15.039 7.348 1 94.06 655 ASP A O 1
ATOM 5264 N N . ALA A 1 656 ? 13.492 -14.023 8.469 1 95.5 656 ALA A N 1
ATOM 5265 C CA . ALA A 1 656 ? 14.414 -13.438 9.438 1 95.5 656 ALA A CA 1
ATOM 5266 C C . ALA A 1 656 ? 15.148 -14.516 10.227 1 95.5 656 ALA A C 1
ATOM 5268 O O . ALA A 1 656 ? 16.359 -14.414 10.453 1 95.5 656 ALA A O 1
ATOM 5269 N N . LEU A 1 657 ? 14.461 -15.555 10.648 1 94.25 657 LEU A N 1
ATOM 5270 C CA . LEU A 1 657 ? 15.07 -16.656 11.383 1 94.25 657 LEU A CA 1
ATOM 5271 C C . LEU A 1 657 ? 16.047 -17.422 10.5 1 94.25 657 LEU A C 1
ATOM 5273 O O . LEU A 1 657 ? 17.109 -17.859 10.961 1 94.25 657 LEU A O 1
ATOM 5277 N N . PHE A 1 658 ? 15.648 -17.562 9.266 1 88.69 658 PHE A N 1
ATOM 5278 C CA . PHE A 1 658 ? 16.516 -18.25 8.312 1 88.69 658 PHE A CA 1
ATOM 5279 C C . PHE A 1 658 ? 17.828 -17.5 8.141 1 88.69 658 PHE A C 1
ATOM 5281 O O . PHE A 1 658 ? 18.891 -18.125 7.996 1 88.69 658 PHE A O 1
ATOM 5288 N N . ASP A 1 659 ? 17.781 -16.234 8.219 1 89.31 659 ASP A N 1
ATOM 5289 C CA . ASP A 1 659 ? 18.922 -15.391 7.879 1 89.31 659 ASP A CA 1
ATOM 5290 C C . ASP A 1 659 ? 19.828 -15.18 9.086 1 89.31 659 ASP A C 1
ATOM 5292 O O . ASP A 1 659 ? 20.891 -14.562 8.977 1 89.31 659 ASP A O 1
ATOM 5296 N N . ILE A 1 660 ? 19.516 -15.617 10.273 1 90 660 ILE A N 1
ATOM 5297 C CA . ILE A 1 660 ? 20.312 -15.383 11.469 1 90 660 ILE A CA 1
ATOM 5298 C C . ILE A 1 660 ? 21.703 -15.961 11.273 1 90 660 ILE A C 1
ATOM 5300 O O . ILE A 1 660 ? 22.703 -15.383 11.742 1 90 660 ILE A O 1
ATOM 5304 N N . GLU A 1 661 ? 21.766 -17.078 10.578 1 79.56 661 GLU A N 1
ATOM 5305 C CA . GLU A 1 661 ? 23.062 -17.719 10.398 1 79.56 661 GLU A CA 1
ATOM 5306 C C . GLU A 1 661 ? 23.828 -17.109 9.227 1 79.56 661 GLU A C 1
ATOM 5308 O O . GLU A 1 661 ? 25.047 -17.266 9.117 1 79.56 661 GLU A O 1
ATOM 5313 N N . ASN A 1 662 ? 23.156 -16.359 8.445 1 75.5 662 ASN A N 1
ATOM 5314 C CA . ASN A 1 662 ? 23.75 -15.883 7.203 1 75.5 662 ASN A CA 1
ATOM 5315 C C . ASN A 1 662 ? 24.141 -14.414 7.301 1 75.5 662 ASN A C 1
ATOM 5317 O O . ASN A 1 662 ? 24.875 -13.906 6.453 1 75.5 662 ASN A O 1
ATOM 5321 N N . ARG A 1 663 ? 23.766 -13.742 8.32 1 75.12 663 ARG A N 1
ATOM 5322 C CA . ARG A 1 663 ? 24.031 -12.312 8.406 1 75.12 663 ARG A CA 1
ATOM 5323 C C . ARG A 1 663 ? 25.328 -12.039 9.156 1 75.12 663 ARG A C 1
ATOM 5325 O O . ARG A 1 663 ? 25.672 -12.766 10.094 1 75.12 663 ARG A O 1
ATOM 5332 N N . VAL A 1 664 ? 25.969 -10.984 8.711 1 79.12 664 VAL A N 1
ATOM 5333 C CA . VAL A 1 664 ? 27.266 -10.578 9.227 1 79.12 664 VAL A CA 1
ATOM 5334 C C . VAL A 1 664 ? 27.125 -10.078 10.664 1 79.12 664 VAL A C 1
ATOM 5336 O O . VAL A 1 664 ? 27.938 -10.406 11.531 1 79.12 664 VAL A O 1
ATOM 5339 N N . ASP A 1 665 ? 26.031 -9.383 10.977 1 88.94 665 ASP A N 1
ATOM 5340 C CA . ASP A 1 665 ? 25.781 -8.82 12.305 1 88.94 665 ASP A CA 1
ATOM 5341 C C . ASP A 1 665 ? 24.625 -9.539 12.992 1 88.94 665 ASP A C 1
ATOM 5343 O O . ASP A 1 665 ? 23.469 -9.258 12.711 1 88.94 665 ASP A O 1
ATOM 5347 N N . PRO A 1 666 ? 24.938 -10.383 13.914 1 90 666 PRO A N 1
ATOM 5348 C CA . PRO A 1 666 ? 23.891 -11.156 14.578 1 90 666 PRO A CA 1
ATOM 5349 C C . PRO A 1 666 ? 22.875 -10.281 15.305 1 90 666 PRO A C 1
ATOM 5351 O O . PRO A 1 666 ? 21.688 -10.602 15.328 1 90 666 PRO A O 1
ATOM 5354 N N . SER A 1 667 ? 23.359 -9.195 15.883 1 91.19 667 SER A N 1
ATOM 5355 C CA . SER A 1 667 ? 22.438 -8.305 16.594 1 91.19 667 SER A CA 1
ATOM 5356 C C . SER A 1 667 ? 21.375 -7.742 15.664 1 91.19 667 SER A C 1
ATOM 5358 O O . SER A 1 667 ? 20.188 -7.715 16.016 1 91.19 667 SER A O 1
ATOM 5360 N N . LYS A 1 668 ? 21.812 -7.32 14.523 1 91.5 668 LYS A N 1
ATOM 5361 C CA . LYS A 1 668 ? 20.875 -6.777 13.547 1 91.5 668 LYS A CA 1
ATOM 5362 C C . LYS A 1 668 ? 19.922 -7.855 13.039 1 91.5 668 LYS A C 1
ATOM 5364 O O . LYS A 1 668 ? 18.75 -7.578 12.75 1 91.5 668 LYS A O 1
ATOM 5369 N N . ALA A 1 669 ? 20.406 -9.023 12.906 1 93.88 669 ALA A N 1
ATOM 5370 C CA . ALA A 1 669 ? 19.578 -10.141 12.445 1 93.88 669 ALA A CA 1
ATOM 5371 C C . ALA A 1 669 ? 18.453 -10.438 13.438 1 93.88 669 ALA A C 1
ATOM 5373 O O . ALA A 1 669 ? 17.312 -10.625 13.047 1 93.88 669 ALA A O 1
ATOM 5374 N N . TRP A 1 670 ? 18.828 -10.469 14.68 1 95.44 670 TRP A N 1
ATOM 5375 C CA . TRP A 1 670 ? 17.828 -10.789 15.695 1 95.44 670 TRP A CA 1
ATOM 5376 C C . TRP A 1 670 ? 16.875 -9.625 15.906 1 95.44 670 TRP A C 1
ATOM 5378 O O . TRP A 1 670 ? 15.711 -9.82 16.266 1 95.44 670 TRP A O 1
ATOM 5388 N N . GLU A 1 671 ? 17.359 -8.375 15.664 1 95.06 671 GLU A N 1
ATOM 5389 C CA . GLU A 1 671 ? 16.469 -7.219 15.688 1 95.06 671 GLU A CA 1
ATOM 5390 C C . GLU A 1 671 ? 15.391 -7.336 14.609 1 95.06 671 GLU A C 1
ATOM 5392 O O . GLU A 1 671 ? 14.242 -6.945 14.828 1 95.06 671 GLU A O 1
ATOM 5397 N N . GLU A 1 672 ? 15.797 -7.84 13.508 1 95.75 672 GLU A N 1
ATOM 5398 C CA . GLU A 1 672 ? 14.82 -8.031 12.438 1 95.75 672 GLU A CA 1
ATOM 5399 C C . GLU A 1 672 ? 13.781 -9.078 12.82 1 95.75 672 GLU A C 1
ATOM 5401 O O . GLU A 1 672 ? 12.609 -8.953 12.453 1 95.75 672 GLU A O 1
ATOM 5406 N N . VAL A 1 673 ? 14.188 -10.133 13.516 1 97.25 673 VAL A N 1
ATOM 5407 C CA . VAL A 1 673 ? 13.242 -11.133 14.008 1 97.25 673 VAL A CA 1
ATOM 5408 C C . VAL A 1 673 ? 12.211 -10.461 14.914 1 97.25 673 VAL A C 1
ATOM 5410 O O . VAL A 1 673 ? 11.008 -10.664 14.75 1 97.25 673 VAL A O 1
ATOM 5413 N N . LYS A 1 674 ? 12.672 -9.625 15.828 1 97.19 674 LYS A N 1
ATOM 5414 C CA . LYS A 1 674 ? 11.781 -8.906 16.734 1 97.19 674 LYS A CA 1
ATOM 5415 C C . LYS A 1 674 ? 10.82 -8.008 15.969 1 97.19 674 LYS A C 1
ATOM 5417 O O . LYS A 1 674 ? 9.625 -7.953 16.281 1 97.19 674 LYS A O 1
ATOM 5422 N N . ARG A 1 675 ? 11.367 -7.316 15.031 1 97.31 675 ARG A N 1
ATOM 5423 C CA . ARG A 1 675 ? 10.562 -6.41 14.219 1 97.31 675 ARG A CA 1
ATOM 5424 C C . ARG A 1 675 ? 9.438 -7.16 13.508 1 97.31 675 ARG A C 1
ATOM 5426 O O . ARG A 1 675 ? 8.289 -6.719 13.516 1 97.31 675 ARG A O 1
ATOM 5433 N N . GLN A 1 676 ? 9.75 -8.281 12.898 1 97.88 676 GLN A N 1
ATOM 5434 C CA . GLN A 1 676 ? 8.758 -9.039 12.141 1 97.88 676 GLN A CA 1
ATOM 5435 C C . GLN A 1 676 ? 7.707 -9.648 13.062 1 97.88 676 GLN A C 1
ATOM 5437 O O . GLN A 1 676 ? 6.539 -9.773 12.688 1 97.88 676 GLN A O 1
ATOM 5442 N N . ILE A 1 677 ? 8.109 -10.062 14.266 1 98.25 677 ILE A N 1
ATOM 5443 C CA . ILE A 1 677 ? 7.145 -10.562 15.242 1 98.25 677 ILE A CA 1
ATOM 5444 C C . ILE A 1 677 ? 6.16 -9.453 15.602 1 98.25 677 ILE A C 1
ATOM 5446 O O . ILE A 1 677 ? 4.949 -9.688 15.664 1 98.25 677 ILE A O 1
ATOM 5450 N N . SER A 1 678 ? 6.664 -8.258 15.82 1 98.06 678 SER A N 1
ATOM 5451 C CA . SER A 1 678 ? 5.824 -7.109 16.156 1 98.06 678 SER A CA 1
ATOM 5452 C C . SER A 1 678 ? 4.848 -6.793 15.031 1 98.06 678 SER A C 1
ATOM 5454 O O . SER A 1 678 ? 3.668 -6.535 15.273 1 98.06 678 SER A O 1
ATOM 5456 N N . ILE A 1 679 ? 5.309 -6.789 13.836 1 97.88 679 ILE A N 1
ATOM 5457 C CA . ILE A 1 679 ? 4.469 -6.512 12.68 1 97.88 679 ILE A CA 1
ATOM 5458 C C . ILE A 1 679 ? 3.371 -7.566 12.578 1 97.88 679 ILE A C 1
ATOM 5460 O O . ILE A 1 679 ? 2.207 -7.238 12.336 1 97.88 679 ILE A O 1
ATOM 5464 N N . ALA A 1 680 ? 3.773 -8.828 12.711 1 98.31 680 ALA A N 1
ATOM 5465 C CA . ALA A 1 680 ? 2.797 -9.914 12.664 1 98.31 680 ALA A CA 1
ATOM 5466 C C . ALA A 1 680 ? 1.741 -9.742 13.758 1 98.31 680 ALA A C 1
ATOM 5468 O O . ALA A 1 680 ? 0.545 -9.906 13.5 1 98.31 680 ALA A O 1
ATOM 5469 N N . ALA A 1 681 ? 2.172 -9.453 14.977 1 98.25 681 ALA A N 1
ATOM 5470 C CA . ALA A 1 681 ? 1.257 -9.25 16.094 1 98.25 681 ALA A CA 1
ATOM 5471 C C . ALA A 1 681 ? 0.28 -8.117 15.805 1 98.25 681 ALA A C 1
ATOM 5473 O O . ALA A 1 681 ? -0.93 -8.266 15.992 1 98.25 681 ALA A O 1
ATOM 5474 N N . PHE A 1 682 ? 0.787 -7.059 15.367 1 97.5 682 PHE A N 1
ATOM 5475 C CA . PHE A 1 682 ? -0.048 -5.914 15.023 1 97.5 682 PHE A CA 1
ATOM 5476 C C . PHE A 1 682 ? -1.065 -6.285 13.953 1 97.5 682 PHE A C 1
ATOM 5478 O O . PHE A 1 682 ? -2.244 -5.938 14.055 1 97.5 682 PHE A O 1
ATOM 5485 N N . THR A 1 683 ? -0.577 -6.902 12.891 1 97.94 683 THR A N 1
ATOM 5486 C CA . THR A 1 683 ? -1.429 -7.242 11.758 1 97.94 683 THR A CA 1
ATOM 5487 C C . THR A 1 683 ? -2.572 -8.148 12.188 1 97.94 683 THR A C 1
ATOM 5489 O O . THR A 1 683 ? -3.725 -7.938 11.805 1 97.94 683 THR A O 1
ATOM 5492 N N . VAL A 1 684 ? -2.256 -9.156 12.953 1 98.31 684 VAL A N 1
ATOM 5493 C CA . VAL A 1 684 ? -3.27 -10.094 13.43 1 98.31 684 VAL A CA 1
ATOM 5494 C C . VAL A 1 684 ? -4.281 -9.359 14.305 1 98.31 684 VAL A C 1
ATOM 5496 O O . VAL A 1 684 ? -5.492 -9.555 14.164 1 98.31 684 VAL A O 1
ATOM 5499 N N . GLN A 1 685 ? -3.799 -8.484 15.172 1 97.38 685 GLN A N 1
ATOM 5500 C CA . GLN A 1 685 ? -4.676 -7.719 16.047 1 97.38 685 GLN A CA 1
ATOM 5501 C C . GLN A 1 685 ? -5.582 -6.793 15.242 1 97.38 685 GLN A C 1
ATOM 5503 O O . GLN A 1 685 ? -6.777 -6.676 15.531 1 97.38 685 GLN A O 1
ATOM 5508 N N . ALA A 1 686 ? -4.996 -6.117 14.336 1 96.19 686 ALA A N 1
ATOM 5509 C CA . ALA A 1 686 ? -5.758 -5.191 13.508 1 96.19 686 ALA A CA 1
ATOM 5510 C C . ALA A 1 686 ? -6.816 -5.93 12.688 1 96.19 686 ALA A C 1
ATOM 5512 O O . ALA A 1 686 ? -7.934 -5.438 12.516 1 96.19 686 ALA A O 1
ATOM 5513 N N . ALA A 1 687 ? -6.441 -7.066 12.094 1 97.44 687 ALA A N 1
ATOM 5514 C CA . ALA A 1 687 ? -7.395 -7.875 11.336 1 97.44 687 ALA A CA 1
ATOM 5515 C C . ALA A 1 687 ? -8.562 -8.312 12.211 1 97.44 687 ALA A C 1
ATOM 5517 O O . ALA A 1 687 ? -9.711 -8.312 11.766 1 97.44 687 ALA A O 1
ATOM 5518 N N . ALA A 1 688 ? -8.281 -8.711 13.438 1 97.38 688 ALA A N 1
ATOM 5519 C CA . ALA A 1 688 ? -9.336 -9.07 14.383 1 97.38 688 ALA A CA 1
ATOM 5520 C C . ALA A 1 688 ? -10.32 -7.918 14.562 1 97.38 688 ALA A C 1
ATOM 5522 O O . ALA A 1 688 ? -11.531 -8.141 14.656 1 97.38 688 ALA A O 1
ATOM 5523 N N . GLY A 1 689 ? -9.812 -6.711 14.586 1 93.56 689 GLY A N 1
ATOM 5524 C CA . GLY A 1 689 ? -10.633 -5.531 14.781 1 93.56 689 GLY A CA 1
ATOM 5525 C C . GLY A 1 689 ? -11.672 -5.34 13.695 1 93.56 689 GLY A C 1
ATOM 5526 O O . GLY A 1 689 ? -12.75 -4.785 13.945 1 93.56 689 GLY A O 1
ATOM 5527 N N . THR A 1 690 ? -11.469 -5.809 12.523 1 94.06 690 THR A N 1
ATOM 5528 C CA . THR A 1 690 ? -12.391 -5.633 11.406 1 94.06 690 THR A CA 1
ATOM 5529 C C . THR A 1 690 ? -13.625 -6.508 11.578 1 94.06 690 THR A C 1
ATOM 5531 O O . THR A 1 690 ? -14.641 -6.297 10.914 1 94.06 690 THR A O 1
ATOM 5534 N N . LEU A 1 691 ? -13.578 -7.512 12.461 1 95.88 691 LEU A N 1
ATOM 5535 C CA . LEU A 1 691 ? -14.688 -8.438 12.68 1 95.88 691 LEU A CA 1
ATOM 5536 C C . LEU A 1 691 ? -15.578 -7.957 13.82 1 95.88 691 LEU A C 1
ATOM 5538 O O . LEU A 1 691 ? -16.656 -8.516 14.055 1 95.88 691 LEU A O 1
ATOM 5542 N N . ARG A 1 692 ? -15.133 -6.895 14.477 1 91 692 ARG A N 1
ATOM 5543 C CA . ARG A 1 692 ? -15.93 -6.383 15.586 1 91 692 ARG A CA 1
ATOM 5544 C C . ARG A 1 692 ? -17.219 -5.754 15.086 1 91 692 ARG A C 1
ATOM 5546 O O . ARG A 1 692 ? -17.312 -5.355 13.922 1 91 692 ARG A O 1
ATOM 5553 N N . GLU A 1 693 ? -18.188 -5.777 16.062 1 82.94 693 GLU A N 1
ATOM 5554 C CA . GLU A 1 693 ? -19.5 -5.242 15.727 1 82.94 693 GLU A CA 1
ATOM 5555 C C . GLU A 1 693 ? -19.422 -3.754 15.391 1 82.94 693 GLU A C 1
ATOM 5557 O O . GLU A 1 693 ? -18.734 -2.996 16.078 1 82.94 693 GLU A O 1
ATOM 5562 N N . VAL A 1 694 ? -20.031 -3.553 14.312 1 66.62 694 VAL A N 1
ATOM 5563 C CA . VAL A 1 694 ? -20.062 -2.178 13.828 1 66.62 694 VAL A CA 1
ATOM 5564 C C . VAL A 1 694 ? -21.109 -1.379 14.602 1 66.62 694 VAL A C 1
ATOM 5566 O O . VAL A 1 694 ? -22.234 -1.828 14.766 1 66.62 694 VAL A O 1
ATOM 5569 N N . ALA A 1 695 ? -20.641 -0.503 15.406 1 55.47 695 ALA A N 1
ATOM 5570 C CA . ALA A 1 695 ? -21.578 0.298 16.172 1 55.47 695 ALA A CA 1
ATOM 5571 C C . ALA A 1 695 ? -22.391 1.226 15.266 1 55.47 695 ALA A C 1
ATOM 5573 O O . ALA A 1 695 ? -21.906 1.626 14.203 1 55.47 695 ALA A O 1
ATOM 5574 N N . MET B 1 1 ? 0.091 -22.453 73.688 1 16.53 1 MET B N 1
ATOM 5575 C CA . MET B 1 1 ? -0.366 -23.828 73.812 1 16.53 1 MET B CA 1
ATOM 5576 C C . MET B 1 1 ? -1.762 -24 73.25 1 16.53 1 MET B C 1
ATOM 5578 O O . MET B 1 1 ? -2.414 -23.031 72.875 1 16.53 1 MET B O 1
ATOM 5582 N N . TRP B 1 2 ? -2.732 -24.594 74.125 1 16.16 2 TRP B N 1
ATOM 5583 C CA . TRP B 1 2 ? -3.719 -25.672 74.062 1 16.16 2 TRP B CA 1
ATOM 5584 C C . TRP B 1 2 ? -5.016 -25.172 73.438 1 16.16 2 TRP B C 1
ATOM 5586 O O . TRP B 1 2 ? -5.242 -23.969 73.312 1 16.16 2 TRP B O 1
ATOM 5596 N N . ASN B 1 3 ? -6.184 -25.703 73.875 1 17.64 3 ASN B N 1
ATOM 5597 C CA . ASN B 1 3 ? -7.113 -26.766 73.562 1 17.64 3 ASN B CA 1
ATOM 5598 C C . ASN B 1 3 ? -8.484 -26.219 73.188 1 17.64 3 ASN B C 1
ATOM 5600 O O . ASN B 1 3 ? -8.656 -25 73.062 1 17.64 3 ASN B O 1
ATOM 5604 N N . PRO B 1 4 ? -9.633 -26.578 73.875 1 18.5 4 PRO B N 1
ATOM 5605 C CA . PRO B 1 4 ? -10.75 -27.5 73.625 1 18.5 4 PRO B CA 1
ATOM 5606 C C . PRO B 1 4 ? -12.078 -26.766 73.5 1 18.5 4 PRO B C 1
ATOM 5608 O O . PRO B 1 4 ? -13.133 -27.406 73.438 1 18.5 4 PRO B O 1
ATOM 5611 N N . LEU B 1 5 ? -12.141 -25.422 73.438 1 20.42 5 LEU B N 1
ATOM 5612 C CA . LEU B 1 5 ? -13.469 -25.078 73.938 1 20.42 5 LEU B CA 1
ATOM 5613 C C . LEU B 1 5 ? -14.555 -25.672 73 1 20.42 5 LEU B C 1
ATOM 5615 O O . LEU B 1 5 ? -14.414 -25.703 71.812 1 20.42 5 LEU B O 1
ATOM 5619 N N . HIS B 1 6 ? -15.609 -26.344 73.562 1 19.86 6 HIS B N 1
ATOM 5620 C CA . HIS B 1 6 ? -16.734 -27.281 73.5 1 19.86 6 HIS B CA 1
ATOM 5621 C C . HIS B 1 6 ? -17.828 -26.766 72.625 1 19.86 6 HIS B C 1
ATOM 5623 O O . HIS B 1 6 ? -17.953 -25.562 72.375 1 19.86 6 HIS B O 1
ATOM 5629 N N . GLU B 1 7 ? -18.75 -27.688 72 1 20.36 7 GLU B N 1
ATOM 5630 C CA . GLU B 1 7 ? -19.5 -28.219 70.875 1 20.36 7 GLU B CA 1
ATOM 5631 C C . GLU B 1 7 ? -20.969 -27.797 70.938 1 20.36 7 GLU B C 1
ATOM 5633 O O . GLU B 1 7 ? -21.797 -28.266 70.125 1 20.36 7 GLU B O 1
ATOM 5638 N N . THR B 1 8 ? -21.328 -26.641 71.562 1 20.53 8 THR B N 1
ATOM 5639 C CA . THR B 1 8 ? -22.719 -26.734 72 1 20.53 8 THR B CA 1
ATOM 5640 C C . THR B 1 8 ? -23.656 -26.844 70.812 1 20.53 8 THR B C 1
ATOM 5642 O O . THR B 1 8 ? -23.391 -26.297 69.75 1 20.53 8 THR B O 1
ATOM 5645 N N . ASP B 1 9 ? -24.844 -27.625 70.812 1 18.47 9 ASP B N 1
ATOM 5646 C CA . ASP B 1 9 ? -25.766 -28.578 70.25 1 18.47 9 ASP B CA 1
ATOM 5647 C C . ASP B 1 9 ? -26.906 -27.875 69.5 1 18.47 9 ASP B C 1
ATOM 5649 O O . ASP B 1 9 ? -27.594 -28.484 68.688 1 18.47 9 ASP B O 1
ATOM 5653 N N . SER B 1 10 ? -27.359 -26.656 69.75 1 20.23 10 SER B N 1
ATOM 5654 C CA . SER B 1 10 ? -28.812 -26.609 69.875 1 20.23 10 SER B CA 1
ATOM 5655 C C . SER B 1 10 ? -29.438 -26.734 68.438 1 20.23 10 SER B C 1
ATOM 5657 O O . SER B 1 10 ? -28.797 -26.438 67.438 1 20.23 10 SER B O 1
ATOM 5659 N N . ALA B 1 11 ? -30.891 -27.141 68.375 1 22.2 11 ALA B N 1
ATOM 5660 C CA . ALA B 1 11 ? -31.969 -27.859 67.688 1 22.2 11 ALA B CA 1
ATOM 5661 C C . ALA B 1 11 ? -32.531 -27.047 66.5 1 22.2 11 ALA B C 1
ATOM 5663 O O . ALA B 1 11 ? -32.875 -25.875 66.688 1 22.2 11 ALA B O 1
ATOM 5664 N N . SER B 1 12 ? -32.406 -27.438 65.125 1 19.22 12 SER B N 1
ATOM 5665 C CA . SER B 1 12 ? -32.406 -27.031 63.75 1 19.22 12 SER B CA 1
ATOM 5666 C C . SER B 1 12 ? -33.812 -26.953 63.188 1 19.22 12 SER B C 1
ATOM 5668 O O . SER B 1 12 ? -34.031 -26.812 62 1 19.22 12 SER B O 1
ATOM 5670 N N . VAL B 1 13 ? -34.938 -26.766 63.969 1 22.69 13 VAL B N 1
ATOM 5671 C CA . VAL B 1 13 ? -36.156 -27.297 63.375 1 22.69 13 VAL B CA 1
ATOM 5672 C C . VAL B 1 13 ? -36.562 -26.453 62.188 1 22.69 13 VAL B C 1
ATOM 5674 O O . VAL B 1 13 ? -36.844 -25.25 62.312 1 22.69 13 VAL B O 1
ATOM 5677 N N . ALA B 1 14 ? -36.188 -26.797 60.969 1 22.61 14 ALA B N 1
ATOM 5678 C CA . ALA B 1 14 ? -36.25 -26.109 59.688 1 22.61 14 ALA B CA 1
ATOM 5679 C C . ALA B 1 14 ? -37.688 -26.047 59.156 1 22.61 14 ALA B C 1
ATOM 5681 O O . ALA B 1 14 ? -38.406 -27.062 59.125 1 22.61 14 ALA B O 1
ATOM 5682 N N . TRP B 1 15 ? -38.312 -24.891 59.219 1 22.72 15 TRP B N 1
ATOM 5683 C CA . TRP B 1 15 ? -39.656 -24.391 58.875 1 22.72 15 TRP B CA 1
ATOM 5684 C C . TRP B 1 15 ? -40.062 -24.797 57.469 1 22.72 15 TRP B C 1
ATOM 5686 O O . TRP B 1 15 ? -39.188 -25 56.625 1 22.72 15 TRP B O 1
ATOM 5696 N N . PRO B 1 16 ? -41.344 -25.141 57.219 1 26.55 16 PRO B N 1
ATOM 5697 C CA . PRO B 1 16 ? -42.219 -25.828 56.25 1 26.55 16 PRO B CA 1
ATOM 5698 C C . PRO B 1 16 ? -42.219 -25.172 54.875 1 26.55 16 PRO B C 1
ATOM 5700 O O . PRO B 1 16 ? -41.875 -24 54.75 1 26.55 16 PRO B O 1
ATOM 5703 N N . ARG B 1 17 ? -42.625 -25.906 53.75 1 26.92 17 ARG B N 1
ATOM 5704 C CA . ARG B 1 17 ? -42.531 -26.047 52.312 1 26.92 17 ARG B CA 1
ATOM 5705 C C . ARG B 1 17 ? -43.344 -25 51.562 1 26.92 17 ARG B C 1
ATOM 5707 O O . ARG B 1 17 ? -44.531 -24.844 51.844 1 26.92 17 ARG B O 1
ATOM 5714 N N . PRO B 1 18 ? -42.688 -23.875 50.969 1 28.66 18 PRO B N 1
ATOM 5715 C CA . PRO B 1 18 ? -43.156 -22.672 50.281 1 28.66 18 PRO B CA 1
ATOM 5716 C C . PRO B 1 18 ? -43.969 -23 49.031 1 28.66 18 PRO B C 1
ATOM 5718 O O . PRO B 1 18 ? -43.406 -23.188 47.969 1 28.66 18 PRO B O 1
ATOM 5721 N N . ARG B 1 19 ? -44.969 -23.969 49.094 1 30.42 19 ARG B N 1
ATOM 5722 C CA . ARG B 1 19 ? -45.656 -24.375 47.875 1 30.42 19 ARG B CA 1
ATOM 5723 C C . ARG B 1 19 ? -46.406 -23.203 47.281 1 30.42 19 ARG B C 1
ATOM 5725 O O . ARG B 1 19 ? -46.594 -23.156 46.062 1 30.42 19 ARG B O 1
ATOM 5732 N N . ARG B 1 20 ? -47.156 -22.516 48.188 1 33.09 20 ARG B N 1
ATOM 5733 C CA . ARG B 1 20 ? -48.219 -21.656 47.688 1 33.09 20 ARG B CA 1
ATOM 5734 C C . ARG B 1 20 ? -47.656 -20.531 46.812 1 33.09 20 ARG B C 1
ATOM 5736 O O . ARG B 1 20 ? -48.406 -19.812 46.156 1 33.09 20 ARG B O 1
ATOM 5743 N N . LEU B 1 21 ? -46.344 -20.203 47.156 1 34.25 21 LEU B N 1
ATOM 5744 C CA . LEU B 1 21 ? -45.875 -18.969 46.531 1 34.25 21 LEU B CA 1
ATOM 5745 C C . LEU B 1 21 ? -45.688 -19.188 45.031 1 34.25 21 LEU B C 1
ATOM 5747 O O . LEU B 1 21 ? -45.406 -18.234 44.281 1 34.25 21 LEU B O 1
ATOM 5751 N N . CYS B 1 22 ? -45.75 -20.516 44.625 1 37.5 22 CYS B N 1
ATOM 5752 C CA . CYS B 1 22 ? -45.438 -20.75 43.219 1 37.5 22 CYS B CA 1
ATOM 5753 C C . CYS B 1 22 ? -46.625 -20.328 42.344 1 37.5 22 CYS B C 1
ATOM 5755 O O . CYS B 1 22 ? -46.438 -19.969 41.156 1 37.5 22 CYS B O 1
ATOM 5757 N N . ALA B 1 23 ? -47.938 -20.578 42.906 1 47.78 23 ALA B N 1
ATOM 5758 C CA . ALA B 1 23 ? -49.094 -20.359 42.031 1 47.78 23 ALA B CA 1
ATOM 5759 C C . ALA B 1 23 ? -49.25 -18.891 41.719 1 47.78 23 ALA B C 1
ATOM 5761 O O . ALA B 1 23 ? -49.594 -18.531 40.562 1 47.78 23 ALA B O 1
ATOM 5762 N N . VAL B 1 24 ? -49.156 -18.047 42.812 1 45.38 24 VAL B N 1
ATOM 5763 C CA . VAL B 1 24 ? -49.344 -16.625 42.562 1 45.38 24 VAL B CA 1
ATOM 5764 C C . VAL B 1 24 ? -48.25 -16.125 41.625 1 45.38 24 VAL B C 1
ATOM 5766 O O . VAL B 1 24 ? -48.5 -15.219 40.812 1 45.38 24 VAL B O 1
ATOM 5769 N N . ALA B 1 25 ? -47.031 -16.812 41.688 1 47.12 25 ALA B N 1
ATOM 5770 C CA . ALA B 1 25 ? -45.969 -16.375 40.75 1 47.12 25 ALA B CA 1
ATOM 5771 C C . ALA B 1 25 ? -46.312 -16.688 39.312 1 47.12 25 ALA B C 1
ATOM 5773 O O . ALA B 1 25 ? -46 -15.914 38.406 1 47.12 25 ALA B O 1
ATOM 5774 N N . LEU B 1 26 ? -47.062 -17.781 39.219 1 50.56 26 LEU B N 1
ATOM 5775 C CA . LEU B 1 26 ? -47.406 -18.141 37.844 1 50.56 26 LEU B CA 1
ATOM 5776 C C . LEU B 1 26 ? -48.438 -17.172 37.25 1 50.56 26 LEU B C 1
ATOM 5778 O O . LEU B 1 26 ? -48.312 -16.781 36.094 1 50.56 26 LEU B O 1
ATOM 5782 N N . VAL B 1 27 ? -49.5 -16.844 38.125 1 52.72 27 VAL B N 1
ATOM 5783 C CA . VAL B 1 27 ? -50.5 -15.945 37.625 1 52.72 27 VAL B CA 1
ATOM 5784 C C . VAL B 1 27 ? -49.906 -14.562 37.375 1 52.72 27 VAL B C 1
ATOM 5786 O O . VAL B 1 27 ? -50.219 -13.906 36.375 1 52.72 27 VAL B O 1
ATOM 5789 N N . LEU B 1 28 ? -48.969 -14.109 38.344 1 49.62 28 LEU B N 1
ATOM 5790 C CA . LEU B 1 28 ? -48.312 -12.828 38.094 1 49.62 28 LEU B CA 1
ATOM 5791 C C . LEU B 1 28 ? -47.406 -12.914 36.875 1 49.62 28 LEU B C 1
ATOM 5793 O O . LEU B 1 28 ? -47.344 -11.961 36.094 1 49.62 28 LEU B O 1
ATOM 5797 N N . CYS B 1 29 ? -46.75 -14.141 36.656 1 49.94 29 CYS B N 1
ATOM 5798 C CA . CYS B 1 29 ? -45.938 -14.273 35.469 1 49.94 29 CYS B CA 1
ATOM 5799 C C . CYS B 1 29 ? -46.812 -14.258 34.219 1 49.94 29 CYS B C 1
ATOM 5801 O O . CYS B 1 29 ? -46.469 -13.656 33.188 1 49.94 29 CYS B O 1
ATOM 5803 N N . ALA B 1 30 ? -48.031 -14.938 34.375 1 53.31 30 ALA B N 1
ATOM 5804 C CA . ALA B 1 30 ? -48.938 -14.93 33.219 1 53.31 30 ALA B CA 1
ATOM 5805 C C . ALA B 1 30 ? -49.469 -13.523 32.938 1 53.31 30 ALA B C 1
ATOM 5807 O O . ALA B 1 30 ? -49.594 -13.109 31.781 1 53.31 30 ALA B O 1
ATOM 5808 N N . GLY B 1 31 ? -49.875 -12.82 34.031 1 48.12 31 GLY B N 1
ATOM 5809 C CA . GLY B 1 31 ? -50.312 -11.438 33.844 1 48.12 31 GLY B CA 1
ATOM 5810 C C . GLY B 1 31 ? -49.188 -10.562 33.281 1 48.12 31 GLY B C 1
ATOM 5811 O O . GLY B 1 31 ? -49.469 -9.711 32.438 1 48.12 31 GLY B O 1
ATOM 5812 N N . LEU B 1 32 ? -47.938 -10.75 33.844 1 48.16 32 LEU B N 1
ATOM 5813 C CA . LEU B 1 32 ? -46.844 -9.984 33.281 1 48.16 32 LEU B CA 1
ATOM 5814 C C . LEU B 1 32 ? -46.562 -10.414 31.844 1 48.16 32 LEU B C 1
ATOM 5816 O O . LEU B 1 32 ? -46.156 -9.594 31.016 1 48.16 32 LEU B O 1
ATOM 5820 N N . PHE B 1 33 ? -46.812 -11.672 31.516 1 48.97 33 PHE B N 1
ATOM 5821 C CA . PHE B 1 33 ? -46.688 -12.102 30.125 1 48.97 33 PHE B CA 1
ATOM 5822 C C . PHE B 1 33 ? -47.75 -11.422 29.25 1 48.97 33 PHE B C 1
ATOM 5824 O O . PHE B 1 33 ? -47.469 -10.984 28.141 1 48.97 33 PHE B O 1
ATOM 5831 N N . VAL B 1 34 ? -49.062 -11.43 29.734 1 50.56 34 VAL B N 1
ATOM 5832 C CA . VAL B 1 34 ? -50.094 -10.789 28.938 1 50.56 34 VAL B CA 1
ATOM 5833 C C . VAL B 1 34 ? -49.844 -9.281 28.875 1 50.56 34 VAL B C 1
ATOM 5835 O O . VAL B 1 34 ? -50 -8.664 27.812 1 50.56 34 VAL B O 1
ATOM 5838 N N . LEU B 1 35 ? -49.469 -8.633 30.016 1 47.38 35 LEU B N 1
ATOM 5839 C CA . LEU B 1 35 ? -49.125 -7.223 29.938 1 47.38 35 LEU B CA 1
ATOM 5840 C C . LEU B 1 35 ? -47.906 -7.02 29.016 1 47.38 35 LEU B C 1
ATOM 5842 O O . LEU B 1 35 ? -47.875 -6.047 28.25 1 47.38 35 LEU B O 1
ATOM 5846 N N . GLY B 1 36 ? -46.875 -7.918 29.016 1 42.44 36 GLY B N 1
ATOM 5847 C CA . GLY B 1 36 ? -45.812 -7.871 28.031 1 42.44 36 GLY B CA 1
ATOM 5848 C C . GLY B 1 36 ? -46.281 -8.016 26.609 1 42.44 36 GLY B C 1
ATOM 5849 O O . GLY B 1 36 ? -45.781 -7.348 25.703 1 42.44 36 GLY B O 1
ATOM 5850 N N . PHE B 1 37 ? -47.312 -8.906 26.359 1 46.91 37 PHE B N 1
ATOM 5851 C CA . PHE B 1 37 ? -47.844 -9.047 25.016 1 46.91 37 PHE B CA 1
ATOM 5852 C C . PHE B 1 37 ? -48.594 -7.785 24.594 1 46.91 37 PHE B C 1
ATOM 5854 O O . PHE B 1 37 ? -48.469 -7.336 23.453 1 46.91 37 PHE B O 1
ATOM 5861 N N . VAL B 1 38 ? -49.531 -7.254 25.453 1 43.78 38 VAL B N 1
ATOM 5862 C CA . VAL B 1 38 ? -50.25 -6.031 25.094 1 43.78 38 VAL B CA 1
ATOM 5863 C C . VAL B 1 38 ? -49.25 -4.875 24.953 1 43.78 38 VAL B C 1
ATOM 5865 O O . VAL B 1 38 ? -49.344 -4.086 24.016 1 43.78 38 VAL B O 1
ATOM 5868 N N . PHE B 1 39 ? -48.312 -4.699 25.969 1 40.69 39 PHE B N 1
ATOM 5869 C CA . PHE B 1 39 ? -47.312 -3.648 25.75 1 40.69 39 PHE B CA 1
ATOM 5870 C C . PHE B 1 39 ? -46.469 -3.947 24.516 1 40.69 39 PHE B C 1
ATOM 5872 O O . PHE B 1 39 ? -46.094 -3.031 23.797 1 40.69 39 PHE B O 1
ATOM 5879 N N . GLY B 1 40 ? -46.094 -5.199 24.234 1 38.41 40 GLY B N 1
ATOM 5880 C CA . GLY B 1 40 ? -45.469 -5.555 22.969 1 38.41 40 GLY B CA 1
ATOM 5881 C C . GLY B 1 40 ? -46.312 -5.195 21.766 1 38.41 40 GLY B C 1
ATOM 5882 O O . GLY B 1 40 ? -45.75 -4.824 20.719 1 38.41 40 GLY B O 1
ATOM 5883 N N . TRP B 1 41 ? -47.625 -5.465 21.766 1 40.12 41 TRP B N 1
ATOM 5884 C CA . TRP B 1 41 ? -48.5 -5.059 20.656 1 40.12 41 TRP B CA 1
ATOM 5885 C C . TRP B 1 41 ? -48.5 -3.543 20.5 1 40.12 41 TRP B C 1
ATOM 5887 O O . TRP B 1 41 ? -48.5 -3.031 19.375 1 40.12 41 TRP B O 1
ATOM 5897 N N . PHE B 1 42 ? -48.75 -2.773 21.578 1 35.34 42 PHE B N 1
ATOM 5898 C CA . PHE B 1 42 ? -48.719 -1.328 21.375 1 35.34 42 PHE B CA 1
ATOM 5899 C C . PHE B 1 42 ? -47.312 -0.856 21.031 1 35.34 42 PHE B C 1
ATOM 5901 O O . PHE B 1 42 ? -47.125 0.283 20.594 1 35.34 42 PHE B O 1
ATOM 5908 N N . ILE B 1 43 ? -46.281 -1.51 21.578 1 30 43 ILE B N 1
ATOM 5909 C CA . ILE B 1 43 ? -44.969 -1.058 21.141 1 30 43 ILE B CA 1
ATOM 5910 C C . ILE B 1 43 ? -44.781 -1.428 19.672 1 30 43 ILE B C 1
ATOM 5912 O O . ILE B 1 43 ? -43.625 -1.582 19.219 1 30 43 ILE B O 1
ATOM 5916 N N . LYS B 1 44 ? -45.719 -2.088 18.969 1 32.19 44 LYS B N 1
ATOM 5917 C CA . LYS B 1 44 ? -45.531 -1.986 17.516 1 32.19 44 LYS B CA 1
ATOM 5918 C C . LYS B 1 44 ? -45.188 -0.554 17.109 1 32.19 44 LYS B C 1
ATOM 5920 O O . LYS B 1 44 ? -46 0.348 17.281 1 32.19 44 LYS B O 1
ATOM 5925 N N . SER B 1 45 ? -43.938 -0.257 17.375 1 29.81 45 SER B N 1
ATOM 5926 C CA . SER B 1 45 ? -43.406 1.032 16.969 1 29.81 45 SER B CA 1
ATOM 5927 C C . SER B 1 45 ? -43.969 1.468 15.617 1 29.81 45 SER B C 1
ATOM 5929 O O . SER B 1 45 ? -43.938 0.7 14.648 1 29.81 45 SER B O 1
ATOM 5931 N N . SER B 1 46 ? -45.156 2.035 15.664 1 31.42 46 SER B N 1
ATOM 5932 C CA . SER B 1 46 ? -45.5 2.844 14.492 1 31.42 46 SER B CA 1
ATOM 5933 C C . SER B 1 46 ? -44.25 3.391 13.828 1 31.42 46 SER B C 1
ATOM 5935 O O . SER B 1 46 ? -43.469 4.137 14.445 1 31.42 46 SER B O 1
ATOM 5937 N N . SER B 1 47 ? -43.625 2.584 13.109 1 31.05 47 SER B N 1
ATOM 5938 C CA . SER B 1 47 ? -42.594 2.914 12.148 1 31.05 47 SER B CA 1
ATOM 5939 C C . SER B 1 47 ? -42.906 4.199 11.391 1 31.05 47 SER B C 1
ATOM 5941 O O . SER B 1 47 ? -42.562 4.355 10.227 1 31.05 47 SER B O 1
ATOM 5943 N N . GLU B 1 48 ? -44.094 4.816 11.75 1 31.59 48 GLU B N 1
ATOM 5944 C CA . GLU B 1 48 ? -44.062 6.098 11.047 1 31.59 48 GLU B CA 1
ATOM 5945 C C . GLU B 1 48 ? -42.75 6.844 11.328 1 31.59 48 GLU B C 1
ATOM 5947 O O . GLU B 1 48 ? -42.531 7.34 12.438 1 31.59 48 GLU B O 1
ATOM 5952 N N . ALA B 1 49 ? -41.719 6.328 10.844 1 33.94 49 ALA B N 1
ATOM 5953 C CA . ALA B 1 49 ? -40.656 7.316 10.672 1 33.94 49 ALA B CA 1
ATOM 5954 C C . ALA B 1 49 ? -41.219 8.703 10.398 1 33.94 49 ALA B C 1
ATOM 5956 O O . ALA B 1 49 ? -41.781 8.938 9.328 1 33.94 49 ALA B O 1
ATOM 5957 N N . ALA B 1 50 ? -41.875 9.328 11.188 1 33.25 50 ALA B N 1
ATOM 5958 C CA . ALA B 1 50 ? -42.281 10.719 10.977 1 33.25 50 ALA B CA 1
ATOM 5959 C C . ALA B 1 50 ? -41.219 11.477 10.203 1 33.25 50 ALA B C 1
ATOM 5961 O O . ALA B 1 50 ? -40.031 11.531 10.617 1 33.25 50 ALA B O 1
ATOM 5962 N N . ASN B 1 51 ? -41.219 11.625 8.906 1 38.41 51 ASN B N 1
ATOM 5963 C CA . ASN B 1 51 ? -40.438 12.445 8.008 1 38.41 51 ASN B CA 1
ATOM 5964 C C . ASN B 1 51 ? -40.156 13.828 8.586 1 38.41 51 ASN B C 1
ATOM 5966 O O . ASN B 1 51 ? -40.906 14.766 8.32 1 38.41 51 ASN B O 1
ATOM 5970 N N . ILE B 1 52 ? -39.938 13.953 9.766 1 43.47 52 ILE B N 1
ATOM 5971 C CA . ILE B 1 52 ? -39.469 15.305 10.07 1 43.47 52 ILE B CA 1
ATOM 5972 C C . ILE B 1 52 ? -38.469 15.773 9.008 1 43.47 52 ILE B C 1
ATOM 5974 O O . ILE B 1 52 ? -37.5 15.094 8.742 1 43.47 52 ILE B O 1
ATOM 5978 N N . PRO B 1 53 ? -38.906 16.844 8.328 1 49.72 53 PRO B N 1
ATOM 5979 C CA . PRO B 1 53 ? -38 17.312 7.281 1 49.72 53 PRO B CA 1
ATOM 5980 C C . PRO B 1 53 ? -36.562 17.516 7.789 1 49.72 53 PRO B C 1
ATOM 5982 O O . PRO B 1 53 ? -36.375 18.172 8.812 1 49.72 53 PRO B O 1
ATOM 5985 N N . GLN B 1 54 ? -35.656 16.672 7.375 1 62.88 54 GLN B N 1
ATOM 5986 C CA . GLN B 1 54 ? -34.25 16.688 7.688 1 62.88 54 GLN B CA 1
ATOM 5987 C C . GLN B 1 54 ? -33.719 18.109 7.816 1 62.88 54 GLN B C 1
ATOM 5989 O O . GLN B 1 54 ? -32.875 18.391 8.672 1 62.88 54 GLN B O 1
ATOM 5994 N N . ASP B 1 55 ? -34.406 19.047 7.238 1 70.56 55 ASP B N 1
ATOM 5995 C CA . ASP B 1 55 ? -33.938 20.422 7.238 1 70.56 55 ASP B CA 1
ATOM 5996 C C . ASP B 1 55 ? -34.25 21.125 8.562 1 70.56 55 ASP B C 1
ATOM 5998 O O . ASP B 1 55 ? -33.438 21.906 9.062 1 70.56 55 ASP B O 1
ATOM 6002 N N . ASN B 1 56 ? -35.281 20.734 9.102 1 76.62 56 ASN B N 1
ATOM 6003 C CA . ASN B 1 56 ? -35.656 21.359 10.375 1 76.62 56 ASN B CA 1
ATOM 6004 C C . ASN B 1 56 ? -34.75 20.859 11.516 1 76.62 56 ASN B C 1
ATOM 6006 O O . ASN B 1 56 ? -34.375 21.625 12.398 1 76.62 56 ASN B O 1
ATOM 6010 N N . VAL B 1 57 ? -34.375 19.734 11.359 1 82.75 57 VAL B N 1
ATOM 6011 C CA . VAL B 1 57 ? -33.531 19.156 12.391 1 82.75 57 VAL B CA 1
ATOM 6012 C C . VAL B 1 57 ? -32.125 19.766 12.312 1 82.75 57 VAL B C 1
ATOM 6014 O O . VAL B 1 57 ? -31.516 20.047 13.336 1 82.75 57 VAL B O 1
ATOM 6017 N N . LYS B 1 58 ? -31.75 19.969 11.164 1 89 58 LYS B N 1
ATOM 6018 C CA . LYS B 1 58 ? -30.438 20.578 10.969 1 89 58 LYS B CA 1
ATOM 6019 C C . LYS B 1 58 ? -30.391 21.984 11.555 1 89 58 LYS B C 1
ATOM 6021 O O . LYS B 1 58 ? -29.453 22.359 12.25 1 89 58 LYS B O 1
ATOM 6026 N N . LYS B 1 59 ? -31.391 22.719 11.266 1 89.44 59 LYS B N 1
ATOM 6027 C CA . LYS B 1 59 ? -31.469 24.094 11.773 1 89.44 59 LYS B CA 1
ATOM 6028 C C . LYS B 1 59 ? -31.5 24.109 13.297 1 89.44 59 LYS B C 1
ATOM 6030 O O . LYS B 1 59 ? -30.812 24.938 13.922 1 89.44 59 LYS B O 1
ATOM 6035 N N . ALA B 1 60 ? -32.281 23.234 13.812 1 87.12 60 ALA B N 1
ATOM 6036 C CA . ALA B 1 60 ? -32.344 23.156 15.266 1 87.12 60 ALA B CA 1
ATOM 6037 C C . ALA B 1 60 ? -30.984 22.797 15.867 1 87.12 60 ALA B C 1
ATOM 6039 O O . ALA B 1 60 ? -30.594 23.344 16.906 1 87.12 60 ALA B O 1
ATOM 6040 N N . PHE B 1 61 ? -30.344 21.953 15.234 1 87.62 61 PHE B N 1
ATOM 6041 C CA . PHE B 1 61 ? -29.016 21.531 15.664 1 87.62 61 PHE B CA 1
ATOM 6042 C C . PHE B 1 61 ? -28.031 22.703 15.625 1 87.62 61 PHE B C 1
ATOM 6044 O O . PHE B 1 61 ? -27.297 22.938 16.594 1 87.62 61 PHE B O 1
ATOM 6051 N N . LEU B 1 62 ? -28.062 23.422 14.625 1 90.31 62 LEU B N 1
ATOM 6052 C CA . LEU B 1 62 ? -27.125 24.516 14.445 1 90.31 62 LEU B CA 1
ATOM 6053 C C . LEU B 1 62 ? -27.438 25.672 15.391 1 90.31 62 LEU B C 1
ATOM 6055 O O . LEU B 1 62 ? -26.547 26.375 15.852 1 90.31 62 LEU B O 1
ATOM 6059 N N . ASP B 1 63 ? -28.672 25.797 15.719 1 88.62 63 ASP B N 1
ATOM 6060 C CA . ASP B 1 63 ? -29.094 26.875 16.609 1 88.62 63 ASP B CA 1
ATOM 6061 C C . ASP B 1 63 ? -28.688 26.594 18.047 1 88.62 63 ASP B C 1
ATOM 6063 O O . ASP B 1 63 ? -28.656 27.5 18.891 1 88.62 63 ASP B O 1
ATOM 6067 N N . GLU B 1 64 ? -28.406 25.391 18.312 1 86.31 64 GLU B N 1
ATOM 6068 C CA . GLU B 1 64 ? -28 25.016 19.656 1 86.31 64 GLU B CA 1
ATOM 6069 C C . GLU B 1 64 ? -26.562 25.438 19.938 1 86.31 64 GLU B C 1
ATOM 6071 O O . GLU B 1 64 ? -26.141 25.484 21.094 1 86.31 64 GLU B O 1
ATOM 6076 N N . LEU B 1 65 ? -25.828 25.703 18.906 1 89.56 65 LEU B N 1
ATOM 6077 C CA . LEU B 1 65 ? -24.469 26.203 19.078 1 89.56 65 LEU B CA 1
ATOM 6078 C C . LEU B 1 65 ? -24.469 27.656 19.547 1 89.56 65 LEU B C 1
ATOM 6080 O O . LEU B 1 65 ? -25.109 28.5 18.922 1 89.56 65 LEU B O 1
ATOM 6084 N N . LYS B 1 66 ? -23.734 27.859 20.641 1 92 66 LYS B N 1
ATOM 6085 C CA . LYS B 1 66 ? -23.766 29.188 21.234 1 92 66 LYS B CA 1
ATOM 6086 C C . LYS B 1 66 ? -22.359 29.75 21.422 1 92 66 LYS B C 1
ATOM 6088 O O . LYS B 1 66 ? -21.453 29.016 21.828 1 92 66 LYS B O 1
ATOM 6093 N N . ALA B 1 67 ? -22.25 31.031 21.156 1 93.62 67 ALA B N 1
ATOM 6094 C CA . ALA B 1 67 ? -20.984 31.734 21.328 1 93.62 67 ALA B CA 1
ATOM 6095 C C . ALA B 1 67 ? -20.531 31.703 22.781 1 93.62 67 ALA B C 1
ATOM 6097 O O . ALA B 1 67 ? -19.344 31.609 23.062 1 93.62 67 ALA B O 1
ATOM 6098 N N . GLU B 1 68 ? -21.453 31.797 23.719 1 93.75 68 GLU B N 1
ATOM 6099 C CA . GLU B 1 68 ? -21.141 31.828 25.141 1 93.75 68 GLU B CA 1
ATOM 6100 C C . GLU B 1 68 ? -20.469 30.547 25.594 1 93.75 68 GLU B C 1
ATOM 6102 O O . GLU B 1 68 ? -19.547 30.562 26.422 1 93.75 68 GLU B O 1
ATOM 6107 N N . ASN B 1 69 ? -20.969 29.469 25.094 1 90 69 ASN B N 1
ATOM 6108 C CA . ASN B 1 69 ? -20.359 28.188 25.438 1 90 69 ASN B CA 1
ATOM 6109 C C . ASN B 1 69 ? -18.938 28.078 24.891 1 90 69 ASN B C 1
ATOM 6111 O O . ASN B 1 69 ? -18.047 27.562 25.562 1 90 69 ASN B O 1
ATOM 6115 N N . ILE B 1 70 ? -18.781 28.516 23.656 1 91.19 70 ILE B N 1
ATOM 6116 C CA . ILE B 1 70 ? -17.469 28.484 23.031 1 91.19 70 ILE B CA 1
ATOM 6117 C C . ILE B 1 70 ? -16.469 29.312 23.844 1 91.19 70 ILE B C 1
ATOM 6119 O O . ILE B 1 70 ? -15.336 28.906 24.062 1 91.19 70 ILE B O 1
ATOM 6123 N N . LYS B 1 71 ? -16.938 30.453 24.219 1 92.5 71 LYS B N 1
ATOM 6124 C CA . LYS B 1 71 ? -16.125 31.359 25.031 1 92.5 71 LYS B CA 1
ATOM 6125 C C . LYS B 1 71 ? -15.688 30.672 26.328 1 92.5 71 LYS B C 1
ATOM 6127 O O . LYS B 1 71 ? -14.516 30.734 26.703 1 92.5 71 LYS B O 1
ATOM 6132 N N . THR B 1 72 ? -16.578 30 26.969 1 91.06 72 THR B N 1
ATOM 6133 C CA . THR B 1 72 ? -16.312 29.328 28.234 1 91.06 72 THR B CA 1
ATOM 6134 C C . THR B 1 72 ? -15.312 28.188 28.047 1 91.06 72 THR B C 1
ATOM 6136 O O . THR B 1 72 ? -14.391 28.016 28.844 1 91.06 72 THR B O 1
ATOM 6139 N N . PHE B 1 73 ? -15.516 27.406 27.031 1 86.38 73 PHE B N 1
ATOM 6140 C CA . PHE B 1 73 ? -14.617 26.297 26.766 1 86.38 73 PHE B CA 1
ATOM 6141 C C . PHE B 1 73 ? -13.211 26.781 26.469 1 86.38 73 PHE B C 1
ATOM 6143 O O . PHE B 1 73 ? -12.227 26.234 26.969 1 86.38 73 PHE B O 1
ATOM 6150 N N . LEU B 1 74 ? -13.156 27.812 25.578 1 89.75 74 LEU B N 1
ATOM 6151 C CA . LEU B 1 74 ? -11.844 28.344 25.234 1 89.75 74 LEU B CA 1
ATOM 6152 C C . LEU B 1 74 ? -11.117 28.844 26.469 1 89.75 74 LEU B C 1
ATOM 6154 O O . LEU B 1 74 ? -9.93 28.594 26.641 1 89.75 74 LEU B O 1
ATOM 6158 N N . TYR B 1 75 ? -11.812 29.547 27.312 1 90.88 75 TYR B N 1
ATOM 6159 C CA . TYR B 1 75 ? -11.227 30.062 28.547 1 90.88 75 TYR B CA 1
ATOM 6160 C C . TYR B 1 75 ? -10.695 28.938 29.422 1 90.88 75 TYR B C 1
ATOM 6162 O O . TYR B 1 75 ? -9.57 29 29.906 1 90.88 75 TYR B O 1
ATOM 6170 N N . ASN B 1 76 ? -11.461 27.922 29.578 1 85.75 76 ASN B N 1
ATOM 6171 C CA . ASN B 1 76 ? -11.102 26.812 30.453 1 85.75 76 ASN B CA 1
ATOM 6172 C C . ASN B 1 76 ? -9.883 26.047 29.922 1 85.75 76 ASN B C 1
ATOM 6174 O O . ASN B 1 76 ? -9.055 25.578 30.703 1 85.75 76 ASN B O 1
ATOM 6178 N N . PHE B 1 77 ? -9.734 25.953 28.641 1 85.25 77 PHE B N 1
ATOM 6179 C CA . PHE B 1 77 ? -8.68 25.141 28.062 1 85.25 77 PHE B CA 1
ATOM 6180 C C . PHE B 1 77 ? -7.383 25.938 27.953 1 85.25 77 PHE B C 1
ATOM 6182 O O . PHE B 1 77 ? -6.316 25.359 27.734 1 85.25 77 PHE B O 1
ATOM 6189 N N . THR B 1 78 ? -7.426 27.25 28.109 1 87.69 78 THR B N 1
ATOM 6190 C CA . THR B 1 78 ? -6.246 28.062 27.844 1 87.69 78 THR B CA 1
ATOM 6191 C C . THR B 1 78 ? -5.668 28.609 29.141 1 87.69 78 THR B C 1
ATOM 6193 O O . THR B 1 78 ? -4.773 29.453 29.125 1 87.69 78 THR B O 1
ATOM 6196 N N . ARG B 1 79 ? -6.047 28.109 30.219 1 85.56 79 ARG B N 1
ATOM 6197 C CA . ARG B 1 79 ? -5.66 28.672 31.5 1 85.56 79 ARG B CA 1
ATOM 6198 C C . ARG B 1 79 ? -4.23 28.297 31.859 1 85.56 79 ARG B C 1
ATOM 6200 O O . ARG B 1 79 ? -3.512 29.078 32.5 1 85.56 79 ARG B O 1
ATOM 6207 N N . ILE B 1 80 ? -3.873 27.109 31.484 1 85.31 80 ILE B N 1
ATOM 6208 C CA . ILE B 1 80 ? -2.549 26.609 31.844 1 85.31 80 ILE B CA 1
ATOM 6209 C C . ILE B 1 80 ? -1.885 25.969 30.641 1 85.31 80 ILE B C 1
ATOM 6211 O O . ILE B 1 80 ? -2.564 25.391 29.781 1 85.31 80 ILE B O 1
ATOM 6215 N N . PRO B 1 81 ? -0.565 26.156 30.625 1 85.81 81 PRO B N 1
ATOM 6216 C CA . PRO B 1 81 ? 0.121 25.438 29.547 1 85.81 81 PRO B CA 1
ATOM 6217 C C . PRO B 1 81 ? -0.066 23.922 29.641 1 85.81 81 PRO B C 1
ATOM 6219 O O . PRO B 1 81 ? -0.079 23.375 30.75 1 85.81 81 PRO B O 1
ATOM 6222 N N . HIS B 1 82 ? -0.228 23.219 28.578 1 85.5 82 HIS B N 1
ATOM 6223 C CA . HIS B 1 82 ? -0.478 21.781 28.562 1 85.5 82 HIS B CA 1
ATOM 6224 C C . HIS B 1 82 ? 0.271 21.109 27.422 1 85.5 82 HIS B C 1
ATOM 6226 O O . HIS B 1 82 ? -0.338 20.438 26.578 1 85.5 82 HIS B O 1
ATOM 6232 N N . LEU B 1 83 ? 1.563 21.188 27.5 1 83.5 83 LEU B N 1
ATOM 6233 C CA . LEU B 1 83 ? 2.412 20.531 26.516 1 83.5 83 LEU B CA 1
ATOM 6234 C C . LEU B 1 83 ? 2.229 19.016 26.547 1 83.5 83 LEU B C 1
ATOM 6236 O O . LEU B 1 83 ? 2.031 18.438 27.625 1 83.5 83 LEU B O 1
ATOM 6240 N N . ALA B 1 84 ? 2.285 18.438 25.391 1 85.81 84 ALA B N 1
ATOM 6241 C CA . ALA B 1 84 ? 2.129 16.984 25.312 1 85.81 84 ALA B CA 1
ATOM 6242 C C . ALA B 1 84 ? 3.113 16.266 26.234 1 85.81 84 ALA B C 1
ATOM 6244 O O . ALA B 1 84 ? 4.285 16.641 26.312 1 85.81 84 ALA B O 1
ATOM 6245 N N . GLY B 1 85 ? 2.623 15.234 26.906 1 80.75 85 GLY B N 1
ATOM 6246 C CA . GLY B 1 85 ? 3.473 14.43 27.766 1 80.75 85 GLY B CA 1
ATOM 6247 C C . GLY B 1 85 ? 3.545 14.945 29.203 1 80.75 85 GLY B C 1
ATOM 6248 O O . GLY B 1 85 ? 4.133 14.297 30.062 1 80.75 85 GLY B O 1
ATOM 6249 N N . THR B 1 86 ? 3.006 16.094 29.453 1 84.81 86 THR B N 1
ATOM 6250 C CA . THR B 1 86 ? 3.033 16.672 30.797 1 84.81 86 THR B CA 1
ATOM 6251 C C . THR B 1 86 ? 1.822 16.203 31.594 1 84.81 86 THR B C 1
ATOM 6253 O O . THR B 1 86 ? 0.85 15.695 31.031 1 84.81 86 THR B O 1
ATOM 6256 N N . GLU B 1 87 ? 1.927 16.391 32.875 1 84.75 87 GLU B N 1
ATOM 6257 C CA . GLU B 1 87 ? 0.823 16.031 33.781 1 84.75 87 GLU B CA 1
ATOM 6258 C C . GLU B 1 87 ? -0.403 16.891 33.5 1 84.75 87 GLU B C 1
ATOM 6260 O O . GLU B 1 87 ? -1.537 16.422 33.594 1 84.75 87 GLU B O 1
ATOM 6265 N N . GLN B 1 88 ? -0.16 18.172 33.219 1 84.56 88 GLN B N 1
ATOM 6266 C CA . GLN B 1 88 ? -1.253 19.094 32.906 1 84.56 88 GLN B CA 1
ATOM 6267 C C . GLN B 1 88 ? -2.025 18.641 31.672 1 84.56 88 GLN B C 1
ATOM 6269 O O . GLN B 1 88 ? -3.254 18.75 31.625 1 84.56 88 GLN B O 1
ATOM 6274 N N . ASN B 1 89 ? -1.3 18.188 30.766 1 85.94 89 ASN B N 1
ATOM 6275 C CA . ASN B 1 89 ? -1.925 17.688 29.547 1 85.94 89 ASN B CA 1
ATOM 6276 C C . ASN B 1 89 ? -2.791 16.469 29.828 1 85.94 89 ASN B C 1
ATOM 6278 O O . ASN B 1 89 ? -3.877 16.328 29.266 1 85.94 89 ASN B O 1
ATOM 6282 N N . LEU B 1 90 ? -2.328 15.586 30.641 1 86.38 90 LEU B N 1
ATOM 6283 C CA . LEU B 1 90 ? -3.088 14.398 31.016 1 86.38 90 LEU B CA 1
ATOM 6284 C C . LEU B 1 90 ? -4.363 14.781 31.766 1 86.38 90 LEU B C 1
ATOM 6286 O O . LEU B 1 90 ? -5.418 14.18 31.547 1 86.38 90 LEU B O 1
ATOM 6290 N N . GLN B 1 91 ? -4.23 15.75 32.594 1 85.75 91 GLN B N 1
ATOM 6291 C CA . GLN B 1 91 ? -5.391 16.203 33.344 1 85.75 91 GLN B CA 1
ATOM 6292 C C . GLN B 1 91 ? -6.453 16.797 32.406 1 85.75 91 GLN B C 1
ATOM 6294 O O . GLN B 1 91 ? -7.648 16.578 32.625 1 85.75 91 GLN B O 1
ATOM 6299 N N . LEU B 1 92 ? -6 17.516 31.484 1 84.44 92 LEU B N 1
ATOM 6300 C CA . LEU B 1 92 ? -6.934 18.078 30.5 1 84.44 92 LEU B CA 1
ATOM 6301 C C . LEU B 1 92 ? -7.621 16.953 29.719 1 84.44 92 LEU B C 1
ATOM 6303 O O . LEU B 1 92 ? -8.82 17.031 29.453 1 84.44 92 LEU B O 1
ATOM 6307 N N . ALA B 1 93 ? -6.883 15.93 29.312 1 85.06 93 ALA B N 1
ATOM 6308 C CA . ALA B 1 93 ? -7.453 14.789 28.609 1 85.06 93 ALA B CA 1
ATOM 6309 C C . ALA B 1 93 ? -8.531 14.109 29.438 1 85.06 93 ALA B C 1
ATOM 6311 O O . ALA B 1 93 ? -9.586 13.742 28.922 1 85.06 93 ALA B O 1
ATOM 6312 N N . LYS B 1 94 ? -8.273 13.953 30.688 1 86.62 94 LYS B N 1
ATOM 6313 C CA . LYS B 1 94 ? -9.234 13.336 31.594 1 86.62 94 LYS B CA 1
ATOM 6314 C C . LYS B 1 94 ? -10.477 14.211 31.766 1 86.62 94 LYS B C 1
ATOM 6316 O O . LYS B 1 94 ? -11.594 13.695 31.875 1 86.62 94 LYS B O 1
ATOM 6321 N N . GLN B 1 95 ? -10.227 15.445 31.781 1 85 95 GLN B N 1
ATOM 6322 C CA . GLN B 1 95 ? -11.352 16.375 31.859 1 85 95 GLN B CA 1
ATOM 6323 C C . GLN B 1 95 ? -12.234 16.266 30.609 1 85 95 GLN B C 1
ATOM 6325 O O . GLN B 1 95 ? -13.461 16.266 30.719 1 85 95 GLN B O 1
ATOM 6330 N N . ILE B 1 96 ? -11.633 16.203 29.484 1 83.44 96 ILE B N 1
ATOM 6331 C CA . ILE B 1 96 ? -12.375 16.062 28.234 1 83.44 96 ILE B CA 1
ATOM 6332 C C . ILE B 1 96 ? -13.133 14.742 28.234 1 83.44 96 ILE B C 1
ATOM 6334 O O . ILE B 1 96 ? -14.305 14.695 27.828 1 83.44 96 ILE B O 1
ATOM 6338 N N . GLN B 1 97 ? -12.453 13.672 28.625 1 84.69 97 GLN B N 1
ATOM 6339 C CA . GLN B 1 97 ? -13.094 12.367 28.703 1 84.69 97 GLN B CA 1
ATOM 6340 C C . GLN B 1 97 ? -14.352 12.43 29.578 1 84.69 97 GLN B C 1
ATOM 6342 O O . GLN B 1 97 ? -15.406 11.922 29.188 1 84.69 97 GLN B O 1
ATOM 6347 N N . ALA B 1 98 ? -14.227 13.055 30.75 1 86.06 98 ALA B N 1
ATOM 6348 C CA . ALA B 1 98 ? -15.344 13.172 31.688 1 86.06 98 ALA B CA 1
ATOM 6349 C C . ALA B 1 98 ? -16.469 14.008 31.094 1 86.06 98 ALA B C 1
ATOM 6351 O O . ALA B 1 98 ? -17.656 13.672 31.234 1 86.06 98 ALA B O 1
ATOM 6352 N N . GLN B 1 99 ? -16.078 15.078 30.469 1 82.69 99 GLN B N 1
ATOM 6353 C CA . GLN B 1 99 ? -17.062 15.961 29.859 1 82.69 99 GLN B CA 1
ATOM 6354 C C . GLN B 1 99 ? -17.828 15.234 28.75 1 82.69 99 GLN B C 1
ATOM 6356 O O . GLN B 1 99 ? -19.047 15.383 28.641 1 82.69 99 GLN B O 1
ATOM 6361 N N . TRP B 1 100 ? -17.141 14.484 27.922 1 82.06 100 TRP B N 1
ATOM 6362 C CA . TRP B 1 100 ? -17.781 13.773 26.828 1 82.06 100 TRP B CA 1
ATOM 6363 C C . TRP B 1 100 ? -18.719 12.695 27.344 1 82.06 100 TRP B C 1
ATOM 6365 O O . TRP B 1 100 ? -19.781 12.43 26.75 1 82.06 100 TRP B O 1
ATOM 6375 N N . LYS B 1 101 ? -18.344 12.07 28.438 1 82.81 101 LYS B N 1
ATOM 6376 C CA . LYS B 1 101 ? -19.234 11.109 29.078 1 82.81 101 LYS B CA 1
ATOM 6377 C C . LYS B 1 101 ? -20.5 11.805 29.578 1 82.81 101 LYS B C 1
ATOM 6379 O O . LYS B 1 101 ? -21.609 11.281 29.422 1 82.81 101 LYS B O 1
ATOM 6384 N N . GLU B 1 102 ? -20.297 12.945 30.125 1 83.38 102 GLU B N 1
ATOM 6385 C CA . GLU B 1 102 ? -21.422 13.727 30.641 1 83.38 102 GLU B CA 1
ATOM 6386 C C . GLU B 1 102 ? -22.344 14.18 29.516 1 83.38 102 GLU B C 1
ATOM 6388 O O . GLU B 1 102 ? -23.562 14.281 29.703 1 83.38 102 GLU B O 1
ATOM 6393 N N . PHE B 1 103 ? -21.688 14.469 28.375 1 78.06 103 PHE B N 1
ATOM 6394 C CA . PHE B 1 103 ? -22.469 14.922 27.219 1 78.06 103 PHE B CA 1
ATOM 6395 C C . PHE B 1 103 ? -23.297 13.781 26.656 1 78.06 103 PHE B C 1
ATOM 6397 O O . PHE B 1 103 ? -24.188 14.008 25.828 1 78.06 103 PHE B O 1
ATOM 6404 N N . GLY B 1 104 ? -23.078 12.5 27.016 1 74.44 104 GLY B N 1
ATOM 6405 C CA . GLY B 1 104 ? -23.922 11.383 26.641 1 74.44 104 GLY B CA 1
ATOM 6406 C C . GLY B 1 104 ? -23.391 10.602 25.453 1 74.44 104 GLY B C 1
ATOM 6407 O O . GLY B 1 104 ? -24.156 9.969 24.734 1 74.44 104 GLY B O 1
ATOM 6408 N N . LEU B 1 105 ? -22.094 10.695 25.141 1 76.69 105 LEU B N 1
ATOM 6409 C CA . LEU B 1 105 ? -21.516 9.859 24.094 1 76.69 105 LEU B CA 1
ATOM 6410 C C . LEU B 1 105 ? -21.625 8.383 24.469 1 76.69 105 LEU B C 1
ATOM 6412 O O . LEU B 1 105 ? -21.562 8.031 25.656 1 76.69 105 LEU B O 1
ATOM 6416 N N . ASP B 1 106 ? -21.844 7.559 23.5 1 74.81 106 ASP B N 1
ATOM 6417 C CA . ASP B 1 106 ? -22.062 6.137 23.734 1 74.81 106 ASP B CA 1
ATOM 6418 C C . ASP B 1 106 ? -20.844 5.48 24.375 1 74.81 106 ASP B C 1
ATOM 6420 O O . ASP B 1 106 ? -20.984 4.633 25.266 1 74.81 106 ASP B O 1
ATOM 6424 N N . SER B 1 107 ? -19.719 5.797 23.828 1 78.62 107 SER B N 1
ATOM 6425 C CA . SER B 1 107 ? -18.469 5.27 24.359 1 78.62 107 SER B CA 1
ATOM 6426 C C . SER B 1 107 ? -17.344 6.305 24.266 1 78.62 107 SER B C 1
ATOM 6428 O O . SER B 1 107 ? -17.266 7.047 23.281 1 78.62 107 SER B O 1
ATOM 6430 N N . VAL B 1 108 ? -16.641 6.445 25.406 1 83.06 108 VAL B N 1
ATOM 6431 C CA . VAL B 1 108 ? -15.5 7.348 25.469 1 83.06 108 VAL B CA 1
ATOM 6432 C C . VAL B 1 108 ? -14.273 6.594 25.984 1 83.06 108 VAL B C 1
ATOM 6434 O O . VAL B 1 108 ? -14.328 5.941 27.016 1 83.06 108 VAL B O 1
ATOM 6437 N N . GLU B 1 109 ? -13.234 6.613 25.203 1 82.56 109 GLU B N 1
ATOM 6438 C CA . GLU B 1 109 ? -12.031 5.875 25.562 1 82.56 109 GLU B CA 1
ATOM 6439 C C . GLU B 1 109 ? -10.789 6.77 25.5 1 82.56 109 GLU B C 1
ATOM 6441 O O . GLU B 1 109 ? -10.719 7.68 24.672 1 82.56 109 GLU B O 1
ATOM 6446 N N . LEU B 1 110 ? -9.953 6.504 26.469 1 85.56 110 LEU B N 1
ATOM 6447 C CA . LEU B 1 110 ? -8.633 7.125 26.469 1 85.56 110 LEU B CA 1
ATOM 6448 C C . LEU B 1 110 ? -7.582 6.156 25.938 1 85.56 110 LEU B C 1
ATOM 6450 O O . LEU B 1 110 ? -7.371 5.086 26.516 1 85.56 110 LEU B O 1
ATOM 6454 N N . ALA B 1 111 ? -6.988 6.492 24.766 1 83.69 111 ALA B N 1
ATOM 6455 C CA . ALA B 1 111 ? -5.934 5.668 24.172 1 83.69 111 ALA B CA 1
ATOM 6456 C C . ALA B 1 111 ? -4.559 6.273 24.438 1 83.69 111 ALA B C 1
ATOM 6458 O O . ALA B 1 111 ? -4.41 7.496 24.5 1 83.69 111 ALA B O 1
ATOM 6459 N N . HIS B 1 112 ? -3.57 5.414 24.578 1 86.81 112 HIS B N 1
ATOM 6460 C CA . HIS B 1 112 ? -2.205 5.848 24.859 1 86.81 112 HIS B CA 1
ATOM 6461 C C . HIS B 1 112 ? -1.234 5.293 23.812 1 86.81 112 HIS B C 1
ATOM 6463 O O . HIS B 1 112 ? -1.375 4.148 23.375 1 86.81 112 HIS B O 1
ATOM 6469 N N . TYR B 1 113 ? -0.323 6.098 23.391 1 89.62 113 TYR B N 1
ATOM 6470 C CA . TYR B 1 113 ? 0.783 5.699 22.531 1 89.62 113 TYR B CA 1
ATOM 6471 C C . TYR B 1 113 ? 2.113 6.195 23.078 1 89.62 113 TYR B C 1
ATOM 6473 O O . TYR B 1 113 ? 2.199 7.312 23.594 1 89.62 113 TYR B O 1
ATOM 6481 N N . ASP B 1 114 ? 3.113 5.41 23.047 1 90.12 114 ASP B N 1
ATOM 6482 C CA . ASP B 1 114 ? 4.457 5.777 23.484 1 90.12 114 ASP B CA 1
ATOM 6483 C C . ASP B 1 114 ? 5.262 6.379 22.328 1 90.12 114 ASP B C 1
ATOM 6485 O O . ASP B 1 114 ? 5.812 5.648 21.5 1 90.12 114 ASP B O 1
ATOM 6489 N N . VAL B 1 115 ? 5.363 7.695 22.312 1 91.94 115 VAL B N 1
ATOM 6490 C CA . VAL B 1 115 ? 6 8.383 21.203 1 91.94 115 VAL B CA 1
ATOM 6491 C C . VAL B 1 115 ? 7.23 9.141 21.688 1 91.94 115 VAL B C 1
ATOM 6493 O O . VAL B 1 115 ? 7.367 9.406 22.891 1 91.94 115 VAL B O 1
ATOM 6496 N N . LEU B 1 116 ? 8.109 9.438 20.781 1 91.25 116 LEU B N 1
ATOM 6497 C CA . LEU B 1 116 ? 9.297 10.227 21.062 1 91.25 116 LEU B CA 1
ATOM 6498 C C . LEU B 1 116 ? 8.961 11.711 21.156 1 91.25 116 LEU B C 1
ATOM 6500 O O . LEU B 1 116 ? 8.344 12.266 20.234 1 91.25 116 LEU B O 1
ATOM 6504 N N . LEU B 1 117 ? 9.242 12.383 22.281 1 90.12 117 LEU B N 1
ATOM 6505 C CA . LEU B 1 117 ? 9.078 13.82 22.469 1 90.12 117 LEU B CA 1
ATOM 6506 C C . LEU B 1 117 ? 10.398 14.469 22.875 1 90.12 117 LEU B C 1
ATOM 6508 O O . LEU B 1 117 ? 11.352 13.773 23.234 1 90.12 117 LEU B O 1
ATOM 6512 N N . SER B 1 118 ? 10.5 15.703 22.703 1 87.75 118 SER B N 1
ATOM 6513 C CA . SER B 1 118 ? 11.695 16.453 23.094 1 87.75 118 SER B CA 1
ATOM 6514 C C . SER B 1 118 ? 11.336 17.734 23.828 1 87.75 118 SER B C 1
ATOM 6516 O O . SER B 1 118 ? 10.375 18.422 23.469 1 87.75 118 SER B O 1
ATOM 6518 N N . TYR B 1 119 ? 12.07 18 24.938 1 85.25 119 TYR B N 1
ATOM 6519 C CA . TYR B 1 119 ? 11.875 19.188 25.766 1 85.25 119 TYR B CA 1
ATOM 6520 C C . TYR B 1 119 ? 13.188 19.922 26 1 85.25 119 TYR B C 1
ATOM 6522 O O . TYR B 1 119 ? 14.258 19.297 25.953 1 85.25 119 TYR B O 1
ATOM 6530 N N . PRO B 1 120 ? 13.055 21.203 26.156 1 83.81 120 PRO B N 1
ATOM 6531 C CA . PRO B 1 120 ? 14.281 21.891 26.562 1 83.81 120 PRO B CA 1
ATOM 6532 C C . PRO B 1 120 ? 14.695 21.547 28 1 83.81 120 PRO B C 1
ATOM 6534 O O . PRO B 1 120 ? 13.859 21.141 28.812 1 83.81 120 PRO B O 1
ATOM 6537 N N . ASN B 1 121 ? 16.016 21.656 28.203 1 80.62 121 ASN B N 1
ATOM 6538 C CA . ASN B 1 121 ? 16.516 21.469 29.562 1 80.62 121 ASN B CA 1
ATOM 6539 C C . ASN B 1 121 ? 15.992 22.547 30.5 1 80.62 121 ASN B C 1
ATOM 6541 O O . ASN B 1 121 ? 16.125 23.734 30.219 1 80.62 121 ASN B O 1
ATOM 6545 N N . GLU B 1 122 ? 15.477 22.203 31.625 1 74.88 122 GLU B N 1
ATOM 6546 C CA . GLU B 1 122 ? 14.844 23.141 32.531 1 74.88 122 GLU B CA 1
ATOM 6547 C C . GLU B 1 122 ? 15.883 23.984 33.281 1 74.88 122 GLU B C 1
ATOM 6549 O O . GLU B 1 122 ? 15.648 25.156 33.531 1 74.88 122 GLU B O 1
ATOM 6554 N N . THR B 1 123 ? 17.016 23.438 33.562 1 79.75 123 THR B N 1
ATOM 6555 C CA . THR B 1 123 ? 18.016 24.109 34.375 1 79.75 123 THR B CA 1
ATOM 6556 C C . THR B 1 123 ? 19.031 24.844 33.5 1 79.75 123 THR B C 1
ATOM 6558 O O . THR B 1 123 ? 19.562 25.891 33.875 1 79.75 123 THR B O 1
ATOM 6561 N N . LEU B 1 124 ? 19.188 24.359 32.312 1 82.19 124 LEU B N 1
ATOM 6562 C CA . LEU B 1 124 ? 20.141 24.984 31.375 1 82.19 124 LEU B CA 1
ATOM 6563 C C . LEU B 1 124 ? 19.469 25.25 30.031 1 82.19 124 LEU B C 1
ATOM 6565 O O . LEU B 1 124 ? 19.688 24.516 29.062 1 82.19 124 LEU B O 1
ATOM 6569 N N . PRO B 1 125 ? 18.766 26.391 29.969 1 85.69 125 PRO B N 1
ATOM 6570 C CA . PRO B 1 125 ? 18.094 26.703 28.703 1 85.69 125 PRO B CA 1
ATOM 6571 C C . PRO B 1 125 ? 19.078 26.953 27.562 1 85.69 125 PRO B C 1
ATOM 6573 O O . PRO B 1 125 ? 20.25 27.266 27.797 1 85.69 125 PRO B O 1
ATOM 6576 N N . ASN B 1 126 ? 18.609 26.766 26.344 1 87.31 126 ASN B N 1
ATOM 6577 C CA . ASN B 1 126 ? 19.391 27 25.141 1 87.31 126 ASN B CA 1
ATOM 6578 C C . ASN B 1 126 ? 19.641 28.484 24.922 1 87.31 126 ASN B C 1
ATOM 6580 O O . ASN B 1 126 ? 18.812 29.328 25.281 1 87.31 126 ASN B O 1
ATOM 6584 N N . TYR B 1 127 ? 20.844 28.812 24.469 1 89 127 TYR B N 1
ATOM 6585 C CA . TYR B 1 127 ? 21.109 30.188 24.078 1 89 127 TYR B CA 1
ATOM 6586 C C . TYR B 1 127 ? 22.234 30.25 23.047 1 89 127 TYR B C 1
ATOM 65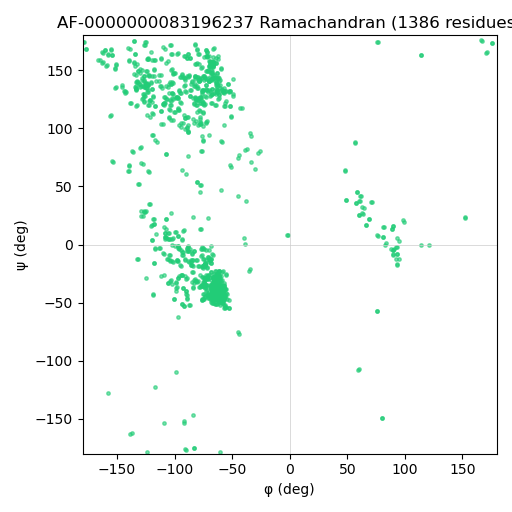88 O O . TYR B 1 127 ? 22.875 29.234 22.766 1 89 127 TYR B O 1
ATOM 6596 N N . ILE B 1 128 ? 22.297 31.375 22.406 1 90.44 128 ILE B N 1
ATOM 6597 C CA . ILE B 1 128 ? 23.359 31.688 21.453 1 90.44 128 ILE B CA 1
ATOM 6598 C C . ILE B 1 128 ? 24.25 32.781 22 1 90.44 128 ILE B C 1
ATOM 6600 O O . ILE B 1 128 ? 23.766 33.781 22.547 1 90.44 128 ILE B O 1
ATOM 6604 N N . SER B 1 129 ? 25.578 32.562 21.812 1 88.81 129 SER B N 1
ATOM 6605 C CA . SER B 1 129 ? 26.531 33.562 22.312 1 88.81 129 SER B CA 1
ATOM 6606 C C . SER B 1 129 ? 27.438 34.062 21.203 1 88.81 129 SER B C 1
ATOM 6608 O O . SER B 1 129 ? 27.828 33.281 20.312 1 88.81 129 SER B O 1
ATOM 6610 N N . ILE B 1 130 ? 27.625 35.375 21.266 1 86.06 130 ILE B N 1
ATOM 6611 C CA . ILE B 1 130 ? 28.719 35.969 20.469 1 86.06 130 ILE B CA 1
ATOM 6612 C C . ILE B 1 130 ? 30.016 35.906 21.266 1 86.06 130 ILE B C 1
ATOM 6614 O O . ILE B 1 130 ? 30.062 36.375 22.406 1 86.06 130 ILE B O 1
ATOM 6618 N N . ILE B 1 131 ? 30.969 35.375 20.625 1 85.12 131 ILE B N 1
ATOM 6619 C CA . ILE B 1 131 ? 32.25 35.25 21.328 1 85.12 131 ILE B CA 1
ATOM 6620 C C . ILE B 1 131 ? 33.312 36.062 20.594 1 85.12 131 ILE B C 1
ATOM 6622 O O . ILE B 1 131 ? 33.25 36.219 19.375 1 85.12 131 ILE B O 1
ATOM 6626 N N . ASP B 1 132 ? 34.25 36.531 21.297 1 79.75 132 ASP B N 1
ATOM 6627 C CA . ASP B 1 132 ? 35.375 37.25 20.688 1 79.75 132 ASP B CA 1
ATOM 6628 C C . ASP B 1 132 ? 36.531 36.281 20.359 1 79.75 132 ASP B C 1
ATOM 6630 O O . ASP B 1 132 ? 36.375 35.062 20.453 1 79.75 132 ASP B O 1
ATOM 6634 N N . GLU B 1 133 ? 37.625 36.875 19.875 1 77.44 133 GLU B N 1
ATOM 6635 C CA . GLU B 1 133 ? 38.781 36.062 19.438 1 77.44 133 GLU B CA 1
ATOM 6636 C C . GLU B 1 133 ? 39.375 35.25 20.594 1 77.44 133 GLU B C 1
ATOM 6638 O O . GLU B 1 133 ? 39.906 34.188 20.391 1 77.44 133 GLU B O 1
ATOM 6643 N N . GLY B 1 134 ? 39.188 35.75 21.797 1 79.62 134 GLY B N 1
ATOM 6644 C CA . GLY B 1 134 ? 39.719 35.062 22.953 1 79.62 134 GLY B CA 1
ATOM 6645 C C . GLY B 1 134 ? 38.75 34.031 23.531 1 79.62 134 GLY B C 1
ATOM 6646 O O . GLY B 1 134 ? 39.062 33.344 24.5 1 79.62 134 GLY B O 1
ATOM 6647 N N . GLY B 1 135 ? 37.531 33.969 22.953 1 79.62 135 GLY B N 1
ATOM 6648 C CA . GLY B 1 135 ? 36.594 32.969 23.406 1 79.62 135 GLY B CA 1
ATOM 6649 C C . GLY B 1 135 ? 35.625 33.5 24.469 1 79.62 135 GLY B C 1
ATOM 6650 O O . GLY B 1 135 ? 34.844 32.75 25.016 1 79.62 135 GLY B O 1
ATOM 6651 N N . ASN B 1 136 ? 35.781 34.719 24.719 1 83.06 136 ASN B N 1
ATOM 6652 C CA . ASN B 1 136 ? 34.906 35.312 25.719 1 83.06 136 ASN B CA 1
ATOM 6653 C C . ASN B 1 136 ? 33.531 35.656 25.141 1 83.06 136 ASN B C 1
ATOM 6655 O O . ASN B 1 136 ? 33.438 36.125 24.016 1 83.06 136 ASN B O 1
ATOM 6659 N N . GLU B 1 137 ? 32.469 35.469 26 1 86.31 137 GLU B N 1
ATOM 6660 C CA . GLU B 1 137 ? 31.109 35.781 25.562 1 86.31 137 GLU B CA 1
ATOM 6661 C C . GLU B 1 137 ? 30.844 37.281 25.688 1 86.31 137 GLU B C 1
ATOM 6663 O O . GLU B 1 137 ? 30.953 37.844 26.766 1 86.31 137 GLU B O 1
ATOM 6668 N N . ILE B 1 138 ? 30.547 37.875 24.625 1 84.44 138 ILE B N 1
ATOM 6669 C CA . ILE B 1 138 ? 30.297 39.312 24.562 1 84.44 138 ILE B CA 1
ATOM 6670 C C . ILE B 1 138 ? 28.797 39.594 24.625 1 84.44 138 ILE B C 1
ATOM 6672 O O . ILE B 1 138 ? 28.375 40.688 25.016 1 84.44 138 ILE B O 1
ATOM 6676 N N . PHE B 1 139 ? 28.016 38.594 24.125 1 88.31 139 PHE B N 1
ATOM 6677 C CA . PHE B 1 139 ? 26.562 38.719 24.062 1 88.31 139 PHE B CA 1
ATOM 6678 C C . PHE B 1 139 ? 25.906 37.375 24.141 1 88.31 139 PHE B C 1
ATOM 6680 O O . PHE B 1 139 ? 26.406 36.375 23.578 1 88.31 139 PHE B O 1
ATOM 6687 N N . ASN B 1 140 ? 24.859 37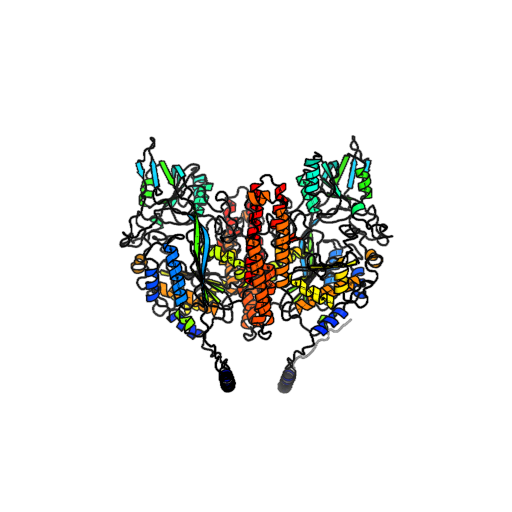.344 24.984 1 90.06 140 ASN B N 1
ATOM 6688 C CA . ASN B 1 140 ? 24.031 36.156 25.047 1 90.06 140 ASN B CA 1
ATOM 6689 C C . ASN B 1 140 ? 22.562 36.5 24.766 1 90.06 140 ASN B C 1
ATOM 6691 O O . ASN B 1 140 ? 22.062 37.531 25.203 1 90.06 140 ASN B O 1
ATOM 6695 N N . THR B 1 141 ? 21.953 35.625 23.953 1 91.81 141 THR B N 1
ATOM 6696 C CA . THR B 1 141 ? 20.531 35.781 23.672 1 91.81 141 THR B CA 1
ATOM 6697 C C . THR B 1 141 ? 19.703 35.531 24.922 1 91.81 141 THR B C 1
ATOM 6699 O O . THR B 1 141 ? 20.172 34.906 25.875 1 91.81 141 THR B O 1
ATOM 6702 N N . SER B 1 142 ? 18.484 36 24.891 1 91.06 142 SER B N 1
ATOM 6703 C CA . SER B 1 142 ? 17.562 35.844 26.016 1 91.06 142 SER B CA 1
ATOM 6704 C C . SER B 1 142 ? 17.25 34.375 26.266 1 91.06 142 SER B C 1
ATOM 6706 O O . SER B 1 142 ? 17.047 33.594 25.328 1 91.06 142 SER B O 1
ATOM 6708 N N . LEU B 1 143 ? 17.25 34.062 27.516 1 90.25 143 LEU B N 1
ATOM 6709 C CA . LEU B 1 143 ? 16.953 32.656 27.906 1 90.25 143 LEU B CA 1
ATOM 6710 C C . LEU B 1 143 ? 15.453 32.438 27.953 1 90.25 143 LEU B C 1
ATOM 6712 O O . LEU B 1 143 ? 14.992 31.297 27.734 1 90.25 143 LEU B O 1
ATOM 6716 N N . PHE B 1 144 ? 14.688 33.531 28.344 1 91.69 144 PHE B N 1
ATOM 6717 C CA . PHE B 1 144 ? 13.234 33.438 28.484 1 91.69 144 PHE B CA 1
ATOM 6718 C C . PHE B 1 144 ? 12.562 34.656 27.844 1 91.69 144 PHE B C 1
ATOM 6720 O O . PHE B 1 144 ? 13.18 35.719 27.703 1 91.69 144 PHE B O 1
ATOM 6727 N N . GLU B 1 145 ? 11.273 34.438 27.484 1 93.62 145 GLU B N 1
ATOM 6728 C CA . GLU B 1 145 ? 10.438 35.531 27.078 1 93.62 145 GLU B CA 1
ATOM 6729 C C . GLU B 1 145 ? 9.75 36.188 28.266 1 93.62 145 GLU B C 1
ATOM 6731 O O . GLU B 1 145 ? 9.398 35.531 29.234 1 93.62 145 GLU B O 1
ATOM 6736 N N . PRO B 1 146 ? 9.602 37.5 28.156 1 92.44 146 PRO B N 1
ATOM 6737 C CA . PRO B 1 146 ? 8.773 38.094 29.219 1 92.44 146 PRO B CA 1
ATOM 6738 C C . PRO B 1 146 ? 7.348 37.531 29.234 1 92.44 146 PRO B C 1
ATOM 6740 O O . PRO B 1 146 ? 6.73 37.406 28.172 1 92.44 146 PRO B O 1
ATOM 6743 N N . PRO B 1 147 ? 6.852 37.25 30.422 1 92.94 147 PRO B N 1
ATOM 6744 C CA . PRO B 1 147 ? 5.492 36.688 30.453 1 92.94 147 PRO B CA 1
ATOM 6745 C C . PRO B 1 147 ? 4.434 37.719 30.047 1 92.94 147 PRO B C 1
ATOM 6747 O O . PRO B 1 147 ? 4.57 38.906 30.328 1 92.94 147 PRO B O 1
ATOM 6750 N N . PRO B 1 148 ? 3.445 37.312 29.391 1 93.12 148 PRO B N 1
ATOM 6751 C CA . PRO B 1 148 ? 2.342 38.219 29.094 1 93.12 148 PRO B CA 1
ATOM 6752 C C . PRO B 1 148 ? 1.578 38.656 30.344 1 93.12 148 PRO B C 1
ATOM 6754 O O . PRO B 1 148 ? 1.605 37.938 31.359 1 93.12 148 PRO B O 1
ATOM 6757 N N . PRO B 1 149 ? 0.915 39.781 30.25 1 91.81 149 PRO B N 1
ATOM 6758 C CA . PRO B 1 149 ? 0.156 40.25 31.422 1 91.81 149 PRO B CA 1
ATOM 6759 C C . PRO B 1 149 ? -0.882 39.219 31.891 1 91.81 149 PRO B C 1
ATOM 6761 O O . PRO B 1 149 ? -1.621 38.656 31.062 1 91.81 149 PRO B O 1
ATOM 6764 N N . GLY B 1 150 ? -0.931 39 33.219 1 91.12 150 GLY B N 1
ATOM 6765 C CA . GLY B 1 150 ? -1.907 38.062 33.781 1 91.12 150 GLY B CA 1
ATOM 6766 C C . GLY B 1 150 ? -1.379 36.656 33.938 1 91.12 150 GLY B C 1
ATOM 6767 O O . GLY B 1 150 ? -2.01 35.844 34.594 1 91.12 150 GLY B O 1
ATOM 6768 N N . TYR B 1 151 ? -0.217 36.438 33.312 1 92.25 151 TYR B N 1
ATOM 6769 C CA . TYR B 1 151 ? 0.32 35.094 33.344 1 92.25 151 TYR B CA 1
ATOM 6770 C C . TYR B 1 151 ? 1.672 35.031 34.031 1 92.25 151 TYR B C 1
ATOM 6772 O O . TYR B 1 151 ? 2.461 34.125 33.812 1 92.25 151 TYR B O 1
ATOM 6780 N N . GLU B 1 152 ? 1.965 35.938 34.812 1 91.19 152 GLU B N 1
ATOM 6781 C CA . GLU B 1 152 ? 3.254 36.062 35.5 1 91.19 152 GLU B CA 1
ATOM 6782 C C . GLU B 1 152 ? 3.486 34.906 36.469 1 91.19 152 GLU B C 1
ATOM 6784 O O . GLU B 1 152 ? 4.629 34.531 36.75 1 91.19 152 GLU B O 1
ATOM 6789 N N . ASN B 1 153 ? 2.43 34.344 36.938 1 89.25 153 ASN B N 1
ATOM 6790 C CA . ASN B 1 153 ? 2.568 33.312 37.969 1 89.25 153 ASN B CA 1
ATOM 6791 C C . ASN B 1 153 ? 2.334 31.922 37.375 1 89.25 153 ASN B C 1
ATOM 6793 O O . ASN B 1 153 ? 2.195 30.953 38.125 1 89.25 153 ASN B O 1
ATOM 6797 N N . VAL B 1 154 ? 2.164 31.891 36.125 1 88 154 VAL B N 1
ATOM 6798 C CA . VAL B 1 154 ? 1.992 30.594 35.5 1 88 154 VAL B CA 1
ATOM 6799 C C . VAL B 1 154 ? 3.342 29.875 35.406 1 88 154 VAL B C 1
ATOM 6801 O O . VAL B 1 154 ? 4.301 30.438 34.875 1 88 154 VAL B O 1
ATOM 6804 N N . SER B 1 155 ? 3.307 28.672 36.031 1 80.38 155 SER B N 1
ATOM 6805 C CA . SER B 1 155 ? 4.531 27.875 36.031 1 80.38 155 SER B CA 1
ATOM 6806 C C . SER B 1 155 ? 4.598 26.969 34.812 1 80.38 155 SER B C 1
ATOM 6808 O O . SER B 1 155 ? 3.621 26.844 34.062 1 80.38 155 SER B O 1
ATOM 6810 N N . ASP B 1 156 ? 5.742 26.469 34.406 1 80.31 156 ASP B N 1
ATOM 6811 C CA . ASP B 1 156 ? 5.965 25.406 33.438 1 80.31 156 ASP B CA 1
ATOM 6812 C C . ASP B 1 156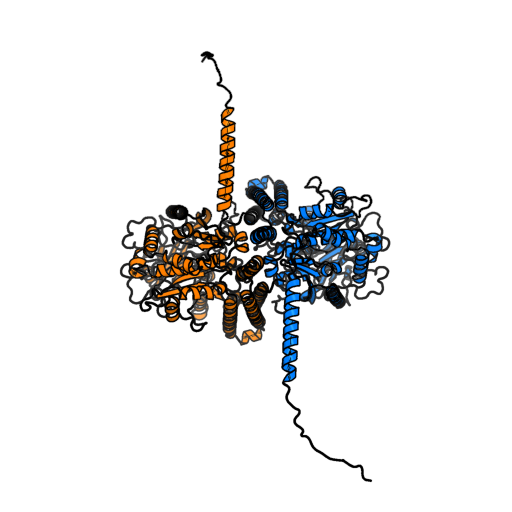 ? 5.906 25.953 32 1 80.31 156 ASP B C 1
ATOM 6814 O O . ASP B 1 156 ? 5.488 25.234 31.094 1 80.31 156 ASP B O 1
ATOM 6818 N N . VAL B 1 157 ? 5.988 27.281 31.891 1 86.38 157 VAL B N 1
ATOM 6819 C CA . VAL B 1 157 ? 6.191 27.828 30.562 1 86.38 157 VAL B CA 1
ATOM 6820 C C . VAL B 1 157 ? 7.586 27.453 30.062 1 86.38 157 VAL B C 1
ATOM 6822 O O . VAL B 1 157 ? 8.586 27.781 30.703 1 86.38 157 VAL B O 1
ATOM 6825 N N . VAL B 1 158 ? 7.637 26.797 28.969 1 86.5 158 VAL B N 1
ATOM 6826 C CA . VAL B 1 158 ? 8.922 26.297 28.469 1 86.5 158 VAL B CA 1
ATOM 6827 C C . VAL B 1 158 ? 9.688 27.422 27.797 1 86.5 158 VAL B C 1
ATOM 6829 O O . VAL B 1 158 ? 9.102 28.281 27.125 1 86.5 158 VAL B O 1
ATOM 6832 N N . PRO B 1 159 ? 10.992 27.453 28.016 1 90.75 159 PRO B N 1
ATOM 6833 C CA . PRO B 1 159 ? 11.805 28.422 27.297 1 90.75 159 PRO B CA 1
ATOM 6834 C C . PRO B 1 159 ? 11.844 28.156 25.781 1 90.75 159 PRO B C 1
ATOM 6836 O O . PRO B 1 159 ? 11.391 27.109 25.328 1 90.75 159 PRO B O 1
ATOM 6839 N N . PRO B 1 160 ? 12.383 29.125 25.047 1 90.69 160 PRO B N 1
ATOM 6840 C CA . PRO B 1 160 ? 12.453 28.953 23.594 1 90.69 160 PRO B CA 1
ATOM 6841 C C . PRO B 1 160 ? 13.195 27.688 23.172 1 90.69 160 PRO B C 1
ATOM 6843 O O . PRO B 1 160 ? 14.242 27.359 23.75 1 90.69 160 PRO B O 1
ATOM 6846 N N . PHE B 1 161 ? 12.602 26.922 22.266 1 90.62 161 PHE B N 1
ATOM 6847 C CA . PHE B 1 161 ? 13.266 25.75 21.719 1 90.62 161 PHE B CA 1
ATOM 6848 C C . PHE B 1 161 ? 12.594 25.297 20.422 1 90.62 161 PHE B C 1
ATOM 6850 O O . PHE B 1 161 ? 11.477 25.719 20.125 1 90.62 161 PHE B O 1
ATOM 6857 N N . SER B 1 162 ? 13.258 24.625 19.641 1 92.5 162 SER B N 1
ATOM 6858 C CA . SER B 1 162 ? 12.719 23.844 18.531 1 92.5 162 SER B CA 1
ATOM 6859 C C . SER B 1 162 ? 12.703 22.359 18.859 1 92.5 162 SER B C 1
ATOM 6861 O O . SER B 1 162 ? 13.75 21.75 19.094 1 92.5 162 SER B O 1
ATOM 6863 N N . ALA B 1 163 ? 11.5 21.859 18.828 1 92.44 163 ALA B N 1
ATOM 6864 C CA . ALA B 1 163 ? 11.383 20.453 19.188 1 92.44 163 ALA B CA 1
ATOM 6865 C C . ALA B 1 163 ? 12.234 19.578 18.281 1 92.44 163 ALA B C 1
ATOM 6867 O O . ALA B 1 163 ? 12.242 19.766 17.062 1 92.44 163 ALA B O 1
ATOM 6868 N N . PHE B 1 164 ? 13.062 18.609 18.891 1 92.69 164 PHE B N 1
ATOM 6869 C CA . PHE B 1 164 ? 13.859 17.562 18.25 1 92.69 164 PHE B CA 1
ATOM 6870 C C . PHE B 1 164 ? 15.18 18.141 17.734 1 92.69 164 PHE B C 1
ATOM 6872 O O . PHE B 1 164 ? 15.859 17.484 16.938 1 92.69 164 PHE B O 1
ATOM 6879 N N . SER B 1 165 ? 15.406 19.391 18.078 1 92.75 165 SER B N 1
ATOM 6880 C CA . SER B 1 165 ? 16.766 19.875 17.828 1 92.75 165 SER B CA 1
ATOM 6881 C C . SER B 1 165 ? 17.797 19.016 18.562 1 92.75 165 SER B C 1
ATOM 6883 O O . SER B 1 165 ? 17.625 18.719 19.75 1 92.75 165 SER B O 1
ATOM 6885 N N . PRO B 1 166 ? 18.812 18.594 17.859 1 89.56 166 PRO B N 1
ATOM 6886 C CA . PRO B 1 166 ? 19.859 17.859 18.578 1 89.56 166 PRO B CA 1
ATOM 6887 C C . PRO B 1 166 ? 20.672 18.75 19.531 1 89.56 166 PRO B C 1
ATOM 6889 O O . PRO B 1 166 ? 20.734 19.953 19.344 1 89.56 166 PRO B O 1
ATOM 6892 N N . GLN B 1 167 ? 21.25 18.078 20.484 1 84.38 167 GLN B N 1
ATOM 6893 C CA . GLN B 1 167 ? 22.141 18.797 21.406 1 84.38 167 GLN B CA 1
ATOM 6894 C C . GLN B 1 167 ? 23.5 19.062 20.766 1 84.38 167 GLN B C 1
ATOM 6896 O O . GLN B 1 167 ? 23.938 18.312 19.906 1 84.38 167 GLN B O 1
ATOM 6901 N N . GLY B 1 168 ? 24.062 20.281 21.109 1 85.94 168 GLY B N 1
ATOM 6902 C CA . GLY B 1 168 ? 25.391 20.594 20.609 1 85.94 168 GLY B CA 1
ATOM 6903 C C . GLY B 1 168 ? 25.797 22.031 20.875 1 85.94 168 GLY B C 1
ATOM 6904 O O . GLY B 1 168 ? 24.984 22.844 21.328 1 85.94 168 GLY B O 1
ATOM 6905 N N . MET B 1 169 ? 27.109 22.219 20.703 1 86.88 169 MET B N 1
ATOM 6906 C CA . MET B 1 169 ? 27.703 23.547 20.859 1 86.88 169 MET B CA 1
ATOM 6907 C C . MET B 1 169 ? 28.531 23.922 19.625 1 86.88 169 MET B C 1
ATOM 6909 O O . MET B 1 169 ? 29.734 24.156 19.75 1 86.88 169 MET B O 1
ATOM 6913 N N . PRO B 1 170 ? 27.781 24.125 18.578 1 88.81 170 PRO B N 1
ATOM 6914 C CA . PRO B 1 170 ? 28.547 24.484 17.375 1 88.81 170 PRO B CA 1
ATOM 6915 C C . PRO B 1 170 ? 29.062 25.906 17.422 1 88.81 170 PRO B C 1
ATOM 6917 O O . PRO B 1 170 ? 28.438 26.781 18.016 1 88.81 170 PRO B O 1
ATOM 6920 N N . GLU B 1 171 ? 30.234 26.094 16.875 1 88 171 GLU B N 1
ATOM 6921 C CA . GLU B 1 171 ? 30.844 27.406 16.703 1 88 171 GLU B CA 1
ATOM 6922 C C . GLU B 1 171 ? 31.125 27.703 15.227 1 88 171 GLU B C 1
ATOM 6924 O O . GLU B 1 171 ? 31.438 26.797 14.461 1 88 171 GLU B O 1
ATOM 6929 N N . GLY B 1 172 ? 30.844 28.984 14.883 1 87.62 172 GLY B N 1
ATOM 6930 C CA . GLY B 1 172 ? 31.109 29.344 13.5 1 87.62 172 GLY B CA 1
ATOM 6931 C C . GLY B 1 172 ? 30.672 30.766 13.156 1 87.62 172 GLY B C 1
ATOM 6932 O O . GLY B 1 172 ? 30.078 31.453 13.984 1 87.62 172 GLY B O 1
ATOM 6933 N N . ASP B 1 173 ? 31.047 31.156 11.898 1 87.38 173 ASP B N 1
ATOM 6934 C CA . ASP B 1 173 ? 30.625 32.469 11.391 1 87.38 173 ASP B CA 1
ATOM 6935 C C . ASP B 1 173 ? 29.125 32.469 11.094 1 87.38 173 ASP B C 1
ATOM 6937 O O . ASP B 1 173 ? 28.547 31.422 10.75 1 87.38 173 ASP B O 1
ATOM 6941 N N . LEU B 1 174 ? 28.594 33.625 11.266 1 91.44 174 LEU B N 1
ATOM 6942 C CA . LEU B 1 174 ? 27.156 33.75 11.008 1 91.44 174 LEU B CA 1
ATOM 6943 C C . LEU B 1 174 ? 26.906 34.156 9.555 1 91.44 174 LEU B C 1
ATOM 6945 O O . LEU B 1 174 ? 27.578 35.031 9.008 1 91.44 174 LEU B O 1
ATOM 6949 N N . VAL B 1 175 ? 25.984 33.438 8.93 1 91.56 175 VAL B N 1
ATOM 6950 C CA . VAL B 1 175 ? 25.594 33.75 7.566 1 91.56 175 VAL B CA 1
ATOM 6951 C C . VAL B 1 175 ? 24.062 33.875 7.484 1 91.56 175 VAL B C 1
ATOM 6953 O O . VAL B 1 175 ? 23.328 33 7.949 1 91.56 175 VAL B O 1
ATOM 6956 N N . TYR B 1 176 ? 23.562 35 6.992 1 93.56 176 TYR B N 1
ATOM 6957 C CA . TYR B 1 176 ? 22.141 35.219 6.75 1 93.56 176 TYR B CA 1
ATOM 6958 C C . TYR B 1 176 ? 21.688 34.5 5.488 1 93.56 176 TYR B C 1
ATOM 6960 O O . TYR B 1 176 ? 22.266 34.656 4.418 1 93.56 176 TYR B O 1
ATOM 6968 N N . VAL B 1 177 ? 20.625 33.75 5.617 1 95.75 177 VAL B N 1
ATOM 6969 C CA . VAL B 1 177 ? 20.25 32.906 4.48 1 95.75 177 VAL B CA 1
ATOM 6970 C C . VAL B 1 177 ? 18.781 33.156 4.121 1 95.75 177 VAL B C 1
ATOM 6972 O O . VAL B 1 177 ? 18.094 32.25 3.648 1 95.75 177 VAL B O 1
ATOM 6975 N N . ASN B 1 178 ? 18.203 34.25 4.418 1 94 178 ASN B N 1
ATOM 6976 C CA . ASN B 1 178 ? 16.828 34.625 4.102 1 94 178 ASN B CA 1
ATOM 6977 C C . ASN B 1 178 ? 15.828 33.656 4.707 1 94 178 ASN B C 1
ATOM 6979 O O . ASN B 1 178 ? 15.742 33.531 5.926 1 94 178 ASN B O 1
ATOM 6983 N N . TYR B 1 179 ? 15.18 32.812 3.889 1 93.44 179 TYR B N 1
ATOM 6984 C CA . TYR B 1 179 ? 14.18 31.891 4.418 1 93.44 179 TYR B CA 1
ATOM 6985 C C . TYR B 1 179 ? 14.695 30.453 4.398 1 93.44 179 TYR B C 1
ATOM 6987 O O . TYR B 1 179 ? 13.945 29.516 4.664 1 93.44 179 TYR B O 1
ATOM 6995 N N . ALA B 1 180 ? 15.953 30.266 4.051 1 96.44 180 ALA B N 1
ATOM 6996 C CA . ALA B 1 180 ? 16.609 28.953 3.994 1 96.44 180 ALA B CA 1
ATOM 6997 C C . ALA B 1 180 ? 15.875 28.016 3.045 1 96.44 180 ALA B C 1
ATOM 6999 O O . ALA B 1 180 ? 15.734 26.828 3.334 1 96.44 180 ALA B O 1
ATOM 7000 N N . ARG B 1 181 ? 15.336 28.484 1.978 1 93.12 181 ARG B N 1
ATOM 7001 C CA . ARG B 1 181 ? 14.758 27.672 0.913 1 93.12 181 ARG B CA 1
ATOM 7002 C C . ARG B 1 181 ? 15.844 27.109 0.004 1 93.12 181 ARG B C 1
ATOM 7004 O O . ARG B 1 181 ? 16.984 27.578 0.013 1 93.12 181 ARG B O 1
ATOM 7011 N N . THR B 1 182 ? 15.445 26.125 -0.756 1 88.62 182 THR B N 1
ATOM 7012 C CA . THR B 1 182 ? 16.391 25.562 -1.712 1 88.62 182 THR B CA 1
ATOM 7013 C C . THR B 1 182 ? 16.922 26.656 -2.641 1 88.62 182 THR B C 1
ATOM 7015 O O . THR B 1 182 ? 18.125 26.734 -2.889 1 88.62 182 THR B O 1
ATOM 7018 N N . GLU B 1 183 ? 15.984 27.5 -3.125 1 88.31 183 GLU B N 1
ATOM 7019 C CA . GLU B 1 183 ? 16.359 28.578 -4.039 1 88.31 183 GLU B CA 1
ATOM 7020 C C . GLU B 1 183 ? 17.281 29.594 -3.361 1 88.31 183 GLU B C 1
ATOM 7022 O O . GLU B 1 183 ? 18.156 30.172 -4.012 1 88.31 183 GLU B O 1
ATOM 7027 N N . ASP B 1 184 ? 17.078 29.828 -2.053 1 93 184 ASP B N 1
ATOM 7028 C CA . ASP B 1 184 ? 17.953 30.734 -1.312 1 93 184 ASP B CA 1
ATOM 7029 C C . ASP B 1 184 ? 19.391 30.219 -1.285 1 93 184 ASP B C 1
ATOM 7031 O O . ASP B 1 184 ? 20.328 30.984 -1.466 1 93 184 ASP B O 1
ATOM 7035 N N . PHE B 1 185 ? 19.594 29 -1.101 1 92.62 185 PHE B N 1
ATOM 7036 C CA . PHE B 1 185 ? 20.938 28.422 -1.04 1 92.62 185 PHE B CA 1
ATOM 7037 C C . PHE B 1 185 ? 21.578 28.406 -2.42 1 92.62 185 PHE B C 1
ATOM 7039 O O . PHE B 1 185 ? 22.797 28.594 -2.547 1 92.62 185 PHE B O 1
ATOM 7046 N N . PHE B 1 186 ? 20.734 28.188 -3.441 1 86.88 186 PHE B N 1
ATOM 7047 C CA . PHE B 1 186 ? 21.266 28.25 -4.801 1 86.88 186 PHE B CA 1
ATOM 7048 C C . PHE B 1 186 ? 21.75 29.656 -5.125 1 86.88 186 PHE B C 1
ATOM 7050 O O . PHE B 1 186 ? 22.812 29.812 -5.742 1 86.88 186 PHE B O 1
ATOM 7057 N N . LYS B 1 187 ? 20.953 30.562 -4.766 1 89.94 187 LYS B N 1
ATOM 7058 C CA . LYS B 1 187 ? 21.359 31.953 -4.996 1 89.94 187 LYS B CA 1
ATOM 7059 C C . LYS B 1 187 ? 22.656 32.281 -4.277 1 89.94 187 LYS B C 1
ATOM 7061 O O . LYS B 1 187 ? 23.547 32.906 -4.84 1 89.94 187 LYS B O 1
ATOM 7066 N N . LEU B 1 188 ? 22.781 31.875 -3.035 1 91.94 188 LEU B N 1
ATOM 7067 C CA . LEU B 1 188 ? 23.984 32.125 -2.25 1 91.94 188 LEU B CA 1
ATOM 7068 C C . LEU B 1 188 ? 25.203 31.438 -2.893 1 91.94 188 LEU B C 1
ATOM 7070 O O . LEU B 1 188 ? 26.266 32.062 -3.027 1 91.94 188 LEU B O 1
ATOM 7074 N N . GLU B 1 189 ? 25.031 30.188 -3.295 1 88.88 189 GLU B N 1
ATOM 7075 C CA . GLU B 1 189 ? 26.141 29.406 -3.818 1 88.88 189 GLU B CA 1
ATOM 7076 C C . GLU B 1 189 ? 26.484 29.828 -5.246 1 88.88 189 GLU B C 1
ATOM 7078 O O . GLU B 1 189 ? 27.656 30.047 -5.562 1 88.88 189 GLU B O 1
ATOM 7083 N N . ARG B 1 190 ? 25.5 29.969 -6.082 1 86.44 190 ARG B N 1
ATOM 7084 C CA . ARG B 1 190 ? 25.75 30.141 -7.512 1 86.44 190 ARG B CA 1
ATOM 7085 C C . ARG B 1 190 ? 25.906 31.625 -7.867 1 86.44 190 ARG B C 1
ATOM 7087 O O . ARG B 1 190 ? 26.781 31.984 -8.664 1 86.44 190 ARG B O 1
ATOM 7094 N N . ALA B 1 191 ? 25.094 32.438 -7.348 1 86.56 191 ALA B N 1
ATOM 7095 C CA . ALA B 1 191 ? 25.094 33.844 -7.727 1 86.56 191 ALA B CA 1
ATOM 7096 C C . ALA B 1 191 ? 26.031 34.656 -6.84 1 86.56 191 ALA B C 1
ATOM 7098 O O . ALA B 1 191 ? 26.75 35.531 -7.32 1 86.56 191 ALA B O 1
ATOM 7099 N N . MET B 1 192 ? 26.062 34.375 -5.535 1 91.88 192 MET B N 1
ATOM 7100 C CA . MET B 1 192 ? 26.812 35.188 -4.586 1 91.88 192 MET B CA 1
ATOM 7101 C C . MET B 1 192 ? 28.125 34.531 -4.195 1 91.88 192 MET B C 1
ATOM 7103 O O . MET B 1 192 ? 29 35.156 -3.594 1 91.88 192 MET B O 1
ATOM 7107 N N . LYS B 1 193 ? 28.297 33.25 -4.504 1 91.88 193 LYS B N 1
ATOM 7108 C CA . LYS B 1 193 ? 29.5 32.469 -4.246 1 91.88 193 LYS B CA 1
ATOM 7109 C C . LYS B 1 193 ? 29.812 32.406 -2.752 1 91.88 193 LYS B C 1
ATOM 7111 O O . LYS B 1 193 ? 30.953 32.594 -2.338 1 91.88 193 LYS B O 1
ATOM 7116 N N . ILE B 1 194 ? 28.766 32.312 -1.977 1 92.12 194 ILE B N 1
ATOM 7117 C CA . ILE B 1 194 ? 28.891 32.156 -0.531 1 92.12 194 ILE B CA 1
ATOM 7118 C C . ILE B 1 194 ? 28.734 30.688 -0.153 1 92.12 194 ILE B C 1
ATOM 7120 O O . ILE B 1 194 ? 27.766 30.047 -0.538 1 92.12 194 ILE B O 1
ATOM 7124 N N . ASN B 1 195 ? 29.688 30.203 0.562 1 92.06 195 ASN B N 1
ATOM 7125 C CA . ASN B 1 195 ? 29.672 28.828 1.039 1 92.06 195 ASN B CA 1
ATOM 7126 C C . ASN B 1 195 ? 29.188 28.734 2.48 1 92.06 195 ASN B C 1
ATOM 7128 O O . ASN B 1 195 ? 29.766 29.344 3.381 1 92.06 195 ASN B O 1
ATOM 7132 N N . CYS B 1 196 ? 28.203 27.922 2.732 1 94.25 196 CYS B N 1
ATOM 7133 C CA . CYS B 1 196 ? 27.562 27.844 4.043 1 94.25 196 CYS B CA 1
ATOM 7134 C C . CYS B 1 196 ? 28.156 26.688 4.855 1 94.25 196 CYS B C 1
ATOM 7136 O O . CYS B 1 196 ? 27.812 26.516 6.027 1 94.25 196 CYS B O 1
ATOM 7138 N N . SER B 1 197 ? 29.047 25.953 4.242 1 94.62 197 SER B N 1
ATOM 7139 C CA . SER B 1 197 ? 29.625 24.797 4.93 1 94.62 197 SER B CA 1
ATOM 7140 C C . SER B 1 197 ? 30.375 25.234 6.184 1 94.62 197 SER B C 1
ATOM 7142 O O . SER B 1 197 ? 31.219 26.141 6.129 1 94.62 197 SER B O 1
ATOM 7144 N N . GLY B 1 198 ? 30.062 24.578 7.273 1 93.5 198 GLY B N 1
ATOM 7145 C CA . GLY B 1 198 ? 30.75 24.828 8.531 1 93.5 198 GLY B CA 1
ATOM 7146 C C . GLY B 1 198 ? 30.312 26.109 9.211 1 93.5 198 GLY B C 1
ATOM 7147 O O . GLY B 1 198 ? 30.875 26.5 10.227 1 93.5 198 GLY B O 1
ATOM 7148 N N . LYS B 1 199 ? 29.312 26.75 8.727 1 93.38 199 LYS B N 1
ATOM 7149 C CA . LYS B 1 199 ? 28.859 28.031 9.258 1 93.38 199 LYS B CA 1
ATOM 7150 C C . LYS B 1 199 ? 27.594 27.859 10.109 1 93.38 199 LYS B C 1
ATOM 7152 O O . LYS B 1 199 ? 26.984 26.781 10.109 1 93.38 199 LYS B O 1
ATOM 7157 N N . ILE B 1 200 ? 27.297 28.875 10.883 1 93.81 200 ILE B N 1
ATOM 7158 C CA . ILE B 1 200 ? 26 29 11.562 1 93.81 200 ILE B CA 1
ATOM 7159 C C . ILE B 1 200 ? 25.078 29.922 10.773 1 93.81 200 ILE B C 1
ATOM 7161 O O . ILE B 1 200 ? 25.453 31.047 10.453 1 93.81 200 ILE B O 1
ATOM 7165 N N . LEU B 1 201 ? 23.953 29.422 10.5 1 96 201 LEU B N 1
ATOM 7166 C CA . LEU B 1 201 ? 23.047 30.172 9.641 1 96 201 LEU B CA 1
ATOM 7167 C C . LEU B 1 201 ? 21.953 30.859 10.461 1 96 201 LEU B C 1
ATOM 7169 O O . LEU B 1 201 ? 21.609 30.406 11.555 1 96 201 LEU B O 1
ATOM 7173 N N . ILE B 1 202 ? 21.453 31.938 10.023 1 95.06 202 ILE B N 1
ATOM 7174 C CA . ILE B 1 202 ? 20.281 32.594 10.586 1 95.06 202 ILE B CA 1
ATOM 7175 C C . ILE B 1 202 ? 19.25 32.844 9.484 1 95.06 202 ILE B C 1
ATOM 7177 O O . ILE B 1 202 ? 19.578 33.312 8.406 1 95.06 202 ILE B O 1
ATOM 7181 N N . ALA B 1 203 ? 18.062 32.406 9.727 1 95.94 203 ALA B N 1
ATOM 7182 C CA . ALA B 1 203 ? 17 32.438 8.719 1 95.94 203 ALA B CA 1
ATOM 7183 C C . ALA B 1 203 ? 15.703 32.969 9.312 1 95.94 203 ALA B C 1
ATOM 7185 O O . ALA B 1 203 ? 15.445 32.844 10.508 1 95.94 203 ALA B O 1
ATOM 7186 N N . ARG B 1 204 ? 14.914 33.531 8.461 1 93 204 ARG B N 1
ATOM 7187 C CA . ARG B 1 204 ? 13.578 34 8.82 1 93 204 ARG B CA 1
ATOM 7188 C C . ARG B 1 204 ? 12.578 32.844 8.859 1 93 204 ARG B C 1
ATOM 7190 O O . ARG B 1 204 ? 12.672 31.922 8.055 1 93 204 ARG B O 1
ATOM 7197 N N . TYR B 1 205 ? 11.664 32.969 9.812 1 92.44 205 TYR B N 1
ATOM 7198 C CA . TYR B 1 205 ? 10.477 32.125 9.688 1 92.44 205 TYR B CA 1
ATOM 7199 C C . TYR B 1 205 ? 9.656 32.531 8.469 1 92.44 205 TYR B C 1
ATOM 7201 O O . TYR B 1 205 ? 9.844 33.625 7.922 1 92.44 205 TYR B O 1
ATOM 7209 N N . GLY B 1 206 ? 8.812 31.516 7.98 1 88.25 206 GLY B N 1
ATOM 7210 C CA . GLY B 1 206 ? 7.906 31.859 6.891 1 88.25 206 GLY B CA 1
ATOM 7211 C C . GLY B 1 206 ? 8.234 31.141 5.598 1 88.25 206 GLY B C 1
ATOM 7212 O O . GLY B 1 206 ? 9.312 30.531 5.469 1 88.25 206 GLY B O 1
ATOM 7213 N N . LYS B 1 207 ? 7.328 31.109 4.711 1 87.81 207 LYS B N 1
ATOM 7214 C CA . LYS B 1 207 ? 7.391 30.594 3.342 1 87.81 207 LYS B CA 1
ATOM 7215 C C . LYS B 1 207 ? 7.359 29.078 3.318 1 87.81 207 LYS B C 1
ATOM 7217 O O . LYS B 1 207 ? 6.566 28.469 2.59 1 87.81 207 LYS B O 1
ATOM 7222 N N . ILE B 1 208 ? 8.344 28.453 4.039 1 89.88 208 ILE B N 1
ATOM 7223 C CA . ILE B 1 208 ? 8.344 27 4.039 1 89.88 208 ILE B CA 1
ATOM 7224 C C . ILE B 1 208 ? 8.344 26.484 5.477 1 89.88 208 ILE B C 1
ATOM 7226 O O . ILE B 1 208 ? 8.508 27.25 6.422 1 89.88 208 ILE B O 1
ATOM 7230 N N . PHE B 1 209 ? 8.18 25.203 5.637 1 91.06 209 PHE B N 1
ATOM 7231 C CA . PHE B 1 209 ? 8.172 24.531 6.93 1 91.06 209 PHE B CA 1
ATOM 7232 C C . PHE B 1 209 ? 9.555 24.578 7.578 1 91.06 209 PHE B C 1
ATOM 7234 O O . PHE B 1 209 ? 10.57 24.469 6.891 1 91.06 209 PHE B O 1
ATOM 7241 N N . ARG B 1 210 ? 9.641 24.719 8.836 1 93.25 210 ARG B N 1
ATOM 7242 C CA . ARG B 1 210 ? 10.883 24.828 9.594 1 93.25 210 ARG B CA 1
ATOM 7243 C C . ARG B 1 210 ? 11.773 23.609 9.344 1 93.25 210 ARG B C 1
ATOM 7245 O O . ARG B 1 210 ? 13 23.734 9.305 1 93.25 210 ARG B O 1
ATOM 7252 N N . GLY B 1 211 ? 11.109 22.422 9.359 1 93.44 211 GLY B N 1
ATOM 7253 C CA . GLY B 1 211 ? 11.891 21.219 9.109 1 93.44 211 GLY B CA 1
ATOM 7254 C C . GLY B 1 211 ? 12.578 21.234 7.754 1 93.44 211 GLY B C 1
ATOM 7255 O O . GLY B 1 211 ? 13.688 20.719 7.613 1 93.44 211 GLY B O 1
ATOM 7256 N N . ASN B 1 212 ? 11.953 21.766 6.762 1 93.88 212 ASN B N 1
ATOM 7257 C CA . ASN B 1 212 ? 12.562 21.875 5.438 1 93.88 212 ASN B CA 1
ATOM 7258 C C . ASN B 1 212 ? 13.742 22.844 5.445 1 93.88 212 ASN B C 1
ATOM 7260 O O . ASN B 1 212 ? 14.727 22.625 4.742 1 93.88 212 ASN B O 1
ATOM 7264 N N . LYS B 1 213 ? 13.594 23.922 6.223 1 96.06 213 LYS B N 1
ATOM 7265 C CA . LYS B 1 213 ? 14.703 24.859 6.367 1 96.06 213 LYS B CA 1
ATOM 7266 C C . LYS B 1 213 ? 15.945 24.156 6.922 1 96.06 213 LYS B C 1
ATOM 7268 O O . LYS B 1 213 ? 17.047 24.359 6.418 1 96.06 213 LYS B O 1
ATOM 7273 N N . VAL B 1 214 ? 15.688 23.422 7.969 1 96.81 214 VAL B N 1
ATOM 7274 C CA . VAL B 1 214 ? 16.781 22.719 8.641 1 96.81 214 VAL B CA 1
ATOM 7275 C C . VAL B 1 214 ? 17.406 21.703 7.691 1 96.81 214 VAL B C 1
ATOM 7277 O O . VAL B 1 214 ? 18.625 21.578 7.629 1 96.81 214 VAL B O 1
ATOM 7280 N N . LYS B 1 215 ? 16.562 20.969 6.973 1 95.62 215 LYS B N 1
ATOM 7281 C CA . LYS B 1 215 ? 17.062 20 5.992 1 95.62 215 LYS B CA 1
ATOM 7282 C C . LYS B 1 215 ? 17.938 20.688 4.949 1 95.62 215 LYS B C 1
ATOM 7284 O O . LYS B 1 215 ? 19.016 20.172 4.609 1 95.62 215 LYS B O 1
ATOM 7289 N N . ASN B 1 216 ? 17.469 21.781 4.41 1 95.62 216 ASN B N 1
ATOM 7290 C CA . ASN B 1 216 ? 18.234 22.531 3.424 1 95.62 216 ASN B CA 1
ATOM 7291 C C . ASN B 1 216 ? 19.562 23.016 3.998 1 95.62 216 ASN B C 1
ATOM 7293 O O . ASN B 1 216 ? 20.594 22.984 3.314 1 95.62 216 ASN B O 1
ATOM 7297 N N . ALA B 1 217 ? 19.562 23.484 5.219 1 97.31 217 ALA B N 1
ATOM 7298 C CA . ALA B 1 217 ? 20.781 23.938 5.887 1 97.31 217 ALA B CA 1
ATOM 7299 C C . ALA B 1 217 ? 21.781 22.797 6.031 1 97.31 217 ALA B C 1
ATOM 7301 O O . ALA B 1 217 ? 22.984 22.984 5.828 1 97.31 217 ALA B O 1
ATOM 7302 N N . GLN B 1 218 ? 21.266 21.641 6.41 1 96.31 218 GLN B N 1
ATOM 7303 C CA . GLN B 1 218 ? 22.094 20.438 6.523 1 96.31 218 GLN B CA 1
ATOM 7304 C C . GLN B 1 218 ? 22.75 20.094 5.184 1 96.31 218 GLN B C 1
ATOM 7306 O O . GLN B 1 218 ? 23.938 19.766 5.129 1 96.31 218 GLN B O 1
ATOM 7311 N N . LEU B 1 219 ? 21.953 20.125 4.168 1 93.5 219 LEU B N 1
ATOM 7312 C CA . LEU B 1 219 ? 22.438 19.797 2.83 1 93.5 219 LEU B CA 1
ATOM 7313 C C . LEU B 1 219 ? 23.516 20.781 2.393 1 93.5 219 LEU B C 1
ATOM 7315 O O . LEU B 1 219 ? 24.422 20.422 1.642 1 93.5 219 LEU B O 1
ATOM 7319 N N . ALA B 1 220 ? 23.422 21.984 2.912 1 94.69 220 ALA B N 1
ATOM 7320 C CA . ALA B 1 220 ? 24.406 23.016 2.574 1 94.69 220 ALA B CA 1
ATOM 7321 C C . ALA B 1 220 ? 25.656 22.891 3.432 1 94.69 220 ALA B C 1
ATOM 7323 O O . ALA B 1 220 ? 26.625 23.625 3.236 1 94.69 220 ALA B O 1
ATOM 7324 N N . GLY B 1 221 ? 25.641 21.984 4.402 1 95.81 221 GLY B N 1
ATOM 7325 C CA . GLY B 1 221 ? 26.812 21.703 5.215 1 95.81 221 GLY B CA 1
ATOM 7326 C C . GLY B 1 221 ? 26.906 22.578 6.453 1 95.81 221 GLY B C 1
ATOM 7327 O O . GLY B 1 221 ? 27.953 22.672 7.078 1 95.81 221 GLY B O 1
ATOM 7328 N N . ALA B 1 222 ? 25.859 23.234 6.867 1 96.25 222 ALA B N 1
ATOM 7329 C CA . ALA B 1 222 ? 25.844 24.141 8.016 1 96.25 222 ALA B CA 1
ATOM 7330 C C . ALA B 1 222 ? 26.047 23.359 9.32 1 96.25 222 ALA B C 1
ATOM 7332 O O . ALA B 1 222 ? 25.75 22.172 9.391 1 96.25 222 ALA B O 1
ATOM 7333 N N . ARG B 1 223 ? 26.516 24.062 10.32 1 94.19 223 ARG B N 1
ATOM 7334 C CA . ARG B 1 223 ? 26.734 23.438 11.625 1 94.19 223 ARG B CA 1
ATOM 7335 C C . ARG B 1 223 ? 25.578 23.719 12.562 1 94.19 223 ARG B C 1
ATOM 7337 O O . ARG B 1 223 ? 25.422 23.062 13.594 1 94.19 223 ARG B O 1
ATOM 7344 N N . GLY B 1 224 ? 24.734 24.641 12.234 1 94.94 224 GLY B N 1
ATOM 7345 C CA . GLY B 1 224 ? 23.547 25.016 12.984 1 94.94 224 GLY B CA 1
ATOM 7346 C C . GLY B 1 224 ? 22.719 26.094 12.297 1 94.94 224 GLY B C 1
ATOM 7347 O O . GLY B 1 224 ? 23.203 26.734 11.352 1 94.94 224 GLY B O 1
ATOM 7348 N N . ILE B 1 225 ? 21.547 26.266 12.812 1 96.38 225 ILE B N 1
ATOM 7349 C CA . ILE B 1 225 ? 20.703 27.297 12.188 1 96.38 225 ILE B CA 1
ATOM 7350 C C . ILE B 1 225 ? 19.844 27.969 13.258 1 96.38 225 ILE B C 1
ATOM 7352 O O . ILE B 1 225 ? 19.359 27.312 14.18 1 96.38 225 ILE B O 1
ATOM 7356 N N . ILE B 1 226 ? 19.781 29.25 13.188 1 95.56 226 ILE B N 1
ATOM 7357 C CA . ILE B 1 226 ? 18.969 30.109 14.062 1 95.56 226 ILE B CA 1
ATOM 7358 C C . ILE B 1 226 ? 17.75 30.625 13.312 1 95.56 226 ILE B C 1
ATOM 7360 O O . ILE B 1 226 ? 17.859 31.047 12.156 1 95.56 226 ILE B O 1
ATOM 7364 N N . LEU B 1 227 ? 16.594 30.594 13.953 1 96.25 227 LEU B N 1
ATOM 7365 C CA . LEU B 1 227 ? 15.359 31.062 13.328 1 96.25 227 LEU B CA 1
ATOM 7366 C C . LEU B 1 227 ? 14.766 32.25 14.109 1 96.25 227 LEU B C 1
ATOM 7368 O O . LEU B 1 227 ? 14.875 32.281 15.336 1 96.25 227 LEU B O 1
ATOM 7372 N N . TYR B 1 228 ? 14.195 33.125 13.375 1 93.94 228 TYR B N 1
ATOM 7373 C CA . TYR B 1 228 ? 13.516 34.25 14.039 1 93.94 228 TYR B CA 1
ATOM 7374 C C . TYR B 1 228 ? 12.352 34.75 13.195 1 93.94 228 TYR B C 1
ATOM 7376 O O . TYR B 1 228 ? 12.336 34.562 11.977 1 93.94 228 TYR B O 1
ATOM 7384 N N . SER B 1 229 ? 11.375 35.375 13.883 1 93.75 229 SER B N 1
ATOM 7385 C CA . SER B 1 229 ? 10.242 36 13.203 1 93.75 229 SER B CA 1
ATOM 7386 C C . SER B 1 229 ? 10.547 37.438 12.844 1 93.75 229 SER B C 1
ATOM 7388 O O . SER B 1 229 ? 10.555 38.312 13.719 1 93.75 229 SER B O 1
ATOM 7390 N N . ASP B 1 230 ? 10.711 37.688 11.578 1 90.75 230 ASP B N 1
ATOM 7391 C CA . ASP B 1 230 ? 11.047 39.031 11.094 1 90.75 230 ASP B CA 1
ATOM 7392 C C . ASP B 1 230 ? 9.812 39.906 11.086 1 90.75 230 ASP B C 1
ATOM 7394 O O . ASP B 1 230 ? 8.82 39.594 10.43 1 90.75 230 ASP B O 1
ATOM 7398 N N . PRO B 1 231 ? 9.898 41.031 11.719 1 88.12 231 PRO B N 1
ATOM 7399 C CA . PRO B 1 231 ? 8.758 41.938 11.711 1 88.12 231 PRO B CA 1
ATOM 7400 C C . PRO B 1 231 ? 8.352 42.375 10.297 1 88.12 231 PRO B C 1
ATOM 7402 O O . PRO B 1 231 ? 7.172 42.625 10.039 1 88.12 231 PRO B O 1
ATOM 7405 N N . ALA B 1 232 ? 9.227 42.469 9.43 1 84.06 232 ALA B N 1
ATOM 7406 C CA . ALA B 1 232 ? 8.93 42.844 8.055 1 84.06 232 ALA B CA 1
ATOM 7407 C C . ALA B 1 232 ? 7.996 41.844 7.387 1 84.06 232 ALA B C 1
ATOM 7409 O O . ALA B 1 232 ? 7.262 42.188 6.461 1 84.06 232 ALA B O 1
ATOM 7410 N N . ASP B 1 233 ? 8 40.688 7.906 1 84.25 233 ASP B N 1
ATOM 7411 C CA . ASP B 1 233 ? 7.227 39.625 7.289 1 84.25 233 ASP B CA 1
ATOM 7412 C C . ASP B 1 233 ? 6.055 39.219 8.18 1 84.25 233 ASP B C 1
ATOM 7414 O O . ASP B 1 233 ? 5.059 38.656 7.695 1 84.25 233 ASP B O 1
ATOM 7418 N N . TYR B 1 234 ? 6.102 39.375 9.469 1 84.38 234 TYR B N 1
ATOM 7419 C CA . TYR B 1 234 ? 5.156 38.75 10.383 1 84.38 234 TYR B CA 1
ATOM 7420 C C . TYR B 1 234 ? 4.273 39.812 11.055 1 84.38 234 TYR B C 1
ATOM 7422 O O . TYR B 1 234 ? 3.324 39.469 11.766 1 84.38 234 TYR B O 1
ATOM 7430 N N . PHE B 1 235 ? 4.555 41.031 10.75 1 85.25 235 PHE B N 1
ATOM 7431 C CA . PHE B 1 235 ? 3.824 42.031 11.492 1 85.25 235 PHE B CA 1
ATOM 7432 C C . PHE B 1 235 ? 2.691 42.625 10.648 1 85.25 235 PHE B C 1
ATOM 7434 O O . PHE B 1 235 ? 2.848 42.812 9.438 1 85.25 235 PHE B O 1
ATOM 7441 N N . ALA B 1 236 ? 1.569 42.812 11.359 1 87.31 236 ALA B N 1
ATOM 7442 C CA . ALA B 1 236 ? 0.499 43.594 10.781 1 87.31 236 ALA B CA 1
ATOM 7443 C C . ALA B 1 236 ? 0.824 45.094 10.883 1 87.31 236 ALA B C 1
ATOM 7445 O O . ALA B 1 236 ? 1.094 45.625 11.969 1 87.31 236 ALA B O 1
ATOM 7446 N N . PRO B 1 237 ? 0.749 45.719 9.719 1 84.25 237 PRO B N 1
ATOM 7447 C CA . PRO B 1 237 ? 1.085 47.125 9.742 1 84.25 237 PRO B CA 1
ATOM 7448 C C . PRO B 1 237 ? 0.131 47.938 10.617 1 84.25 237 PRO B C 1
ATOM 7450 O O . PRO B 1 237 ? -1.082 47.719 10.586 1 84.25 237 PRO B O 1
ATOM 7453 N N . GLY B 1 238 ? 0.693 48.844 11.398 1 85.88 238 GLY B N 1
ATOM 7454 C CA . GLY B 1 238 ? -0.106 49.75 12.195 1 85.88 238 GLY B CA 1
ATOM 7455 C C . GLY B 1 238 ? -0.578 49.156 13.508 1 85.88 238 GLY B C 1
ATOM 7456 O O . GLY B 1 238 ? -1.269 49.812 14.289 1 85.88 238 GLY B O 1
ATOM 7457 N N . VAL B 1 239 ? -0.239 47.969 13.766 1 91.94 239 VAL B N 1
ATOM 7458 C CA . VAL B 1 239 ? -0.655 47.312 14.984 1 91.94 239 VAL B CA 1
ATOM 7459 C C . VAL B 1 239 ? 0.514 47.25 15.969 1 91.94 239 VAL B C 1
ATOM 7461 O O . VAL B 1 239 ? 1.651 46.969 15.57 1 91.94 239 VAL B O 1
ATOM 7464 N N . GLU B 1 240 ? 0.223 47.469 17.188 1 94.19 240 GLU B N 1
ATOM 7465 C CA . GLU B 1 240 ? 1.255 47.469 18.219 1 94.19 240 GLU B CA 1
ATOM 7466 C C . GLU B 1 240 ? 1.587 46.031 18.641 1 94.19 240 GLU B C 1
ATOM 7468 O O . GLU B 1 240 ? 0.851 45.094 18.328 1 94.19 240 GLU B O 1
ATOM 7473 N N . ALA B 1 241 ? 2.682 45.906 19.391 1 94.88 241 ALA B N 1
ATOM 7474 C CA . ALA B 1 241 ? 3.049 44.625 19.953 1 94.88 241 ALA B CA 1
ATOM 7475 C C . ALA B 1 241 ? 2.104 44.25 21.094 1 94.88 241 ALA B C 1
ATOM 7477 O O . ALA B 1 241 ? 1.486 45.094 21.719 1 94.88 241 ALA B O 1
ATOM 7478 N N . TYR B 1 242 ? 1.897 43.031 21.281 1 95.38 242 TYR B N 1
ATOM 7479 C CA . TYR B 1 242 ? 1.104 42.531 22.391 1 95.38 242 TYR B CA 1
ATOM 7480 C C . TYR B 1 242 ? 1.688 42.969 23.734 1 95.38 242 TYR B C 1
ATOM 7482 O O . TYR B 1 242 ? 2.908 42.969 23.922 1 95.38 242 TYR B O 1
ATOM 7490 N N . PRO B 1 243 ? 0.908 43.469 24.688 1 95.25 243 PRO B N 1
ATOM 7491 C CA . PRO B 1 243 ? -0.54 43.281 24.797 1 95.25 243 PRO B CA 1
ATOM 7492 C C . PRO B 1 243 ? -1.335 44.469 24.266 1 95.25 243 PRO B C 1
ATOM 7494 O O . PRO B 1 243 ? -2.568 44.438 24.266 1 95.25 243 PRO B O 1
ATOM 7497 N N . ASP B 1 244 ? -0.656 45.5 23.812 1 95.19 244 ASP B N 1
ATOM 7498 C CA . ASP B 1 244 ? -1.376 46.688 23.312 1 95.19 244 ASP B CA 1
ATOM 7499 C C . ASP B 1 244 ? -1.945 46.406 21.922 1 95.19 244 ASP B C 1
ATOM 7501 O O . ASP B 1 244 ? -2.873 47.094 21.484 1 95.19 244 ASP B O 1
ATOM 7505 N N . GLY B 1 245 ? -1.391 45.625 21.266 1 94.56 245 GLY B N 1
ATOM 7506 C CA . GLY B 1 245 ? -1.812 45.062 19.984 1 94.56 245 GLY B CA 1
ATOM 7507 C C . GLY B 1 245 ? -1.584 43.562 19.859 1 94.56 245 GLY B C 1
ATOM 7508 O O . GLY B 1 245 ? -1.465 42.875 20.875 1 94.56 245 GLY B O 1
ATOM 7509 N N . TRP B 1 246 ? -1.609 43.125 18.672 1 93.31 246 TRP B N 1
ATOM 7510 C CA . TRP B 1 246 ? -1.54 41.688 18.547 1 93.31 246 TRP B CA 1
ATOM 7511 C C . TRP B 1 246 ? -0.32 41.25 17.734 1 93.31 246 TRP B C 1
ATOM 7513 O O . TRP B 1 246 ? -0.261 40.125 17.219 1 93.31 246 TRP B O 1
ATOM 7523 N N . ASN B 1 247 ? 0.647 42.125 17.531 1 93.94 247 ASN B N 1
ATOM 7524 C CA . ASN B 1 247 ? 1.932 41.75 16.953 1 93.94 247 ASN B CA 1
ATOM 7525 C C . ASN B 1 247 ? 2.846 41.094 17.984 1 93.94 247 ASN B C 1
ATOM 7527 O O . ASN B 1 247 ? 2.695 41.312 19.188 1 93.94 247 ASN B O 1
ATOM 7531 N N . LEU B 1 248 ? 3.783 40.281 17.5 1 95.44 248 LEU B N 1
ATOM 7532 C CA . LEU B 1 248 ? 4.715 39.594 18.391 1 95.44 248 LEU B CA 1
ATOM 7533 C C . LEU B 1 248 ? 5.676 40.562 19.047 1 95.44 248 LEU B C 1
ATOM 7535 O O . LEU B 1 248 ? 6.285 41.406 18.375 1 95.44 248 LEU B O 1
ATOM 7539 N N . PRO B 1 249 ? 5.812 40.531 20.375 1 95.69 249 PRO B N 1
ATOM 7540 C CA . PRO B 1 249 ? 6.828 41.375 21.031 1 95.69 249 PRO B CA 1
ATOM 7541 C C . PRO B 1 249 ? 8.25 41 20.625 1 95.69 249 PRO B C 1
ATOM 7543 O O . PRO B 1 249 ? 8.492 39.875 20.156 1 95.69 249 PRO B O 1
ATOM 7546 N N . GLY B 1 250 ? 9.133 41.875 20.828 1 94.81 250 GLY B N 1
ATOM 7547 C CA . GLY B 1 250 ? 10.5 41.688 20.359 1 94.81 250 GLY B CA 1
ATOM 7548 C C . GLY B 1 250 ? 11.188 40.469 20.953 1 94.81 250 GLY B C 1
ATOM 7549 O O . GLY B 1 250 ? 12.039 39.875 20.312 1 94.81 250 GLY B O 1
ATOM 7550 N N . GLY B 1 251 ? 10.836 40.125 22.125 1 95.12 251 GLY B N 1
ATOM 7551 C CA . GLY B 1 251 ? 11.406 38.969 22.781 1 95.12 251 GLY B CA 1
ATOM 7552 C C . GLY B 1 251 ? 10.641 37.688 22.5 1 95.12 251 GLY B C 1
ATOM 7553 O O . GLY B 1 251 ? 11.047 36.625 22.922 1 95.12 251 GLY B O 1
ATOM 7554 N N . GLY B 1 252 ? 9.555 37.812 21.766 1 95.19 252 GLY B N 1
ATOM 7555 C CA . GLY B 1 252 ? 8.695 36.688 21.5 1 95.19 252 GLY B CA 1
ATOM 7556 C C . GLY B 1 252 ? 9.305 35.688 20.531 1 95.19 252 GLY B C 1
ATOM 7557 O O . GLY B 1 252 ? 9.984 36.094 19.578 1 95.19 252 GLY B O 1
ATOM 7558 N N . VAL B 1 253 ? 9.047 34.344 20.781 1 94.5 253 VAL B N 1
ATOM 7559 C CA . VAL B 1 253 ? 9.633 33.281 19.969 1 94.5 253 VAL B CA 1
ATOM 7560 C C . VAL B 1 253 ? 8.539 32.312 19.516 1 94.5 253 VAL B C 1
ATOM 7562 O O . VAL B 1 253 ? 7.641 32 20.297 1 94.5 253 VAL B O 1
ATOM 7565 N N . GLN B 1 254 ? 8.617 31.953 18.234 1 92.94 254 GLN B N 1
ATOM 7566 C CA . GLN B 1 254 ? 7.75 30.906 17.688 1 92.94 254 GLN B CA 1
ATOM 7567 C C . GLN B 1 254 ? 8.352 29.531 17.922 1 92.94 254 GLN B C 1
ATOM 7569 O O . GLN B 1 254 ? 9.547 29.312 17.719 1 92.94 254 GLN B O 1
ATOM 7574 N N . ARG B 1 255 ? 7.48 28.625 18.406 1 90.62 255 ARG B N 1
ATOM 7575 C CA . ARG B 1 255 ? 7.934 27.266 18.672 1 90.62 255 ARG B CA 1
ATOM 7576 C C . ARG B 1 255 ? 7.289 26.266 17.703 1 90.62 255 ARG B C 1
ATOM 7578 O O . ARG B 1 255 ? 6.266 26.578 17.094 1 90.62 255 ARG B O 1
ATOM 7585 N N . GLY B 1 256 ? 7.918 25.078 17.562 1 90.88 256 GLY B N 1
ATOM 7586 C CA . GLY B 1 256 ? 7.414 24 16.734 1 90.88 256 GLY B CA 1
ATOM 7587 C C . GLY B 1 256 ? 8.438 22.906 16.484 1 90.88 256 GLY B C 1
ATOM 7588 O O . GLY B 1 256 ? 9.57 22.984 16.969 1 90.88 256 GLY B O 1
ATOM 7589 N N . ASN B 1 257 ? 7.98 21.922 15.844 1 91.75 257 ASN B N 1
ATOM 7590 C CA . ASN B 1 257 ? 8.891 20.812 15.57 1 91.75 257 ASN B CA 1
ATOM 7591 C C . ASN B 1 257 ? 9.68 21.047 14.281 1 91.75 257 ASN B C 1
ATOM 7593 O O . ASN B 1 257 ? 9.305 21.891 13.461 1 91.75 257 ASN B O 1
ATOM 7597 N N . ILE B 1 258 ? 10.773 20.359 14.125 1 94.31 258 ILE B N 1
ATOM 7598 C CA . ILE B 1 258 ? 11.617 20.516 12.953 1 94.31 258 ILE B CA 1
ATOM 7599 C C . ILE B 1 258 ? 11.828 19.156 12.289 1 94.31 258 ILE B C 1
ATOM 7601 O O . ILE B 1 258 ? 12.844 18.938 11.609 1 94.31 258 ILE B O 1
ATOM 7605 N N . LEU B 1 259 ? 10.891 18.234 12.414 1 92.56 259 LEU B N 1
ATOM 7606 C CA . LEU B 1 259 ? 11 16.875 11.906 1 92.56 259 LEU B CA 1
ATOM 7607 C C . LEU B 1 259 ? 10.727 16.828 10.406 1 92.56 259 LEU B C 1
ATOM 7609 O O . LEU B 1 259 ? 9.859 17.547 9.906 1 92.56 259 LEU B O 1
ATOM 7613 N N . ASN B 1 260 ? 11.445 16.016 9.719 1 91.56 260 ASN B N 1
ATOM 7614 C CA . ASN B 1 260 ? 11.141 15.656 8.336 1 91.56 260 ASN B CA 1
ATOM 7615 C C . ASN B 1 260 ? 10.609 14.234 8.227 1 91.56 260 ASN B C 1
ATOM 7617 O O . ASN B 1 260 ? 11.297 13.344 7.719 1 91.56 260 ASN B O 1
ATOM 7621 N N . LEU B 1 261 ? 9.422 14.008 8.539 1 90.12 261 LEU B N 1
ATOM 7622 C CA . LEU B 1 261 ? 8.844 12.68 8.711 1 90.12 261 LEU B CA 1
ATOM 7623 C C . LEU B 1 261 ? 8.195 12.203 7.414 1 90.12 261 LEU B C 1
ATOM 7625 O O . LEU B 1 261 ? 8.016 11 7.215 1 90.12 261 LEU B O 1
ATOM 7629 N N . ASN B 1 262 ? 7.738 13.031 6.527 1 88.44 262 ASN B N 1
ATOM 7630 C CA . ASN B 1 262 ? 7 12.672 5.324 1 88.44 262 ASN B CA 1
ATOM 7631 C C . ASN B 1 262 ? 5.859 11.703 5.633 1 88.44 262 ASN B C 1
ATOM 7633 O O . ASN B 1 262 ? 5.707 10.68 4.965 1 88.44 262 ASN B O 1
ATOM 7637 N N . GLY B 1 263 ? 5.215 11.93 6.746 1 91.25 263 GLY B N 1
ATOM 7638 C CA . GLY B 1 263 ? 4.023 11.172 7.082 1 91.25 263 GLY B CA 1
ATOM 7639 C C . GLY B 1 263 ? 4.324 9.898 7.84 1 91.25 263 GLY B C 1
ATOM 7640 O O . GLY B 1 263 ? 3.434 9.07 8.062 1 91.25 263 GLY B O 1
ATOM 7641 N N . ALA B 1 264 ? 5.449 9.633 8.367 1 93.19 264 ALA B N 1
ATOM 7642 C CA . ALA B 1 264 ? 5.875 8.352 8.922 1 93.19 264 ALA B CA 1
ATOM 7643 C C . ALA B 1 264 ? 5.297 8.141 10.32 1 93.19 264 ALA B C 1
ATOM 7645 O O . ALA B 1 264 ? 5.25 7.016 10.82 1 93.19 264 ALA B O 1
ATOM 7646 N N . GLY B 1 265 ? 4.832 9.234 11.016 1 93.25 265 GLY B N 1
ATOM 7647 C CA . GLY B 1 265 ? 4.449 9.117 12.414 1 93.25 265 GLY B CA 1
ATOM 7648 C C . GLY B 1 265 ? 5.637 9.148 13.359 1 93.25 265 GLY B C 1
ATOM 7649 O O . GLY B 1 265 ? 6.609 9.875 13.125 1 93.25 265 GLY B O 1
ATOM 7650 N N . ASP B 1 266 ? 5.52 8.461 14.5 1 94.12 266 ASP B N 1
ATOM 7651 C CA . ASP B 1 266 ? 6.609 8.414 15.477 1 94.12 266 ASP B CA 1
ATOM 7652 C C . ASP B 1 266 ? 7.918 7.984 14.812 1 94.12 266 ASP B C 1
ATOM 7654 O O . ASP B 1 266 ? 7.961 6.973 14.109 1 94.12 266 ASP B O 1
ATOM 7658 N N . PRO B 1 267 ? 9.023 8.742 15.086 1 94.75 267 PRO B N 1
ATOM 7659 C CA . PRO B 1 267 ? 10.32 8.445 14.461 1 94.75 267 PRO B CA 1
ATOM 7660 C C . PRO B 1 267 ? 10.812 7.035 14.773 1 94.75 267 PRO B C 1
ATOM 7662 O O . PRO B 1 267 ? 11.609 6.477 14.016 1 94.75 267 PRO B O 1
ATOM 7665 N N . LEU B 1 268 ? 10.336 6.465 15.859 1 95.38 268 LEU B N 1
ATOM 7666 C CA . LEU B 1 268 ? 10.867 5.184 16.312 1 95.38 268 LEU B CA 1
ATOM 7667 C C . LEU B 1 268 ? 10.023 4.027 15.797 1 95.38 268 LEU B C 1
ATOM 7669 O O . LEU B 1 268 ? 10.453 2.873 15.82 1 95.38 268 LEU B O 1
ATOM 7673 N N . THR B 1 269 ? 8.875 4.25 15.398 1 96.19 269 THR B N 1
ATOM 7674 C CA . THR B 1 269 ? 7.996 3.211 14.883 1 96.19 269 THR B CA 1
ATOM 7675 C C . THR B 1 269 ? 7.383 3.639 13.547 1 96.19 269 THR B C 1
ATOM 7677 O O . THR B 1 269 ? 6.164 3.598 13.383 1 96.19 269 THR B O 1
ATOM 7680 N N . PRO B 1 270 ? 8.172 4.047 12.594 1 95.38 270 PRO B N 1
ATOM 7681 C CA . PRO B 1 270 ? 7.652 4.582 11.336 1 95.38 270 PRO B CA 1
ATOM 7682 C C . PRO B 1 270 ? 6.719 3.607 10.625 1 95.38 270 PRO B C 1
ATOM 7684 O O . PRO B 1 270 ? 7.121 2.484 10.305 1 95.38 270 PRO B O 1
ATOM 7687 N N . GLY B 1 271 ? 5.52 4.02 10.438 1 94.56 271 GLY B N 1
ATOM 7688 C CA . GLY B 1 271 ? 4.566 3.234 9.664 1 94.56 271 GLY B CA 1
ATOM 7689 C C . GLY B 1 271 ? 3.715 2.318 10.523 1 94.56 271 GLY B C 1
ATOM 7690 O O . GLY B 1 271 ? 2.805 1.655 10.016 1 94.56 271 GLY B O 1
ATOM 7691 N N . TYR B 1 272 ? 3.994 2.186 11.781 1 96.5 272 TYR B N 1
ATOM 7692 C CA . TYR B 1 272 ? 3.254 1.343 12.711 1 96.5 272 TYR B CA 1
ATOM 7693 C C . TYR B 1 272 ? 2.918 2.104 13.984 1 96.5 272 TYR B C 1
ATOM 7695 O O . TYR B 1 272 ? 3.631 3.035 14.367 1 96.5 272 TYR B O 1
ATOM 7703 N N . PRO B 1 273 ? 1.783 1.755 14.609 1 95.81 273 PRO B N 1
ATOM 7704 C CA . PRO B 1 273 ? 1.415 2.473 15.836 1 95.81 273 PRO B CA 1
ATOM 7705 C C . PRO B 1 273 ? 2.42 2.264 16.969 1 95.81 273 PRO B C 1
ATOM 7707 O O . PRO B 1 273 ? 2.914 1.149 17.156 1 95.81 273 PRO B O 1
ATOM 7710 N N . ALA B 1 274 ? 2.672 3.309 17.672 1 95.12 274 ALA B N 1
ATOM 7711 C CA . ALA B 1 274 ? 3.611 3.26 18.797 1 95.12 274 ALA B CA 1
ATOM 7712 C C . ALA B 1 274 ? 2.949 2.684 20.047 1 95.12 274 ALA B C 1
ATOM 7714 O O . ALA B 1 274 ? 3.002 3.289 21.109 1 95.12 274 ALA B O 1
ATOM 7715 N N . ASN B 1 275 ? 2.373 1.536 19.922 1 91.56 275 ASN B N 1
ATOM 7716 C CA . ASN B 1 275 ? 1.755 0.873 21.062 1 91.56 275 ASN B CA 1
ATOM 7717 C C . ASN B 1 275 ? 2.781 0.096 21.891 1 91.56 275 ASN B C 1
ATOM 7719 O O . ASN B 1 275 ? 3.982 0.19 21.641 1 91.56 275 ASN B O 1
ATOM 7723 N N . GLU B 1 276 ? 2.326 -0.628 22.891 1 87.44 276 GLU B N 1
ATOM 7724 C CA . GLU B 1 276 ? 3.201 -1.255 23.875 1 87.44 276 GLU B CA 1
ATOM 7725 C C . GLU B 1 276 ? 4.062 -2.342 23.234 1 87.44 276 GLU B C 1
ATOM 7727 O O . GLU B 1 276 ? 5.219 -2.529 23.625 1 87.44 276 GLU B O 1
ATOM 7732 N N . TYR B 1 277 ? 3.584 -2.994 22.297 1 90.12 277 TYR B N 1
ATOM 7733 C CA . TYR B 1 277 ? 4.297 -4.145 21.75 1 90.12 277 TYR B CA 1
ATOM 7734 C C . TYR B 1 277 ? 4.938 -3.803 20.406 1 90.12 277 TYR B C 1
ATOM 7736 O O . TYR B 1 277 ? 5.398 -4.691 19.688 1 90.12 277 TYR B O 1
ATOM 7744 N N . ALA B 1 278 ? 4.941 -2.578 20.062 1 94.44 278 ALA B N 1
ATOM 7745 C CA . ALA B 1 278 ? 5.555 -2.156 18.797 1 94.44 278 ALA B CA 1
ATOM 7746 C C . ALA B 1 278 ? 7.07 -2.334 18.844 1 94.44 278 ALA B C 1
ATOM 7748 O O . ALA B 1 278 ? 7.691 -2.166 19.891 1 94.44 278 ALA B O 1
ATOM 7749 N N . TYR B 1 279 ? 7.641 -2.742 17.734 1 95.94 279 TYR B N 1
ATOM 7750 C CA . TYR B 1 279 ? 9.094 -2.682 17.594 1 95.94 279 TYR B CA 1
ATOM 7751 C C . TYR B 1 279 ? 9.562 -1.237 17.484 1 95.94 279 TYR B C 1
ATOM 7753 O O . TYR B 1 279 ? 9 -0.448 16.719 1 95.94 279 TYR B O 1
ATOM 7761 N N . ARG B 1 280 ? 10.555 -0.88 18.203 1 94.88 280 ARG B N 1
ATOM 7762 C CA . ARG B 1 280 ? 11.094 0.477 18.219 1 94.88 280 ARG B CA 1
ATOM 7763 C C . ARG B 1 280 ? 12.547 0.493 17.766 1 94.88 280 ARG B C 1
ATOM 7765 O O . ARG B 1 280 ? 13.367 -0.273 18.281 1 94.88 280 ARG B O 1
ATOM 7772 N N . ARG B 1 281 ? 12.805 1.32 16.844 1 93.88 281 ARG B N 1
ATOM 7773 C CA . ARG B 1 281 ? 14.172 1.533 16.375 1 93.88 281 ARG B CA 1
ATOM 7774 C C . ARG B 1 281 ? 15 2.26 17.438 1 93.88 281 ARG B C 1
ATOM 7776 O O . ARG B 1 281 ? 14.453 2.943 18.297 1 93.88 281 ARG B O 1
ATOM 7783 N N . GLU B 1 282 ? 16.297 2.043 17.25 1 90.94 282 GLU B N 1
ATOM 7784 C CA . GLU B 1 282 ? 17.203 2.875 18.047 1 90.94 282 GLU B CA 1
ATOM 7785 C C . GLU B 1 282 ? 17.172 4.324 17.578 1 90.94 282 GLU B C 1
ATOM 7787 O O . GLU B 1 282 ? 16.875 4.602 16.422 1 90.94 282 GLU B O 1
ATOM 7792 N N . ILE B 1 283 ? 17.469 5.242 18.453 1 88.94 283 ILE B N 1
ATOM 7793 C CA . ILE B 1 283 ? 17.406 6.672 18.172 1 88.94 283 ILE B CA 1
ATOM 7794 C C . ILE B 1 283 ? 18.297 6.988 16.969 1 88.94 283 ILE B C 1
ATOM 7796 O O . ILE B 1 283 ? 17.953 7.832 16.141 1 88.94 283 ILE B O 1
ATOM 7800 N N . ALA B 1 284 ? 19.453 6.25 16.891 1 89.12 284 ALA B N 1
ATOM 7801 C CA . ALA B 1 284 ? 20.391 6.48 15.797 1 89.12 284 ALA B CA 1
ATOM 7802 C C . ALA B 1 284 ? 19.766 6.141 14.445 1 89.12 284 ALA B C 1
ATOM 7804 O O . ALA B 1 284 ? 20.172 6.684 13.414 1 89.12 284 ALA B O 1
ATOM 7805 N N . GLU B 1 285 ? 18.734 5.281 14.5 1 91.44 285 GLU B N 1
ATOM 7806 C CA . GLU B 1 285 ? 18.078 4.848 13.273 1 91.44 285 GLU B CA 1
ATOM 7807 C C . GLU B 1 285 ? 16.688 5.473 13.141 1 91.44 285 GLU B C 1
ATOM 7809 O O . GLU B 1 285 ? 15.906 5.086 12.266 1 91.44 285 GLU B O 1
ATOM 7814 N N . ALA B 1 286 ? 16.359 6.438 13.992 1 93 286 ALA B N 1
ATOM 7815 C CA . ALA B 1 286 ? 15.062 7.105 13.953 1 93 286 ALA B CA 1
ATOM 7816 C C . ALA B 1 286 ? 14.867 7.859 12.641 1 93 286 ALA B C 1
ATOM 7818 O O . ALA B 1 286 ? 15.836 8.375 12.07 1 93 286 ALA B O 1
ATOM 7819 N N . VAL B 1 287 ? 13.703 7.914 12.234 1 93.56 287 VAL B N 1
ATOM 7820 C CA . VAL B 1 287 ? 13.422 8.562 10.961 1 93.56 287 VAL B CA 1
ATOM 7821 C C . VAL B 1 287 ? 13.094 10.039 11.188 1 93.56 287 VAL B C 1
ATOM 7823 O O . VAL B 1 287 ? 12.43 10.391 12.164 1 93.56 287 VAL B O 1
ATOM 7826 N N . GLY B 1 288 ? 13.641 10.938 10.344 1 93.12 288 GLY B N 1
ATOM 7827 C CA . GLY B 1 288 ? 13.188 12.312 10.242 1 93.12 288 GLY B CA 1
ATOM 7828 C C . GLY B 1 288 ? 13.922 13.25 11.188 1 93.12 288 GLY B C 1
ATOM 7829 O O . GLY B 1 288 ? 13.695 14.461 11.164 1 93.12 288 GLY B O 1
ATOM 7830 N N . LEU B 1 289 ? 14.828 12.773 12.062 1 93.25 289 LEU B N 1
ATOM 7831 C CA . LEU B 1 289 ? 15.539 13.617 13.016 1 93.25 289 LEU B CA 1
ATOM 7832 C C . LEU B 1 289 ? 16.641 14.398 12.32 1 93.25 289 LEU B C 1
ATOM 7834 O O . LEU B 1 289 ? 17.375 13.852 11.492 1 93.25 289 LEU B O 1
ATOM 7838 N N . PRO B 1 290 ? 16.703 15.672 12.586 1 93.31 290 PRO B N 1
ATOM 7839 C CA . PRO B 1 290 ? 17.828 16.453 12.055 1 93.31 290 PRO B CA 1
ATOM 7840 C C . PRO B 1 290 ? 19.141 16.156 12.766 1 93.31 290 PRO B C 1
ATOM 7842 O O . PRO B 1 290 ? 19.141 15.57 13.852 1 93.31 290 PRO B O 1
ATOM 7845 N N . ASN B 1 291 ? 20.266 16.672 12.117 1 92.31 291 ASN B N 1
ATOM 7846 C CA . ASN B 1 291 ? 21.578 16.391 12.703 1 92.31 291 ASN B CA 1
ATOM 7847 C C . ASN B 1 291 ? 22.312 17.672 13.086 1 92.31 291 ASN B C 1
ATOM 7849 O O . ASN B 1 291 ? 23.469 17.625 13.523 1 92.31 291 ASN B O 1
ATOM 7853 N N . ILE B 1 292 ? 21.703 18.859 12.938 1 94.06 292 ILE B N 1
ATOM 7854 C CA . ILE B 1 292 ? 22.328 20.109 13.359 1 94.06 292 ILE B CA 1
ATOM 7855 C C . ILE B 1 292 ? 21.422 20.812 14.367 1 94.06 292 ILE B C 1
ATOM 7857 O O . ILE B 1 292 ? 20.203 20.75 14.266 1 94.06 292 ILE B O 1
ATOM 7861 N N . PRO B 1 293 ? 22 21.484 15.305 1 92.88 293 PRO B N 1
ATOM 7862 C CA . PRO B 1 293 ? 21.203 22.203 16.297 1 92.88 293 PRO B CA 1
ATOM 7863 C C . PRO B 1 293 ? 20.406 23.359 15.688 1 92.88 293 PRO B C 1
ATOM 7865 O O . PRO B 1 293 ? 20.875 24.016 14.766 1 92.88 293 PRO B O 1
ATOM 7868 N N . VAL B 1 294 ? 19.266 23.562 16.234 1 95.12 294 VAL B N 1
ATOM 7869 C CA . VAL B 1 294 ? 18.344 24.625 15.797 1 95.12 294 VAL B CA 1
ATOM 7870 C C . VAL B 1 294 ? 17.828 25.375 17.016 1 95.12 294 VAL B C 1
ATOM 7872 O O . VAL B 1 294 ? 17.453 24.766 18.031 1 95.12 294 VAL B O 1
ATOM 7875 N N . HIS B 1 295 ? 17.828 26.656 16.938 1 94.38 295 HIS B N 1
ATOM 7876 C CA . HIS B 1 295 ? 17.297 27.438 18.047 1 94.38 295 HIS B CA 1
ATOM 7877 C C . HIS B 1 295 ? 16.547 28.672 17.547 1 94.38 295 HIS B C 1
ATOM 7879 O O . HIS B 1 295 ? 17.062 29.422 16.719 1 94.38 295 HIS B O 1
ATOM 7885 N N . PRO B 1 296 ? 15.391 28.891 18.016 1 95.88 296 PRO B N 1
ATOM 7886 C CA . PRO B 1 296 ? 14.633 30.109 17.688 1 95.88 296 PRO B CA 1
ATOM 7887 C C . PRO B 1 296 ? 14.891 31.25 18.672 1 95.88 296 PRO B C 1
ATOM 7889 O O . PRO B 1 296 ? 15.039 31 19.875 1 95.88 296 PRO B O 1
ATOM 7892 N N . ILE B 1 297 ? 14.961 32.469 18.188 1 95.5 297 ILE B N 1
ATOM 7893 C CA . ILE B 1 297 ? 15.188 33.625 19.047 1 95.5 297 ILE B CA 1
ATOM 7894 C C . ILE B 1 297 ? 14.211 34.75 18.672 1 95.5 297 ILE B C 1
ATOM 7896 O O . ILE B 1 297 ? 13.523 34.656 17.656 1 95.5 297 ILE B O 1
ATOM 7900 N N . GLY B 1 298 ? 14.086 35.688 19.547 1 95.06 298 GLY B N 1
ATOM 7901 C CA . GLY B 1 298 ? 13.305 36.875 19.234 1 95.06 298 GLY B CA 1
ATOM 7902 C C . GLY B 1 298 ? 13.992 37.812 18.25 1 95.06 298 GLY B C 1
ATOM 7903 O O . GLY B 1 298 ? 15.203 37.719 18.047 1 95.06 298 GLY B O 1
ATOM 7904 N N . TYR B 1 299 ? 13.148 38.688 17.672 1 94 299 TYR B N 1
ATOM 7905 C CA . TYR B 1 299 ? 13.734 39.531 16.641 1 94 299 TYR B CA 1
ATOM 7906 C C . TYR B 1 299 ? 14.633 40.594 17.25 1 94 299 TYR B C 1
ATOM 7908 O O . TYR B 1 299 ? 15.5 41.156 16.562 1 94 299 TYR B O 1
ATOM 7916 N N . TYR B 1 300 ? 14.602 40.938 18.531 1 94.12 300 TYR B N 1
ATOM 7917 C CA . TYR B 1 300 ? 15.57 41.812 19.188 1 94.12 300 TYR B CA 1
ATOM 7918 C C . TYR B 1 300 ? 16.953 41.188 19.219 1 94.12 300 TYR B C 1
ATOM 7920 O O . TYR B 1 300 ? 17.953 41.844 18.922 1 94.12 300 TYR B O 1
ATOM 7928 N N . ASP B 1 301 ? 16.953 39.969 19.609 1 94.19 301 ASP B N 1
ATOM 7929 C CA . ASP B 1 301 ? 18.219 39.25 19.641 1 94.19 301 ASP B CA 1
ATOM 7930 C C . ASP B 1 301 ? 18.797 39.062 18.234 1 94.19 301 ASP B C 1
ATOM 7932 O O . ASP B 1 301 ? 20 39.188 18.031 1 94.19 301 ASP B O 1
ATOM 7936 N N . ALA B 1 302 ? 17.906 38.781 17.344 1 94.12 302 ALA B N 1
ATOM 7937 C CA . ALA B 1 302 ? 18.328 38.594 15.961 1 94.12 302 ALA B CA 1
ATOM 7938 C C . ALA B 1 302 ? 19 39.875 15.43 1 94.12 302 ALA B C 1
ATOM 7940 O O . ALA B 1 302 ? 19.984 39.812 14.695 1 94.12 302 ALA B O 1
ATOM 7941 N N . GLN B 1 303 ? 18.438 41 15.75 1 91.31 303 GLN B N 1
ATOM 7942 C CA . GLN B 1 303 ? 19 42.281 15.328 1 91.31 303 GLN B CA 1
ATOM 7943 C C . GLN B 1 303 ? 20.422 42.469 15.844 1 91.31 303 GLN B C 1
ATOM 7945 O O . GLN B 1 303 ? 21.312 42.906 15.109 1 91.31 303 GLN B O 1
ATOM 7950 N N . LYS B 1 304 ? 20.641 42.125 17.016 1 89.38 304 LYS B N 1
ATOM 7951 C CA . LYS B 1 304 ? 21.969 42.219 17.625 1 89.38 304 LYS B CA 1
ATOM 7952 C C . LYS B 1 304 ? 22.953 41.25 16.953 1 89.38 304 LYS B C 1
ATOM 7954 O O . LYS B 1 304 ? 24.109 41.594 16.734 1 89.38 304 LYS B O 1
ATOM 7959 N N . LEU B 1 305 ? 22.484 40.062 16.641 1 89.69 305 LEU B N 1
ATOM 7960 C CA . LEU B 1 305 ? 23.344 39.062 16 1 89.69 305 LEU B CA 1
ATOM 7961 C C . LEU B 1 305 ? 23.734 39.531 14.602 1 89.69 305 LEU B C 1
ATOM 7963 O O . LEU B 1 305 ? 24.875 39.312 14.18 1 89.69 305 LEU B O 1
ATOM 7967 N N . LEU B 1 306 ? 22.812 40.125 13.914 1 88.06 306 LEU B N 1
ATOM 7968 C CA . LEU B 1 306 ? 23.047 40.469 12.523 1 88.06 306 LEU B CA 1
ATOM 7969 C C . LEU B 1 306 ? 23.969 41.688 12.422 1 88.06 306 LEU B C 1
ATOM 7971 O O . LEU B 1 306 ? 24.547 41.969 11.367 1 88.06 306 LEU B O 1
ATOM 7975 N N . GLU B 1 307 ? 24.156 42.312 13.484 1 79.38 307 GLU B N 1
ATOM 7976 C CA . GLU B 1 307 ? 25.094 43.469 13.516 1 79.38 307 GLU B CA 1
ATOM 7977 C C . GLU B 1 307 ? 26.531 42.969 13.711 1 79.38 307 GLU B C 1
ATOM 7979 O O . GLU B 1 307 ? 27.469 43.688 13.383 1 79.38 307 GLU B O 1
ATOM 7984 N N . LEU B 1 308 ? 26.672 41.594 14.25 1 66.44 308 LEU B N 1
ATOM 7985 C CA . LEU B 1 308 ? 28 41.125 14.617 1 66.44 308 LEU B CA 1
ATOM 7986 C C . LEU B 1 308 ? 28.359 39.844 13.867 1 66.44 308 LEU B C 1
ATOM 7988 O O . LEU B 1 308 ? 27.469 39.125 13.422 1 66.44 308 LEU B O 1
ATOM 7992 N N . SER B 1 309 ? 29.656 39.375 13.688 1 56.91 309 SER B N 1
ATOM 7993 C CA . SER B 1 309 ? 30.078 38.406 12.68 1 56.91 309 SER B CA 1
ATOM 7994 C C . SER B 1 309 ? 30.297 37.031 13.297 1 56.91 309 SER B C 1
ATOM 7996 O O . SER B 1 309 ? 30.234 36.031 12.594 1 56.91 309 SER B O 1
ATOM 7998 N N . PHE B 1 310 ? 30.734 36.719 14.641 1 45.44 310 PHE B N 1
ATOM 7999 C CA . PHE B 1 310 ? 31.156 35.375 15.031 1 45.44 310 PHE B CA 1
ATOM 8000 C C . PHE B 1 310 ? 30.297 34.844 16.172 1 45.44 310 PHE B C 1
ATOM 8002 O O . PHE B 1 310 ? 30.125 35.5 17.188 1 45.44 310 PHE B O 1
ATOM 8009 N N . LEU B 1 311 ? 29.625 33.562 15.969 1 50.16 311 LEU B N 1
ATOM 8010 C CA . LEU B 1 311 ? 28.594 33.094 16.891 1 50.16 311 LEU B CA 1
ATOM 8011 C C . LEU B 1 311 ? 28.922 31.703 17.422 1 50.16 311 LEU B C 1
ATOM 8013 O O . LEU B 1 311 ? 29.641 30.938 16.766 1 50.16 311 LEU B O 1
ATOM 8017 N N . ARG B 1 312 ? 28.781 31.297 18.766 1 38.62 312 ARG B N 1
ATOM 8018 C CA . ARG B 1 312 ? 28.672 29.969 19.328 1 38.62 312 ARG B CA 1
ATOM 8019 C C . ARG B 1 312 ? 27.234 29.656 19.75 1 38.62 312 ARG B C 1
ATOM 8021 O O . ARG B 1 312 ? 26.578 30.5 20.375 1 38.62 312 ARG B O 1
ATOM 8028 N N . CYS B 1 313 ? 26.672 28.438 19.312 1 42.97 313 CYS B N 1
ATOM 8029 C CA . CYS B 1 313 ? 25.328 28 19.641 1 42.97 313 CYS B CA 1
ATOM 8030 C C . CYS B 1 313 ? 25.344 26.828 20.609 1 42.97 313 CYS B C 1
ATOM 8032 O O . CYS B 1 313 ? 26.141 25.891 20.438 1 42.97 313 CYS B O 1
ATOM 8034 N N . ILE B 1 314 ? 24.766 26.828 21.875 1 36.06 314 ILE B N 1
ATOM 8035 C CA . ILE B 1 314 ? 24.656 25.734 22.828 1 36.06 314 ILE B CA 1
ATOM 8036 C C . ILE B 1 314 ? 23.219 25.188 22.828 1 36.06 314 ILE B C 1
ATOM 8038 O O . ILE B 1 314 ? 22.266 25.922 23.109 1 36.06 314 ILE B O 1
ATOM 8042 N N . PHE B 1 315 ? 23.047 23.922 22.422 1 43.03 315 PHE B N 1
ATOM 8043 C CA . PHE B 1 315 ? 21.75 23.281 22.297 1 43.03 315 PHE B CA 1
ATOM 8044 C C . PHE B 1 315 ? 21.672 22.031 23.172 1 43.03 315 PHE B C 1
ATOM 8046 O O . PHE B 1 315 ? 22.5 21.141 23.047 1 43.03 315 PHE B O 1
ATOM 8053 N N . LEU B 1 316 ? 20.891 21.984 24.281 1 35.31 316 LEU B N 1
ATOM 8054 C CA . LEU B 1 316 ? 20.688 20.797 25.109 1 35.31 316 LEU B CA 1
ATOM 8055 C C . LEU B 1 316 ? 19.234 20.344 25.047 1 35.31 316 LEU B C 1
ATOM 8057 O O . LEU B 1 316 ? 18.359 20.969 25.672 1 35.31 316 LEU B O 1
ATOM 8061 N N . LEU B 1 317 ? 18.828 19.5 24.094 1 36.19 317 LEU B N 1
ATOM 8062 C CA . LEU B 1 317 ? 17.453 19.031 23.969 1 36.19 317 LEU B CA 1
ATOM 8063 C C . LEU B 1 317 ? 17.391 17.516 24.125 1 36.19 317 LEU B C 1
ATOM 8065 O O . LEU B 1 317 ? 17.641 16.766 23.172 1 36.19 317 LEU B O 1
ATOM 8069 N N . PRO B 1 318 ? 17.109 17 25.438 1 35.53 318 PRO B N 1
ATOM 8070 C CA . PRO B 1 318 ? 17.016 15.539 25.594 1 35.53 318 PRO B CA 1
ATOM 8071 C C . PRO B 1 318 ? 15.812 14.945 24.875 1 35.53 318 PRO B C 1
ATOM 8073 O O . PRO B 1 318 ? 14.773 15.594 24.781 1 35.53 318 PRO B O 1
ATOM 8076 N N . LEU B 1 319 ? 15.992 13.906 24.172 1 41.03 319 LEU B N 1
ATOM 8077 C CA . LEU B 1 319 ? 14.922 13.109 23.578 1 41.03 319 LEU B CA 1
ATOM 8078 C C . LEU B 1 319 ? 14.336 12.141 24.609 1 41.03 319 LEU B C 1
ATOM 8080 O O . LEU B 1 319 ? 15.07 11.57 25.422 1 41.03 319 LEU B O 1
ATOM 8084 N N . SER B 1 320 ? 13 12.148 24.891 1 43.66 320 SER B N 1
ATOM 8085 C CA . SER B 1 320 ? 12.375 11.211 25.812 1 43.66 320 SER B CA 1
ATOM 8086 C C . SER B 1 320 ? 11.195 10.492 25.156 1 43.66 320 SER B C 1
ATOM 8088 O O . SER B 1 320 ? 10.438 11.102 24.406 1 43.66 320 SER B O 1
ATOM 8090 N N . LYS B 1 321 ? 11.195 9.258 25.406 1 45.94 321 LYS B N 1
ATOM 8091 C CA . LYS B 1 321 ? 10.016 8.477 25.047 1 45.94 321 LYS B CA 1
ATOM 8092 C C . LYS B 1 321 ? 8.891 8.672 26.047 1 45.94 321 LYS B C 1
ATOM 8094 O O . LYS B 1 321 ? 9.086 8.469 27.25 1 45.94 321 LYS B O 1
ATOM 8099 N N . ILE B 1 322 ? 7.758 9.289 25.578 1 44.5 322 ILE B N 1
ATOM 8100 C CA . ILE B 1 322 ? 6.672 9.609 26.5 1 44.5 322 ILE B CA 1
ATOM 8101 C C . ILE B 1 322 ? 5.371 8.992 25.984 1 44.5 322 ILE B C 1
ATOM 8103 O O . ILE B 1 322 ? 5.148 8.914 24.781 1 44.5 322 ILE B O 1
ATOM 8107 N N . ARG B 1 323 ? 4.617 8.43 26.922 1 46.19 323 ARG B N 1
ATOM 8108 C CA . ARG B 1 323 ? 3.275 7.926 26.641 1 46.19 323 ARG B CA 1
ATOM 8109 C C . ARG B 1 323 ? 2.279 9.07 26.5 1 46.19 323 ARG B C 1
ATOM 8111 O O . ARG B 1 323 ? 2.154 9.906 27.391 1 46.19 323 ARG B O 1
ATOM 8118 N N . CYS B 1 324 ? 1.707 9.289 25.25 1 41.5 324 CYS B N 1
ATOM 8119 C CA . CYS B 1 324 ? 0.769 10.375 24.984 1 41.5 324 CYS B CA 1
ATOM 8120 C C . CYS B 1 324 ? -0.666 9.859 24.953 1 41.5 324 CYS B C 1
ATOM 8122 O O . CYS B 1 324 ? -0.966 8.891 24.25 1 41.5 324 CYS B O 1
ATOM 8124 N N . PRO B 1 325 ? -1.594 10.422 25.75 1 41.03 325 PRO B N 1
ATOM 8125 C CA . PRO B 1 325 ? -2.996 10 25.766 1 41.03 325 PRO B CA 1
ATOM 8126 C C . PRO B 1 325 ? -3.801 10.594 24.609 1 41.03 325 PRO B C 1
ATOM 8128 O O . PRO B 1 325 ? -3.465 11.672 24.109 1 41.03 325 PRO B O 1
ATOM 8131 N N . LEU B 1 326 ? -4.574 9.867 24 1 43.66 326 LEU B N 1
ATOM 8132 C CA . LEU B 1 326 ? -5.555 10.297 23.016 1 43.66 326 LEU B CA 1
ATOM 8133 C C . LEU B 1 326 ? -6.969 9.93 23.453 1 43.66 326 LEU B C 1
ATOM 8135 O O . LEU B 1 326 ? -7.203 8.82 23.938 1 43.66 326 LEU B O 1
ATOM 8139 N N . VAL B 1 327 ? -7.91 10.898 23.578 1 41.59 327 VAL B N 1
ATOM 8140 C CA . VAL B 1 327 ? -9.297 10.617 23.938 1 41.59 327 VAL B CA 1
ATOM 8141 C C . VAL B 1 327 ? -10.156 10.539 22.672 1 41.59 327 VAL B C 1
ATOM 8143 O O . VAL B 1 327 ? -10.023 11.375 21.781 1 41.59 327 VAL B O 1
ATOM 8146 N N . HIS B 1 328 ? -10.648 9.422 22.453 1 42.62 328 HIS B N 1
ATOM 8147 C CA . HIS B 1 328 ? -11.609 9.359 21.359 1 42.62 328 HIS B CA 1
ATOM 8148 C C . HIS B 1 328 ? -12.953 8.805 21.828 1 42.62 328 HIS B C 1
ATOM 8150 O O . HIS B 1 328 ? -13 8.055 22.812 1 42.62 328 HIS B O 1
ATOM 8156 N N . GLY B 1 329 ? -14.117 9.414 21.484 1 40.72 329 GLY B N 1
ATOM 8157 C CA . GLY B 1 329 ? -15.461 8.969 21.797 1 40.72 329 GLY B CA 1
ATOM 8158 C C . GLY B 1 329 ? -16.328 8.789 20.578 1 40.72 329 GLY B C 1
ATOM 8159 O O . GLY B 1 329 ? -16.031 9.336 19.5 1 40.72 329 GLY B O 1
ATOM 8160 N N . PHE B 1 330 ? -17.031 7.695 20.547 1 42.09 330 PHE B N 1
ATOM 8161 C CA . PHE B 1 330 ? -17.844 7.453 19.359 1 42.09 330 PHE B CA 1
ATOM 8162 C C . PHE B 1 330 ? -19.328 7.562 19.688 1 42.09 330 PHE B C 1
ATOM 8164 O O . PHE B 1 330 ? -19.734 7.398 20.844 1 42.09 330 PHE B O 1
ATOM 8171 N N . ILE B 1 331 ? -20.156 8.227 18.906 1 32.91 331 ILE B N 1
ATOM 8172 C CA . ILE B 1 331 ? -21.609 8.047 18.812 1 32.91 331 ILE B CA 1
ATOM 8173 C C . ILE B 1 331 ? -21.938 7.043 17.719 1 32.91 331 ILE B C 1
ATOM 8175 O O . ILE B 1 331 ? -21.516 7.215 16.562 1 32.91 331 ILE B O 1
ATOM 8179 N N . SER B 1 332 ? -22.438 5.859 18.156 1 35.62 332 SER B N 1
ATOM 8180 C CA . SER B 1 332 ? -22.594 4.656 17.344 1 35.62 332 SER B CA 1
ATOM 8181 C C . SER B 1 332 ? -23.469 4.926 16.125 1 35.62 332 SER B C 1
ATOM 8183 O O . SER B 1 332 ? -24.516 5.555 16.234 1 35.62 332 SER B O 1
ATOM 8185 N N . GLY B 1 333 ? -22.891 5.078 14.93 1 31.98 333 GLY B N 1
ATOM 8186 C CA . GLY B 1 333 ? -23.578 4.965 13.648 1 31.98 333 GLY B CA 1
ATOM 8187 C C . GLY B 1 333 ? -22.938 3.943 12.727 1 31.98 333 GLY B C 1
ATOM 8188 O O . GLY B 1 333 ? -22.125 3.115 13.172 1 31.98 333 GLY B O 1
ATOM 8189 N N . PHE B 1 334 ? -23.359 3.688 11.539 1 31.48 334 PHE B N 1
ATOM 8190 C CA . PHE B 1 334 ? -22.938 2.629 10.633 1 31.48 334 PHE B CA 1
ATOM 8191 C C . PHE B 1 334 ? -21.578 2.936 10.023 1 31.48 334 PHE B C 1
ATOM 8193 O O . PHE B 1 334 ? -20.828 2.023 9.664 1 31.48 334 PHE B O 1
ATOM 8200 N N . SER B 1 335 ? -21.312 4.203 9.742 1 32.03 335 SER B N 1
ATOM 8201 C CA . SER B 1 335 ? -20.062 4.633 9.133 1 32.03 335 SER B CA 1
ATOM 8202 C C . SER B 1 335 ? -19.344 5.66 10 1 32.03 335 SER B C 1
ATOM 8204 O O . SER B 1 335 ? -19.969 6.289 10.859 1 32.03 335 SER B O 1
ATOM 8206 N N . ILE B 1 336 ? -17.938 5.594 10 1 32.66 336 ILE B N 1
ATOM 8207 C CA . ILE B 1 336 ? -17.141 6.379 10.93 1 32.66 336 ILE B CA 1
ATOM 8208 C C . ILE B 1 336 ? -16.844 7.75 10.328 1 32.66 336 ILE B C 1
ATOM 8210 O O . ILE B 1 336 ? -16.281 7.852 9.234 1 32.66 336 ILE B O 1
ATOM 8214 N N . LEU B 1 337 ? -17.562 8.742 10.625 1 31.73 337 LEU B N 1
ATOM 8215 C CA . LEU B 1 337 ? -17.188 10.148 10.469 1 31.73 337 LEU B CA 1
ATOM 8216 C C . LEU B 1 337 ? -16.297 10.609 11.609 1 31.73 337 LEU B C 1
ATOM 8218 O O . LEU B 1 337 ? -16.672 10.492 12.781 1 31.73 337 LEU B O 1
ATOM 8222 N N . LEU B 1 338 ? -15 10.688 11.266 1 32.75 338 LEU B N 1
ATOM 8223 C CA . LEU B 1 338 ? -14.055 11.102 12.297 1 32.75 338 LEU B CA 1
ATOM 8224 C C . LEU B 1 338 ? -14.047 12.625 12.438 1 32.75 338 LEU B C 1
ATOM 8226 O O . LEU B 1 338 ? -14.016 13.344 11.445 1 32.75 338 LEU B O 1
ATOM 8230 N N . HIS B 1 339 ? -14.602 13.102 13.438 1 34.5 339 HIS B N 1
ATOM 8231 C CA . HIS B 1 339 ? -14.508 14.516 13.773 1 34.5 339 HIS B CA 1
ATOM 8232 C C . HIS B 1 339 ? -13.492 14.75 14.891 1 34.5 339 HIS B C 1
ATOM 8234 O O . HIS B 1 339 ? -13.562 14.102 15.945 1 34.5 339 HIS B O 1
ATOM 8240 N N . ALA B 1 340 ? -12.383 15.305 14.531 1 33.28 340 ALA B N 1
ATOM 8241 C CA . ALA B 1 340 ? -11.445 15.703 15.57 1 33.28 340 ALA B CA 1
ATOM 8242 C C . ALA B 1 340 ? -11.914 16.969 16.281 1 33.28 340 ALA B C 1
ATOM 8244 O O . ALA B 1 340 ? -12.164 17.984 15.633 1 33.28 340 ALA B O 1
ATOM 8245 N N . SER B 1 341 ? -12.719 16.922 17.375 1 34.94 341 SER B N 1
ATOM 8246 C CA . SER B 1 341 ? -13.258 18.109 18.031 1 34.94 341 SER B CA 1
ATOM 8247 C C . SER B 1 341 ? -12.367 18.547 19.188 1 34.94 341 SER B C 1
ATOM 8249 O O . SER B 1 341 ? -11.914 17.719 19.984 1 34.94 341 SER B O 1
ATOM 8251 N N . ARG B 1 342 ? -11.594 19.516 18.984 1 30.08 342 ARG B N 1
ATOM 8252 C CA . ARG B 1 342 ? -11.219 20.172 20.234 1 30.08 342 ARG B CA 1
ATOM 8253 C C . ARG B 1 342 ? -12.352 21.062 20.734 1 30.08 342 ARG B C 1
ATOM 8255 O O . ARG B 1 342 ? -12.57 22.156 20.219 1 30.08 342 ARG B O 1
ATOM 8262 N N . GLY B 1 343 ? -13.18 20.688 21.828 1 30.62 343 GLY B N 1
ATOM 8263 C CA . GLY B 1 343 ? -13.953 21.516 22.734 1 30.62 343 GLY B CA 1
ATOM 8264 C C . GLY B 1 343 ? -15.391 21.703 22.281 1 30.62 343 GLY B C 1
ATOM 8265 O O . GLY B 1 343 ? -16.109 22.562 22.812 1 30.62 343 GLY B O 1
ATOM 8266 N N . HIS B 1 344 ? -15.758 21.453 21.047 1 31.69 344 HIS B N 1
ATOM 8267 C CA . HIS B 1 344 ? -17.109 21.922 20.797 1 31.69 344 HIS B CA 1
ATOM 8268 C C . HIS B 1 344 ? -18.141 20.906 21.266 1 31.69 344 HIS B C 1
ATOM 8270 O O . HIS B 1 344 ? -17.906 19.688 21.203 1 31.69 344 HIS B O 1
ATOM 8276 N N . ARG B 1 345 ? -18.984 21.297 22.141 1 32.59 345 ARG B N 1
ATOM 8277 C CA . ARG B 1 345 ? -20.109 20.578 22.719 1 32.59 345 ARG B CA 1
ATOM 8278 C C . ARG B 1 345 ? -21.094 20.141 21.625 1 32.59 345 ARG B C 1
ATOM 8280 O O . ARG B 1 345 ? -21.703 20.984 20.969 1 32.59 345 ARG B O 1
ATOM 8287 N N . PHE B 1 346 ? -20.953 19.094 21.062 1 35.06 346 PHE B N 1
ATOM 8288 C CA . PHE B 1 346 ? -22.109 18.562 20.359 1 35.06 346 PHE B CA 1
ATOM 8289 C C . PHE B 1 346 ? -23.109 17.938 21.328 1 35.06 346 PHE B C 1
ATOM 8291 O O . PHE B 1 346 ? -23.281 16.719 21.328 1 35.06 346 PHE B O 1
ATOM 8298 N N . ASP B 1 347 ? -23.047 18.125 22.562 1 33.69 347 ASP B N 1
ATOM 8299 C CA . ASP B 1 347 ? -23.672 17.406 23.672 1 33.69 347 ASP B CA 1
ATOM 8300 C C . ASP B 1 347 ? -25.141 17.109 23.375 1 33.69 347 ASP B C 1
ATOM 8302 O O . ASP B 1 347 ? -25.594 15.977 23.578 1 33.69 347 ASP B O 1
ATOM 8306 N N . SER B 1 348 ? -25.922 18.188 23.531 1 33.44 348 SER B N 1
ATOM 8307 C CA . SER B 1 348 ? -27.312 18.047 23.984 1 33.44 348 SER B CA 1
ATOM 8308 C C . SER B 1 348 ? -28.172 17.406 22.906 1 33.44 348 SER B C 1
ATOM 8310 O O . SER B 1 348 ? -29.328 17.062 23.156 1 33.44 348 SER B O 1
ATOM 8312 N N . TRP B 1 349 ? -27.766 17.578 21.859 1 33.19 349 TRP B N 1
ATOM 8313 C CA . TRP B 1 349 ? -28.812 17.344 20.875 1 33.19 349 TRP B CA 1
ATOM 8314 C C . TRP B 1 349 ? -29 15.844 20.641 1 33.19 349 TRP B C 1
ATOM 8316 O O . TRP B 1 349 ? -30.125 15.375 20.438 1 33.19 349 TRP B O 1
ATOM 8326 N N . LEU B 1 350 ? -27.875 15.18 20.688 1 38.91 350 LEU B N 1
ATOM 8327 C CA . LEU B 1 350 ? -28.109 13.789 20.297 1 38.91 350 LEU B CA 1
ATOM 8328 C C . LEU B 1 350 ? -29 13.086 21.312 1 38.91 350 LEU B C 1
ATOM 8330 O O . LEU B 1 350 ? -29.703 12.133 20.969 1 38.91 350 LEU B O 1
ATOM 8334 N N . GLU B 1 351 ? -28.859 13.453 22.453 1 37.34 351 GLU B N 1
ATOM 8335 C CA . GLU B 1 351 ? -29.75 12.844 23.438 1 37.34 351 GLU B CA 1
ATOM 8336 C C . GLU B 1 351 ? -31.203 13.25 23.203 1 37.34 351 GLU B C 1
ATOM 8338 O O . GLU B 1 351 ? -32.125 12.461 23.422 1 37.34 351 GLU B O 1
ATOM 8343 N N . ARG B 1 352 ? -31.359 14.523 22.906 1 37.72 352 ARG B N 1
ATOM 8344 C CA . ARG B 1 352 ? -32.75 14.961 22.906 1 37.72 352 ARG B CA 1
ATOM 8345 C C . ARG B 1 352 ? -33.406 14.641 21.562 1 37.72 352 ARG B C 1
ATOM 8347 O O . ARG B 1 352 ? -34.625 14.516 21.5 1 37.72 352 ARG B O 1
ATOM 8354 N N . SER B 1 353 ? -32.719 14.773 20.547 1 42.38 353 SER B N 1
ATOM 8355 C CA . SER B 1 353 ? -33.406 14.609 19.281 1 42.38 353 SER B CA 1
ATOM 8356 C C . SER B 1 353 ? -33.375 13.164 18.812 1 42.38 353 SER B C 1
ATOM 8358 O O . SER B 1 353 ? -32.281 12.586 18.656 1 42.38 353 SER B O 1
ATOM 8360 N N . HIS B 1 354 ? -33.969 12.164 19.609 1 46.81 354 HIS B N 1
ATOM 8361 C CA . HIS B 1 354 ? -34.219 10.766 19.266 1 46.81 354 HIS B CA 1
ATOM 8362 C C . HIS B 1 354 ? -33.781 10.461 17.844 1 46.81 354 HIS B C 1
ATOM 8364 O O . HIS B 1 354 ? -34.312 9.531 17.219 1 46.81 354 HIS B O 1
ATOM 8370 N N . ILE B 1 355 ? -33.094 11.375 17.156 1 51.41 355 ILE B N 1
ATOM 8371 C CA . ILE B 1 355 ? -32.781 11.016 15.773 1 51.41 355 ILE B CA 1
ATOM 8372 C C . ILE B 1 355 ? -31.422 10.312 15.719 1 51.41 355 ILE B C 1
ATOM 8374 O O . ILE B 1 355 ? -30.406 10.867 16.125 1 51.41 355 ILE B O 1
ATOM 8378 N N . LEU B 1 356 ? -31.359 9.086 15.477 1 62.94 356 LEU B N 1
ATOM 8379 C CA . LEU B 1 356 ? -30.156 8.281 15.281 1 62.94 356 LEU B CA 1
ATOM 8380 C C . LEU B 1 356 ? -29.531 8.555 13.914 1 62.94 356 LEU B C 1
ATOM 8382 O O . LEU B 1 356 ? -30.219 8.523 12.898 1 62.94 356 LEU B O 1
ATOM 8386 N N . PRO B 1 357 ? -28.219 9.055 13.93 1 77.44 357 PRO B N 1
ATOM 8387 C CA . PRO B 1 357 ? -27.547 9.258 12.641 1 77.44 357 PRO B CA 1
ATOM 8388 C C . PRO B 1 357 ? -27.422 7.977 11.828 1 77.44 357 PRO B C 1
ATOM 8390 O O . PRO B 1 357 ? -27.453 6.879 12.391 1 77.44 357 PRO B O 1
ATOM 8393 N N . ARG B 1 358 ? -27.406 8.219 10.57 1 78.88 358 ARG B N 1
ATOM 8394 C CA . ARG B 1 358 ? -27.25 7.078 9.664 1 78.88 358 ARG B CA 1
ATOM 8395 C C . ARG B 1 358 ? -25.828 6.523 9.742 1 78.88 358 ARG B C 1
ATOM 8397 O O . ARG B 1 358 ? -25.609 5.332 9.516 1 78.88 358 ARG B O 1
ATOM 8404 N N . ARG B 1 359 ? -24.906 7.367 10.047 1 83.38 359 ARG B N 1
ATOM 8405 C CA . ARG B 1 359 ? -23.5 6.984 10.148 1 83.38 359 ARG B CA 1
ATOM 8406 C C . ARG B 1 359 ? -22.938 7.355 11.508 1 83.38 359 ARG B C 1
ATOM 8408 O O . ARG B 1 359 ? -23.281 8.398 12.07 1 83.38 359 ARG B O 1
ATOM 8415 N N . THR B 1 360 ? -21.953 6.52 11.93 1 81.19 360 THR B N 1
ATOM 8416 C CA . THR B 1 360 ? -21.328 6.734 13.227 1 81.19 360 THR B CA 1
ATOM 8417 C C . THR B 1 360 ? -20.422 7.953 13.195 1 81.19 360 THR B C 1
ATOM 8419 O O . THR B 1 360 ? -19.656 8.141 12.234 1 81.19 360 THR B O 1
ATOM 8422 N N . ILE B 1 361 ? -20.547 8.789 14.195 1 84.75 361 ILE B N 1
ATOM 8423 C CA . ILE B 1 361 ? -19.672 9.945 14.344 1 84.75 361 ILE B CA 1
ATOM 8424 C C . ILE B 1 361 ? -18.641 9.68 15.445 1 84.75 361 ILE B C 1
ATOM 8426 O O . ILE B 1 361 ? -19.016 9.312 16.562 1 84.75 361 ILE B O 1
ATOM 8430 N N . LEU B 1 362 ? -17.422 9.797 15.102 1 83.94 362 LEU B N 1
ATOM 8431 C CA . LEU B 1 362 ? -16.344 9.656 16.078 1 83.94 362 LEU B CA 1
ATOM 8432 C C . LEU B 1 362 ? -15.688 11.008 16.359 1 83.94 362 LEU B C 1
ATOM 8434 O O . LEU B 1 362 ? -15.281 11.719 15.438 1 83.94 362 LEU B O 1
ATOM 8438 N N . PHE B 1 363 ? -15.711 11.383 17.609 1 85 363 PHE B N 1
ATOM 8439 C CA . PHE B 1 363 ? -15 12.57 18.062 1 85 363 PHE B CA 1
ATOM 8440 C C . PHE B 1 363 ? -13.641 12.203 18.641 1 85 363 PHE B C 1
ATOM 8442 O O . PHE B 1 363 ? -13.516 11.219 19.375 1 85 363 PHE B O 1
ATOM 8449 N N . ALA B 1 364 ? -12.641 12.945 18.188 1 85.5 364 ALA B N 1
ATOM 8450 C CA . ALA B 1 364 ? -11.297 12.648 18.688 1 85.5 364 ALA B CA 1
ATOM 8451 C C . ALA B 1 364 ? -10.57 13.93 19.094 1 85.5 364 ALA B C 1
ATOM 8453 O O . ALA B 1 364 ? -10.695 14.961 18.422 1 85.5 364 ALA B O 1
ATOM 8454 N N . SER B 1 365 ? -9.961 13.898 20.25 1 85.75 365 SER B N 1
ATOM 8455 C CA . SER B 1 365 ? -9.016 14.922 20.688 1 85.75 365 SER B CA 1
ATOM 8456 C C . SER B 1 365 ? -7.582 14.414 20.609 1 85.75 365 SER B C 1
ATOM 8458 O O . SER B 1 365 ? -7.168 13.578 21.422 1 85.75 365 SER B O 1
ATOM 8460 N N . TRP B 1 366 ? -6.867 14.953 19.672 1 87 366 TRP B N 1
ATOM 8461 C CA . TRP B 1 366 ? -5.527 14.438 19.406 1 87 366 TRP B CA 1
ATOM 8462 C C . TRP B 1 366 ? -4.488 15.148 20.266 1 87 366 TRP B C 1
ATOM 8464 O O . TRP B 1 366 ? -4.578 16.359 20.484 1 87 366 TRP B O 1
ATOM 8474 N N . ASP B 1 367 ? -3.5 14.383 20.656 1 85.19 367 ASP B N 1
ATOM 8475 C CA . ASP B 1 367 ? -2.367 14.914 21.406 1 85.19 367 ASP B CA 1
ATOM 8476 C C . ASP B 1 367 ? -1.114 14.977 20.531 1 85.19 367 ASP B C 1
ATOM 8478 O O . ASP B 1 367 ? -1.074 14.391 19.453 1 85.19 367 ASP B O 1
ATOM 8482 N N . ALA B 1 368 ? -0.198 15.852 20.906 1 88.06 368 ALA B N 1
ATOM 8483 C CA . ALA B 1 368 ? 1.149 15.922 20.359 1 88.06 368 ALA B CA 1
ATOM 8484 C C . ALA B 1 368 ? 1.108 16.297 18.875 1 88.06 368 ALA B C 1
ATOM 8486 O O . ALA B 1 368 ? 1.896 15.789 18.078 1 88.06 368 ALA B O 1
ATOM 8487 N N . GLU B 1 369 ? 0.169 17.062 18.422 1 86.88 369 GLU B N 1
ATOM 8488 C CA . GLU B 1 369 ? 0.114 17.562 17.062 1 86.88 369 GLU B CA 1
ATOM 8489 C C . GLU B 1 369 ? 1.363 18.375 16.703 1 86.88 369 GLU B C 1
ATOM 8491 O O . GLU B 1 369 ? 1.958 18.172 15.648 1 86.88 369 GLU B O 1
ATOM 8496 N N . GLU B 1 370 ? 1.769 19.219 17.609 1 86.19 370 GLU B N 1
ATOM 8497 C CA . GLU B 1 370 ? 2.859 20.156 17.344 1 86.19 370 GLU B CA 1
ATOM 8498 C C . GLU B 1 370 ? 4.207 19.438 17.344 1 86.19 370 GLU B C 1
ATOM 8500 O O . GLU B 1 370 ? 5.203 19.984 16.859 1 86.19 370 GLU B O 1
ATOM 8505 N N . PHE B 1 371 ? 4.227 18.266 17.906 1 88 371 PHE B N 1
ATOM 8506 C CA . PHE B 1 371 ? 5.473 17.5 17.922 1 88 371 PHE B CA 1
ATOM 8507 C C . PHE B 1 371 ? 5.633 16.703 16.641 1 88 371 PHE B C 1
ATOM 8509 O O . PHE B 1 371 ? 6.738 16.266 16.312 1 88 371 PHE B O 1
ATOM 8516 N N . GLY B 1 372 ? 4.586 16.531 15.953 1 89.19 372 GLY B N 1
ATOM 8517 C CA . GLY B 1 372 ? 4.719 15.773 14.719 1 89.19 372 GLY B CA 1
ATOM 8518 C C . GLY B 1 372 ? 3.445 15.047 14.32 1 89.19 372 GLY B C 1
ATOM 8519 O O . GLY B 1 372 ? 3.496 14 13.672 1 89.19 372 GLY B O 1
ATOM 8520 N N . LEU B 1 373 ? 2.322 15.523 14.797 1 91.81 373 LEU B N 1
ATOM 8521 C CA . LEU B 1 373 ? 1.024 14.93 14.5 1 91.81 373 LEU B CA 1
ATOM 8522 C C . LEU B 1 373 ? 0.957 13.5 15.008 1 91.81 373 LEU B C 1
ATOM 8524 O O . LEU B 1 373 ? 0.463 12.609 14.312 1 91.81 373 LEU B O 1
ATOM 8528 N N . PHE B 1 374 ? 1.451 13.195 16.172 1 91.5 374 PHE B N 1
ATOM 8529 C CA . PHE B 1 374 ? 1.641 11.828 16.641 1 91.5 374 PHE B CA 1
ATOM 8530 C C . PHE B 1 374 ? 0.31 11.203 17.031 1 91.5 374 PHE B C 1
ATOM 8532 O O . PHE B 1 374 ? -0.004 10.086 16.609 1 91.5 374 PHE B O 1
ATOM 8539 N N . GLY B 1 375 ? -0.494 11.93 17.781 1 89.62 375 GLY B N 1
ATOM 8540 C CA . GLY B 1 375 ? -1.737 11.344 18.25 1 89.62 375 GLY B CA 1
ATOM 8541 C C . GLY B 1 375 ? -2.615 10.82 17.141 1 89.62 375 GLY B C 1
ATOM 8542 O O . GLY B 1 375 ? -3.031 9.664 17.156 1 89.62 375 GLY B O 1
ATOM 8543 N N . SER B 1 376 ? -2.906 11.688 16.156 1 90.5 376 SER B N 1
ATOM 8544 C CA . SER B 1 376 ? -3.771 11.32 15.047 1 90.5 376 SER B CA 1
ATOM 8545 C C . SER B 1 376 ? -3.143 10.227 14.195 1 90.5 376 SER B C 1
ATOM 8547 O O . SER B 1 376 ? -3.809 9.25 13.836 1 90.5 376 SER B O 1
ATOM 8549 N N . THR B 1 377 ? -1.84 10.32 13.898 1 94.19 377 THR B N 1
ATOM 8550 C CA . THR B 1 377 ? -1.16 9.367 13.023 1 94.19 377 THR B CA 1
ATOM 8551 C C . THR B 1 377 ? -1.102 7.988 13.672 1 94.19 377 THR B C 1
ATOM 8553 O O . THR B 1 377 ? -1.413 6.98 13.023 1 94.19 377 THR B O 1
ATOM 8556 N N . GLU B 1 378 ? -0.711 7.945 14.977 1 94.31 378 GLU B N 1
ATOM 8557 C CA . GLU B 1 378 ? -0.592 6.664 15.664 1 94.31 378 GLU B CA 1
ATOM 8558 C C . GLU B 1 378 ? -1.944 5.961 15.766 1 94.31 378 GLU B C 1
ATOM 8560 O O . GLU B 1 378 ? -2.035 4.746 15.578 1 94.31 378 GLU B O 1
ATOM 8565 N N . TRP B 1 379 ? -2.934 6.719 16.062 1 92 379 TRP B N 1
ATOM 8566 C CA . TRP B 1 379 ? -4.266 6.141 16.172 1 92 379 TRP B CA 1
ATOM 8567 C C . TRP B 1 379 ? -4.754 5.637 14.812 1 92 379 TRP B C 1
ATOM 8569 O O . TRP B 1 379 ? -5.355 4.562 14.719 1 92 379 TRP B O 1
ATOM 8579 N N . ALA B 1 380 ? -4.574 6.441 13.812 1 94.25 380 ALA B N 1
ATOM 8580 C CA . ALA B 1 380 ? -4.988 6.047 12.469 1 94.25 380 ALA B CA 1
ATOM 8581 C C . ALA B 1 380 ? -4.234 4.801 12.008 1 94.25 380 ALA B C 1
ATOM 8583 O O . ALA B 1 380 ? -4.797 3.953 11.312 1 9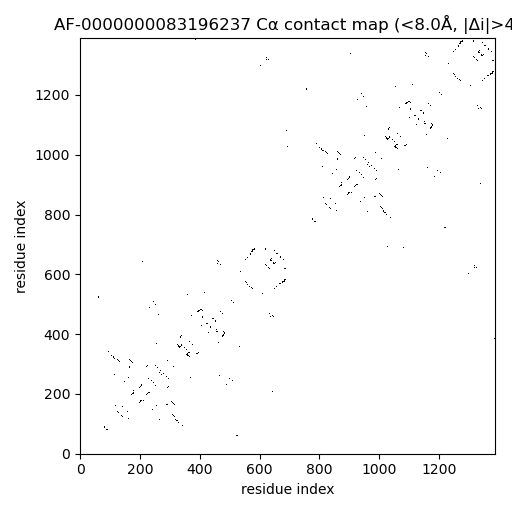4.25 380 ALA B O 1
ATOM 8584 N N . GLU B 1 381 ? -2.926 4.715 12.328 1 95.44 381 GLU B N 1
ATOM 8585 C CA . GLU B 1 381 ? -2.152 3.516 12.016 1 95.44 381 GLU B CA 1
ATOM 8586 C C . GLU B 1 381 ? -2.748 2.285 12.695 1 95.44 381 GLU B C 1
ATOM 8588 O O . GLU B 1 381 ? -2.904 1.238 12.062 1 95.44 381 GLU B O 1
ATOM 8593 N N . GLU B 1 382 ? -3.072 2.469 13.914 1 92.88 382 GLU B N 1
ATOM 8594 C CA . GLU B 1 382 ? -3.625 1.349 14.672 1 92.88 382 GLU B CA 1
ATOM 8595 C C . GLU B 1 382 ? -4.957 0.888 14.086 1 92.88 382 GLU B C 1
ATOM 8597 O O . GLU B 1 382 ? -5.254 -0.308 14.07 1 92.88 382 GLU B O 1
ATOM 8602 N N . ASN B 1 383 ? -5.723 1.832 13.617 1 91.31 383 ASN B N 1
ATOM 8603 C CA . ASN B 1 383 ? -7.066 1.535 13.125 1 91.31 383 ASN B CA 1
ATOM 8604 C C . ASN B 1 383 ? -7.145 1.631 11.609 1 91.31 383 ASN B C 1
ATOM 8606 O O . ASN B 1 383 ? -8.219 1.862 11.047 1 91.31 383 ASN B O 1
ATOM 8610 N N . SER B 1 384 ? -6.035 1.506 10.945 1 93.88 384 SER B N 1
ATOM 8611 C CA . SER B 1 384 ? -5.941 1.729 9.508 1 93.88 384 SER B CA 1
ATOM 8612 C C . SER B 1 384 ? -6.867 0.789 8.742 1 93.88 384 SER B C 1
ATOM 8614 O O . SER B 1 384 ? -7.535 1.203 7.789 1 93.88 384 SER B O 1
ATOM 8616 N N . ARG B 1 385 ? -6.988 -0.485 9.156 1 93 385 ARG B N 1
ATOM 8617 C CA . ARG B 1 385 ? -7.809 -1.453 8.438 1 93 385 ARG B CA 1
ATOM 8618 C C . ARG B 1 385 ? -9.289 -1.094 8.531 1 93 385 ARG B C 1
ATOM 8620 O O . ARG B 1 385 ? -10.023 -1.192 7.543 1 93 385 ARG B O 1
ATOM 8627 N N . LEU B 1 386 ? -9.664 -0.703 9.656 1 88.94 386 LEU B N 1
ATOM 8628 C CA . LEU B 1 386 ? -11.047 -0.287 9.867 1 88.94 386 LEU B CA 1
ATOM 8629 C C . LEU B 1 386 ? -11.367 0.97 9.062 1 88.94 386 LEU B C 1
ATOM 8631 O O . LEU B 1 386 ? -12.422 1.062 8.438 1 88.94 386 LEU B O 1
ATOM 8635 N N . LEU B 1 387 ? -10.445 1.908 9.109 1 91.94 387 LEU B N 1
ATOM 8636 C CA . LEU B 1 387 ? -10.648 3.191 8.445 1 91.94 387 LEU B CA 1
ATOM 8637 C C . LEU B 1 387 ? -10.68 3.018 6.93 1 91.94 387 LEU B C 1
ATOM 8639 O O . LEU B 1 387 ? -11.438 3.699 6.238 1 91.94 387 LEU B O 1
ATOM 8643 N N . GLN B 1 388 ? -9.922 2.141 6.414 1 89.88 388 GLN B N 1
ATOM 8644 C CA . GLN B 1 388 ? -9.891 1.895 4.977 1 89.88 388 GLN B CA 1
ATOM 8645 C C . GLN B 1 388 ? -11.219 1.322 4.484 1 89.88 388 GLN B C 1
ATOM 8647 O O . GLN B 1 388 ? -11.641 1.597 3.359 1 89.88 388 GLN B O 1
ATOM 8652 N N . GLU B 1 389 ? -11.781 0.619 5.355 1 86.62 389 GLU B N 1
ATOM 8653 C CA . GLU B 1 389 ? -13.016 -0.049 4.957 1 86.62 389 GLU B CA 1
ATOM 8654 C C . GLU B 1 389 ? -14.234 0.834 5.223 1 86.62 389 GLU B C 1
ATOM 8656 O O . GLU B 1 389 ? -15.219 0.781 4.484 1 86.62 389 GLU B O 1
ATOM 8661 N N . ARG B 1 390 ? -14.078 1.68 6.246 1 86.5 390 ARG B N 1
ATOM 8662 C CA . ARG B 1 390 ? -15.328 2.266 6.727 1 86.5 390 ARG B CA 1
ATOM 8663 C C . ARG B 1 390 ? -15.195 3.775 6.895 1 86.5 390 ARG B C 1
ATOM 8665 O O . ARG B 1 390 ? -16.188 4.469 7.129 1 86.5 390 ARG B O 1
ATOM 8672 N N . GLY B 1 391 ? -14.031 4.309 6.848 1 90.38 391 GLY B N 1
ATOM 8673 C CA . GLY B 1 391 ? -13.867 5.738 7.035 1 90.38 391 GLY B CA 1
ATOM 8674 C C . GLY B 1 391 ? -14.516 6.562 5.934 1 90.38 391 GLY B C 1
ATOM 8675 O O . GLY B 1 391 ? -14.148 6.438 4.766 1 90.38 391 GLY B O 1
ATOM 8676 N N . VAL B 1 392 ? -15.477 7.426 6.32 1 93.06 392 VAL B N 1
ATOM 8677 C CA . VAL B 1 392 ? -16.234 8.172 5.324 1 93.06 392 VAL B CA 1
ATOM 8678 C C . VAL B 1 392 ? -15.586 9.531 5.082 1 93.06 392 VAL B C 1
ATOM 8680 O O . VAL B 1 392 ? -15.359 9.914 3.934 1 93.06 392 VAL B O 1
ATOM 8683 N N . ALA B 1 393 ? -15.312 10.281 6.152 1 95.56 393 ALA B N 1
ATOM 8684 C CA . ALA B 1 393 ? -14.734 11.617 6.051 1 95.56 393 ALA B CA 1
ATOM 8685 C C . ALA B 1 393 ? -14.062 12.023 7.363 1 95.56 393 ALA B C 1
ATOM 8687 O O . ALA B 1 393 ? -14.383 11.484 8.422 1 95.56 393 ALA B O 1
ATOM 8688 N N . TYR B 1 394 ? -13.133 12.875 7.277 1 94.31 394 TYR B N 1
ATOM 8689 C CA . TYR B 1 394 ? -12.445 13.469 8.422 1 94.31 394 TYR B CA 1
ATOM 8690 C C . TYR B 1 394 ? -12.547 14.984 8.391 1 94.31 394 TYR B C 1
ATOM 8692 O O . TYR B 1 394 ? -12.102 15.633 7.441 1 94.31 394 TYR B O 1
ATOM 8700 N N . ILE B 1 395 ? -13.117 15.586 9.375 1 93.62 395 ILE B N 1
ATOM 8701 C CA . ILE B 1 395 ? -13.25 17.031 9.484 1 93.62 395 ILE B CA 1
ATOM 8702 C C . ILE B 1 395 ? -12.375 17.547 10.625 1 93.62 395 ILE B C 1
ATOM 8704 O O . ILE B 1 395 ? -12.602 17.219 11.789 1 93.62 395 ILE B O 1
ATOM 8708 N N . ASN B 1 396 ? -11.398 18.328 10.289 1 92 396 ASN B N 1
ATOM 8709 C CA . ASN B 1 396 ? -10.438 18.859 11.25 1 92 396 ASN B CA 1
ATOM 8710 C C . ASN B 1 396 ? -10.953 20.141 11.922 1 92 396 ASN B C 1
ATOM 8712 O O . ASN B 1 396 ? -11.555 20.984 11.258 1 92 396 ASN B O 1
ATOM 8716 N N . ALA B 1 397 ? -10.719 20.266 13.18 1 87.56 397 ALA B N 1
ATOM 8717 C CA . ALA B 1 397 ? -11.211 21.422 13.922 1 87.56 397 ALA B CA 1
ATOM 8718 C C . ALA B 1 397 ? -10.055 22.234 14.492 1 87.56 397 ALA B C 1
ATOM 8720 O O . ALA B 1 397 ? -10.258 23.109 15.352 1 87.56 397 ALA B O 1
ATOM 8721 N N . ASP B 1 398 ? -8.953 21.984 13.945 1 83.12 398 ASP B N 1
ATOM 8722 C CA . ASP B 1 398 ? -7.793 22.719 14.43 1 83.12 398 ASP B CA 1
ATOM 8723 C C . ASP B 1 398 ? -7.836 24.188 13.977 1 83.12 398 ASP B C 1
ATOM 8725 O O . ASP B 1 398 ? -8.195 24.469 12.836 1 83.12 398 ASP B O 1
ATOM 8729 N N . SER B 1 399 ? -7.516 25.125 14.852 1 81.69 399 SER B N 1
ATOM 8730 C CA . SER B 1 399 ? -7.379 26.547 14.586 1 81.69 399 SER B CA 1
ATOM 8731 C C . SER B 1 399 ? -8.656 27.125 13.984 1 81.69 399 SER B C 1
ATOM 8733 O O . SER B 1 399 ? -8.719 27.375 12.781 1 81.69 399 SER B O 1
ATOM 8735 N N . SER B 1 400 ? -9.562 27.531 14.75 1 87.31 400 SER B N 1
ATOM 8736 C CA . SER B 1 400 ? -10.836 28.078 14.289 1 87.31 400 SER B CA 1
ATOM 8737 C C . SER B 1 400 ? -10.672 29.484 13.742 1 87.31 400 SER B C 1
ATOM 8739 O O . SER B 1 400 ? -11.445 29.922 12.891 1 87.31 400 SER B O 1
ATOM 8741 N N . ILE B 1 401 ? -9.633 30.172 14.312 1 89.5 401 ILE B N 1
ATOM 8742 C CA . ILE B 1 401 ? -9.5 31.578 13.898 1 89.5 401 ILE B CA 1
ATOM 8743 C C . ILE B 1 401 ? -8.023 31.906 13.672 1 89.5 401 ILE B C 1
ATOM 8745 O O . ILE B 1 401 ? -7.199 31.719 14.57 1 89.5 401 ILE B O 1
ATOM 8749 N N . GLU B 1 402 ? -7.703 32.312 12.531 1 87.62 402 GLU B N 1
ATOM 8750 C CA . GLU B 1 402 ? -6.383 32.844 12.195 1 87.62 402 GLU B CA 1
ATOM 8751 C C . GLU B 1 402 ? -6.473 34.312 11.758 1 87.62 402 GLU B C 1
ATOM 8753 O O . GLU B 1 402 ? -5.453 34.938 11.484 1 87.62 402 GLU B O 1
ATOM 8758 N N . GLY B 1 403 ? -7.578 34.812 11.688 1 89.75 403 GLY B N 1
ATOM 8759 C CA . GLY B 1 403 ? -8.008 36.125 11.305 1 89.75 403 GLY B CA 1
ATOM 8760 C C . GLY B 1 403 ? -9.508 36.312 11.375 1 89.75 403 GLY B C 1
ATOM 8761 O O . GLY B 1 403 ? -10.242 35.375 11.68 1 89.75 403 GLY B O 1
ATOM 8762 N N . ASN B 1 404 ? -9.945 37.531 11.156 1 92.94 404 ASN B N 1
ATOM 8763 C CA . ASN B 1 404 ? -11.367 37.781 11.312 1 92.94 404 ASN B CA 1
ATOM 8764 C C . ASN B 1 404 ? -11.969 38.438 10.062 1 92.94 404 ASN B C 1
ATOM 8766 O O . ASN B 1 404 ? -12.961 39.156 10.148 1 92.94 404 ASN B O 1
ATOM 8770 N N . TYR B 1 405 ? -11.352 38.125 8.961 1 94.81 405 TYR B N 1
ATOM 8771 C CA . TYR B 1 405 ? -11.797 38.812 7.742 1 94.81 405 TYR B CA 1
ATOM 8772 C C . TYR B 1 405 ? -12.875 38 7.035 1 94.81 405 TYR B C 1
ATOM 8774 O O . TYR B 1 405 ? -13.953 38.531 6.73 1 94.81 405 TYR B O 1
ATOM 8782 N N . THR B 1 406 ? -12.562 36.719 6.785 1 97.19 406 THR B N 1
ATOM 8783 C CA . THR B 1 406 ? -13.531 35.906 6.051 1 97.19 406 THR B CA 1
ATOM 8784 C C . THR B 1 406 ? -13.344 34.438 6.363 1 97.19 406 THR B C 1
ATOM 8786 O O . THR B 1 406 ? -12.383 34.031 7.023 1 97.19 406 THR B O 1
ATOM 8789 N N . LEU B 1 407 ? -14.352 33.688 5.926 1 97.75 407 LEU B N 1
ATOM 8790 C CA . LEU B 1 407 ? -14.297 32.25 6.039 1 97.75 407 LEU B CA 1
ATOM 8791 C C . LEU B 1 407 ? -13.258 31.672 5.082 1 97.75 407 LEU B C 1
ATOM 8793 O O . LEU B 1 407 ? -13.102 32.156 3.963 1 97.75 407 LEU B O 1
ATOM 8797 N N . ARG B 1 408 ? -12.562 30.688 5.547 1 96.25 408 ARG B N 1
ATOM 8798 C CA . ARG B 1 408 ? -11.672 29.875 4.723 1 96.25 408 ARG B CA 1
ATOM 8799 C C . ARG B 1 408 ? -11.984 28.391 4.891 1 96.25 408 ARG B C 1
ATOM 8801 O O . ARG B 1 408 ? -12.078 27.891 6.016 1 96.25 408 ARG B O 1
ATOM 8808 N N . VAL B 1 409 ? -12.141 27.766 3.768 1 96.88 409 VAL B N 1
ATOM 8809 C CA . VAL B 1 409 ? -12.375 26.328 3.777 1 96.88 409 VAL B CA 1
ATOM 8810 C C . VAL B 1 409 ? -11.32 25.625 2.928 1 96.88 409 VAL B C 1
ATOM 8812 O O . VAL B 1 409 ? -10.977 26.094 1.837 1 96.88 409 VAL B O 1
ATOM 8815 N N . ASP B 1 410 ? -10.727 24.609 3.469 1 94.88 410 ASP B N 1
ATOM 8816 C CA . ASP B 1 410 ? -9.867 23.672 2.752 1 94.88 410 ASP B CA 1
ATOM 8817 C C . ASP B 1 410 ? -10.461 22.266 2.764 1 94.88 410 ASP B C 1
ATOM 8819 O O . ASP B 1 410 ? -10.656 21.672 3.83 1 94.88 410 ASP B O 1
ATOM 8823 N N . CYS B 1 411 ? -10.727 21.766 1.624 1 96.12 411 CYS B N 1
ATOM 8824 C CA . CYS B 1 411 ? -11.273 20.422 1.621 1 96.12 411 CYS B CA 1
ATOM 8825 C C . CYS B 1 411 ? -11.109 19.766 0.256 1 96.12 411 CYS B C 1
ATOM 8827 O O . CYS B 1 411 ? -10.68 20.406 -0.7 1 96.12 411 CYS B O 1
ATOM 8829 N N . THR B 1 412 ? -11.32 18.5 0.176 1 96.38 412 THR B N 1
ATOM 8830 C CA . THR B 1 412 ? -11.297 17.766 -1.081 1 96.38 412 THR B CA 1
ATOM 8831 C C . THR B 1 412 ? -12.453 18.188 -1.98 1 96.38 412 THR B C 1
ATOM 8833 O O . THR B 1 412 ? -13.516 18.594 -1.491 1 96.38 412 THR B O 1
ATOM 8836 N N . PRO B 1 413 ? -12.281 18.062 -3.303 1 97 413 PRO B N 1
ATOM 8837 C CA . PRO B 1 413 ? -13.312 18.531 -4.234 1 97 413 PRO B CA 1
ATOM 8838 C C . PRO B 1 413 ? -14.633 17.781 -4.07 1 97 413 PRO B C 1
ATOM 8840 O O . PRO B 1 413 ? -15.695 18.328 -4.363 1 97 413 PRO B O 1
ATOM 8843 N N . LEU B 1 414 ? -14.602 16.594 -3.578 1 97.62 414 LEU B N 1
ATOM 8844 C CA . LEU B 1 414 ? -15.812 15.82 -3.346 1 97.62 414 LEU B CA 1
ATOM 8845 C C . LEU B 1 414 ? -16.781 16.594 -2.457 1 97.62 414 LEU B C 1
ATOM 8847 O O . LEU B 1 414 ? -18 16.406 -2.543 1 97.62 414 LEU B O 1
ATOM 8851 N N . MET B 1 415 ? -16.281 17.5 -1.645 1 97.75 415 MET B N 1
ATOM 8852 C CA . MET B 1 415 ? -17.125 18.156 -0.648 1 97.75 415 MET B CA 1
ATOM 8853 C C . MET B 1 415 ? -17.406 19.609 -1.05 1 97.75 415 MET B C 1
ATOM 8855 O O . MET B 1 415 ? -17.984 20.375 -0.274 1 97.75 415 MET B O 1
ATOM 8859 N N . TYR B 1 416 ? -17.016 20.062 -2.229 1 97.81 416 TYR B N 1
ATOM 8860 C CA . TYR B 1 416 ? -17.203 21.438 -2.646 1 97.81 416 TYR B CA 1
ATOM 8861 C C . TYR B 1 416 ? -18.672 21.828 -2.592 1 97.81 416 TYR B C 1
ATOM 8863 O O . TYR B 1 416 ? -19.047 22.766 -1.88 1 97.81 416 TYR B O 1
ATOM 8871 N N . SER B 1 417 ? -19.5 21.062 -3.264 1 97.56 417 SER B N 1
ATOM 8872 C CA . SER B 1 417 ? -20.922 21.375 -3.334 1 97.56 417 SER B CA 1
ATOM 8873 C C . SER B 1 417 ? -21.562 21.359 -1.951 1 97.56 417 SER B C 1
ATOM 8875 O O . SER B 1 417 ? -22.438 22.172 -1.653 1 97.56 417 SER B O 1
ATOM 8877 N N . LEU B 1 418 ? -21.141 20.375 -1.192 1 97.88 418 LEU B N 1
ATOM 8878 C CA . LEU B 1 418 ? -21.656 20.297 0.171 1 97.88 418 LEU B CA 1
ATOM 8879 C C . LEU B 1 418 ? -21.391 21.578 0.939 1 97.88 418 LEU B C 1
ATOM 8881 O O . LEU B 1 418 ? -22.297 22.141 1.558 1 97.88 418 LEU B O 1
ATOM 8885 N N . VAL B 1 419 ? -20.188 22.125 0.864 1 98.38 419 VAL B N 1
ATOM 8886 C CA . VAL B 1 419 ? -19.766 23.297 1.611 1 98.38 419 VAL B CA 1
ATOM 8887 C C . VAL B 1 419 ? -20.469 24.547 1.059 1 98.38 419 VAL B C 1
ATOM 8889 O O . VAL B 1 419 ? -20.953 25.375 1.82 1 98.38 419 VAL B O 1
ATOM 8892 N N . TYR B 1 420 ? -20.531 24.625 -0.235 1 98.25 420 TYR B N 1
ATOM 8893 C CA . TYR B 1 420 ? -21.203 25.766 -0.855 1 98.25 420 TYR B CA 1
ATOM 8894 C C . TYR B 1 420 ? -22.672 25.828 -0.464 1 98.25 420 TYR B C 1
ATOM 8896 O O . TYR B 1 420 ? -23.172 26.875 -0.047 1 98.25 420 TYR B O 1
ATOM 8904 N N . ASN B 1 421 ? -23.344 24.766 -0.569 1 97.75 421 ASN B N 1
ATOM 8905 C CA . ASN B 1 421 ? -24.766 24.719 -0.252 1 97.75 421 ASN B CA 1
ATOM 8906 C C . ASN B 1 421 ? -25.016 25 1.226 1 97.75 421 ASN B C 1
ATOM 8908 O O . ASN B 1 421 ? -25.953 25.719 1.57 1 97.75 421 ASN B O 1
ATOM 8912 N N . LEU B 1 422 ? -24.203 24.453 1.996 1 97.44 422 LEU B N 1
ATOM 8913 C CA . LEU B 1 422 ? -24.344 24.641 3.436 1 97.44 422 LEU B CA 1
ATOM 8914 C C . LEU B 1 422 ? -24.188 26.109 3.809 1 97.44 422 LEU B C 1
ATOM 8916 O O . LEU B 1 422 ? -24.953 26.641 4.609 1 97.44 422 LEU B O 1
ATOM 8920 N N . THR B 1 423 ? -23.219 26.812 3.291 1 98.38 423 THR B N 1
ATOM 8921 C CA . THR B 1 423 ? -22.906 28.188 3.662 1 98.38 423 THR B CA 1
ATOM 8922 C C . THR B 1 423 ? -23.969 29.141 3.117 1 98.38 423 THR B C 1
ATOM 8924 O O . THR B 1 423 ? -24.078 30.281 3.58 1 98.38 423 THR B O 1
ATOM 8927 N N . LYS B 1 424 ? -24.719 28.719 2.133 1 97.88 424 LYS B N 1
ATOM 8928 C CA . LYS B 1 424 ? -25.859 29.516 1.651 1 97.88 424 LYS B CA 1
ATOM 8929 C C . LYS B 1 424 ? -26.969 29.562 2.688 1 97.88 424 LYS B C 1
ATOM 8931 O O . LYS B 1 424 ? -27.75 30.516 2.719 1 97.88 424 LYS B O 1
ATOM 8936 N N . GLU B 1 425 ? -26.969 28.578 3.523 1 96 425 GLU B N 1
ATOM 8937 C CA . GLU B 1 425 ? -28.031 28.453 4.52 1 96 425 GLU B CA 1
ATOM 8938 C C . GLU B 1 425 ? -27.656 29.156 5.82 1 96 425 GLU B C 1
ATOM 8940 O O . GLU B 1 425 ? -28.516 29.391 6.676 1 96 425 GLU B O 1
ATOM 8945 N N . LEU B 1 426 ? -26.453 29.516 5.945 1 97 426 LEU B N 1
ATOM 8946 C CA . LEU B 1 426 ? -25.984 30.109 7.184 1 97 426 LEU B CA 1
ATOM 8947 C C . LEU B 1 426 ? -25.891 31.625 7.059 1 97 426 LEU B C 1
ATOM 8949 O O . LEU B 1 426 ? -25.516 32.156 6.004 1 97 426 LEU B O 1
ATOM 8953 N N . ARG B 1 427 ? -26.125 32.312 8.156 1 96.31 427 ARG B N 1
ATOM 8954 C CA . ARG B 1 427 ? -26.047 33.781 8.18 1 96.31 427 ARG B CA 1
ATOM 8955 C C . ARG B 1 427 ? -24.594 34.219 8.336 1 96.31 427 ARG B C 1
ATOM 8957 O O . ARG B 1 427 ? -23.828 33.625 9.078 1 96.31 427 ARG B O 1
ATOM 8964 N N . SER B 1 428 ? -24.297 35.344 7.68 1 98.06 428 SER B N 1
ATOM 8965 C CA . SER B 1 428 ? -22.938 35.875 7.762 1 98.06 428 SER B CA 1
ATOM 8966 C C . SER B 1 428 ? -22.734 36.656 9.062 1 98.06 428 SER B C 1
ATOM 8968 O O . SER B 1 428 ? -23.594 37.438 9.469 1 98.06 428 SER B O 1
ATOM 8970 N N . PRO B 1 429 ? -21.641 36.406 9.695 1 97.12 429 PRO B N 1
ATOM 8971 C CA . PRO B 1 429 ? -21.297 37.219 10.859 1 97.12 429 PRO B CA 1
ATOM 8972 C C . PRO B 1 429 ? -20.531 38.5 10.492 1 97.12 429 PRO B C 1
ATOM 8974 O O . PRO B 1 429 ? -20.203 39.312 11.359 1 97.12 429 PRO B O 1
ATOM 8977 N N . ASP B 1 430 ? -20.219 38.656 9.258 1 96.94 430 ASP B N 1
ATOM 8978 C CA . ASP B 1 430 ? -19.328 39.719 8.812 1 96.94 430 ASP B CA 1
ATOM 8979 C C . ASP B 1 430 ? -20.016 41.062 8.875 1 96.94 430 ASP B C 1
ATOM 8981 O O . ASP B 1 430 ? -21.203 41.188 8.57 1 96.94 430 ASP B O 1
ATOM 8985 N N . GLU B 1 431 ? -19.25 42.062 9.258 1 93.38 431 GLU B N 1
ATOM 8986 C CA . GLU B 1 431 ? -19.766 43.406 9.273 1 93.38 431 GLU B CA 1
ATOM 8987 C C . GLU B 1 431 ? -20.125 43.875 7.863 1 93.38 431 GLU B C 1
ATOM 8989 O O . GLU B 1 431 ? -19.344 43.688 6.926 1 93.38 431 GLU B O 1
ATOM 8994 N N . GLY B 1 432 ? -21.219 44.438 7.703 1 94.81 432 GLY B N 1
ATOM 8995 C CA . GLY B 1 432 ? -21.672 44.938 6.406 1 94.81 432 GLY B CA 1
ATOM 8996 C C . GLY B 1 432 ? -22.484 43.938 5.633 1 94.81 432 GLY B C 1
ATOM 8997 O O . GLY B 1 432 ? -22.984 44.25 4.543 1 94.81 432 GLY B O 1
ATOM 8998 N N . PHE B 1 433 ? -22.609 42.812 6.219 1 97.19 433 PHE B N 1
ATOM 8999 C CA . PHE B 1 433 ? -23.344 41.75 5.523 1 97.19 433 PHE B CA 1
ATOM 9000 C C . PHE B 1 433 ? -24.531 41.281 6.352 1 97.19 433 PHE B C 1
ATOM 9002 O O . PHE B 1 433 ? -24.875 40.094 6.328 1 97.19 433 PHE B O 1
ATOM 9009 N N . GLU B 1 434 ? -25.109 42.188 7.027 1 93.5 434 GLU B N 1
ATOM 9010 C CA . GLU B 1 434 ? -26.281 41.844 7.84 1 93.5 434 GLU B CA 1
ATOM 9011 C C . GLU B 1 434 ? -27.422 41.312 6.98 1 93.5 434 GLU B C 1
ATOM 9013 O O . GLU B 1 434 ? -27.797 41.938 5.988 1 93.5 434 GLU B O 1
ATOM 9018 N N . GLY B 1 435 ? -27.922 40.188 7.297 1 93.19 435 GLY B N 1
ATOM 9019 C CA . GLY B 1 435 ? -29.047 39.594 6.578 1 93.19 435 GLY B CA 1
ATOM 9020 C C . GLY B 1 435 ? -28.609 38.75 5.383 1 93.19 435 GLY B C 1
ATOM 9021 O O . GLY B 1 435 ? -29.438 38.094 4.738 1 93.19 435 GLY B O 1
ATOM 9022 N N . LYS B 1 436 ? -27.375 38.75 5.141 1 97.44 436 LYS B N 1
ATOM 9023 C CA . LYS B 1 436 ? -26.859 37.969 4.02 1 97.44 436 LYS B CA 1
ATOM 9024 C C . LYS B 1 436 ? -26.344 36.625 4.488 1 97.44 436 LYS B C 1
ATOM 9026 O O . LYS B 1 436 ? -26.125 36.406 5.684 1 97.44 436 LYS B O 1
ATOM 9031 N N . SER B 1 437 ? -26.172 35.781 3.488 1 98.19 437 SER B N 1
ATOM 9032 C CA . SER B 1 437 ? -25.656 34.469 3.824 1 98.19 437 SER B CA 1
ATOM 9033 C C . SER B 1 437 ? -24.141 34.469 3.961 1 98.19 437 SER B C 1
ATOM 9035 O O . SER B 1 437 ? -23.469 35.406 3.459 1 98.19 437 SER B O 1
ATOM 9037 N N . LEU B 1 438 ? -23.641 33.531 4.711 1 98.56 438 LEU B N 1
ATOM 9038 C CA . LEU B 1 438 ? -22.203 33.375 4.836 1 98.56 438 LEU B CA 1
ATOM 9039 C C . LEU B 1 438 ? -21.547 33.156 3.471 1 98.56 438 LEU B C 1
ATOM 9041 O O . LEU B 1 438 ? -20.422 33.594 3.234 1 98.56 438 LEU B O 1
ATOM 9045 N N . PHE B 1 439 ? -22.266 32.469 2.535 1 98.62 439 PHE B N 1
ATOM 9046 C CA . PHE B 1 439 ? -21.797 32.25 1.172 1 98.62 439 PHE B CA 1
ATOM 9047 C C . PHE B 1 439 ? -21.562 33.594 0.457 1 98.62 439 PHE B C 1
ATOM 9049 O O . PHE B 1 439 ? -20.547 33.75 -0.218 1 98.62 439 PHE B O 1
ATOM 9056 N N . GLU B 1 440 ? -22.438 34.469 0.639 1 98.25 440 GLU B N 1
ATOM 9057 C CA . GLU B 1 440 ? -22.359 35.75 -0.043 1 98.25 440 GLU B CA 1
ATOM 9058 C C . GLU B 1 440 ? -21.172 36.562 0.449 1 98.25 440 GLU B C 1
ATOM 9060 O O . GLU B 1 440 ? -20.438 37.156 -0.354 1 98.25 440 GLU B O 1
ATOM 9065 N N . SER B 1 441 ? -21.016 36.719 1.743 1 98.25 441 SER B N 1
ATOM 9066 C CA . SER B 1 441 ? -19.875 37.469 2.27 1 98.25 441 SER B CA 1
ATOM 9067 C C . SER B 1 441 ? -18.562 36.781 1.899 1 98.25 441 SER B C 1
ATOM 9069 O O . SER B 1 441 ? -17.594 37.469 1.535 1 98.25 441 SER B O 1
ATOM 9071 N N . TRP B 1 442 ? -18.547 35.438 2.012 1 98.44 442 TRP B N 1
ATOM 9072 C CA . TRP B 1 442 ? -17.359 34.656 1.658 1 98.44 442 TRP B CA 1
ATOM 9073 C C . TRP B 1 442 ? -16.984 34.875 0.192 1 98.44 442 TRP B C 1
ATOM 9075 O O . TRP B 1 442 ? -15.82 35.094 -0.135 1 98.44 442 TRP B O 1
ATOM 9085 N N . ASN B 1 443 ? -17.938 34.812 -0.696 1 97.81 443 ASN B N 1
ATOM 9086 C CA . ASN B 1 443 ? -17.703 34.969 -2.131 1 97.81 443 ASN B CA 1
ATOM 9087 C C . ASN B 1 443 ? -17.203 36.344 -2.477 1 97.81 443 ASN B C 1
ATOM 9089 O O . ASN B 1 443 ? -16.375 36.531 -3.375 1 97.81 443 ASN B O 1
ATOM 9093 N N . GLU B 1 444 ? -17.703 37.312 -1.85 1 96.81 444 GLU B N 1
ATOM 9094 C CA . GLU B 1 444 ? -17.266 38.688 -2.104 1 96.81 444 GLU B CA 1
ATOM 9095 C C . GLU B 1 444 ? -15.852 38.938 -1.586 1 96.81 444 GLU B C 1
ATOM 9097 O O . GLU B 1 444 ? -15.039 39.562 -2.256 1 96.81 444 GLU B O 1
ATOM 9102 N N . LYS B 1 445 ? -15.594 38.469 -0.455 1 96.94 445 LYS B N 1
ATOM 9103 C CA . LYS B 1 445 ? -14.352 38.781 0.236 1 96.94 445 LYS B CA 1
ATOM 9104 C C . LYS B 1 445 ? -13.219 37.875 -0.233 1 96.94 445 LYS B C 1
ATOM 9106 O O . LYS B 1 445 ? -12.039 38.25 -0.16 1 96.94 445 LYS B O 1
ATOM 9111 N N . SER B 1 446 ? -13.555 36.656 -0.636 1 96.5 446 SER B N 1
ATOM 9112 C CA . SER B 1 446 ? -12.555 35.688 -1.099 1 96.5 446 SER B CA 1
ATOM 9113 C C . SER B 1 446 ? -13.055 34.906 -2.301 1 96.5 446 SER B C 1
ATOM 9115 O O . SER B 1 446 ? -13.227 33.688 -2.223 1 96.5 446 SER B O 1
ATOM 9117 N N . PRO B 1 447 ? -13.203 35.562 -3.393 1 96.31 447 PRO B N 1
ATOM 9118 C CA . PRO B 1 447 ? -13.68 34.844 -4.594 1 96.31 447 PRO B CA 1
ATOM 9119 C C . PRO B 1 447 ? -12.656 33.875 -5.148 1 96.31 447 PRO B C 1
ATOM 9121 O O . PRO B 1 447 ? -11.445 34.094 -5.043 1 96.31 447 PRO B O 1
ATOM 9124 N N . SER B 1 448 ? -13.156 32.781 -5.75 1 94.94 448 SER B N 1
ATOM 9125 C CA . SER B 1 448 ? -12.289 31.781 -6.355 1 94.94 448 SER B CA 1
ATOM 9126 C C . SER B 1 448 ? -11.641 32.312 -7.629 1 94.94 448 SER B C 1
ATOM 9128 O O . SER B 1 448 ? -12.312 32.906 -8.477 1 94.94 448 SER B O 1
ATOM 9130 N N . PRO B 1 449 ? -10.367 32.156 -7.77 1 89.81 449 PRO B N 1
ATOM 9131 C CA . PRO B 1 449 ? -9.742 32.5 -9.047 1 89.81 449 PRO B CA 1
ATOM 9132 C C . PRO B 1 449 ? -10.047 31.484 -10.148 1 89.81 449 PRO B C 1
ATOM 9134 O O . PRO B 1 449 ? -9.898 31.797 -11.336 1 89.81 449 PRO B O 1
ATOM 9137 N N . GLU B 1 450 ? -10.5 30.297 -9.82 1 87.62 450 GLU B N 1
ATOM 9138 C CA . GLU B 1 450 ? -10.68 29.203 -10.766 1 87.62 450 GLU B CA 1
ATOM 9139 C C . GLU B 1 450 ? -12.133 29.094 -11.211 1 87.62 450 GLU B C 1
ATOM 9141 O O . GLU B 1 450 ? -12.414 28.656 -12.328 1 87.62 450 GLU B O 1
ATOM 9146 N N . PHE B 1 451 ? -12.984 29.438 -10.281 1 91.81 451 PHE B N 1
ATOM 9147 C CA . PHE B 1 451 ? -14.406 29.25 -10.547 1 91.81 451 PHE B CA 1
ATOM 9148 C C . PHE B 1 451 ? -15.141 30.578 -10.477 1 91.81 451 PHE B C 1
ATOM 9150 O O . PHE B 1 451 ? -14.992 31.328 -9.5 1 91.81 451 PHE B O 1
ATOM 9157 N N . SER B 1 452 ? -15.953 30.797 -11.445 1 91.81 452 SER B N 1
ATOM 9158 C CA . SER B 1 452 ? -16.719 32.031 -11.469 1 91.81 452 SER B CA 1
ATOM 9159 C C . SER B 1 452 ? -17.875 32 -10.469 1 91.81 452 SER B C 1
ATOM 9161 O O . SER B 1 452 ? -18.578 30.984 -10.359 1 91.81 452 SER B O 1
ATOM 9163 N N . ASP B 1 453 ? -18.047 33.031 -9.688 1 93.38 453 ASP B N 1
ATOM 9164 C CA . ASP B 1 453 ? -19.172 33.281 -8.789 1 93.38 453 ASP B CA 1
ATOM 9165 C C . ASP B 1 453 ? -19.172 32.312 -7.625 1 93.38 453 ASP B C 1
ATOM 9167 O O . ASP B 1 453 ? -20.219 31.953 -7.094 1 93.38 453 ASP B O 1
ATOM 9171 N N . LEU B 1 454 ? -18.031 31.766 -7.355 1 96.88 454 LEU B N 1
ATOM 9172 C CA . LEU B 1 454 ? -17.875 30.891 -6.203 1 96.88 454 LEU B CA 1
ATOM 9173 C C . LEU B 1 454 ? -16.719 31.359 -5.324 1 96.88 454 LEU B C 1
ATOM 9175 O O . LEU B 1 454 ? -15.734 31.906 -5.824 1 96.88 454 LEU B O 1
ATOM 9179 N N . PRO B 1 455 ? -16.875 31.188 -4.035 1 97.75 455 PRO B N 1
ATOM 9180 C CA . PRO B 1 455 ? -15.75 31.5 -3.154 1 97.75 455 PRO B CA 1
ATOM 9181 C C . PRO B 1 455 ? -14.609 30.484 -3.266 1 97.75 455 PRO B C 1
ATOM 9183 O O . PRO B 1 455 ? -14.82 29.375 -3.748 1 97.75 455 PRO B O 1
ATOM 9186 N N . ARG B 1 456 ? -13.5 30.859 -2.748 1 96.44 456 ARG B N 1
ATOM 9187 C CA . ARG B 1 456 ? -12.289 30.047 -2.861 1 96.44 456 ARG B CA 1
ATOM 9188 C C . ARG B 1 456 ? -12.289 28.906 -1.851 1 96.44 456 ARG B C 1
ATOM 9190 O O . ARG B 1 456 ? -12.555 29.125 -0.665 1 96.44 456 ARG B O 1
ATOM 9197 N N . ILE B 1 457 ? -12.141 27.719 -2.324 1 95.94 457 ILE B N 1
ATOM 9198 C CA . ILE B 1 457 ? -11.797 26.578 -1.476 1 95.94 457 ILE B CA 1
ATOM 9199 C C . ILE B 1 457 ? -10.352 26.156 -1.744 1 95.94 457 ILE B C 1
ATOM 9201 O O . ILE B 1 457 ? -9.969 25.922 -2.895 1 95.94 457 ILE B O 1
ATOM 9205 N N . SER B 1 458 ? -9.594 26.078 -0.711 1 92.06 458 SER B N 1
ATOM 9206 C CA . SER B 1 458 ? -8.172 25.781 -0.847 1 92.06 458 SER B CA 1
ATOM 9207 C C . SER B 1 458 ? -7.906 24.281 -0.756 1 92.06 458 SER B C 1
ATOM 9209 O O . SER B 1 458 ? -8.75 23.531 -0.281 1 92.06 458 SER B O 1
ATOM 9211 N N . LYS B 1 459 ? -6.699 23.891 -1.239 1 90.38 459 LYS B N 1
ATOM 9212 C CA . LYS B 1 459 ? -6.254 22.516 -1.152 1 90.38 459 LYS B CA 1
ATOM 9213 C C . LYS B 1 459 ? -5.785 22.172 0.259 1 90.38 459 LYS B C 1
ATOM 9215 O O . LYS B 1 459 ? -5.293 23.031 0.98 1 90.38 459 LYS B O 1
ATOM 9220 N N . LEU B 1 460 ? -5.949 20.922 0.491 1 88.81 460 LEU B N 1
ATOM 9221 C CA . LEU B 1 460 ? -5.438 20.453 1.774 1 88.81 460 LEU B CA 1
ATOM 9222 C C . LEU B 1 460 ? -3.934 20.188 1.7 1 88.81 460 LEU B C 1
ATOM 9224 O O . LEU B 1 460 ? -3.451 19.562 0.754 1 88.81 460 LEU B O 1
ATOM 9228 N N . GLY B 1 461 ? -3.158 20.734 2.531 1 79.81 461 GLY B N 1
ATOM 9229 C CA . GLY B 1 461 ? -1.738 20.453 2.66 1 79.81 461 GLY B CA 1
ATOM 9230 C C . GLY B 1 461 ? -1.437 19.359 3.666 1 79.81 461 GLY B C 1
ATOM 9231 O O . GLY B 1 461 ? -2.146 18.359 3.729 1 79.81 461 GLY B O 1
ATOM 9232 N N . SER B 1 462 ? -0.233 19.547 4.141 1 79.44 462 SER B N 1
ATOM 9233 C CA . SER B 1 462 ? 0.158 18.672 5.242 1 79.44 462 SER B CA 1
ATOM 9234 C C . SER B 1 462 ? 0.484 19.469 6.496 1 79.44 462 SER B C 1
ATOM 9236 O O . SER B 1 462 ? 0.347 20.703 6.512 1 79.44 462 SER B O 1
ATOM 9238 N N . GLY B 1 463 ? 0.479 19.016 7.609 1 79.81 463 GLY B N 1
ATOM 9239 C CA . GLY B 1 463 ? 0.87 19.672 8.852 1 79.81 463 GLY B CA 1
ATOM 9240 C C . GLY B 1 463 ? -0.243 19.719 9.883 1 79.81 463 GLY B C 1
ATOM 9241 O O . GLY B 1 463 ? -0.161 20.453 10.859 1 79.81 463 GLY B O 1
ATOM 9242 N N . ASN B 1 464 ? -1.212 19.188 9.383 1 88.44 464 ASN B N 1
ATOM 9243 C CA . ASN B 1 464 ? -2.322 19.062 10.32 1 88.44 464 ASN B CA 1
ATOM 9244 C C . ASN B 1 464 ? -2.789 17.609 10.43 1 88.44 464 ASN B C 1
ATOM 9246 O O . ASN B 1 464 ? -2.346 16.75 9.664 1 88.44 464 ASN B O 1
ATOM 9250 N N . ASP B 1 465 ? -3.699 17.406 11.336 1 89.62 465 ASP B N 1
ATOM 9251 C CA . ASP B 1 465 ? -4.047 16.047 11.711 1 89.62 465 ASP B CA 1
ATOM 9252 C C . ASP B 1 465 ? -4.809 15.344 10.594 1 89.62 465 ASP B C 1
ATOM 9254 O O . ASP B 1 465 ? -4.98 14.125 10.617 1 89.62 465 ASP B O 1
ATOM 9258 N N . PHE B 1 466 ? -5.242 16 9.586 1 92 466 PHE B N 1
ATOM 9259 C CA . PHE B 1 466 ? -5.918 15.32 8.492 1 92 466 PHE B CA 1
ATOM 9260 C C . PHE B 1 466 ? -4.91 14.602 7.602 1 92 466 PHE B C 1
ATOM 9262 O O . PHE B 1 466 ? -5.293 13.789 6.754 1 92 466 PHE B O 1
ATOM 9269 N N . GLU B 1 467 ? -3.631 14.82 7.781 1 93.5 467 GLU B N 1
ATOM 9270 C CA . GLU B 1 467 ? -2.568 14.297 6.926 1 93.5 467 GLU B CA 1
ATOM 9271 C C . GLU B 1 467 ? -2.686 12.789 6.754 1 93.5 467 GLU B C 1
ATOM 9273 O O . GLU B 1 467 ? -2.723 12.289 5.625 1 93.5 467 GLU B O 1
ATOM 9278 N N . VAL B 1 468 ? -2.732 12.055 7.852 1 95.38 468 VAL B N 1
ATOM 9279 C CA . VAL B 1 468 ? -2.742 10.602 7.785 1 95.38 468 VAL B CA 1
ATOM 9280 C C . VAL B 1 468 ? -4.051 10.117 7.156 1 95.38 468 VAL B C 1
ATOM 9282 O O . VAL B 1 468 ? -4.062 9.141 6.402 1 95.38 468 VAL B O 1
ATOM 9285 N N . PHE B 1 469 ? -5.18 10.758 7.355 1 95.06 469 PHE B N 1
ATOM 9286 C CA . PHE B 1 469 ? -6.488 10.352 6.852 1 95.06 469 PHE B CA 1
ATOM 9287 C C . PHE B 1 469 ? -6.605 10.633 5.359 1 95.06 469 PHE B C 1
ATOM 9289 O O . PHE B 1 469 ? -7.043 9.773 4.594 1 95.06 469 PHE B O 1
ATOM 9296 N N . PHE B 1 470 ? -6.117 11.812 4.98 1 95.81 470 PHE B N 1
ATOM 9297 C CA . PHE B 1 470 ? -6.277 12.242 3.596 1 95.81 470 PHE B CA 1
ATOM 9298 C C . PHE B 1 470 ? -5.137 11.719 2.73 1 95.81 470 PHE B C 1
ATOM 9300 O O . PHE B 1 470 ? -5.371 11.023 1.739 1 95.81 470 PHE B O 1
ATOM 9307 N N . GLN B 1 471 ? -3.91 11.93 3.113 1 94.88 471 GLN B N 1
ATOM 9308 C CA . GLN B 1 471 ? -2.746 11.688 2.268 1 94.88 471 GLN B CA 1
ATOM 9309 C C . GLN B 1 471 ? -2.363 10.211 2.271 1 94.88 471 GLN B C 1
ATOM 9311 O O . GLN B 1 471 ? -1.849 9.695 1.278 1 94.88 471 GLN B O 1
ATOM 9316 N N . ARG B 1 472 ? -2.586 9.539 3.338 1 95.69 472 ARG B N 1
ATOM 9317 C CA . ARG B 1 472 ? -2.152 8.148 3.447 1 95.69 472 ARG B CA 1
ATOM 9318 C C . ARG B 1 472 ? -3.314 7.191 3.199 1 95.69 472 ARG B C 1
ATOM 9320 O O . ARG B 1 472 ? -3.182 6.227 2.443 1 95.69 472 ARG B O 1
ATOM 9327 N N . LEU B 1 473 ? -4.457 7.449 3.82 1 95.94 473 LEU B N 1
ATOM 9328 C CA . LEU B 1 473 ? -5.555 6.492 3.791 1 95.94 473 LEU B CA 1
ATOM 9329 C C . LEU B 1 473 ? -6.57 6.863 2.713 1 95.94 473 LEU B C 1
ATOM 9331 O O . LEU B 1 473 ? -7.461 6.07 2.393 1 95.94 473 LEU B O 1
ATOM 9335 N N . GLY B 1 474 ? -6.496 8.062 2.16 1 96.12 474 GLY B N 1
ATOM 9336 C CA . GLY B 1 474 ? -7.398 8.469 1.096 1 96.12 474 GLY B CA 1
ATOM 9337 C C . GLY B 1 474 ? -8.82 8.695 1.575 1 96.12 474 GLY B C 1
ATOM 9338 O O . GLY B 1 474 ? -9.781 8.375 0.87 1 96.12 474 GLY B O 1
ATOM 9339 N N . ILE B 1 475 ? -9 9.219 2.758 1 96.19 475 ILE B N 1
ATOM 9340 C CA . ILE B 1 475 ? -10.312 9.547 3.303 1 96.19 475 ILE B CA 1
ATOM 9341 C C . ILE B 1 475 ? -10.641 11.008 3.027 1 96.19 475 ILE B C 1
ATOM 9343 O O . ILE B 1 475 ? -9.812 11.891 3.275 1 96.19 475 ILE B O 1
ATOM 9347 N N . ALA B 1 476 ? -11.844 11.25 2.496 1 97 476 ALA B N 1
ATOM 9348 C CA . ALA B 1 476 ? -12.258 12.625 2.258 1 97 476 ALA B CA 1
ATOM 9349 C C . ALA B 1 476 ? -12.094 13.477 3.518 1 97 476 ALA B C 1
ATOM 9351 O O . ALA B 1 476 ? -12.5 13.062 4.605 1 97 476 ALA B O 1
ATOM 9352 N N . SER B 1 477 ? -11.469 14.656 3.324 1 96.06 477 SER B N 1
ATOM 9353 C CA . SER B 1 477 ? -11.156 15.469 4.496 1 96.06 477 SER B CA 1
ATOM 9354 C C . SER B 1 477 ? -11.406 16.953 4.23 1 96.06 477 SER B C 1
ATOM 9356 O O . SER B 1 477 ? -11.477 17.375 3.078 1 96.06 477 SER B O 1
ATOM 9358 N N . GLY B 1 478 ? -11.594 17.688 5.297 1 95.25 478 GLY B N 1
ATOM 9359 C CA . GLY B 1 478 ? -11.805 19.125 5.211 1 95.25 478 GLY B CA 1
ATOM 9360 C C . GLY B 1 478 ? -11.586 19.844 6.531 1 95.25 478 GLY B C 1
ATOM 9361 O O . GLY B 1 478 ? -11.469 19.203 7.578 1 95.25 478 GLY B O 1
ATOM 9362 N N . ARG B 1 479 ? -11.469 21.094 6.426 1 94.19 479 ARG B N 1
ATOM 9363 C CA . ARG B 1 479 ? -11.359 21.969 7.582 1 94.19 479 ARG B CA 1
ATOM 9364 C C . ARG B 1 479 ? -11.922 23.359 7.27 1 94.19 479 ARG B C 1
ATOM 9366 O O . ARG B 1 479 ? -11.984 23.75 6.105 1 94.19 479 ARG B O 1
ATOM 9373 N N . ALA B 1 480 ? -12.422 24.047 8.266 1 95.56 480 ALA B N 1
ATOM 9374 C CA . ALA B 1 480 ? -12.969 25.391 8.141 1 95.56 480 ALA B CA 1
ATOM 9375 C C . ALA B 1 480 ? -12.43 26.297 9.242 1 95.56 480 ALA B C 1
ATOM 9377 O O . ALA B 1 480 ? -12.273 25.875 10.391 1 95.56 480 ALA B O 1
ATOM 9378 N N . ARG B 1 481 ? -12.125 27.547 8.844 1 94.56 481 ARG B N 1
ATOM 9379 C CA . ARG B 1 481 ? -11.633 28.562 9.773 1 94.56 481 ARG B CA 1
ATOM 9380 C C . ARG B 1 481 ? -11.883 29.969 9.242 1 94.56 481 ARG B C 1
ATOM 9382 O O . ARG B 1 481 ? -12.273 30.141 8.086 1 94.56 481 ARG B O 1
ATOM 9389 N N . TYR B 1 482 ? -11.797 30.891 10.117 1 95.25 482 TYR B N 1
ATOM 9390 C CA . TYR B 1 482 ? -11.75 32.281 9.664 1 95.25 482 TYR B CA 1
ATOM 9391 C C . TYR B 1 482 ? -10.312 32.75 9.469 1 95.25 482 TYR B C 1
ATOM 9393 O O . TYR B 1 482 ? -9.422 32.375 10.234 1 95.25 482 TYR B O 1
ATOM 9401 N N . THR B 1 483 ? -10.125 33.562 8.445 1 93.75 483 THR B N 1
ATOM 9402 C CA . THR B 1 483 ? -8.766 33.906 8.078 1 93.75 483 THR B CA 1
ATOM 9403 C C . THR B 1 483 ? -8.648 35.406 7.816 1 93.75 483 THR B C 1
ATOM 9405 O O . THR B 1 483 ? -9.641 36.156 7.926 1 93.75 483 THR B O 1
ATOM 9408 N N . LYS B 1 484 ? -7.473 35.844 7.582 1 91.19 484 LYS B N 1
ATOM 9409 C CA . LYS B 1 484 ? -7.152 37.25 7.301 1 91.19 484 LYS B CA 1
ATOM 9410 C C . LYS B 1 484 ? -7.406 37.594 5.836 1 91.19 484 LYS B C 1
ATOM 9412 O O . LYS B 1 484 ? -7.77 36.719 5.047 1 91.19 484 LYS B O 1
ATOM 9417 N N . ASP B 1 485 ? -7.293 38.781 5.574 1 90.38 485 ASP B N 1
ATOM 9418 C CA . ASP B 1 485 ? -7.336 39.25 4.188 1 90.38 485 ASP B CA 1
ATOM 9419 C C . ASP B 1 485 ? -6 39 3.488 1 90.38 485 ASP B C 1
ATOM 9421 O O . ASP B 1 485 ? -5.066 39.781 3.623 1 90.38 485 ASP B O 1
ATOM 9425 N N . TRP B 1 486 ? -5.961 38.062 2.699 1 85.56 486 TRP B N 1
ATOM 9426 C CA . TRP B 1 486 ? -4.707 37.625 2.084 1 85.56 486 TRP B CA 1
ATOM 9427 C C . TRP B 1 486 ? -4.262 38.625 1.017 1 85.56 486 TRP B C 1
ATOM 9429 O O . TRP B 1 486 ? -3.1 38.625 0.601 1 85.56 486 TRP B O 1
ATOM 9439 N N . GLU B 1 487 ? -5.109 39.406 0.564 1 82.94 487 GLU B N 1
ATOM 9440 C CA . GLU B 1 487 ? -4.754 40.406 -0.43 1 82.94 487 GLU B CA 1
ATOM 9441 C C . GLU B 1 487 ? -3.98 41.562 0.204 1 82.94 487 GLU B C 1
ATOM 9443 O O . GLU B 1 487 ? -3.049 42.094 -0.4 1 82.94 487 GLU B O 1
ATOM 9448 N N . THR B 1 488 ? -4.348 41.844 1.355 1 81.5 488 THR B N 1
ATOM 9449 C CA . THR B 1 488 ? -3.77 43.031 1.971 1 81.5 488 THR B CA 1
ATOM 9450 C C . THR B 1 488 ? -2.748 42.656 3.037 1 81.5 488 THR B C 1
ATOM 9452 O O . THR B 1 488 ? -1.781 43.375 3.271 1 81.5 488 THR B O 1
ATOM 9455 N N . SER B 1 489 ? -3.033 41.594 3.637 1 80.38 489 SER B N 1
ATOM 9456 C CA . SER B 1 489 ? -2.133 41.125 4.691 1 80.38 489 SER B CA 1
ATOM 9457 C C . SER B 1 489 ? -1.127 40.125 4.164 1 80.38 489 SER B C 1
ATOM 9459 O O . SER B 1 489 ? -1.499 39 3.789 1 80.38 489 SER B O 1
ATOM 9461 N N . LYS B 1 490 ? 0.129 40.406 4.301 1 74.38 490 LYS B N 1
ATOM 9462 C CA . LYS B 1 490 ? 1.135 39.562 3.625 1 74.38 490 LYS B CA 1
ATOM 9463 C C . LYS B 1 490 ? 1.887 38.688 4.621 1 74.38 490 LYS B C 1
ATOM 9465 O O . LYS B 1 490 ? 2.795 37.969 4.238 1 74.38 490 LYS B O 1
ATOM 9470 N N . PHE B 1 491 ? 1.422 38.781 5.836 1 73.56 491 PHE B N 1
ATOM 9471 C CA . PHE B 1 491 ? 2.123 37.938 6.785 1 73.56 491 PHE B CA 1
ATOM 9472 C C . PHE B 1 491 ? 1.648 36.469 6.664 1 73.56 491 PHE B C 1
ATOM 9474 O O . PHE B 1 491 ? 0.48 36.219 6.363 1 73.56 491 PHE B O 1
ATOM 9481 N N . SER B 1 492 ? 2.531 35.469 6.758 1 66.44 492 SER B N 1
ATOM 9482 C CA . SER B 1 492 ? 2.311 34.062 6.477 1 66.44 492 SER B CA 1
ATOM 9483 C C . SER B 1 492 ? 1.351 33.438 7.488 1 66.44 492 SER B C 1
ATOM 9485 O O . SER B 1 492 ? 0.6 32.531 7.152 1 66.44 492 SER B O 1
ATOM 9487 N N . SER B 1 493 ? 1.443 33.781 8.719 1 74.88 493 SER B N 1
ATOM 9488 C CA . SER B 1 493 ? 0.578 33.344 9.812 1 74.88 493 SER B CA 1
ATOM 9489 C C . SER B 1 493 ? 0.277 34.5 10.773 1 74.88 493 SER B C 1
ATOM 9491 O O . SER B 1 493 ? 0.893 35.562 10.68 1 74.88 493 SER B O 1
ATOM 9493 N N . TYR B 1 494 ? -0.633 34.281 11.641 1 80.38 494 TYR B N 1
ATOM 9494 C CA . TYR B 1 494 ? -0.862 35.375 12.578 1 80.38 494 TYR B CA 1
ATOM 9495 C C . TYR B 1 494 ? 0.33 35.562 13.516 1 80.38 494 TYR B C 1
ATOM 9497 O O . TYR B 1 494 ? 1.015 34.594 13.844 1 80.38 494 TYR B O 1
ATOM 9505 N N . PRO B 1 495 ? 0.613 36.656 13.922 1 87.38 495 PRO B N 1
ATOM 9506 C CA . PRO B 1 495 ? 1.916 37.031 14.484 1 87.38 495 PRO B CA 1
ATOM 9507 C C . PRO B 1 495 ? 2.221 36.281 15.789 1 87.38 495 PRO B C 1
ATOM 9509 O O . PRO B 1 495 ? 3.379 35.969 16.062 1 87.38 495 PRO B O 1
ATOM 9512 N N . LEU B 1 496 ? 1.232 36.031 16.578 1 90.62 496 LEU B N 1
ATOM 9513 C CA . LEU B 1 496 ? 1.495 35.438 17.891 1 90.62 496 LEU B CA 1
ATOM 9514 C C . LEU B 1 496 ? 1.44 33.906 17.844 1 90.62 496 LEU B C 1
ATOM 9516 O O . LEU B 1 496 ? 1.482 33.25 18.875 1 90.62 496 LEU B O 1
ATOM 9520 N N . TYR B 1 497 ? 1.427 33.375 16.641 1 87.75 497 TYR B N 1
ATOM 9521 C CA . TYR B 1 497 ? 1.286 31.938 16.422 1 87.75 497 TYR B CA 1
ATOM 9522 C C . TYR B 1 497 ? 2.363 31.172 17.172 1 87.75 497 TYR B C 1
ATOM 9524 O O . TYR B 1 497 ? 3.555 31.438 17.016 1 87.75 497 TYR B O 1
ATOM 9532 N N . HIS B 1 498 ? 1.978 30.219 18.062 1 88.75 498 HIS B N 1
ATOM 9533 C CA . HIS B 1 498 ? 2.824 29.25 18.766 1 88.75 498 HIS B CA 1
ATOM 9534 C C . HIS B 1 498 ? 3.812 29.969 19.672 1 88.75 498 HIS B C 1
ATOM 9536 O O . HIS B 1 498 ? 4.941 29.516 19.859 1 88.75 498 HIS B O 1
ATOM 9542 N N . SER B 1 499 ? 3.508 31.156 20.156 1 92.44 499 SER B N 1
ATOM 9543 C CA . SER B 1 499 ? 4.285 31.875 21.172 1 92.44 499 SER B CA 1
ATOM 9544 C C . SER B 1 499 ? 3.6 31.812 22.531 1 92.44 499 SER B C 1
ATOM 9546 O O . SER B 1 499 ? 2.469 31.344 22.656 1 92.44 499 SER B O 1
ATOM 9548 N N . ILE B 1 500 ? 4.312 32.281 23.578 1 92.75 500 ILE B N 1
ATOM 9549 C CA . ILE B 1 500 ? 3.736 32.281 24.922 1 92.75 500 ILE B CA 1
ATOM 9550 C C . ILE B 1 500 ? 2.67 33.344 25.031 1 92.75 500 ILE B C 1
ATOM 9552 O O . ILE B 1 500 ? 1.918 33.406 26.016 1 92.75 500 ILE B O 1
ATOM 9556 N N . TYR B 1 501 ? 2.514 34.125 23.984 1 93.5 501 TYR B N 1
ATOM 9557 C CA . TYR B 1 501 ? 1.601 35.281 24.016 1 93.5 501 TYR B CA 1
ATOM 9558 C C . TYR B 1 501 ? 0.253 34.906 23.406 1 93.5 501 TYR B C 1
ATOM 9560 O O . TYR B 1 501 ? -0.655 35.75 23.344 1 93.5 501 TYR B O 1
ATOM 9568 N N . GLU B 1 502 ? 0.133 33.688 22.953 1 90.56 502 GLU B N 1
ATOM 9569 C CA . GLU B 1 502 ? -1.154 33.188 22.469 1 90.56 502 GLU B CA 1
ATOM 9570 C C . GLU B 1 502 ? -2.084 32.844 23.641 1 90.56 502 GLU B C 1
ATOM 9572 O O . GLU B 1 502 ? -2.314 31.688 23.938 1 90.56 502 GLU B O 1
ATOM 9577 N N . THR B 1 503 ? -2.693 33.875 24.172 1 91.75 503 THR B N 1
ATOM 9578 C CA . THR B 1 503 ? -3.521 33.75 25.375 1 91.75 503 THR B CA 1
ATOM 9579 C C . THR B 1 503 ? -5 33.938 25.031 1 91.75 503 THR B C 1
ATOM 9581 O O . THR B 1 503 ? -5.34 34.281 23.891 1 91.75 503 THR B O 1
ATOM 9584 N N . TYR B 1 504 ? -5.812 33.625 26.016 1 92.44 504 TYR B N 1
ATOM 9585 C CA . TYR B 1 504 ? -7.254 33.781 25.859 1 92.44 504 TYR B CA 1
ATOM 9586 C C . TYR B 1 504 ? -7.586 35.25 25.5 1 92.44 504 TYR B C 1
ATOM 9588 O O . TYR B 1 504 ? -8.453 35.5 24.672 1 92.44 504 TYR B O 1
ATOM 9596 N N . GLU B 1 505 ? -6.891 36.219 26.062 1 94.38 505 GLU B N 1
ATOM 9597 C CA . GLU B 1 505 ? -7.148 37.656 25.891 1 94.38 505 GLU B CA 1
ATOM 9598 C C . GLU B 1 505 ? -6.898 38.094 24.453 1 94.38 505 GLU B C 1
ATOM 9600 O O . GLU B 1 505 ? -7.535 39.031 23.984 1 94.38 505 GLU B O 1
ATOM 9605 N N . LEU B 1 506 ? -5.965 37.438 23.812 1 92.88 506 LEU B N 1
ATOM 9606 C CA . LEU B 1 506 ? -5.715 37.719 22.406 1 92.88 506 LEU B CA 1
ATOM 9607 C C . LEU B 1 506 ? -7 37.594 21.594 1 92.88 506 LEU B C 1
ATOM 9609 O O . LEU B 1 506 ? -7.289 38.469 20.75 1 92.88 506 LEU B O 1
ATOM 9613 N N . VAL B 1 507 ? -7.797 36.562 21.859 1 93.69 507 VAL B N 1
ATOM 9614 C CA . VAL B 1 507 ? -9.031 36.312 21.125 1 93.69 507 VAL B CA 1
ATOM 9615 C C . VAL B 1 507 ? -10.117 37.281 21.594 1 93.69 507 VAL B C 1
ATOM 9617 O O . VAL B 1 507 ? -10.766 37.938 20.781 1 93.69 507 VAL B O 1
ATOM 9620 N N . GLU B 1 508 ? -10.273 37.406 22.875 1 94.25 508 GLU B N 1
ATOM 9621 C CA . GLU B 1 508 ? -11.352 38.188 23.453 1 94.25 508 GLU B CA 1
ATOM 9622 C C . GLU B 1 508 ? -11.211 39.656 23.109 1 94.25 508 GLU B C 1
ATOM 9624 O O . GLU B 1 508 ? -12.211 40.375 22.922 1 94.25 508 GLU B O 1
ATOM 9629 N N . LYS B 1 509 ? -9.992 40.094 22.953 1 94.62 509 LYS B N 1
ATOM 9630 C CA . LYS B 1 509 ? -9.781 41.531 22.766 1 94.62 509 LYS B CA 1
ATOM 9631 C C . LYS B 1 509 ? -9.625 41.875 21.297 1 94.62 509 LYS B C 1
ATOM 9633 O O . LYS B 1 509 ? -10.055 42.938 20.859 1 94.62 509 LYS B O 1
ATOM 9638 N N . PHE B 1 510 ? -8.969 40.969 20.578 1 92.81 510 PHE B N 1
ATOM 9639 C CA . PHE B 1 510 ? -8.531 41.438 19.266 1 92.81 510 PHE B CA 1
ATOM 9640 C C . PHE B 1 510 ? -9.18 40.594 18.172 1 92.81 510 PHE B C 1
ATOM 9642 O O . PHE B 1 510 ? -9.648 41.156 17.156 1 92.81 510 PHE B O 1
ATOM 9649 N N . TYR B 1 511 ? -9.281 39.375 18.203 1 92.25 511 TYR B N 1
ATOM 9650 C CA . TYR B 1 511 ? -9.641 38.531 17.078 1 92.25 511 TYR B CA 1
ATOM 9651 C C . TYR B 1 511 ? -11.148 38.344 16.984 1 92.25 511 TYR B C 1
ATOM 9653 O O . TYR B 1 511 ? -11.719 38.406 15.891 1 92.25 511 TYR B O 1
ATOM 9661 N N . ASP B 1 512 ? -11.781 38.062 18.109 1 95.44 512 ASP B N 1
ATOM 9662 C CA . ASP B 1 512 ? -13.203 37.75 18.094 1 95.44 512 ASP B CA 1
ATOM 9663 C C . ASP B 1 512 ? -13.859 38.062 19.422 1 95.44 512 ASP B C 1
ATOM 9665 O O . ASP B 1 512 ? -14.344 37.188 20.125 1 95.44 512 ASP B O 1
ATOM 9669 N N . PRO B 1 513 ? -14.016 39.312 19.703 1 95.31 513 PRO B N 1
ATOM 9670 C CA . PRO B 1 513 ? -14.531 39.719 21.016 1 95.31 513 PRO B CA 1
ATOM 9671 C C . PRO B 1 513 ? -15.93 39.188 21.297 1 95.31 513 PRO B C 1
ATOM 9673 O O . PRO B 1 513 ? -16.234 38.812 22.438 1 95.31 513 PRO B O 1
ATOM 9676 N N . ALA B 1 514 ? -16.719 39.094 20.219 1 95.75 514 ALA B N 1
ATOM 9677 C CA . ALA B 1 514 ? -18.094 38.625 20.406 1 95.75 514 ALA B CA 1
ATOM 9678 C C . ALA B 1 514 ? -18.219 37.125 20.125 1 95.75 514 ALA B C 1
ATOM 9680 O O . ALA B 1 514 ? -19.281 36.531 20.281 1 95.75 514 ALA B O 1
ATOM 9681 N N . PHE B 1 515 ? -17.141 36.5 19.703 1 96.19 515 PHE B N 1
ATOM 9682 C CA . PHE B 1 515 ? -17.047 35.094 19.391 1 96.19 515 PHE B CA 1
ATOM 9683 C C . PHE B 1 515 ? -18.016 34.719 18.281 1 96.19 515 PHE B C 1
ATOM 9685 O O . PHE B 1 515 ? -18.531 33.594 18.25 1 96.19 515 PHE B O 1
ATOM 9692 N N . LYS B 1 516 ? -18.375 35.656 17.453 1 95.94 516 LYS B N 1
ATOM 9693 C CA . LYS B 1 516 ? -19.328 35.438 16.359 1 95.94 516 LYS B CA 1
ATOM 9694 C C . LYS B 1 516 ? -18.672 34.656 15.227 1 95.94 516 LYS B C 1
ATOM 9696 O O . LYS B 1 516 ? -19.328 33.844 14.562 1 95.94 516 LYS B O 1
ATOM 9701 N N . TYR B 1 517 ? -17.391 34.875 15.023 1 96.31 517 TYR B N 1
ATOM 9702 C CA . TYR B 1 517 ? -16.688 34.125 13.977 1 96.31 517 TYR B CA 1
ATOM 9703 C C . TYR B 1 517 ? -16.469 32.688 14.398 1 96.31 517 TYR B C 1
ATOM 9705 O O . TYR B 1 517 ? -16.594 31.766 13.586 1 96.31 517 TYR B O 1
ATOM 9713 N N . HIS B 1 518 ? -16.125 32.5 15.711 1 94.69 518 HIS B N 1
ATOM 9714 C CA . HIS B 1 518 ? -16.031 31.125 16.234 1 94.69 518 HIS B CA 1
ATOM 9715 C C . HIS B 1 518 ? -17.344 30.375 16.062 1 94.69 518 HIS B C 1
ATOM 9717 O O . HIS B 1 518 ? -17.344 29.188 15.703 1 94.69 518 HIS B O 1
ATOM 9723 N N . LEU B 1 519 ? -18.375 31.062 16.328 1 94.5 519 LEU B N 1
ATOM 9724 C CA . LEU B 1 519 ? -19.688 30.453 16.188 1 94.5 519 LEU B CA 1
ATOM 9725 C C . LEU B 1 519 ? -19.969 30.078 14.742 1 94.5 519 LEU B C 1
ATOM 9727 O O . LEU B 1 519 ? -20.484 28.984 14.461 1 94.5 519 LEU B O 1
ATOM 9731 N N . ALA B 1 520 ? -19.688 30.938 13.844 1 96 520 ALA B N 1
ATOM 9732 C CA . ALA B 1 520 ? -19.891 30.672 12.43 1 96 520 ALA B CA 1
ATOM 9733 C C . ALA B 1 520 ? -19.094 29.438 11.977 1 96 520 ALA B C 1
ATOM 9735 O O . ALA B 1 520 ? -19.609 28.609 11.234 1 96 520 ALA B O 1
ATOM 9736 N N . VAL B 1 521 ? -17.844 29.359 12.383 1 95.25 521 VAL B N 1
ATOM 9737 C CA . VAL B 1 521 ? -17 28.234 12.023 1 95.25 521 VAL B CA 1
ATOM 9738 C C . VAL B 1 521 ? -17.578 26.938 12.609 1 95.25 521 VAL B C 1
ATOM 9740 O O . VAL B 1 521 ? -17.594 25.906 11.938 1 95.25 521 VAL B O 1
ATOM 9743 N N . ALA B 1 522 ? -17.984 27 13.844 1 93.19 522 ALA B N 1
ATOM 9744 C CA . ALA B 1 522 ? -18.609 25.844 14.477 1 93.19 522 ALA B CA 1
ATOM 9745 C C . ALA B 1 522 ? -19.844 25.391 13.703 1 93.19 522 ALA B C 1
ATOM 9747 O O . ALA B 1 522 ? -20.094 24.203 13.562 1 93.19 522 ALA B O 1
ATOM 9748 N N . GLN B 1 523 ? -20.609 26.359 13.242 1 94.06 523 GLN B N 1
ATOM 9749 C CA . GLN B 1 523 ? -21.812 26.047 12.477 1 94.06 523 GLN B CA 1
ATOM 9750 C C . GLN B 1 523 ? -21.469 25.391 11.141 1 94.06 523 GLN B C 1
ATOM 9752 O O . GLN B 1 523 ? -22.141 24.469 10.695 1 94.06 523 GLN B O 1
ATOM 9757 N N . VAL B 1 524 ? -20.469 25.859 10.508 1 96.38 524 VAL B N 1
ATOM 9758 C CA . VAL B 1 524 ? -20.031 25.281 9.25 1 96.38 524 VAL B CA 1
ATOM 9759 C C . VAL B 1 524 ? -19.562 23.844 9.484 1 96.38 524 VAL B C 1
ATOM 9761 O O . VAL B 1 524 ? -20 22.922 8.805 1 96.38 524 VAL B O 1
ATOM 9764 N N . ARG B 1 525 ? -18.672 23.625 10.453 1 93.81 525 ARG B N 1
ATOM 9765 C CA . ARG B 1 525 ? -18.172 22.297 10.773 1 93.81 525 ARG B CA 1
ATOM 9766 C C . ARG B 1 525 ? -19.312 21.359 11.188 1 93.81 525 ARG B C 1
ATOM 9768 O O . ARG B 1 525 ? -19.406 20.234 10.703 1 93.81 525 ARG B O 1
ATOM 9775 N N . GLY B 1 526 ? -20.125 21.875 12.055 1 91 526 GLY B N 1
ATOM 9776 C CA . GLY B 1 526 ? -21.266 21.109 12.492 1 91 526 GLY B CA 1
ATOM 9777 C C . GLY B 1 526 ? -22.219 20.75 11.367 1 91 526 GLY B C 1
ATOM 9778 O O . GLY B 1 526 ? -22.766 19.641 11.32 1 91 526 GLY B O 1
ATOM 9779 N N . GLY B 1 527 ? -22.453 21.75 10.484 1 93.81 527 GLY B N 1
ATOM 9780 C CA . GLY B 1 527 ? -23.312 21.516 9.336 1 93.81 527 GLY B CA 1
ATOM 9781 C C . GLY B 1 527 ? -22.75 20.438 8.406 1 93.81 527 GLY B C 1
ATOM 9782 O O . GLY B 1 527 ? -23.5 19.625 7.883 1 93.81 527 GLY B O 1
ATOM 9783 N N . ILE B 1 528 ? -21.453 20.422 8.164 1 95.31 528 ILE B N 1
ATOM 9784 C CA . ILE B 1 528 ? -20.812 19.422 7.324 1 95.31 528 ILE B CA 1
ATOM 9785 C C . ILE B 1 528 ? -21 18.047 7.941 1 95.31 528 ILE B C 1
ATOM 9787 O O . ILE B 1 528 ? -21.406 17.094 7.258 1 95.31 528 ILE B O 1
ATOM 9791 N N . ILE B 1 529 ? -20.734 17.938 9.219 1 90.06 529 ILE B N 1
ATOM 9792 C CA . ILE B 1 529 ? -20.844 16.672 9.938 1 90.06 529 ILE B CA 1
ATOM 9793 C C . ILE B 1 529 ? -22.281 16.172 9.891 1 90.06 529 ILE B C 1
ATOM 9795 O O . ILE B 1 529 ? -22.547 15 9.625 1 90.06 529 ILE B O 1
ATOM 9799 N N . PHE B 1 530 ? -23.219 17.062 10.109 1 90.5 530 PHE B N 1
ATOM 9800 C CA . PHE B 1 530 ? -24.641 16.719 10.117 1 90.5 530 PHE B CA 1
ATOM 9801 C C . PHE B 1 530 ? -25.062 16.156 8.766 1 90.5 530 PHE B C 1
ATOM 9803 O O . PHE B 1 530 ? -25.734 15.125 8.703 1 90.5 530 PHE B O 1
ATOM 9810 N N . GLU B 1 531 ? -24.688 16.844 7.75 1 94.12 531 GLU B N 1
ATOM 9811 C CA . GLU B 1 531 ? -25.078 16.438 6.406 1 94.12 531 GLU B CA 1
ATOM 9812 C C . GLU B 1 531 ? -24.484 15.07 6.055 1 94.12 531 GLU B C 1
ATOM 9814 O O . GLU B 1 531 ? -25.172 14.203 5.516 1 94.12 531 GLU B O 1
ATOM 9819 N N . ILE B 1 532 ? -23.234 14.844 6.32 1 93 532 ILE B N 1
ATOM 9820 C CA . ILE B 1 532 ? -22.578 13.586 5.992 1 93 532 ILE B CA 1
ATOM 9821 C C . ILE B 1 532 ? -23.188 12.453 6.82 1 93 532 ILE B C 1
ATOM 9823 O O . ILE B 1 532 ? -23.422 11.352 6.309 1 93 532 ILE B O 1
ATOM 9827 N N . ALA B 1 533 ? -23.453 12.711 8.062 1 87.25 533 ALA B N 1
ATOM 9828 C CA . ALA B 1 533 ? -23.922 11.688 8.992 1 87.25 533 ALA B CA 1
ATOM 9829 C C . ALA B 1 533 ? -25.359 11.289 8.688 1 87.25 533 ALA B C 1
ATOM 9831 O O . ALA B 1 533 ? -25.75 10.148 8.93 1 87.25 533 ALA B O 1
ATOM 9832 N N . ASN B 1 534 ? -26.203 12.203 8.07 1 86.88 534 ASN B N 1
ATOM 9833 C CA . ASN B 1 534 ? -27.641 11.961 8.055 1 86.88 534 ASN B CA 1
ATOM 9834 C C . ASN B 1 534 ? -28.172 11.812 6.637 1 86.88 534 ASN B C 1
ATOM 9836 O O . ASN B 1 534 ? -29.281 11.32 6.434 1 86.88 534 ASN B O 1
ATOM 9840 N N . SER B 1 535 ? -27.438 12.211 5.688 1 90.94 535 SER B N 1
ATOM 9841 C CA . SER B 1 535 ? -27.938 12.156 4.316 1 90.94 535 SER B CA 1
ATOM 9842 C C . SER B 1 535 ? -28.094 10.711 3.85 1 90.94 535 SER B C 1
ATOM 9844 O O . SER B 1 535 ? -27.266 9.852 4.184 1 90.94 535 SER B O 1
ATOM 9846 N N . ILE B 1 536 ? -29.188 10.453 3.053 1 91.31 536 ILE B N 1
ATOM 9847 C CA . ILE B 1 536 ? -29.422 9.117 2.504 1 91.31 536 ILE B CA 1
ATOM 9848 C C . ILE B 1 536 ? -28.297 8.773 1.52 1 91.31 536 ILE B C 1
ATOM 9850 O O . ILE B 1 536 ? -27.719 7.688 1.593 1 91.31 536 ILE B O 1
ATOM 9854 N N . VAL B 1 537 ? -28.094 9.719 0.613 1 94.44 537 VAL B N 1
ATOM 9855 C CA . VAL B 1 537 ? -26.938 9.617 -0.282 1 94.44 537 VAL B CA 1
ATOM 9856 C C . VAL B 1 537 ? -25.828 10.539 0.201 1 94.44 537 VAL B C 1
ATOM 9858 O O . VAL B 1 537 ? -26.062 11.703 0.519 1 94.44 537 VAL B O 1
ATOM 9861 N N . LEU B 1 538 ? -24.609 9.992 0.319 1 95 538 LEU B N 1
ATOM 9862 C CA . LEU B 1 538 ? -23.484 10.828 0.725 1 95 538 LEU B CA 1
ATOM 9863 C C . LEU B 1 538 ? -23.422 12.109 -0.102 1 95 538 LEU B C 1
ATOM 9865 O O . LEU B 1 538 ? -23.531 12.062 -1.329 1 95 538 LEU B O 1
ATOM 9869 N N . PRO B 1 539 ? -23.359 13.203 0.575 1 96.56 539 PRO B N 1
ATOM 9870 C CA . PRO B 1 539 ? -23.359 14.469 -0.164 1 96.56 539 PRO B CA 1
ATOM 9871 C C . PRO B 1 539 ? -22 14.781 -0.797 1 96.56 539 PRO B C 1
ATOM 9873 O O . PRO B 1 539 ? -21.469 15.883 -0.61 1 96.56 539 PRO B O 1
ATOM 9876 N N . PHE B 1 540 ? -21.422 13.867 -1.528 1 97.38 540 PHE B N 1
ATOM 9877 C CA . PHE B 1 540 ? -20.188 14 -2.309 1 97.38 540 PHE B CA 1
ATOM 9878 C C . PHE B 1 540 ? -20.5 14.148 -3.791 1 97.38 540 PHE B C 1
ATOM 9880 O O . PHE B 1 540 ? -21.438 13.531 -4.297 1 97.38 540 PHE B O 1
ATOM 9887 N N . ASP B 1 541 ? -19.812 15 -4.387 1 97.25 541 ASP B N 1
ATOM 9888 C CA . ASP B 1 541 ? -20.047 15.219 -5.809 1 97.25 541 ASP B CA 1
ATOM 9889 C C . ASP B 1 541 ? -18.797 14.906 -6.629 1 97.25 541 ASP B C 1
ATOM 9891 O O . ASP B 1 541 ? -17.844 15.688 -6.641 1 97.25 541 ASP B O 1
ATOM 9895 N N . CYS B 1 542 ? -18.844 13.859 -7.445 1 97.38 542 CYS B N 1
ATOM 9896 C CA . CYS B 1 542 ? -17.688 13.438 -8.227 1 97.38 542 CYS B CA 1
ATOM 9897 C C . CYS B 1 542 ? -17.469 14.367 -9.414 1 97.38 542 CYS B C 1
ATOM 9899 O O . CYS B 1 542 ? -16.375 14.398 -9.984 1 97.38 542 CYS B O 1
ATOM 9901 N N . ARG B 1 543 ? -18.469 15.148 -9.828 1 97.38 543 ARG B N 1
ATOM 9902 C CA . ARG B 1 543 ? -18.312 16.094 -10.922 1 97.38 543 ARG B CA 1
ATOM 9903 C C . ARG B 1 543 ? -17.406 17.25 -10.523 1 97.38 543 ARG B C 1
ATOM 9905 O O . ARG B 1 543 ? -16.672 17.797 -11.359 1 97.38 543 ARG B O 1
ATOM 9912 N N . ASP B 1 544 ? -17.531 17.641 -9.258 1 96.69 544 ASP B N 1
ATOM 9913 C CA . ASP B 1 544 ? -16.609 18.656 -8.766 1 96.69 544 ASP B CA 1
ATOM 9914 C C . ASP B 1 544 ? -15.156 18.203 -8.914 1 96.69 544 ASP B C 1
ATOM 9916 O O . ASP B 1 544 ? -14.281 19 -9.273 1 96.69 544 ASP B O 1
ATOM 9920 N N . TYR B 1 545 ? -14.961 16.938 -8.625 1 97.06 545 TYR B N 1
ATOM 9921 C CA . TYR B 1 545 ? -13.625 16.375 -8.773 1 97.06 545 TYR B CA 1
ATOM 9922 C C . TYR B 1 545 ? -13.164 16.422 -10.227 1 97.06 545 TYR B C 1
ATOM 9924 O O . TYR B 1 545 ? -12 16.703 -10.508 1 97.06 545 TYR B O 1
ATOM 9932 N N . ALA B 1 546 ? -14.07 16.109 -11.133 1 98.12 546 ALA B N 1
ATOM 9933 C CA . ALA B 1 546 ? -13.758 16.109 -12.555 1 98.12 546 ALA B CA 1
ATOM 9934 C C . ALA B 1 546 ? -13.305 17.484 -13.016 1 98.12 546 ALA B C 1
ATOM 9936 O O . ALA B 1 546 ? -12.305 17.609 -13.734 1 98.12 546 ALA B O 1
ATOM 9937 N N . VAL B 1 547 ? -13.969 18.516 -12.586 1 97.06 547 VAL B N 1
ATOM 9938 C CA . VAL B 1 547 ? -13.648 19.875 -12.984 1 97.06 547 VAL B CA 1
ATOM 9939 C C . VAL B 1 547 ? -12.281 20.266 -12.438 1 97.06 547 VAL B C 1
ATOM 9941 O O . VAL B 1 547 ? -11.461 20.859 -13.156 1 97.06 547 VAL B O 1
ATOM 9944 N N . VAL B 1 548 ? -12.055 19.969 -11.227 1 96.31 548 VAL B N 1
ATOM 9945 C CA . VAL B 1 548 ? -10.805 20.344 -10.57 1 96.31 548 VAL B CA 1
ATOM 9946 C C . VAL B 1 548 ? -9.641 19.594 -11.211 1 96.31 548 VAL B C 1
ATOM 9948 O O . VAL B 1 548 ? -8.555 20.156 -11.398 1 96.31 548 VAL B O 1
ATOM 9951 N N . LEU B 1 549 ? -9.844 18.266 -11.539 1 97.88 549 LEU B N 1
ATOM 9952 C CA . LEU B 1 549 ? -8.805 17.5 -12.203 1 97.88 549 LEU B CA 1
ATOM 9953 C C . LEU B 1 549 ? -8.406 18.141 -13.523 1 97.88 549 LEU B C 1
ATOM 9955 O O . LEU B 1 549 ? -7.219 18.188 -13.859 1 97.88 549 LEU B O 1
ATOM 9959 N N . ARG B 1 550 ? -9.391 18.594 -14.25 1 97.62 550 ARG B N 1
ATOM 9960 C CA . ARG B 1 550 ? -9.109 19.266 -15.523 1 97.62 550 ARG B CA 1
ATOM 9961 C C . ARG B 1 550 ? -8.281 20.516 -15.312 1 97.62 550 ARG B C 1
ATOM 9963 O O . ARG B 1 550 ? -7.277 20.734 -16 1 97.62 550 ARG B O 1
ATOM 9970 N N . LYS B 1 551 ? -8.656 21.312 -14.375 1 96.06 551 LYS B N 1
ATOM 9971 C CA . LYS B 1 551 ? -7.949 22.562 -14.094 1 96.06 551 LYS B CA 1
ATOM 9972 C C . LYS B 1 551 ? -6.527 22.297 -13.609 1 96.06 551 LYS B C 1
ATOM 9974 O O . LYS B 1 551 ? -5.594 23 -13.992 1 96.06 551 LYS B O 1
ATOM 9979 N N . TYR B 1 552 ? -6.391 21.359 -12.727 1 95.81 552 TYR B N 1
ATOM 9980 C CA . TYR B 1 552 ? -5.078 21.016 -12.188 1 95.81 552 TYR B CA 1
ATOM 9981 C C . TYR B 1 552 ? -4.164 20.469 -13.281 1 95.81 552 TYR B C 1
ATOM 9983 O O . TYR B 1 552 ? -2.967 20.766 -13.297 1 95.81 552 TYR B O 1
ATOM 9991 N N . ALA B 1 553 ? -4.73 19.594 -14.141 1 97.75 553 ALA B N 1
ATOM 9992 C CA . ALA B 1 553 ? -3.945 19.062 -15.25 1 97.75 553 ALA B CA 1
ATOM 9993 C C . ALA B 1 553 ? -3.465 20.188 -16.172 1 97.75 553 ALA B C 1
ATOM 9995 O O . ALA B 1 553 ? -2.311 20.188 -16.594 1 97.75 553 ALA B O 1
ATOM 9996 N N . ASP B 1 554 ? -4.312 21.172 -16.422 1 96.94 554 ASP B N 1
ATOM 9997 C CA . ASP B 1 554 ? -3.941 22.328 -17.219 1 96.94 554 ASP B CA 1
ATOM 9998 C C . ASP B 1 554 ? -2.84 23.141 -16.547 1 96.94 554 ASP B C 1
ATOM 10000 O O . ASP B 1 554 ? -1.889 23.578 -17.203 1 96.94 554 ASP B O 1
ATOM 10004 N N . LYS B 1 555 ? -3.023 23.344 -15.336 1 95.12 555 LYS B N 1
ATOM 10005 C CA . LYS B 1 555 ? -2.061 24.141 -14.578 1 95.12 555 LYS B CA 1
ATOM 10006 C C . LYS B 1 555 ? -0.676 23.5 -14.602 1 95.12 555 LYS B C 1
ATOM 10008 O O . LYS B 1 555 ? 0.329 24.188 -14.805 1 95.12 555 LYS B O 1
ATOM 10013 N N . ILE B 1 556 ? -0.589 22.219 -14.336 1 96.5 556 ILE B N 1
ATOM 10014 C CA . ILE B 1 556 ? 0.698 21.531 -14.289 1 96.5 556 ILE B CA 1
ATOM 10015 C C . ILE B 1 556 ? 1.314 21.5 -15.688 1 96.5 556 ILE B C 1
ATOM 10017 O O . ILE B 1 556 ? 2.537 21.562 -15.836 1 96.5 556 ILE B O 1
ATOM 10021 N N . TYR B 1 557 ? 0.46 21.312 -16.703 1 97.25 557 TYR B N 1
ATOM 10022 C CA . TYR B 1 557 ? 0.942 21.391 -18.078 1 97.25 557 TYR B CA 1
ATOM 10023 C C . TYR B 1 557 ? 1.568 22.75 -18.359 1 97.25 557 TYR B C 1
ATOM 10025 O O . TYR B 1 557 ? 2.643 22.828 -18.953 1 97.25 557 TYR B O 1
ATOM 10033 N N . ASN B 1 558 ? 0.933 23.812 -17.938 1 96.06 558 ASN B N 1
ATOM 10034 C CA . ASN B 1 558 ? 1.437 25.172 -18.141 1 96.06 558 ASN B CA 1
ATOM 10035 C C . ASN B 1 558 ? 2.781 25.375 -17.453 1 96.06 558 ASN B C 1
ATOM 10037 O O . ASN B 1 558 ? 3.646 26.094 -17.969 1 96.06 558 ASN B O 1
ATOM 10041 N N . ILE B 1 559 ? 2.885 24.828 -16.312 1 94.56 559 ILE B N 1
ATOM 10042 C CA . ILE B 1 559 ? 4.164 24.906 -15.625 1 94.56 559 ILE B CA 1
ATOM 10043 C C . ILE B 1 559 ? 5.246 24.219 -16.453 1 94.56 559 ILE B C 1
ATOM 10045 O O . ILE B 1 559 ? 6.359 24.734 -16.578 1 94.56 559 ILE B O 1
ATOM 10049 N N . SER B 1 560 ? 4.938 23.094 -16.984 1 95.12 560 SER B N 1
ATOM 10050 C CA . SER B 1 560 ? 5.902 22.359 -17.812 1 95.12 560 SER B CA 1
ATOM 10051 C C . SER B 1 560 ? 6.258 23.141 -19.062 1 95.12 560 SER B C 1
ATOM 10053 O O . SER B 1 560 ? 7.379 23.031 -19.562 1 95.12 560 SER B O 1
ATOM 10055 N N . MET B 1 561 ? 5.375 23.953 -19.578 1 95.19 561 MET B N 1
ATOM 10056 C CA . MET B 1 561 ? 5.543 24.703 -20.828 1 95.19 561 MET B CA 1
ATOM 10057 C C . MET B 1 561 ? 6.473 25.891 -20.625 1 95.19 561 MET B C 1
ATOM 10059 O O . MET B 1 561 ? 6.824 26.578 -21.578 1 95.19 561 MET B O 1
ATOM 10063 N N . LYS B 1 562 ? 6.855 26.062 -19.484 1 94 562 LYS B N 1
ATOM 10064 C CA . LYS B 1 562 ? 7.953 27 -19.266 1 94 562 LYS B CA 1
ATOM 10065 C C . LYS B 1 562 ? 9.258 26.453 -19.844 1 94 562 LYS B C 1
ATOM 10067 O O . LYS B 1 562 ? 10.227 27.203 -20.016 1 94 562 LYS B O 1
ATOM 10072 N N . HIS B 1 563 ? 9.289 25.188 -20.125 1 93.75 563 HIS B N 1
ATOM 10073 C CA . HIS B 1 563 ? 10.43 24.516 -20.734 1 93.75 563 HIS B CA 1
ATOM 10074 C C . HIS B 1 563 ? 10.047 23.828 -22.031 1 93.75 563 HIS B C 1
ATOM 10076 O O . HIS B 1 563 ? 10.281 22.625 -22.203 1 93.75 563 HIS B O 1
ATOM 10082 N N . PRO B 1 564 ? 9.617 24.547 -23 1 94 564 PRO B N 1
ATOM 10083 C CA . PRO B 1 564 ? 9.078 23.938 -24.219 1 94 564 PRO B CA 1
ATOM 10084 C C . PRO B 1 564 ? 10.141 23.172 -25.016 1 94 564 PRO B C 1
ATOM 10086 O O . PRO B 1 564 ? 9.844 22.125 -25.594 1 94 564 PRO B O 1
ATOM 10089 N N . GLN B 1 565 ? 11.367 23.641 -25.094 1 94.12 565 GLN B N 1
ATOM 10090 C CA . GLN B 1 565 ? 12.43 22.969 -25.828 1 94.12 565 GLN B CA 1
ATOM 10091 C C . GLN B 1 565 ? 12.773 21.625 -25.203 1 94.12 565 GLN B C 1
ATOM 10093 O O . GLN B 1 565 ? 12.953 20.641 -25.922 1 94.12 565 GLN B O 1
ATOM 10098 N N . GLU B 1 566 ? 12.859 21.609 -23.891 1 94.12 566 GLU B N 1
ATOM 10099 C CA . GLU B 1 566 ? 13.164 20.359 -23.188 1 94.12 566 GLU B CA 1
ATOM 10100 C C . GLU B 1 566 ? 12.031 19.359 -23.328 1 94.12 566 GLU B C 1
ATOM 10102 O O . GLU B 1 566 ? 12.273 18.156 -23.453 1 94.12 566 GLU B O 1
ATOM 10107 N N . MET B 1 567 ? 10.852 19.844 -23.297 1 95.25 567 MET B N 1
ATOM 10108 C CA . MET B 1 567 ? 9.688 18.969 -23.469 1 95.25 567 MET B CA 1
ATOM 10109 C C . MET B 1 567 ? 9.758 18.219 -24.781 1 95.25 567 MET B C 1
ATOM 10111 O O . MET B 1 567 ? 9.453 17.031 -24.844 1 95.25 567 MET B O 1
ATOM 10115 N N . LYS B 1 568 ? 10.195 18.906 -25.781 1 95 568 LYS B N 1
ATOM 10116 C CA . LYS B 1 568 ? 10.328 18.297 -27.109 1 95 568 LYS B CA 1
ATOM 10117 C C . LYS B 1 568 ? 11.523 17.344 -27.156 1 95 568 LYS B C 1
ATOM 10119 O O . LYS B 1 568 ? 11.414 16.234 -27.672 1 95 568 LYS B O 1
ATOM 10124 N N . THR B 1 569 ? 12.602 17.828 -26.594 1 94.94 569 THR B N 1
ATOM 10125 C CA . THR B 1 569 ? 13.844 17.062 -26.625 1 94.94 569 THR B CA 1
ATOM 10126 C C . THR B 1 569 ? 13.656 15.719 -25.938 1 94.94 569 THR B C 1
ATOM 10128 O O . THR B 1 569 ? 14.141 14.695 -26.438 1 94.94 569 THR B O 1
ATOM 10131 N N . TYR B 1 570 ? 12.945 15.711 -24.891 1 94.31 570 TYR B N 1
ATOM 10132 C CA . TYR B 1 570 ? 12.812 14.492 -24.094 1 94.31 570 TYR B CA 1
ATOM 10133 C C . TYR B 1 570 ? 11.477 13.805 -24.359 1 94.31 570 TYR B C 1
ATOM 10135 O O . TYR B 1 570 ? 11.109 12.852 -23.672 1 94.31 570 TYR B O 1
ATOM 10143 N N . SER B 1 571 ? 10.672 14.266 -25.266 1 94.25 571 SER B N 1
ATOM 10144 C CA . SER B 1 571 ? 9.414 13.68 -25.719 1 94.25 571 SER B CA 1
ATOM 10145 C C . SER B 1 571 ? 8.43 13.523 -24.562 1 94.25 571 SER B C 1
ATOM 10147 O O . SER B 1 571 ? 7.871 12.453 -24.344 1 94.25 571 SER B O 1
ATOM 10149 N N . VAL B 1 572 ? 8.336 14.555 -23.781 1 96.38 572 VAL B N 1
ATOM 10150 C CA . VAL B 1 572 ? 7.383 14.586 -22.688 1 96.38 572 VAL B CA 1
ATOM 10151 C C . VAL B 1 572 ? 6.004 14.992 -23.203 1 96.38 572 VAL B C 1
ATOM 10153 O O . VAL B 1 572 ? 5.871 15.984 -23.922 1 96.38 572 VAL B O 1
ATOM 10156 N N . SER B 1 573 ? 5 14.156 -22.891 1 96.38 573 SER B N 1
ATOM 10157 C CA . SER B 1 573 ? 3.641 14.461 -23.328 1 96.38 573 SER B CA 1
ATOM 10158 C C . SER B 1 573 ? 2.643 14.305 -22.188 1 96.38 573 SER B C 1
ATOM 10160 O O . SER B 1 573 ? 2.762 13.391 -21.375 1 96.38 573 SER B O 1
ATOM 10162 N N . PHE B 1 574 ? 1.657 15.242 -22.125 1 97.81 574 PHE B N 1
ATOM 10163 C CA . PHE B 1 574 ? 0.592 15.195 -21.125 1 97.81 574 PHE B CA 1
ATOM 10164 C C . PHE B 1 574 ? -0.676 14.594 -21.719 1 97.81 574 PHE B C 1
ATOM 10166 O O . PHE B 1 574 ? -1.721 14.57 -21.062 1 97.81 574 PHE B O 1
ATOM 10173 N N . ASP B 1 575 ? -0.602 14.023 -22.906 1 97.38 575 ASP B N 1
ATOM 10174 C CA . ASP B 1 575 ? -1.771 13.539 -23.641 1 97.38 575 ASP B CA 1
ATOM 10175 C C . ASP B 1 575 ? -2.496 12.453 -22.844 1 97.38 575 ASP B C 1
ATOM 10177 O O . ASP B 1 575 ? -3.727 12.445 -22.781 1 97.38 575 ASP B O 1
ATOM 10181 N N . SER B 1 576 ? -1.753 11.555 -22.344 1 97.5 576 SER B N 1
ATOM 10182 C CA . SER B 1 576 ? -2.361 10.461 -21.594 1 97.5 576 SER B CA 1
ATOM 10183 C C . SER B 1 576 ? -3.109 10.992 -20.375 1 97.5 576 SER B C 1
ATOM 10185 O O . SER B 1 576 ? -4.188 10.5 -20.031 1 97.5 576 SER B O 1
ATOM 10187 N N . LEU B 1 577 ? -2.533 11.93 -19.672 1 98.25 577 LEU B N 1
ATOM 10188 C CA . LEU B 1 577 ? -3.184 12.508 -18.5 1 98.25 577 LEU B CA 1
ATOM 10189 C C . LEU B 1 577 ? -4.461 13.242 -18.891 1 98.25 577 LEU B C 1
ATOM 10191 O O . LEU B 1 577 ? -5.492 13.094 -18.234 1 98.25 577 LEU B O 1
ATOM 10195 N N . PHE B 1 578 ? -4.395 14.047 -19.984 1 98.56 578 PHE B N 1
ATOM 10196 C CA . PHE B 1 578 ? -5.574 14.766 -20.453 1 98.56 578 PHE B CA 1
ATOM 10197 C C . PHE B 1 578 ? -6.668 13.789 -20.875 1 98.56 578 PHE B C 1
ATOM 10199 O O . PHE B 1 578 ? -7.848 14.023 -20.609 1 98.56 578 PHE B O 1
ATOM 10206 N N . SER B 1 579 ? -6.285 12.711 -21.531 1 98.25 579 SER B N 1
ATOM 10207 C CA . SER B 1 579 ? -7.25 11.688 -21.906 1 98.25 579 SER B CA 1
ATOM 10208 C C . SER B 1 579 ? -7.898 11.047 -20.688 1 98.25 579 SER B C 1
ATOM 10210 O O . SER B 1 579 ? -9.109 10.828 -20.672 1 98.25 579 SER B O 1
ATOM 10212 N N . ALA B 1 580 ? -7.082 10.711 -19.719 1 98.25 580 ALA B N 1
ATOM 10213 C CA . ALA B 1 580 ? -7.602 10.125 -18.484 1 98.25 580 ALA B CA 1
ATOM 10214 C C . ALA B 1 580 ? -8.594 11.062 -17.797 1 98.25 580 ALA B C 1
ATOM 10216 O O . ALA B 1 580 ? -9.633 10.625 -17.297 1 98.25 580 ALA B O 1
ATOM 10217 N N . VAL B 1 581 ? -8.273 12.352 -17.734 1 98.62 581 VAL B N 1
ATOM 10218 C CA . VAL B 1 581 ? -9.133 13.352 -17.125 1 98.62 581 VAL B CA 1
ATOM 10219 C C . VAL B 1 581 ? -10.445 13.453 -17.891 1 98.62 581 VAL B C 1
ATOM 10221 O O . VAL B 1 581 ? -11.516 13.57 -17.297 1 98.62 581 VAL B O 1
ATOM 10224 N N . LYS B 1 582 ? -10.359 13.453 -19.172 1 98.5 582 LYS B N 1
ATOM 10225 C CA . LYS B 1 582 ? -11.555 13.469 -20 1 98.5 582 LYS B CA 1
ATOM 10226 C C . LYS B 1 582 ? -12.445 12.258 -19.719 1 98.5 582 LYS B C 1
ATOM 10228 O O . LYS B 1 582 ? -13.656 12.398 -19.562 1 98.5 582 LYS B O 1
ATOM 10233 N N . ASN B 1 583 ? -11.812 11.055 -19.734 1 98.06 583 ASN B N 1
ATOM 10234 C CA . ASN B 1 583 ? -12.555 9.844 -19.406 1 98.06 583 ASN B CA 1
ATOM 10235 C C . ASN B 1 583 ? -13.203 9.93 -18.031 1 98.06 583 ASN B C 1
ATOM 10237 O O . ASN B 1 583 ? -14.359 9.531 -17.844 1 98.06 583 ASN B O 1
ATOM 10241 N N . PHE B 1 584 ? -12.492 10.422 -17.047 1 98.5 584 PHE B N 1
ATOM 10242 C CA . PHE B 1 584 ? -13.039 10.594 -15.703 1 98.5 584 PHE B CA 1
ATOM 10243 C C . PHE B 1 584 ? -14.266 11.5 -15.727 1 98.5 584 PHE B C 1
ATOM 10245 O O . PHE B 1 584 ? -15.258 11.219 -15.055 1 98.5 584 PHE B O 1
ATOM 10252 N N . THR B 1 585 ? -14.141 12.578 -16.438 1 98.62 585 THR B N 1
ATOM 10253 C CA . THR B 1 585 ? -15.234 13.547 -16.547 1 98.62 585 THR B CA 1
ATOM 10254 C C . THR B 1 585 ? -16.484 12.883 -17.109 1 98.62 585 THR B C 1
ATOM 10256 O O . THR B 1 585 ? -17.578 13.07 -16.578 1 98.62 585 THR B O 1
ATOM 10259 N N . GLU B 1 586 ? -16.328 12.102 -18.109 1 98.25 586 GLU B N 1
ATOM 10260 C CA . GLU B 1 586 ? -17.453 11.414 -18.734 1 98.25 586 GLU B CA 1
ATOM 10261 C C . GLU B 1 586 ? -18.062 10.383 -17.781 1 98.25 586 GLU B C 1
ATOM 10263 O O . GLU B 1 586 ? -19.281 10.328 -17.625 1 98.25 586 GLU B O 1
ATOM 10268 N N . ILE B 1 587 ? -17.266 9.633 -17.172 1 97.88 587 ILE B N 1
ATOM 10269 C CA . ILE B 1 587 ? -17.719 8.57 -16.297 1 97.88 587 ILE B CA 1
ATOM 10270 C C . ILE B 1 587 ? -18.375 9.18 -15.055 1 97.88 587 ILE B C 1
ATOM 10272 O O . ILE B 1 587 ? -19.406 8.68 -14.57 1 97.88 587 ILE B O 1
ATOM 10276 N N . ALA B 1 588 ? -17.75 10.227 -14.508 1 98.06 588 ALA B N 1
ATOM 10277 C CA . ALA B 1 588 ? -18.328 10.922 -13.367 1 98.06 588 ALA B CA 1
ATOM 10278 C C . ALA B 1 588 ? -19.703 11.477 -13.695 1 98.06 588 ALA B C 1
ATOM 10280 O O . ALA B 1 588 ? -20.625 11.422 -12.875 1 98.06 588 ALA B O 1
ATOM 10281 N N . SER B 1 589 ? -19.875 12.016 -14.898 1 97.75 589 SER B N 1
ATOM 10282 C CA . SER B 1 589 ? -21.172 12.531 -15.344 1 97.75 589 SER B CA 1
ATOM 10283 C C . SER B 1 589 ? -22.203 11.414 -15.438 1 97.75 589 SER B C 1
ATOM 10285 O O . SER B 1 589 ? -23.344 11.586 -15.023 1 97.75 589 SER B O 1
ATOM 10287 N N . ASN B 1 590 ? -21.812 10.297 -16.016 1 96.94 590 ASN B N 1
ATOM 10288 C CA . ASN B 1 590 ? -22.703 9.148 -16.109 1 96.94 590 ASN B CA 1
ATOM 10289 C C . ASN B 1 590 ? -23.125 8.648 -14.727 1 96.94 590 ASN B C 1
ATOM 10291 O O . ASN B 1 590 ? -24.281 8.289 -14.516 1 96.94 590 ASN B O 1
ATOM 10295 N N . PHE B 1 591 ? -22.266 8.609 -13.859 1 97.56 591 PHE B N 1
ATOM 10296 C CA . PHE B 1 591 ? -22.562 8.195 -12.492 1 97.56 591 PHE B CA 1
ATOM 10297 C C . PHE B 1 591 ? -23.578 9.125 -11.844 1 97.56 591 PHE B C 1
ATOM 10299 O O . PHE B 1 591 ? -24.5 8.672 -11.172 1 97.56 591 PHE B O 1
ATOM 10306 N N . SER B 1 592 ? -23.25 10.422 -12.016 1 96.31 592 SER B N 1
ATOM 10307 C CA . SER B 1 592 ? -24.156 11.414 -11.445 1 96.31 592 SER B CA 1
ATOM 10308 C C . SER B 1 592 ? -25.562 11.258 -12 1 96.31 592 SER B C 1
ATOM 10310 O O . SER B 1 592 ? -26.547 11.461 -11.281 1 96.31 592 SER B O 1
ATOM 10312 N N . GLU B 1 593 ? -25.703 10.906 -13.242 1 95.81 593 GLU B N 1
ATOM 10313 C CA . GLU B 1 593 ? -27 10.656 -13.844 1 95.81 593 GLU B CA 1
ATOM 10314 C C . GLU B 1 593 ? -27.672 9.43 -13.227 1 95.81 593 GLU B C 1
ATOM 10316 O O . GLU B 1 593 ? -28.875 9.453 -12.938 1 95.81 593 GLU B O 1
ATOM 10321 N N . ARG B 1 594 ? -26.922 8.438 -13.031 1 94.81 594 ARG B N 1
ATOM 10322 C CA . ARG B 1 594 ? -27.438 7.25 -12.367 1 94.81 594 ARG B CA 1
ATOM 10323 C C . ARG B 1 594 ? -27.891 7.562 -10.945 1 94.81 594 ARG B C 1
ATOM 10325 O O . ARG B 1 594 ? -28.875 7.012 -10.461 1 94.81 594 ARG B O 1
ATOM 10332 N N . LEU B 1 595 ? -27.141 8.359 -10.32 1 94.75 595 LEU B N 1
ATOM 10333 C CA . LEU B 1 595 ? -27.469 8.758 -8.953 1 94.75 595 LEU B CA 1
ATOM 10334 C C . LEU B 1 595 ? -28.797 9.484 -8.898 1 94.75 595 LEU B C 1
ATOM 10336 O O . LEU B 1 595 ? -29.578 9.312 -7.957 1 94.75 595 LEU B O 1
ATOM 10340 N N . GLN B 1 596 ? -29.078 10.297 -9.852 1 92.69 596 GLN B N 1
ATOM 10341 C CA . GLN B 1 596 ? -30.344 11.047 -9.922 1 92.69 596 GLN B CA 1
ATOM 10342 C C . GLN B 1 596 ? -31.531 10.109 -10.141 1 92.69 596 GLN B C 1
ATOM 10344 O O . GLN B 1 596 ? -32.625 10.367 -9.633 1 92.69 596 GLN B O 1
ATOM 10349 N N . ASP B 1 597 ? -31.266 9.008 -10.797 1 92.12 597 ASP B N 1
ATOM 10350 C CA . ASP B 1 597 ? -32.344 8.062 -11.133 1 92.12 597 ASP B CA 1
ATOM 10351 C C . ASP B 1 597 ? -32.406 6.93 -10.117 1 92.12 597 ASP B C 1
ATOM 10353 O O . ASP B 1 597 ? -33.156 5.984 -10.281 1 92.12 597 ASP B O 1
ATOM 10357 N N . LEU B 1 598 ? -31.656 7.102 -9.148 1 91.44 598 LEU B N 1
ATOM 10358 C CA . LEU B 1 598 ? -31.516 6.023 -8.172 1 91.44 598 LEU B CA 1
ATOM 10359 C C . LEU B 1 598 ? -32.812 5.824 -7.406 1 91.44 598 LEU B C 1
ATOM 10361 O O . LEU B 1 598 ? -33.438 6.793 -6.965 1 91.44 598 LEU B O 1
ATOM 10365 N N . ASP B 1 599 ? -33.312 4.555 -7.332 1 90.12 599 ASP B N 1
ATOM 10366 C CA . ASP B 1 599 ? -34.406 4.195 -6.441 1 90.12 599 ASP B CA 1
ATOM 10367 C C . ASP B 1 599 ? -33.938 4.191 -4.984 1 90.12 599 ASP B C 1
ATOM 10369 O O . ASP B 1 599 ? -33.375 3.211 -4.512 1 90.12 599 ASP B O 1
ATOM 10373 N N . LYS B 1 600 ? -34.281 5.102 -4.25 1 88.25 600 LYS B N 1
ATOM 10374 C CA . LYS B 1 600 ? -33.781 5.297 -2.887 1 88.25 600 LYS B CA 1
ATOM 10375 C C . LYS B 1 600 ? -34.438 4.309 -1.927 1 88.25 600 LYS B C 1
ATOM 10377 O O . LYS B 1 600 ? -34 4.18 -0.776 1 88.25 600 LYS B O 1
ATOM 10382 N N . ASN B 1 601 ? -35.344 3.5 -2.449 1 88.69 601 ASN B N 1
ATOM 10383 C CA . ASN B 1 601 ? -36 2.502 -1.608 1 88.69 601 ASN B CA 1
ATOM 10384 C C . ASN B 1 601 ? -35.281 1.155 -1.68 1 88.69 601 ASN B C 1
ATOM 10386 O O . ASN B 1 601 ? -35.625 0.238 -0.921 1 88.69 601 ASN B O 1
ATOM 10390 N N . ASN B 1 602 ? -34.438 1.131 -2.537 1 88.75 602 ASN B N 1
ATOM 10391 C CA . ASN B 1 602 ? -33.625 -0.069 -2.639 1 88.75 602 ASN B CA 1
ATOM 10392 C C . ASN B 1 602 ? -32.344 0.058 -1.818 1 88.75 602 ASN B C 1
ATOM 10394 O O . ASN B 1 602 ? -31.375 0.696 -2.254 1 88.75 602 ASN B O 1
ATOM 10398 N N . PRO B 1 603 ? -32.312 -0.592 -0.691 1 86.5 603 PRO B N 1
ATOM 10399 C CA . PRO B 1 603 ? -31.156 -0.387 0.206 1 86.5 603 PRO B CA 1
ATOM 10400 C C . PRO B 1 603 ? -29.844 -0.904 -0.379 1 86.5 603 PRO B C 1
ATOM 10402 O O . PRO B 1 603 ? -28.781 -0.353 -0.095 1 86.5 603 PRO B O 1
ATOM 10405 N N . ILE B 1 604 ? -29.906 -1.897 -1.169 1 84.56 604 ILE B N 1
ATOM 10406 C CA . ILE B 1 604 ? -28.703 -2.475 -1.737 1 84.56 604 ILE B CA 1
ATOM 10407 C C . ILE B 1 604 ? -28.094 -1.512 -2.758 1 84.56 604 ILE B C 1
ATOM 10409 O O . ILE B 1 604 ? -26.891 -1.265 -2.752 1 84.56 604 ILE B O 1
ATOM 10413 N N . LEU B 1 605 ? -28.984 -0.99 -3.602 1 87.31 605 LEU B N 1
ATOM 10414 C CA . LEU B 1 605 ? -28.5 -0.036 -4.602 1 87.31 605 LEU B CA 1
ATOM 10415 C C . LEU B 1 605 ? -27.969 1.229 -3.936 1 87.31 605 LEU B C 1
ATOM 10417 O O . LEU B 1 605 ? -26.984 1.804 -4.395 1 87.31 605 LEU B O 1
ATOM 10421 N N . LEU B 1 606 ? -28.656 1.632 -2.9 1 89.25 606 LEU B N 1
ATOM 10422 C CA . LEU B 1 606 ? -28.203 2.791 -2.137 1 89.25 606 LEU B CA 1
ATOM 10423 C C . LEU B 1 606 ? -26.828 2.553 -1.547 1 89.25 606 LEU B C 1
ATOM 10425 O O . LEU B 1 606 ? -25.953 3.43 -1.609 1 89.25 606 LEU B O 1
ATOM 10429 N N . ARG B 1 607 ? -26.609 1.408 -1.055 1 88.81 607 ARG B N 1
ATOM 10430 C CA . ARG B 1 607 ? -25.328 1.073 -0.443 1 88.81 607 ARG B CA 1
ATOM 10431 C C . ARG B 1 607 ? -24.219 1.007 -1.491 1 88.81 607 ARG B C 1
ATOM 10433 O O . ARG B 1 607 ? -23.109 1.463 -1.249 1 88.81 607 ARG B O 1
ATOM 10440 N N . ILE B 1 608 ? -24.547 0.464 -2.629 1 87.69 608 ILE B N 1
ATOM 10441 C CA . ILE B 1 608 ? -23.562 0.336 -3.701 1 87.69 608 ILE B CA 1
ATOM 10442 C C . ILE B 1 608 ? -23.094 1.722 -4.137 1 87.69 608 ILE B C 1
ATOM 10444 O O . ILE B 1 608 ? -21.891 1.971 -4.238 1 87.69 608 ILE B O 1
ATOM 10448 N N . MET B 1 609 ? -23.969 2.615 -4.324 1 92.88 609 MET B N 1
ATOM 10449 C CA . MET B 1 609 ? -23.609 3.938 -4.828 1 92.88 609 MET B CA 1
ATOM 10450 C C . MET B 1 609 ? -22.922 4.762 -3.748 1 92.88 609 MET B C 1
ATOM 10452 O O . MET B 1 609 ? -22 5.527 -4.035 1 92.88 609 MET B O 1
ATOM 10456 N N . ASN B 1 610 ? -23.297 4.609 -2.498 1 92.75 610 ASN B N 1
ATOM 10457 C CA . ASN B 1 610 ? -22.609 5.281 -1.4 1 92.75 610 ASN B CA 1
ATOM 10458 C C . ASN B 1 610 ? -21.172 4.781 -1.249 1 92.75 610 ASN B C 1
ATOM 10460 O O . ASN B 1 610 ? -20.266 5.562 -0.962 1 92.75 610 ASN B O 1
ATOM 10464 N N . ASP B 1 611 ? -21.031 3.471 -1.468 1 91.25 611 ASP B N 1
ATOM 10465 C CA . ASP B 1 611 ? -19.688 2.908 -1.403 1 91.25 611 ASP B CA 1
ATOM 10466 C C . ASP B 1 611 ? -18.797 3.482 -2.502 1 91.25 611 ASP B C 1
ATOM 10468 O O . ASP B 1 611 ? -17.625 3.811 -2.26 1 91.25 611 ASP B O 1
ATOM 10472 N N . GLN B 1 612 ? -19.344 3.602 -3.686 1 94.25 612 GLN B N 1
ATOM 10473 C CA . GLN B 1 612 ? -18.578 4.16 -4.789 1 94.25 612 GLN B CA 1
ATOM 10474 C C . GLN B 1 612 ? -18.141 5.594 -4.492 1 94.25 612 GLN B C 1
ATOM 10476 O O . GLN B 1 612 ? -17 5.977 -4.758 1 94.25 612 GLN B O 1
ATOM 10481 N N . LEU B 1 613 ? -19.031 6.355 -3.898 1 96.31 613 LEU B N 1
ATOM 10482 C CA . LEU B 1 613 ? -18.703 7.73 -3.529 1 96.31 613 LEU B CA 1
ATOM 10483 C C . LEU B 1 613 ? -17.641 7.766 -2.434 1 96.31 613 LEU B C 1
ATOM 10485 O O . LEU B 1 613 ? -16.688 8.539 -2.516 1 96.31 613 LEU B O 1
ATOM 10489 N N . MET B 1 614 ? -17.797 6.926 -1.458 1 94.25 614 MET B N 1
ATOM 10490 C CA . MET B 1 614 ? -16.875 6.895 -0.32 1 94.25 614 MET B CA 1
ATOM 10491 C C . MET B 1 614 ? -15.484 6.461 -0.756 1 94.25 614 MET B C 1
ATOM 10493 O O . MET B 1 614 ? -14.484 7.059 -0.346 1 94.25 614 MET B O 1
ATOM 10497 N N . PHE B 1 615 ? -15.391 5.469 -1.659 1 94.31 615 PHE B N 1
ATOM 10498 C CA . PHE B 1 615 ? -14.109 4.859 -2.008 1 94.31 615 PHE B CA 1
ATOM 10499 C C . PHE B 1 615 ? -13.406 5.66 -3.096 1 94.31 615 PHE B C 1
ATOM 10501 O O . PHE B 1 615 ? -12.234 5.422 -3.393 1 94.31 615 PHE B O 1
ATOM 10508 N N . LEU B 1 616 ? -14.047 6.633 -3.67 1 97.19 616 LEU B N 1
ATOM 10509 C CA . LEU B 1 616 ? -13.445 7.375 -4.773 1 97.19 616 LEU B CA 1
ATOM 10510 C C . LEU B 1 616 ? -12.164 8.07 -4.324 1 97.19 616 LEU B C 1
ATOM 10512 O O . LEU B 1 616 ? -11.141 8 -5.012 1 97.19 616 LEU B O 1
ATOM 10516 N N . GLU B 1 617 ? -12.203 8.695 -3.162 1 96.94 617 GLU B N 1
ATOM 10517 C CA . GLU B 1 617 ? -11.016 9.391 -2.67 1 96.94 617 GLU B CA 1
ATOM 10518 C C . GLU B 1 617 ? -9.844 8.422 -2.492 1 96.94 617 GLU B C 1
ATOM 10520 O O . GLU B 1 617 ? -8.703 8.75 -2.809 1 96.94 617 GLU B O 1
ATOM 10525 N N . ARG B 1 618 ? -10.102 7.207 -2.047 1 95.56 618 ARG B N 1
ATOM 10526 C CA . ARG B 1 618 ? -9.086 6.184 -1.84 1 95.56 618 ARG B CA 1
ATOM 10527 C C . ARG B 1 618 ? -8.477 5.738 -3.166 1 95.56 618 ARG B C 1
ATOM 10529 O O . ARG B 1 618 ? -7.309 5.344 -3.221 1 95.56 618 ARG B O 1
ATOM 10536 N N . ALA B 1 619 ? -9.258 5.852 -4.16 1 97.12 619 ALA B N 1
ATOM 10537 C CA . ALA B 1 619 ? -8.828 5.375 -5.473 1 97.12 619 ALA B CA 1
ATOM 10538 C C . ALA B 1 619 ? -7.711 6.246 -6.031 1 97.12 619 ALA B C 1
ATOM 10540 O O . ALA B 1 619 ? -7.008 5.844 -6.965 1 97.12 619 ALA B O 1
ATOM 10541 N N . PHE B 1 620 ? -7.496 7.375 -5.449 1 97.94 620 PHE B N 1
ATOM 10542 C CA . PHE B 1 620 ? -6.449 8.273 -5.926 1 97.94 620 PHE B CA 1
ATOM 10543 C C . PHE B 1 620 ? -5.145 8.031 -5.172 1 97.94 620 PHE B C 1
ATOM 10545 O O . PHE B 1 620 ? -4.152 8.719 -5.402 1 97.94 620 PHE B O 1
ATOM 10552 N N . THR B 1 621 ? -5.098 7.035 -4.297 1 96.69 621 THR B N 1
ATOM 10553 C CA . THR B 1 621 ? -3.879 6.742 -3.553 1 96.69 621 THR B CA 1
ATOM 10554 C C . THR B 1 621 ? -3.07 5.652 -4.25 1 96.69 621 THR B C 1
ATOM 10556 O O . THR B 1 621 ? -3.639 4.754 -4.875 1 96.69 621 THR B O 1
ATOM 10559 N N . ASP B 1 622 ? -1.819 5.773 -4.195 1 95.88 622 ASP B N 1
ATOM 10560 C CA . ASP B 1 622 ? -0.865 4.777 -4.668 1 95.88 622 ASP B CA 1
ATOM 10561 C C . ASP B 1 622 ? -0.137 4.113 -3.502 1 95.88 622 ASP B C 1
ATOM 10563 O O . ASP B 1 622 ? 0.571 4.781 -2.746 1 95.88 622 ASP B O 1
ATOM 10567 N N . PRO B 1 623 ? -0.237 2.801 -3.371 1 92.25 623 PRO B N 1
ATOM 10568 C CA . PRO B 1 623 ? 0.406 2.111 -2.25 1 92.25 623 PRO B CA 1
ATOM 10569 C C . PRO B 1 623 ? 1.924 2.281 -2.246 1 92.25 623 PRO B C 1
ATOM 10571 O O . PRO B 1 623 ? 2.561 2.141 -1.199 1 92.25 623 PRO B O 1
ATOM 10574 N N . LEU B 1 624 ? 2.496 2.572 -3.371 1 94 624 LEU B N 1
ATOM 10575 C CA . LEU B 1 624 ? 3.943 2.742 -3.439 1 94 624 LEU B CA 1
ATOM 10576 C C . LEU B 1 624 ? 4.348 4.137 -2.973 1 94 624 LEU B C 1
ATOM 10578 O O . LEU B 1 624 ? 5.527 4.391 -2.713 1 94 624 LEU B O 1
ATOM 10582 N N . GLY B 1 625 ? 3.412 5.047 -2.842 1 95.31 625 GLY B N 1
ATOM 10583 C CA . GLY B 1 625 ? 3.678 6.398 -2.375 1 95.31 625 GLY B CA 1
ATOM 10584 C C . GLY B 1 625 ? 4.32 7.281 -3.43 1 95.31 625 GLY B C 1
ATOM 10585 O O . GLY B 1 625 ? 4.543 6.84 -4.559 1 95.31 625 GLY B O 1
ATOM 10586 N N . LEU B 1 626 ? 4.477 8.516 -3.109 1 95.88 626 LEU B N 1
ATOM 10587 C CA . LEU B 1 626 ? 5.211 9.461 -3.941 1 95.88 626 LEU B CA 1
ATOM 10588 C C . LEU B 1 626 ? 6.711 9.18 -3.889 1 95.88 626 LEU B C 1
ATOM 10590 O O . LEU B 1 626 ? 7.176 8.445 -3.016 1 95.88 626 LEU B O 1
ATOM 10594 N N . PRO B 1 627 ? 7.477 9.672 -4.82 1 93.62 627 PRO B N 1
ATOM 10595 C CA . PRO B 1 627 ? 8.914 9.383 -4.84 1 93.62 627 PRO B CA 1
ATOM 10596 C C . PRO B 1 627 ? 9.594 9.68 -3.506 1 93.62 627 PRO B C 1
ATOM 10598 O O . PRO B 1 627 ? 9.508 10.797 -2.994 1 93.62 627 PRO B O 1
ATOM 10601 N N . ASP B 1 628 ? 10.18 8.672 -2.889 1 90.38 628 ASP B N 1
ATOM 10602 C CA . ASP B 1 628 ? 10.953 8.695 -1.653 1 90.38 628 ASP B CA 1
ATOM 10603 C C . ASP B 1 628 ? 10.07 9.055 -0.459 1 90.38 628 ASP B C 1
ATOM 10605 O O . ASP B 1 628 ? 10.562 9.531 0.565 1 90.38 628 ASP B O 1
ATOM 10609 N N . ARG B 1 629 ? 8.758 8.961 -0.599 1 93.94 629 ARG B N 1
ATOM 10610 C CA . ARG B 1 629 ? 7.777 9.258 0.44 1 93.94 629 ARG B CA 1
ATOM 10611 C C . ARG B 1 629 ? 6.684 8.195 0.481 1 93.94 629 ARG B C 1
ATOM 10613 O O . ARG B 1 629 ? 5.551 8.453 0.069 1 93.94 629 ARG B O 1
ATOM 10620 N N . PRO B 1 630 ? 6.996 7.141 1.084 1 93.69 630 PRO B N 1
ATOM 10621 C CA . PRO B 1 630 ? 6.086 5.992 1.013 1 93.69 630 PRO B CA 1
ATOM 10622 C C . PRO B 1 630 ? 4.773 6.234 1.758 1 93.69 630 PRO B C 1
ATOM 10624 O O . PRO B 1 630 ? 3.803 5.504 1.555 1 93.69 630 PRO B O 1
ATOM 10627 N N . PHE B 1 631 ? 4.695 7.273 2.564 1 95.12 631 PHE B N 1
ATOM 10628 C CA . PHE B 1 631 ? 3.49 7.449 3.363 1 95.12 631 PHE B CA 1
ATOM 10629 C C . PHE B 1 631 ? 2.613 8.555 2.779 1 95.12 631 PHE B C 1
ATOM 10631 O O . PHE B 1 631 ? 1.481 8.75 3.227 1 95.12 631 PHE B O 1
ATOM 10638 N N . TYR B 1 632 ? 3.129 9.336 1.892 1 95.06 632 TYR B N 1
ATOM 10639 C CA . TYR B 1 632 ? 2.309 10.227 1.083 1 95.06 632 TYR B CA 1
ATOM 10640 C C . TYR B 1 632 ? 1.827 9.531 -0.184 1 95.06 632 TYR B C 1
ATOM 10642 O O . TYR B 1 632 ? 2.516 9.547 -1.207 1 95.06 632 TYR B O 1
ATOM 10650 N N . ARG B 1 633 ? 0.629 9.055 -0.071 1 96.38 633 ARG B N 1
ATOM 10651 C CA . ARG B 1 633 ? 0.187 8.109 -1.09 1 96.38 633 ARG B CA 1
ATOM 10652 C C . ARG B 1 633 ? -0.806 8.758 -2.047 1 96.38 633 ARG B C 1
ATOM 10654 O O . ARG B 1 633 ? -1.125 8.195 -3.096 1 96.38 633 ARG B O 1
ATOM 10661 N N . HIS B 1 634 ? -1.327 9.945 -1.73 1 96.75 634 HIS B N 1
ATOM 10662 C CA . HIS B 1 634 ? -2.318 10.609 -2.568 1 96.75 634 HIS B CA 1
ATOM 10663 C C . HIS B 1 634 ? -1.671 11.219 -3.807 1 96.75 634 HIS B C 1
ATOM 10665 O O . HIS B 1 634 ? -0.835 12.125 -3.693 1 96.75 634 HIS B O 1
ATOM 10671 N N . VAL B 1 635 ? -2.055 10.859 -4.957 1 97.5 635 VAL B N 1
ATOM 10672 C CA . VAL B 1 635 ? -1.374 11.203 -6.199 1 97.5 635 VAL B CA 1
ATOM 10673 C C . VAL B 1 635 ? -1.827 12.578 -6.676 1 97.5 635 VAL B C 1
ATOM 10675 O O . VAL B 1 635 ? -1.085 13.281 -7.371 1 97.5 635 VAL B O 1
ATOM 10678 N N . ILE B 1 636 ? -3.031 13.008 -6.246 1 96.88 636 ILE B N 1
ATOM 10679 C CA . ILE B 1 636 ? -3.602 14.258 -6.73 1 96.88 636 ILE B CA 1
ATOM 10680 C C . ILE B 1 636 ? -3.225 15.391 -5.785 1 96.88 636 ILE B C 1
ATOM 10682 O O . ILE B 1 636 ? -2.984 16.516 -6.223 1 96.88 636 ILE B O 1
ATOM 10686 N N . TYR B 1 637 ? -3.225 14.984 -4.465 1 92.06 637 TYR B N 1
ATOM 10687 C CA . TYR B 1 637 ? -2.996 16.016 -3.459 1 92.06 637 TYR B CA 1
ATOM 10688 C C . TYR B 1 637 ? -1.965 15.555 -2.434 1 92.06 637 TYR B C 1
ATOM 10690 O O . TYR B 1 637 ? -2.17 14.562 -1.739 1 92.06 637 TYR B O 1
ATOM 10698 N N . ALA B 1 638 ? -0.89 16.281 -2.361 1 90.69 638 ALA B N 1
ATOM 10699 C CA . ALA B 1 638 ? 0.11 16.094 -1.315 1 90.69 638 ALA B CA 1
ATOM 10700 C C . ALA B 1 638 ? 1.062 17.281 -1.235 1 90.69 638 ALA B C 1
ATOM 10702 O O . ALA B 1 638 ? 1.137 18.094 -2.164 1 90.69 638 ALA B O 1
ATOM 10703 N N . PRO B 1 639 ? 1.629 17.344 -0.122 1 89.25 639 PRO B N 1
ATOM 10704 C CA . PRO B 1 639 ? 2.627 18.422 -0.064 1 89.25 639 PRO B CA 1
ATOM 10705 C C . PRO B 1 639 ? 3.818 18.172 -0.984 1 89.25 639 PRO B C 1
ATOM 10707 O O . PRO B 1 639 ? 4.109 17.016 -1.32 1 89.25 639 PRO B O 1
ATOM 10710 N N . SER B 1 640 ? 4.355 19.234 -1.314 1 88.06 640 SER B N 1
ATOM 10711 C CA . SER B 1 640 ? 5.613 19.125 -2.047 1 88.06 640 SER B CA 1
ATOM 10712 C C . SER B 1 640 ? 6.727 18.578 -1.158 1 88.06 640 SER B C 1
ATOM 10714 O O . SER B 1 640 ? 6.715 18.781 0.057 1 88.06 640 SER B O 1
ATOM 10716 N N . SER B 1 641 ? 7.625 17.906 -1.778 1 86.06 641 SER B N 1
ATOM 10717 C CA . SER B 1 641 ? 8.789 17.422 -1.053 1 86.06 641 SER B CA 1
ATOM 10718 C C . SER B 1 641 ? 9.68 18.578 -0.597 1 86.06 641 SER B C 1
ATOM 10720 O O . SER B 1 641 ? 10.539 18.391 0.269 1 86.06 641 SER B O 1
ATOM 10722 N N . HIS B 1 642 ? 9.398 19.719 -1.03 1 81.19 642 HIS B N 1
ATOM 10723 C CA . HIS B 1 642 ? 10.227 20.891 -0.734 1 81.19 642 HIS B CA 1
ATOM 10724 C C . HIS B 1 642 ? 9.516 21.844 0.216 1 81.19 642 HIS B C 1
ATOM 10726 O O . HIS B 1 642 ? 10.102 22.828 0.668 1 81.19 642 HIS B O 1
ATOM 10732 N N . ASN B 1 643 ? 8.297 21.531 0.453 1 78.38 643 ASN B N 1
ATOM 10733 C CA . ASN B 1 643 ? 7.496 22.328 1.391 1 78.38 643 ASN B CA 1
ATOM 10734 C C . ASN B 1 643 ? 6.344 21.5 1.963 1 78.38 643 ASN B C 1
ATOM 10736 O O . ASN B 1 643 ? 5.301 21.359 1.324 1 78.38 643 ASN B O 1
ATOM 10740 N N . LYS B 1 644 ? 6.375 21.188 3.119 1 76.69 644 LYS B N 1
ATOM 10741 C CA . LYS B 1 644 ? 5.414 20.312 3.779 1 76.69 644 LYS B CA 1
ATOM 10742 C C . LYS B 1 644 ? 4.059 21 3.939 1 76.69 644 LYS B C 1
ATOM 10744 O O . LYS B 1 644 ? 3.023 20.328 3.973 1 76.69 644 LYS B O 1
ATOM 10749 N N . TYR B 1 645 ? 4.016 22.281 3.992 1 73.25 645 TYR B N 1
ATOM 10750 C CA . TYR B 1 645 ? 2.789 22.953 4.402 1 73.25 645 TYR B CA 1
ATOM 10751 C C . TYR B 1 645 ? 1.886 23.219 3.201 1 73.25 645 TYR B C 1
ATOM 10753 O O . TYR B 1 645 ? 0.694 23.484 3.361 1 73.25 645 TYR B O 1
ATOM 10761 N N . VAL B 1 646 ? 2.4 23.094 2.033 1 75.88 646 VAL B N 1
ATOM 10762 C CA . VAL B 1 646 ? 1.591 23.484 0.885 1 75.88 646 VAL B CA 1
ATOM 10763 C C . VAL B 1 646 ? 1.125 22.234 0.134 1 75.88 646 VAL B C 1
ATOM 10765 O O . VAL B 1 646 ? 1.934 21.359 -0.198 1 75.88 646 VAL B O 1
ATOM 10768 N N . GLY B 1 647 ? -0.157 22.234 0.007 1 79.94 647 GLY B N 1
ATOM 10769 C CA . GLY B 1 647 ? -0.709 21.172 -0.823 1 79.94 647 GLY B CA 1
ATOM 10770 C C . GLY B 1 647 ? -0.582 21.453 -2.309 1 79.94 647 GLY B C 1
ATOM 10771 O O . GLY B 1 647 ? -0.924 22.547 -2.773 1 79.94 647 GLY B O 1
ATOM 10772 N N . GLU B 1 648 ? -0.007 20.531 -2.973 1 87.38 648 GLU B N 1
ATOM 10773 C CA . GLU B 1 648 ? 0.182 20.656 -4.414 1 87.38 648 GLU B CA 1
ATOM 10774 C C . GLU B 1 648 ? -0.673 19.656 -5.176 1 87.38 648 GLU B C 1
ATOM 10776 O O . GLU B 1 648 ? -0.987 18.578 -4.656 1 87.38 648 GLU B O 1
ATOM 10781 N N . SER B 1 649 ? -1.108 20.156 -6.352 1 92.56 649 SER B N 1
ATOM 10782 C CA . SER B 1 649 ? -1.788 19.234 -7.25 1 92.56 649 SER B CA 1
ATOM 10783 C C . SER B 1 649 ? -0.788 18.422 -8.07 1 92.56 649 SER B C 1
ATOM 10785 O O . SER B 1 649 ? 0.201 18.969 -8.562 1 92.56 649 SER B O 1
ATOM 10787 N N . PHE B 1 650 ? -1.054 17.203 -8.172 1 96.75 650 PHE B N 1
ATOM 10788 C CA . PHE B 1 650 ? -0.133 16.281 -8.828 1 96.75 650 PHE B CA 1
ATOM 10789 C C . PHE B 1 650 ? 1.29 16.484 -8.32 1 96.75 650 PHE B C 1
ATOM 10791 O O . PHE B 1 650 ? 2.195 16.781 -9.102 1 96.75 650 PHE B O 1
ATOM 10798 N N . PRO B 1 651 ? 1.481 16.219 -7.062 1 95.38 651 PRO B N 1
ATOM 10799 C CA . PRO B 1 651 ? 2.752 16.547 -6.41 1 95.38 651 PRO B CA 1
ATOM 10800 C C . PRO B 1 651 ? 3.938 15.812 -7.031 1 95.38 651 PRO B C 1
ATOM 10802 O O . PRO B 1 651 ? 5.043 16.359 -7.09 1 95.38 651 PRO B O 1
ATOM 10805 N N . GLY B 1 652 ? 3.719 14.617 -7.5 1 96.38 652 GLY B N 1
ATOM 10806 C CA . GLY B 1 652 ? 4.797 13.898 -8.164 1 96.38 652 GLY B CA 1
ATOM 10807 C C . GLY B 1 652 ? 5.344 14.633 -9.375 1 96.38 652 GLY B C 1
ATOM 10808 O O . GLY B 1 652 ? 6.559 14.773 -9.531 1 96.38 652 GLY B O 1
ATOM 10809 N N . ILE B 1 653 ? 4.438 15.086 -10.227 1 97.5 653 ILE B N 1
ATOM 10810 C CA . ILE B 1 653 ? 4.832 15.82 -11.422 1 97.5 653 ILE B CA 1
ATOM 10811 C C . ILE B 1 653 ? 5.434 17.172 -11.023 1 97.5 653 ILE B C 1
ATOM 10813 O O . ILE B 1 653 ? 6.473 17.578 -11.555 1 97.5 653 ILE B O 1
ATOM 10817 N N . TYR B 1 654 ? 4.777 17.828 -10.102 1 95.44 654 TYR B N 1
ATOM 10818 C CA . TYR B 1 654 ? 5.223 19.141 -9.641 1 95.44 654 TYR B CA 1
ATOM 10819 C C . TYR B 1 654 ? 6.652 19.078 -9.117 1 95.44 654 TYR B C 1
ATOM 10821 O O . TYR B 1 654 ? 7.5 19.891 -9.5 1 95.44 654 TYR B O 1
ATOM 10829 N N . ASP B 1 655 ? 6.922 18.172 -8.227 1 94.06 655 ASP B N 1
ATOM 10830 C CA . ASP B 1 655 ? 8.258 18.016 -7.648 1 94.06 655 ASP B CA 1
ATOM 10831 C C . ASP B 1 655 ? 9.281 17.656 -8.719 1 94.06 655 ASP B C 1
ATOM 10833 O O . ASP B 1 655 ? 10.414 18.125 -8.688 1 94.06 655 ASP B O 1
ATOM 10837 N N . ALA B 1 656 ? 8.883 16.75 -9.617 1 95.44 656 ALA B N 1
ATOM 10838 C CA . ALA B 1 656 ? 9.789 16.359 -10.695 1 95.44 656 ALA B CA 1
ATOM 10839 C C . ALA B 1 656 ? 10.172 17.578 -11.547 1 95.44 656 ALA B C 1
ATOM 10841 O O . ALA B 1 656 ? 11.336 17.734 -11.914 1 95.44 656 ALA B O 1
ATOM 10842 N N . LEU B 1 657 ? 9.219 18.422 -11.867 1 94.25 657 LEU B N 1
ATOM 10843 C CA . LEU B 1 657 ? 9.469 19.625 -12.656 1 94.25 657 LEU B CA 1
ATOM 10844 C C . LEU B 1 657 ? 10.344 20.609 -11.875 1 94.25 657 LEU B C 1
ATOM 10846 O O . LEU B 1 657 ? 11.211 21.266 -12.453 1 94.25 657 LEU B O 1
ATOM 10850 N N . PHE B 1 658 ? 10.078 20.672 -10.609 1 88.5 658 PHE B N 1
ATOM 10851 C CA . PHE B 1 658 ? 10.867 21.547 -9.75 1 88.5 658 PHE B CA 1
ATOM 10852 C C . PHE B 1 658 ? 12.328 21.125 -9.742 1 88.5 658 PHE B C 1
ATOM 10854 O O . PHE B 1 658 ? 13.227 21.969 -9.711 1 88.5 658 PHE B O 1
ATOM 10861 N N . ASP B 1 659 ? 12.547 19.875 -9.82 1 89.19 659 ASP B N 1
ATOM 10862 C CA . ASP B 1 659 ? 13.883 19.312 -9.625 1 89.19 659 ASP B CA 1
ATOM 10863 C C . ASP B 1 659 ? 14.664 19.297 -10.938 1 89.19 659 ASP B C 1
ATOM 10865 O O . ASP B 1 659 ? 15.844 18.922 -10.961 1 89.19 659 ASP B O 1
ATOM 10869 N N . ILE B 1 660 ? 14.133 19.641 -12.078 1 89.88 660 ILE B N 1
ATOM 10870 C CA . ILE B 1 660 ? 14.828 19.578 -13.359 1 89.88 660 ILE B CA 1
ATOM 10871 C C . ILE B 1 660 ? 16.062 20.453 -13.32 1 89.88 660 ILE B C 1
ATOM 10873 O O . ILE B 1 660 ? 17.109 20.109 -13.898 1 89.88 660 ILE B O 1
ATOM 10877 N N . GLU B 1 661 ? 15.953 21.562 -12.617 1 79.69 661 GLU B N 1
ATOM 10878 C CA . GLU B 1 661 ? 17.094 22.484 -12.578 1 79.69 661 GLU B CA 1
ATOM 10879 C C . GLU B 1 661 ? 18.094 22.078 -11.508 1 79.69 661 GLU B C 1
ATOM 10881 O O . GLU B 1 661 ? 19.25 22.5 -11.539 1 79.69 661 GLU B O 1
ATOM 10886 N N . ASN B 1 662 ? 17.688 21.203 -10.664 1 75.38 662 ASN B N 1
ATOM 10887 C CA . ASN B 1 662 ? 18.516 20.891 -9.508 1 75.38 662 ASN B CA 1
ATOM 10888 C C . ASN B 1 662 ? 19.234 19.547 -9.672 1 75.38 662 ASN B C 1
ATOM 10890 O O . ASN B 1 662 ? 20.141 19.234 -8.914 1 75.38 662 ASN B O 1
ATOM 10894 N N . ARG B 1 663 ? 18.906 18.797 -10.656 1 75.25 663 ARG B N 1
ATOM 10895 C CA . ARG B 1 663 ? 19.469 17.469 -10.797 1 75.25 663 ARG B CA 1
ATOM 10896 C C . ARG B 1 663 ? 20.703 17.484 -11.695 1 75.25 663 ARG B C 1
ATOM 10898 O O . ARG B 1 663 ? 20.766 18.25 -12.656 1 75.25 663 ARG B O 1
ATOM 10905 N N . VAL B 1 664 ? 21.609 16.609 -11.336 1 79 664 VAL B N 1
ATOM 10906 C CA . VAL B 1 664 ? 22.906 16.5 -12.016 1 79 664 VAL B CA 1
ATOM 10907 C C . VAL B 1 664 ? 22.703 15.961 -13.43 1 79 664 VAL B C 1
ATOM 10909 O O . VAL B 1 664 ? 23.312 16.453 -14.383 1 79 664 VAL B O 1
ATOM 10912 N N . ASP B 1 665 ? 21.781 15.023 -13.617 1 88.75 665 ASP B N 1
ATOM 10913 C CA . ASP B 1 665 ? 21.5 14.406 -14.914 1 88.75 665 ASP B CA 1
ATOM 10914 C C . ASP B 1 665 ? 20.141 14.836 -15.453 1 88.75 665 ASP B C 1
ATOM 10916 O O . ASP B 1 665 ? 19.109 14.297 -15.047 1 88.75 665 ASP B O 1
ATOM 10920 N N . PRO B 1 666 ? 20.141 15.711 -16.391 1 89.81 666 PRO B N 1
ATOM 10921 C CA . PRO B 1 666 ? 18.875 16.219 -16.922 1 89.81 666 PRO B CA 1
ATOM 10922 C C . PRO B 1 666 ? 18 15.125 -17.531 1 89.81 666 PRO B C 1
ATOM 10924 O O . PRO B 1 666 ? 16.781 15.172 -17.422 1 89.81 666 PRO B O 1
ATOM 10927 N N . SER B 1 667 ? 18.656 14.172 -18.188 1 90.94 667 SER B N 1
ATOM 10928 C CA . SER B 1 667 ? 17.891 13.094 -18.797 1 90.94 667 SER B CA 1
ATOM 10929 C C . SER B 1 667 ? 17.094 12.312 -17.75 1 90.94 667 SER B C 1
ATOM 10931 O O . SER B 1 667 ? 15.914 12.016 -17.969 1 90.94 667 SER B O 1
ATOM 10933 N N . LYS B 1 668 ? 17.734 12.016 -16.672 1 91.38 668 LYS B N 1
ATOM 10934 C CA . LYS B 1 668 ? 17.062 11.289 -15.602 1 91.38 668 LYS B CA 1
ATOM 10935 C C . LYS B 1 668 ? 15.953 12.133 -14.977 1 91.38 668 LYS B C 1
ATOM 10937 O O . LYS B 1 668 ? 14.93 11.602 -14.555 1 91.38 668 LYS B O 1
ATOM 10942 N N . ALA B 1 669 ? 16.188 13.383 -14.891 1 93.81 669 ALA B N 1
ATOM 10943 C CA . ALA B 1 669 ? 15.188 14.289 -14.328 1 93.81 669 ALA B CA 1
ATOM 10944 C C . ALA B 1 669 ? 13.922 14.312 -15.18 1 93.81 669 ALA B C 1
ATOM 10946 O O . ALA B 1 669 ? 12.812 14.242 -14.648 1 93.81 669 ALA B O 1
ATOM 10947 N N . TRP B 1 670 ? 14.125 14.406 -16.438 1 95.31 670 TRP B N 1
ATOM 10948 C CA . TRP B 1 670 ? 12.977 14.484 -17.328 1 95.31 670 TRP B CA 1
ATOM 10949 C C . TRP B 1 670 ? 12.289 13.125 -17.453 1 95.31 670 TRP B C 1
ATOM 10951 O O . TRP B 1 670 ? 11.078 13.055 -17.672 1 95.31 670 TRP B O 1
ATOM 10961 N N . GLU B 1 671 ? 13.07 12.023 -17.297 1 94.94 671 GLU B N 1
ATOM 10962 C CA . GLU B 1 671 ? 12.461 10.695 -17.219 1 94.94 671 GLU B CA 1
ATOM 10963 C C . GLU B 1 671 ? 11.523 10.578 -16.031 1 94.94 671 GLU B C 1
ATOM 10965 O O . GLU B 1 671 ? 10.477 9.938 -16.109 1 94.94 671 GLU B O 1
ATOM 10970 N N . GLU B 1 672 ? 11.93 11.172 -14.969 1 95.75 672 GLU B N 1
ATOM 10971 C CA . GLU B 1 672 ? 11.07 11.156 -13.789 1 95.75 672 GLU B CA 1
ATOM 10972 C C . GLU B 1 672 ? 9.781 11.93 -14.039 1 95.75 672 GLU B C 1
ATOM 10974 O O . GLU B 1 672 ? 8.719 11.555 -13.539 1 95.75 672 GLU B O 1
ATOM 10979 N N . VAL B 1 673 ? 9.852 13.039 -14.766 1 97.25 673 VAL B N 1
ATOM 10980 C CA . VAL B 1 673 ? 8.656 13.789 -15.125 1 97.25 673 VAL B CA 1
ATOM 10981 C C . VAL B 1 673 ? 7.703 12.898 -15.914 1 97.25 673 VAL B C 1
ATOM 10983 O O . VAL B 1 673 ? 6.512 12.82 -15.609 1 97.25 673 VAL B O 1
ATOM 10986 N N . LYS B 1 674 ? 8.227 12.18 -16.891 1 97.12 674 LYS B N 1
ATOM 10987 C CA . LYS B 1 674 ? 7.426 11.258 -17.703 1 97.12 674 LYS B CA 1
ATOM 10988 C C . LYS B 1 674 ? 6.789 10.18 -16.828 1 97.12 674 LYS B C 1
ATOM 10990 O O . LYS B 1 674 ? 5.617 9.844 -17 1 97.12 674 LYS B O 1
ATOM 10995 N N . ARG B 1 675 ? 7.586 9.641 -15.984 1 97.25 675 ARG B N 1
ATOM 10996 C CA . ARG B 1 675 ? 7.109 8.586 -15.102 1 97.25 675 ARG B CA 1
ATOM 10997 C C . ARG B 1 675 ? 5.938 9.062 -14.25 1 97.25 675 ARG B C 1
ATOM 10999 O O . ARG B 1 675 ? 4.926 8.375 -14.125 1 97.25 675 ARG B O 1
ATOM 11006 N N . GLN B 1 676 ? 6.051 10.234 -13.664 1 97.88 676 GLN B N 1
ATOM 11007 C CA . GLN B 1 676 ? 5.012 10.75 -12.781 1 97.88 676 GLN B CA 1
ATOM 11008 C C . GLN B 1 676 ? 3.75 11.102 -13.57 1 97.88 676 GLN B C 1
ATOM 11010 O O . GLN B 1 676 ? 2.637 10.961 -13.062 1 97.88 676 GLN B O 1
ATOM 11015 N N . ILE B 1 677 ? 3.904 11.578 -14.797 1 98.25 677 ILE B N 1
ATOM 11016 C CA . ILE B 1 677 ? 2.746 11.836 -15.648 1 98.25 677 ILE B CA 1
ATOM 11017 C C . ILE B 1 677 ? 2.002 10.523 -15.906 1 98.25 677 ILE B C 1
ATOM 11019 O O . ILE B 1 677 ? 0.772 10.477 -15.82 1 98.25 677 ILE B O 1
ATOM 11023 N N . SER B 1 678 ? 2.736 9.477 -16.203 1 98.06 678 SER B N 1
ATOM 11024 C CA . SER B 1 678 ? 2.146 8.164 -16.453 1 98.06 678 SER B CA 1
ATOM 11025 C C . SER B 1 678 ? 1.403 7.648 -15.227 1 98.06 678 SER B C 1
ATOM 11027 O O . SER B 1 678 ? 0.293 7.129 -15.344 1 98.06 678 SER B O 1
ATOM 11029 N N . ILE B 1 679 ? 1.991 7.766 -14.102 1 97.88 679 ILE B N 1
ATOM 11030 C CA . ILE B 1 679 ? 1.376 7.32 -12.859 1 97.88 679 ILE B CA 1
ATOM 11031 C C . ILE B 1 679 ? 0.086 8.102 -12.609 1 97.88 679 ILE B C 1
ATOM 11033 O O . ILE B 1 679 ? -0.937 7.52 -12.242 1 97.88 679 ILE B O 1
ATOM 11037 N N . ALA B 1 680 ? 0.173 9.414 -12.766 1 98.31 680 ALA B N 1
ATOM 11038 C CA . ALA B 1 680 ? -1.014 10.25 -12.602 1 98.31 680 ALA B CA 1
ATOM 11039 C C . ALA B 1 680 ? -2.121 9.828 -13.562 1 98.31 680 ALA B C 1
ATOM 11041 O O . ALA B 1 680 ? -3.285 9.719 -13.164 1 98.31 680 ALA B O 1
ATOM 11042 N N . ALA B 1 681 ? -1.778 9.625 -14.82 1 98.25 681 ALA B N 1
ATOM 11043 C CA . ALA B 1 681 ? -2.748 9.203 -15.828 1 98.25 681 ALA B CA 1
ATOM 11044 C C . ALA B 1 681 ? -3.4 7.883 -15.445 1 98.25 681 ALA B C 1
ATOM 11046 O O . ALA B 1 681 ? -4.625 7.75 -15.492 1 98.25 681 ALA B O 1
ATOM 11047 N N . PHE B 1 682 ? -2.619 6.969 -15.078 1 97.5 682 PHE B N 1
ATOM 11048 C CA . PHE B 1 682 ? -3.131 5.672 -14.656 1 97.5 682 PHE B CA 1
ATOM 11049 C C . PHE B 1 682 ? -4.074 5.82 -13.469 1 97.5 682 PHE B C 1
ATOM 11051 O O . PHE B 1 682 ? -5.148 5.215 -13.445 1 97.5 682 PHE B O 1
ATOM 11058 N N . THR B 1 683 ? -3.619 6.543 -12.469 1 97.94 683 THR B N 1
ATOM 11059 C CA . THR B 1 683 ? -4.387 6.699 -11.234 1 97.94 683 THR B CA 1
ATOM 11060 C C . THR B 1 683 ? -5.75 7.32 -11.523 1 97.94 683 THR B C 1
ATOM 11062 O O . THR B 1 683 ? -6.77 6.855 -11.016 1 97.94 683 THR B O 1
ATOM 11065 N N . VAL B 1 684 ? -5.754 8.359 -12.312 1 98.31 684 VAL B N 1
ATOM 11066 C CA . VAL B 1 684 ? -7 9.039 -12.648 1 98.31 684 VAL B CA 1
ATOM 11067 C C . VAL B 1 684 ? -7.914 8.078 -13.414 1 98.31 684 VAL B C 1
ATOM 11069 O O . VAL B 1 684 ? -9.109 7.996 -13.125 1 98.31 684 VAL B O 1
ATOM 11072 N N . GLN B 1 685 ? -7.355 7.332 -14.344 1 97.44 685 GLN B N 1
ATOM 11073 C CA . GLN B 1 685 ? -8.133 6.375 -15.117 1 97.44 685 GLN B CA 1
ATOM 11074 C C . GLN B 1 685 ? -8.703 5.277 -14.227 1 97.44 685 GLN B C 1
ATOM 11076 O O . GLN B 1 685 ? -9.867 4.891 -14.375 1 97.44 685 GLN B O 1
ATOM 11081 N N . ALA B 1 686 ? -7.883 4.762 -13.406 1 96.25 686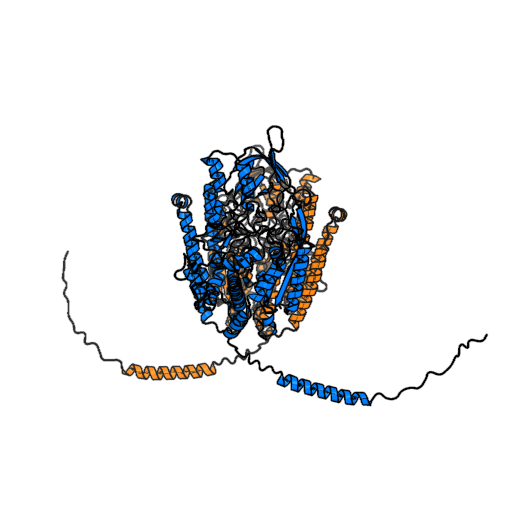 ALA B N 1
ATOM 11082 C CA . ALA B 1 686 ? -8.312 3.697 -12.5 1 96.25 686 ALA B CA 1
ATOM 11083 C C . ALA B 1 686 ? -9.406 4.191 -11.562 1 96.25 686 ALA B C 1
ATOM 11085 O O . ALA B 1 686 ? -10.359 3.459 -11.266 1 96.25 686 ALA B O 1
ATOM 11086 N N . ALA B 1 687 ? -9.234 5.398 -11 1 97.44 687 ALA B N 1
ATOM 11087 C CA . ALA B 1 687 ? -10.25 5.98 -10.125 1 97.44 687 ALA B CA 1
ATOM 11088 C C . ALA B 1 687 ? -11.586 6.129 -10.852 1 97.44 687 ALA B C 1
ATOM 11090 O O . ALA B 1 687 ? -12.641 5.879 -10.273 1 97.44 687 ALA B O 1
ATOM 11091 N N . ALA B 1 688 ? -11.539 6.566 -12.094 1 97.44 688 ALA B N 1
ATOM 11092 C CA . ALA B 1 688 ? -12.75 6.664 -12.898 1 97.44 688 ALA B CA 1
ATOM 11093 C C . ALA B 1 688 ? -13.469 5.32 -12.984 1 97.44 688 ALA B C 1
ATOM 11095 O O . ALA B 1 688 ? -14.695 5.258 -12.93 1 97.44 688 ALA B O 1
ATOM 11096 N N . GLY B 1 689 ? -12.695 4.254 -13.086 1 93.62 689 GLY B N 1
ATOM 11097 C CA . GLY B 1 689 ? -13.25 2.914 -13.203 1 93.62 689 GLY B CA 1
ATOM 11098 C C . GLY B 1 689 ? -14.086 2.504 -12.008 1 93.62 689 GLY B C 1
ATOM 11099 O O . GLY B 1 689 ? -15.023 1.716 -12.141 1 93.62 689 GLY B O 1
ATOM 11100 N N . THR B 1 690 ? -13.859 3.018 -10.859 1 94.19 690 THR B N 1
ATOM 11101 C CA . THR B 1 690 ? -14.578 2.648 -9.648 1 94.19 690 THR B CA 1
ATOM 11102 C C . THR B 1 690 ? -15.992 3.217 -9.664 1 94.19 690 THR B C 1
ATOM 11104 O O . THR B 1 690 ? -16.859 2.785 -8.891 1 94.19 690 THR B O 1
ATOM 11107 N N . LEU B 1 691 ? -16.281 4.199 -10.539 1 95.94 691 LEU B N 1
ATOM 11108 C CA . LEU B 1 691 ? -17.578 4.844 -10.609 1 95.94 691 LEU B CA 1
ATOM 11109 C C . LEU B 1 691 ? -18.469 4.164 -11.648 1 95.94 691 LEU B C 1
ATOM 11111 O O . LEU B 1 691 ? -19.656 4.465 -11.75 1 95.94 691 LEU B O 1
ATOM 11115 N N . ARG B 1 692 ? -17.875 3.215 -12.375 1 91.19 692 ARG B N 1
ATOM 11116 C CA . ARG B 1 692 ? -18.656 2.52 -13.391 1 91.19 692 ARG B CA 1
ATOM 11117 C C . ARG B 1 692 ? -19.719 1.621 -12.758 1 91.19 692 ARG B C 1
ATOM 11119 O O . ARG B 1 692 ? -19.578 1.225 -11.594 1 91.19 692 ARG B O 1
ATOM 11126 N N . GLU B 1 693 ? -20.766 1.429 -13.609 1 83.19 693 GLU B N 1
ATOM 11127 C CA . GLU B 1 693 ? -21.875 0.609 -13.133 1 83.19 693 GLU B CA 1
ATOM 11128 C C . GLU B 1 693 ? -21.406 -0.818 -12.836 1 83.19 693 GLU B C 1
ATOM 11130 O O . GLU B 1 693 ? -20.656 -1.407 -13.617 1 83.19 693 GLU B O 1
ATOM 11135 N N . VAL B 1 694 ? -21.828 -1.147 -11.703 1 66.62 694 VAL B N 1
ATOM 11136 C CA . VAL B 1 694 ? -21.484 -2.49 -11.242 1 66.62 694 VAL B CA 1
ATOM 11137 C C . VAL B 1 694 ? -22.391 -3.514 -11.906 1 66.62 694 VAL B C 1
ATOM 11139 O O . VAL B 1 694 ? -23.609 -3.332 -11.938 1 66.62 694 VAL B O 1
ATOM 11142 N N . ALA B 1 695 ? -21.844 -4.27 -12.805 1 55.53 695 ALA B N 1
ATOM 11143 C CA . ALA B 1 695 ? -22.656 -5.273 -13.477 1 55.53 695 ALA B CA 1
ATOM 11144 C C . ALA B 1 695 ? -23.094 -6.363 -12.5 1 55.53 695 ALA B C 1
ATOM 11146 O O . ALA B 1 695 ? -22.422 -6.629 -11.508 1 55.53 695 ALA B O 1
#

Radius of gyration: 36.92 Å; Cα contacts (8 Å, |Δi|>4): 2703; chains: 2; bounding box: 103×98×165 Å